Protein AF-0000000085126758 (afdb_homodimer)

Foldseek 3Di:
DDEAEEEFKAADDDPCPPPVNWDWDWFWFDDPHYIYIYTFTFAFQVRLLVLLVQLLVLLVVFQQQDPLLVLLVLQQVLLVLCLDCPRPLVVCQLPPLCGLQLWFSVLSNVLSNLQSVCSHSVNVVVLQVLQDVDSCLLNDWDADPVGFTKHKAFWSEEEEAEAQLHAPRVVQLVSLCSSSSHQYEYEAHSSHRHNVRSSLVSSCVSPVSCNSNYIYGYAPALAADPDPPDVDDSRRSSNLNVLASTQEYEYEEAPVSLVVNVVSHDPSRHYHYDHAAAEAEEEEQVQAEPVRLLVLLLLLLLLCPRSQQSDSLGHAEYEYAADHNHGLVNSLVSNVVNNLVVCVVIPQGDDDPVLVVQLVVLVVVQVVVPPQKDWDDDPPDQAIEIEGADQDARDHGSGSHYHYYYYDNDSVVHLVSPLVPQVRAEEYAYHDDPVVQVVVCVSNVVSRYQYYHHRNCSSNDHRNRARSNHRSNNSRIDMDTDHNVNVVVCQCVDPPHD/DDEAEEEFKAADDDPQPPPVNWDWDWFWFDDPHYIYIYIFTFAFQVRLLVLLVQLLVLLVVFQQQDPLLVLLVLQQVLLVLCLDCPRPLVVCQLPPLCGLQLWFSVLSNVLSNLQSVCSHSVNVVVQQVLQDVDSCLLNDWDADPVGFTKHKAFWSEEEEAEAQLHAPRVVQLVSLCSSSSHQYEYEAHSSHRHNVRSSLVSSCVSPVSCNSNYIYGYAPALAADPDPPDVPDSRRSSNLNVLASTQEYEYEEAPVSLVVNVVSHDPSRHYHYDHAAAEAEEEEQVQAEPVRLLVLLLLLLLLCPRSQQSDSLGHAEYEYAADHNHGLVNSLVSNVVNNLVVCVVIPQGDDDPVLVVQQVVLVVVQVVVPPQKDWDDDPPDQAIEIEGADQDARDHGSGSHYHYYYYDNDSVVHLVSPLVPQVRAEEYAYHDDPVVQVVVCVSNVVSRYQYYHHRNCSSRDHRNRARSNHRSNNSRIDMDTDHNVNVVVCQCVDPPHD

Secondary structure (DSSP, 8-state):
--EEEEE-SB--S-TT-STTTSEEEEEEEEETTEEEEEEEEE--HHHHHHHHHHHHHHHHHHTTTS-HHHHHHHHHHHHHHHH-TTSHHHHHHHHHHHHHH---HHHHHHHHHHHHHTTSHHHHHHHHHHH-SSGGGGTS-EE-TTSSEEEEE--SSEEEE--SSSTTTHHHHHHHHHHTT--EEEEPBTTB-SHHHHHHHHHHHH-GGGTTSEEEE--STT-SS-SSS-TT-HHHHHHHHHHHH-SEEEEES-HHHHHHHHHHS-TTSEEEEE---EEEEEE-GGG-STTHHHHHHHHHHHHHHGGGG-STT-EEEEEEESSSSS-HHHHHHHHHHHHHHHHHHSPPPPPPHHHHHHHHHHHHHHHHTGGGEEEES-TTSSSEEEEESS--------SSSEEEEEEESSGGGGHHHHHTTGGGEEEEEEES-HHHHHHHHHHHHHHT--EEE-TT-TTSPPTT--GGGS-SSGGG-EEEEE-HHHHHHHGGGSTT--/--EEEEE-SB--S-TT-STTTSEEEEEEEEETTEEEEEEEEE--HHHHHHHHHHHHHHHHHHTTTS-HHHHHHHHHHHHHHHH-TTSHHHHHHHHHHHHHH---HHHHHHHHHHHHHTTSHHHHHHHHHHH-SSGGGGTS-EE-TTSSEEEEE--SSEEEE--SSSTTTHHHHHHHHHHTT--EEEEPBTTB-SHHHHHHHHHHHH-GGGTTSEEEE--STT-SS-SSS-TT-HHHHHHHHHHHH-SEEEEES-HHHHHHHHHHS-TTSEEEEE---EEEEEE-GGG-STTHHHHHHHHHHHHHHGGGG-STT-EEEEEEESSSSS-HHHHHHHHHHHHHHHHHHSPPPPPPHHHHHHHHHHHHHHHHTGGG-EEES-TTSSSEEEEESS--------SSSEEEEEEESSGGGGHHHHHTTGGGEEEEEEES-HHHHHHHHHHHHHHT--EEE-TT-TTSPPTT--GGGS-SSGGG-EEEEE-HHHHHHHGGGSTT--

Structure (mmCIF, N/CA/C/O backbone):
data_AF-0000000085126758-model_v1
#
loop_
_entity.id
_entity.type
_entity.pdbx_description
1 polymer 'Acyl-CoA reductase'
#
loop_
_atom_site.group_PDB
_atom_site.id
_atom_site.type_symbol
_atom_site.label_atom_id
_atom_site.label_alt_id
_atom_site.label_comp_id
_atom_site.label_asym_id
_atom_site.label_entity_id
_atom_site.label_seq_id
_atom_site.pdbx_PDB_ins_code
_atom_site.Cartn_x
_atom_site.Cartn_y
_atom_site.Cartn_z
_atom_site.occupancy
_atom_site.B_iso_or_equiv
_atom_site.auth_seq_id
_atom_site.auth_comp_id
_atom_site.auth_asym_id
_atom_site.auth_atom_id
_atom_site.pdbx_PDB_model_num
ATOM 1 N N . MET A 1 1 ? 21.312 45.438 -4.441 1 60.31 1 MET A N 1
ATOM 2 C CA . MET A 1 1 ? 20.781 44.312 -3.672 1 60.31 1 MET A CA 1
ATOM 3 C C . MET A 1 1 ? 21.734 43.125 -3.729 1 60.31 1 MET A C 1
ATOM 5 O O . MET A 1 1 ? 22.234 42.781 -4.801 1 60.31 1 MET A O 1
ATOM 9 N N . ASN A 1 2 ? 22.406 42.75 -2.631 1 77.19 2 ASN A N 1
ATOM 10 C CA . ASN A 1 2 ? 23.344 41.625 -2.566 1 77.19 2 ASN A CA 1
ATOM 11 C C . ASN A 1 2 ? 22.672 40.312 -2.908 1 77.19 2 ASN A C 1
ATOM 13 O O . ASN A 1 2 ? 21.641 39.969 -2.326 1 77.19 2 ASN A O 1
ATOM 17 N N . ILE A 1 3 ? 23.109 39.781 -4.102 1 89.38 3 ILE A N 1
ATOM 18 C CA . ILE A 1 3 ? 22.578 38.5 -4.57 1 89.38 3 ILE A CA 1
ATOM 19 C C . ILE A 1 3 ? 23.391 37.344 -3.986 1 89.38 3 ILE A C 1
ATOM 21 O O . ILE A 1 3 ? 24.609 37.312 -4.145 1 89.38 3 ILE A O 1
ATOM 25 N N . GLU A 1 4 ? 22.797 36.594 -3.117 1 94.56 4 GLU A N 1
ATOM 26 C CA . GLU A 1 4 ? 23.391 35.344 -2.627 1 94.56 4 GLU A CA 1
ATOM 27 C C . GLU A 1 4 ? 23.094 34.188 -3.568 1 94.56 4 GLU A C 1
ATOM 29 O O . GLU A 1 4 ? 22.031 34.156 -4.215 1 94.56 4 GLU A O 1
ATOM 34 N N . ARG A 1 5 ? 24.078 33.312 -3.748 1 96.81 5 ARG A N 1
ATOM 35 C CA . ARG A 1 5 ? 23.922 32.156 -4.625 1 96.81 5 ARG A CA 1
ATOM 36 C C . ARG A 1 5 ? 24.203 30.875 -3.883 1 96.81 5 ARG A C 1
ATOM 38 O O . ARG A 1 5 ? 25.141 30.797 -3.078 1 96.81 5 ARG A O 1
ATOM 45 N N . ILE A 1 6 ? 23.297 29.922 -4.059 1 97.5 6 ILE A N 1
ATOM 46 C CA . ILE A 1 6 ? 23.469 28.594 -3.465 1 97.5 6 ILE A CA 1
ATOM 47 C C . ILE A 1 6 ? 23.25 27.516 -4.527 1 97.5 6 ILE A C 1
ATOM 49 O O . ILE A 1 6 ? 22.328 27.609 -5.34 1 97.5 6 ILE A O 1
ATOM 53 N N . THR A 1 7 ? 24.156 26.547 -4.609 1 97.31 7 THR A N 1
ATOM 54 C CA . THR A 1 7 ? 23.953 25.359 -5.426 1 97.31 7 THR A CA 1
ATOM 55 C C . THR A 1 7 ? 23.25 24.266 -4.617 1 97.31 7 THR A C 1
ATOM 57 O O . THR A 1 7 ? 23.781 23.797 -3.611 1 97.31 7 THR A O 1
ATOM 60 N N . ALA A 1 8 ? 22.047 23.922 -5.066 1 97.88 8 ALA A N 1
ATOM 61 C CA . ALA A 1 8 ? 21.234 22.938 -4.359 1 97.88 8 ALA A CA 1
ATOM 62 C C . ALA A 1 8 ? 21.328 21.578 -5.016 1 97.88 8 ALA A C 1
ATOM 64 O O . ALA A 1 8 ? 22 21.406 -6.039 1 97.88 8 ALA A O 1
ATOM 65 N N . GLY A 1 9 ? 20.703 20.562 -4.41 1 97.69 9 GLY A N 1
ATOM 66 C CA . GLY A 1 9 ? 20.781 19.188 -4.883 1 97.69 9 GLY A CA 1
ATOM 67 C C . GLY A 1 9 ? 21.938 18.406 -4.289 1 97.69 9 GLY A C 1
ATOM 68 O O . GLY A 1 9 ? 22.578 18.859 -3.332 1 97.69 9 GLY A O 1
ATOM 69 N N . TYR A 1 10 ? 22.125 17.234 -4.77 1 98.56 10 TYR A N 1
ATOM 70 C CA . TYR A 1 10 ? 23.219 16.359 -4.367 1 98.56 10 TYR A CA 1
ATOM 71 C C . TYR A 1 10 ? 23.484 15.289 -5.43 1 98.56 10 TYR A C 1
ATOM 73 O O . TYR A 1 10 ? 22.609 14.461 -5.711 1 98.56 10 TYR A O 1
ATOM 81 N N . LEU A 1 11 ? 24.547 15.367 -6.059 1 97.69 11 LEU A N 1
ATOM 82 C CA . LEU A 1 11 ? 24.969 14.383 -7.055 1 97.69 11 LEU A CA 1
ATOM 83 C C . LEU A 1 11 ? 26.25 13.688 -6.629 1 97.69 11 LEU A C 1
ATOM 85 O O . LEU A 1 11 ? 27.203 14.344 -6.18 1 97.69 11 LEU A O 1
ATOM 89 N N . PRO A 1 12 ? 26.219 12.375 -6.699 1 94.81 12 PRO A N 1
ATOM 90 C CA . PRO A 1 12 ? 27.484 11.68 -6.449 1 94.81 12 PRO A CA 1
ATOM 91 C C . PRO A 1 12 ? 28.547 12.008 -7.492 1 94.81 12 PRO A C 1
ATOM 93 O O . PRO A 1 12 ? 28.234 12.555 -8.555 1 94.81 12 PRO A O 1
ATOM 96 N N . GLU A 1 13 ? 29.766 11.68 -7.129 1 90.12 13 GLU A N 1
ATOM 97 C CA . GLU A 1 13 ? 30.859 11.914 -8.055 1 90.12 13 GLU A CA 1
ATOM 98 C C . GLU A 1 13 ? 30.938 10.82 -9.117 1 90.12 13 GLU A C 1
ATOM 100 O O . GLU A 1 13 ? 31.406 9.719 -8.852 1 90.12 13 GLU A O 1
ATOM 105 N N . LEU A 1 14 ? 30.469 11.125 -10.289 1 90.81 14 LEU A N 1
ATOM 106 C CA . LEU A 1 14 ? 30.438 10.227 -11.43 1 90.81 14 LEU A CA 1
ATOM 107 C C . LEU A 1 14 ? 30.719 10.984 -12.727 1 90.81 14 LEU A C 1
ATOM 109 O O . LEU A 1 14 ? 30.266 12.125 -12.891 1 90.81 14 LEU A O 1
ATOM 113 N N . PRO A 1 15 ? 31.5 10.32 -13.57 1 91.5 15 PRO A N 1
ATOM 114 C CA . PRO A 1 15 ? 31.672 10.961 -14.875 1 91.5 15 PRO A CA 1
ATOM 115 C C . PRO A 1 15 ? 30.344 11.297 -15.539 1 91.5 15 PRO A C 1
ATOM 117 O O . PRO A 1 15 ? 29.422 10.477 -15.523 1 91.5 15 PRO A O 1
ATOM 120 N N . GLY A 1 16 ? 30.25 12.531 -15.977 1 93.12 16 GLY A N 1
ATOM 121 C CA . GLY A 1 16 ? 29.031 12.969 -16.641 1 93.12 16 GLY A CA 1
ATOM 122 C C . GLY A 1 16 ? 28.094 13.727 -15.719 1 93.12 16 GLY A C 1
ATOM 123 O O . GLY A 1 16 ? 27.125 14.328 -16.172 1 93.12 16 GLY A O 1
ATOM 124 N N . LEU A 1 17 ? 28.422 13.688 -14.422 1 94.56 17 LEU A N 1
ATOM 125 C CA . LEU A 1 17 ? 27.547 14.344 -13.453 1 94.56 17 LEU A CA 1
ATOM 126 C C . LEU A 1 17 ? 28.312 15.383 -12.641 1 94.56 17 LEU A C 1
ATOM 128 O O . LEU A 1 17 ? 27.828 15.812 -11.586 1 94.56 17 LEU A O 1
ATOM 132 N N . ARG A 1 18 ? 29.578 15.695 -13.211 1 92.56 18 ARG A N 1
ATOM 133 C CA . ARG A 1 18 ? 30.328 16.781 -12.578 1 92.56 18 ARG A CA 1
ATOM 134 C C . ARG A 1 18 ? 29.625 18.125 -12.781 1 92.56 18 ARG A C 1
ATOM 136 O O . ARG A 1 18 ? 28.828 18.266 -13.703 1 92.56 18 ARG A O 1
ATOM 143 N N . GLU A 1 19 ? 29.859 19.016 -11.859 1 91.62 19 GLU A N 1
ATOM 144 C CA . GLU A 1 19 ? 29.188 20.297 -11.844 1 91.62 19 GLU A CA 1
ATOM 145 C C . GLU A 1 19 ? 29.219 20.969 -13.211 1 91.62 19 GLU A C 1
ATOM 147 O O . GLU A 1 19 ? 28.266 21.641 -13.617 1 91.62 19 GLU A O 1
ATOM 152 N N . ASP A 1 20 ? 30.297 20.75 -13.906 1 93.38 20 ASP A N 1
ATOM 153 C CA . ASP A 1 20 ? 30.453 21.406 -15.203 1 93.38 20 ASP A CA 1
ATOM 154 C C . ASP A 1 20 ? 29.844 20.562 -16.328 1 93.38 20 ASP A C 1
ATOM 156 O O . ASP A 1 20 ? 29.75 21.016 -17.469 1 93.38 20 ASP A O 1
ATOM 160 N N . GLU A 1 21 ? 29.344 19.453 -15.992 1 95.19 21 GLU A N 1
ATOM 161 C CA . GLU A 1 21 ? 28.797 18.547 -17 1 95.19 21 GLU A CA 1
ATOM 162 C C . GLU A 1 21 ? 27.266 18.5 -16.906 1 95.19 21 GLU A C 1
ATOM 164 O O . GLU A 1 21 ? 26.609 17.953 -17.781 1 95.19 21 GLU A O 1
ATOM 169 N N . VAL A 1 22 ? 26.781 19.109 -15.875 1 94.56 22 VAL A N 1
ATOM 170 C CA . VAL A 1 22 ? 25.344 19.094 -15.625 1 94.56 22 VAL A CA 1
ATOM 171 C C . VAL A 1 22 ? 24.766 20.484 -15.922 1 94.56 22 VAL A C 1
ATOM 173 O O . VAL A 1 22 ? 25.438 21.5 -15.766 1 94.56 22 VAL A O 1
ATOM 176 N N . GLN A 1 23 ? 23.547 20.469 -16.5 1 94.81 23 GLN A N 1
ATOM 177 C CA . GLN A 1 23 ? 22.828 21.719 -16.672 1 94.81 23 GLN A CA 1
ATOM 178 C C . GLN A 1 23 ? 22.219 22.203 -15.344 1 94.81 23 GLN A C 1
ATOM 180 O O . GLN A 1 23 ? 21.75 21.375 -14.539 1 94.81 23 GLN A O 1
ATOM 185 N N . TRP A 1 24 ? 22.25 23.469 -15.164 1 96 24 TRP A N 1
ATOM 186 C CA . TRP A 1 24 ? 21.703 24.062 -13.945 1 96 24 TRP A CA 1
ATOM 187 C C . TRP A 1 24 ? 20.578 25.047 -14.266 1 96 24 TRP A C 1
ATOM 189 O O . TRP A 1 24 ? 20.672 25.797 -15.242 1 96 24 TRP A O 1
ATOM 199 N N . HIS A 1 25 ? 19.484 24.969 -13.539 1 95.69 25 HIS A N 1
ATOM 200 C CA . HIS A 1 25 ? 18.391 25.938 -13.586 1 95.69 25 HIS A CA 1
ATOM 201 C C . HIS A 1 25 ? 18.391 26.828 -12.344 1 95.69 25 HIS A C 1
ATOM 203 O O . HIS A 1 25 ? 18.594 26.344 -11.227 1 95.69 25 HIS A O 1
ATOM 209 N N . VAL A 1 26 ? 18.203 28.062 -12.539 1 97.38 26 VAL A N 1
ATOM 210 C CA . VAL A 1 26 ? 18.266 28.984 -11.414 1 97.38 26 VAL A CA 1
ATOM 211 C C . VAL A 1 26 ? 16.844 29.328 -10.961 1 97.38 26 VAL A C 1
ATOM 213 O O . VAL A 1 26 ? 16.016 29.766 -11.758 1 97.38 26 VAL A O 1
ATOM 216 N N . LEU A 1 27 ? 16.578 29.109 -9.703 1 97.06 27 LEU A N 1
ATOM 217 C CA . LEU A 1 27 ? 15.344 29.516 -9.047 1 97.06 27 LEU A CA 1
ATOM 218 C C . LEU A 1 27 ? 15.555 30.781 -8.219 1 97.06 27 LEU A C 1
ATOM 220 O O . LEU A 1 27 ? 16.328 30.781 -7.254 1 97.06 27 LEU A O 1
ATOM 224 N N . PRO A 1 28 ? 14.891 31.844 -8.555 1 96.44 28 PRO A N 1
ATOM 225 C CA . PRO A 1 28 ? 15.062 33.094 -7.801 1 96.44 28 PRO A CA 1
ATOM 226 C C . PRO A 1 28 ? 14.117 33.188 -6.605 1 96.44 28 PRO A C 1
ATOM 228 O O . PRO A 1 28 ? 12.961 32.75 -6.691 1 96.44 28 PRO A O 1
ATOM 231 N N . PHE A 1 29 ? 14.695 33.781 -5.523 1 95.56 29 PHE A N 1
ATOM 232 C CA . PHE A 1 29 ? 13.914 34.062 -4.332 1 95.56 29 PHE A CA 1
ATOM 233 C C . PHE A 1 29 ? 14.242 35.469 -3.803 1 95.56 29 PHE A C 1
ATOM 235 O O . PHE A 1 29 ? 15.391 35.906 -3.896 1 95.56 29 PHE A O 1
ATOM 242 N N . GLU A 1 30 ? 13.227 36.094 -3.389 1 91.31 30 GLU A N 1
ATOM 243 C CA . GLU A 1 30 ? 13.43 37.406 -2.811 1 91.31 30 GLU A CA 1
ATOM 244 C C . GLU A 1 30 ? 12.57 37.594 -1.563 1 91.31 30 GLU A C 1
ATOM 246 O O . GLU A 1 30 ? 11.359 37.375 -1.598 1 91.31 30 GLU A O 1
ATOM 251 N N . ARG A 1 31 ? 13.32 37.969 -0.446 1 85.75 31 ARG A N 1
ATOM 252 C CA . ARG A 1 31 ? 12.625 38.25 0.809 1 85.75 31 ARG A CA 1
ATOM 253 C C . ARG A 1 31 ? 13.398 39.281 1.65 1 85.75 31 ARG A C 1
ATOM 255 O O . ARG A 1 31 ? 14.594 39.094 1.88 1 85.75 31 ARG A O 1
ATOM 262 N N . GLY A 1 32 ? 12.664 40.25 2.213 1 79.5 32 GLY A N 1
ATOM 263 C CA . GLY A 1 32 ? 13.25 41.188 3.137 1 79.5 32 GLY A CA 1
ATOM 264 C C . GLY A 1 32 ? 14.484 41.875 2.58 1 79.5 32 GLY A C 1
ATOM 265 O O . GLY A 1 32 ? 15.469 42.062 3.295 1 79.5 32 GLY A O 1
ATOM 266 N N . GLY A 1 33 ? 14.547 42.031 1.367 1 82.56 33 GLY A N 1
ATOM 267 C CA . GLY A 1 33 ? 15.664 42.75 0.764 1 82.56 33 GLY A CA 1
ATOM 268 C C . GLY A 1 33 ? 16.797 41.844 0.357 1 82.56 33 GLY A C 1
ATOM 269 O O . GLY A 1 33 ? 17.828 42.312 -0.132 1 82.56 33 GLY A O 1
ATOM 270 N N . VAL A 1 34 ? 16.641 40.625 0.625 1 89.06 34 VAL A N 1
ATOM 271 C CA . VAL A 1 34 ? 17.672 39.656 0.234 1 89.06 34 VAL A CA 1
ATOM 272 C C . VAL A 1 34 ? 17.219 38.906 -1.017 1 89.06 34 VAL A C 1
ATOM 274 O O . VAL A 1 34 ? 16.062 38.469 -1.108 1 89.06 34 VAL A O 1
ATOM 277 N N . ARG A 1 35 ? 18.094 38.844 -1.973 1 94.06 35 ARG A N 1
ATOM 278 C CA . ARG A 1 35 ? 17.859 38.062 -3.168 1 94.06 35 ARG A CA 1
ATOM 279 C C . ARG A 1 35 ? 18.719 36.812 -3.176 1 94.06 35 ARG A C 1
ATOM 281 O O . ARG A 1 35 ? 19.938 36.875 -2.994 1 94.06 35 ARG A O 1
ATOM 288 N N . LEU A 1 36 ? 18.062 35.719 -3.256 1 96.75 36 LEU A N 1
ATOM 289 C CA . LEU A 1 36 ? 18.75 34.438 -3.291 1 96.75 36 LEU A CA 1
ATOM 290 C C . LEU A 1 36 ? 18.484 33.719 -4.609 1 96.75 36 LEU A C 1
ATOM 292 O O . LEU A 1 36 ? 17.328 33.594 -5.031 1 96.75 36 LEU A O 1
ATOM 296 N N . GLU A 1 37 ? 19.562 33.344 -5.285 1 97.94 37 GLU A N 1
ATOM 297 C CA . GLU A 1 37 ? 19.469 32.5 -6.469 1 97.94 37 GLU A CA 1
ATOM 298 C C . GLU A 1 37 ? 19.938 31.062 -6.16 1 97.94 37 GLU A C 1
ATOM 300 O O . GLU A 1 37 ? 21.094 30.859 -5.77 1 97.94 37 GLU A O 1
ATOM 305 N N . VAL A 1 38 ? 19.016 30.156 -6.312 1 98.25 38 VAL A N 1
ATOM 306 C CA . VAL A 1 38 ? 19.328 28.766 -6.035 1 98.25 38 VAL A CA 1
ATOM 307 C C . VAL A 1 38 ? 19.5 28 -7.348 1 98.25 38 VAL A C 1
ATOM 309 O O . VAL A 1 38 ? 18.562 27.906 -8.141 1 98.25 38 VAL A O 1
ATOM 312 N N . SER A 1 39 ? 20.688 27.438 -7.594 1 98.12 39 SER A N 1
ATOM 313 C CA . SER A 1 39 ? 20.938 26.609 -8.766 1 98.12 39 SER A CA 1
ATOM 314 C C . SER A 1 39 ? 20.609 25.141 -8.492 1 98.12 39 SER A C 1
ATOM 316 O O . SER A 1 39 ? 21.156 24.547 -7.566 1 98.12 39 SER A O 1
ATOM 318 N N . VAL A 1 40 ? 19.688 24.578 -9.305 1 97.56 40 VAL A N 1
ATOM 319 C CA . VAL A 1 40 ? 19.281 23.188 -9.141 1 97.56 40 VAL A CA 1
ATOM 320 C C . VAL A 1 40 ? 19.688 22.375 -10.359 1 97.56 40 VAL A C 1
ATOM 322 O O . VAL A 1 40 ? 19.656 22.875 -11.484 1 97.56 40 VAL A O 1
ATOM 325 N N . PRO A 1 41 ? 20.062 21.172 -10.188 1 96.69 41 PRO A N 1
ATOM 326 C CA . PRO A 1 41 ? 20.609 20.375 -11.289 1 96.69 41 PRO A CA 1
ATOM 327 C C . PRO A 1 41 ? 19.516 19.781 -12.172 1 96.69 41 PRO A C 1
ATOM 329 O O . PRO A 1 41 ? 18.547 19.219 -11.672 1 96.69 41 PRO A O 1
ATOM 332 N N . LEU A 1 42 ? 19.688 19.906 -13.445 1 95.62 42 LEU A N 1
ATOM 333 C CA . LEU A 1 42 ? 18.844 19.328 -14.477 1 95.62 42 LEU A CA 1
ATOM 334 C C . LEU A 1 42 ? 19.594 18.25 -15.266 1 95.62 42 LEU A C 1
ATOM 336 O O . LEU A 1 42 ? 20.578 18.562 -15.938 1 95.62 42 LEU A O 1
ATOM 340 N N . LEU A 1 43 ? 19.078 17.047 -15.172 1 96.44 43 LEU A N 1
ATOM 341 C CA . LEU A 1 43 ? 19.781 15.953 -15.828 1 96.44 43 LEU A CA 1
ATOM 342 C C . LEU A 1 43 ? 19.062 15.547 -17.125 1 96.44 43 LEU A C 1
ATOM 344 O O . LEU A 1 43 ? 17.844 15.57 -17.188 1 96.44 43 LEU A O 1
ATOM 348 N N . THR A 1 44 ? 19.844 15.164 -18.109 1 95.38 44 THR A N 1
ATOM 349 C CA . THR A 1 44 ? 19.297 14.547 -19.312 1 95.38 44 THR A CA 1
ATOM 350 C C . THR A 1 44 ? 18.891 13.102 -19.031 1 95.38 44 THR A C 1
ATOM 352 O O . THR A 1 44 ? 19.188 12.555 -17.969 1 95.38 44 THR A O 1
ATOM 355 N N . GLY A 1 45 ? 18.234 12.461 -19.984 1 95.88 45 GLY A N 1
ATOM 356 C CA . GLY A 1 45 ? 17.844 11.062 -19.859 1 95.88 45 GLY A CA 1
ATOM 357 C C . GLY A 1 45 ? 19.016 10.133 -19.609 1 95.88 45 GLY A C 1
ATOM 358 O O . GLY A 1 45 ? 19.031 9.414 -18.609 1 95.88 45 GLY A O 1
ATOM 359 N N . PRO A 1 46 ? 20.031 10.219 -20.469 1 96.56 46 PRO A N 1
ATOM 360 C CA . PRO A 1 46 ? 21.188 9.352 -20.281 1 96.56 46 PRO A CA 1
ATOM 361 C C . PRO A 1 46 ? 21.906 9.586 -18.953 1 96.56 46 PRO A C 1
ATOM 363 O O . PRO A 1 46 ? 22.344 8.633 -18.312 1 96.56 46 PRO A O 1
ATOM 366 N N . GLN A 1 47 ? 22.016 10.836 -18.516 1 97.31 47 GLN A N 1
ATOM 367 C CA . GLN A 1 47 ? 22.625 11.148 -17.219 1 97.31 47 GLN A CA 1
ATOM 368 C C . GLN A 1 47 ? 21.828 10.516 -16.078 1 97.31 47 GLN A C 1
ATOM 370 O O . GLN A 1 47 ? 22.422 9.992 -15.125 1 97.31 47 GLN A O 1
ATOM 375 N N . MET A 1 48 ? 20.547 10.57 -16.219 1 97.81 48 MET A N 1
ATOM 376 C CA . MET A 1 48 ? 19.688 10.016 -15.18 1 97.81 48 MET A CA 1
ATOM 377 C C . MET A 1 48 ? 19.812 8.492 -15.117 1 97.81 48 MET A C 1
ATOM 379 O O . MET A 1 48 ? 19.859 7.914 -14.031 1 97.81 48 MET A O 1
ATOM 383 N N . HIS A 1 49 ? 19.875 7.84 -16.25 1 97.81 49 HIS A N 1
ATOM 384 C CA . HIS A 1 49 ? 20.078 6.398 -16.281 1 97.81 49 HIS A CA 1
ATOM 385 C C . HIS A 1 49 ? 21.406 6.023 -15.602 1 97.81 49 HIS A C 1
ATOM 387 O O . HIS A 1 49 ? 21.453 5.066 -14.828 1 97.81 49 HIS A O 1
ATOM 393 N N . ALA A 1 50 ? 22.406 6.785 -15.891 1 97.94 50 ALA A N 1
ATOM 394 C CA . ALA A 1 50 ? 23.703 6.543 -15.281 1 97.94 50 ALA A CA 1
ATOM 395 C C . ALA A 1 50 ? 23.656 6.75 -13.773 1 97.94 50 ALA A C 1
ATOM 397 O O . ALA A 1 50 ? 24.234 5.969 -13.016 1 97.94 50 ALA A O 1
ATOM 398 N N . LEU A 1 51 ? 22.984 7.805 -13.398 1 98.44 51 LEU A N 1
ATOM 399 C CA . LEU A 1 51 ? 22.828 8.102 -11.977 1 98.44 51 LEU A CA 1
ATOM 400 C C . LEU A 1 51 ? 22.094 6.973 -11.258 1 98.44 51 LEU A C 1
ATOM 402 O O . LEU A 1 51 ? 22.531 6.512 -10.203 1 98.44 51 LEU A O 1
ATOM 406 N N . ALA A 1 52 ? 21 6.523 -11.836 1 98.5 52 ALA A N 1
ATOM 407 C CA . ALA A 1 52 ? 20.203 5.445 -11.25 1 98.5 52 ALA A CA 1
ATOM 408 C C . ALA A 1 52 ? 21.047 4.18 -11.078 1 98.5 52 ALA A C 1
ATOM 410 O O . ALA A 1 52 ? 21.016 3.545 -10.023 1 98.5 52 ALA A O 1
ATOM 411 N N . ALA A 1 53 ? 21.781 3.852 -12.078 1 98 53 ALA A N 1
ATOM 412 C CA . ALA A 1 53 ? 22.641 2.67 -12.023 1 98 53 ALA A CA 1
ATOM 413 C C . ALA A 1 53 ? 23.688 2.809 -10.93 1 98 53 ALA A C 1
ATOM 415 O O . ALA A 1 53 ? 23.969 1.855 -10.195 1 98 53 ALA A O 1
ATOM 416 N N . HIS A 1 54 ? 24.25 3.984 -10.828 1 98.12 54 HIS A N 1
ATOM 417 C CA . HIS A 1 54 ? 25.312 4.246 -9.859 1 98.12 54 HIS A CA 1
ATOM 418 C C . HIS A 1 54 ? 24.781 4.125 -8.43 1 98.12 54 HIS A C 1
ATOM 420 O O . HIS A 1 54 ? 25.406 3.48 -7.586 1 98.12 54 HIS A O 1
ATOM 426 N N . VAL A 1 55 ? 23.656 4.738 -8.188 1 98.31 55 VAL A N 1
ATOM 427 C CA . VAL A 1 55 ? 23.047 4.746 -6.859 1 98.31 55 VAL A CA 1
ATOM 428 C C . VAL A 1 55 ? 22.703 3.32 -6.445 1 98.31 55 VAL A C 1
ATOM 430 O O . VAL A 1 55 ? 22.922 2.928 -5.297 1 98.31 55 VAL A O 1
ATOM 433 N N . ARG A 1 56 ? 22.219 2.465 -7.312 1 98 56 ARG A N 1
ATOM 434 C CA . ARG A 1 56 ? 21.875 1.073 -7.035 1 98 56 ARG A CA 1
ATOM 435 C C . ARG A 1 56 ? 23.125 0.263 -6.703 1 98 56 ARG A C 1
ATOM 437 O O . ARG A 1 56 ? 23.141 -0.502 -5.738 1 98 56 ARG A O 1
ATOM 444 N N . ARG A 1 57 ? 24.156 0.459 -7.5 1 97.38 57 ARG A N 1
ATOM 445 C CA . ARG A 1 57 ? 25.406 -0.272 -7.277 1 97.38 57 ARG A CA 1
ATOM 446 C C . ARG A 1 57 ? 26.016 0.082 -5.926 1 97.38 57 ARG A C 1
ATOM 448 O O . ARG A 1 57 ? 26.5 -0.793 -5.215 1 97.38 57 ARG A O 1
ATOM 455 N N . ALA A 1 58 ? 26 1.359 -5.637 1 97.94 58 ALA A N 1
ATOM 456 C CA . ALA A 1 58 ? 26.516 1.808 -4.352 1 97.94 58 ALA A CA 1
ATOM 457 C C . ALA A 1 58 ? 25.734 1.197 -3.193 1 97.94 58 ALA A C 1
ATOM 459 O O . ALA A 1 58 ? 26.312 0.806 -2.178 1 97.94 58 ALA A O 1
ATOM 460 N N . ALA A 1 59 ? 24.453 1.146 -3.344 1 98.19 59 ALA A N 1
ATOM 461 C CA . ALA A 1 59 ? 23.625 0.564 -2.295 1 98.19 59 ALA A CA 1
ATOM 462 C C . ALA A 1 59 ? 23.922 -0.923 -2.123 1 98.19 59 ALA A C 1
ATOM 464 O O . ALA A 1 59 ? 23.922 -1.436 -1.001 1 98.19 59 ALA A O 1
ATOM 465 N N . ASP A 1 60 ? 24.125 -1.64 -3.201 1 96.94 60 ASP A N 1
ATOM 466 C CA . ASP A 1 60 ? 24.484 -3.055 -3.135 1 96.94 60 ASP A CA 1
ATOM 467 C C . ASP A 1 60 ? 25.734 -3.27 -2.305 1 96.94 60 ASP A C 1
ATOM 469 O O . ASP A 1 60 ? 25.844 -4.25 -1.563 1 96.94 60 ASP A O 1
ATOM 473 N N . ARG A 1 61 ? 26.562 -2.32 -2.395 1 96.62 61 ARG A N 1
ATOM 474 C CA . ARG A 1 61 ? 27.859 -2.447 -1.74 1 96.62 61 ARG A CA 1
ATOM 475 C C . ARG A 1 61 ? 27.781 -2.012 -0.281 1 96.62 61 ARG A C 1
ATOM 477 O O . ARG A 1 61 ? 28.422 -2.613 0.586 1 96.62 61 ARG A O 1
ATOM 484 N N . HIS A 1 62 ? 26.969 -0.981 -0.017 1 97.5 62 HIS A N 1
ATOM 485 C CA . HIS A 1 62 ? 27.156 -0.303 1.262 1 97.5 62 HIS A CA 1
ATOM 486 C C . HIS A 1 62 ? 25.875 -0.34 2.092 1 97.5 62 HIS A C 1
ATOM 488 O O . HIS A 1 62 ? 25.922 -0.543 3.307 1 97.5 62 HIS A O 1
ATOM 494 N N . LEU A 1 63 ? 24.719 -0.188 1.497 1 98.38 63 LEU A N 1
ATOM 495 C CA . LEU A 1 63 ? 23.5 0.134 2.223 1 98.38 63 LEU A CA 1
ATOM 496 C C . LEU A 1 63 ? 22.688 -1.126 2.504 1 98.38 63 LEU A C 1
ATOM 498 O O . LEU A 1 63 ? 22.25 -1.346 3.633 1 98.38 63 LEU A O 1
ATOM 502 N N . ARG A 1 64 ? 22.531 -2.021 1.55 1 97.69 64 ARG A N 1
ATOM 503 C CA . ARG A 1 64 ? 21.609 -3.152 1.642 1 97.69 64 ARG A CA 1
ATOM 504 C C . ARG A 1 64 ? 22.078 -4.145 2.705 1 97.69 64 ARG A C 1
ATOM 506 O O . ARG A 1 64 ? 21.25 -4.809 3.338 1 97.69 64 ARG A O 1
ATOM 513 N N . ALA A 1 65 ? 23.344 -4.211 2.891 1 95.06 65 ALA A N 1
ATOM 514 C CA . ALA A 1 65 ? 23.875 -5.156 3.871 1 95.06 65 ALA A CA 1
ATOM 515 C C . ALA A 1 65 ? 24.016 -4.5 5.242 1 95.06 65 ALA A C 1
ATOM 517 O O . ALA A 1 65 ? 24.312 -5.176 6.23 1 95.06 65 ALA A O 1
ATOM 518 N N . MET A 1 66 ? 23.812 -3.209 5.34 1 97.5 66 MET A N 1
ATOM 519 C CA . MET A 1 66 ? 23.984 -2.473 6.59 1 97.5 66 MET A CA 1
ATOM 520 C C . MET A 1 66 ? 22.875 -2.811 7.582 1 97.5 66 MET A C 1
ATOM 522 O O . MET A 1 66 ? 21.688 -2.74 7.242 1 97.5 66 MET A O 1
ATOM 526 N N . PRO A 1 67 ? 23.25 -3.236 8.844 1 98 67 PRO A N 1
ATOM 527 C CA . PRO A 1 67 ? 22.188 -3.43 9.844 1 98 67 PRO A CA 1
ATOM 528 C C . PRO A 1 67 ? 21.375 -2.162 10.094 1 98 67 PRO A C 1
ATOM 530 O O . PRO A 1 67 ? 21.938 -1.06 10.102 1 98 67 PRO A O 1
ATOM 533 N N . VAL A 1 68 ? 20.125 -2.305 10.297 1 98.44 68 VAL A N 1
ATOM 534 C CA . VAL A 1 68 ? 19.25 -1.162 10.492 1 98.44 68 VAL A CA 1
ATOM 535 C C . VAL A 1 68 ? 19.719 -0.341 11.688 1 98.44 68 VAL A C 1
ATOM 537 O O . VAL A 1 68 ? 19.641 0.89 11.68 1 98.44 68 VAL A O 1
ATOM 540 N N . ALA A 1 69 ? 20.25 -0.986 12.75 1 98.38 69 ALA A N 1
ATOM 541 C CA . ALA A 1 69 ? 20.766 -0.285 13.922 1 98.38 69 ALA A CA 1
ATOM 542 C C . ALA A 1 69 ? 21.875 0.696 13.539 1 98.38 69 ALA A C 1
ATOM 544 O O . ALA A 1 69 ? 21.953 1.793 14.094 1 98.38 69 ALA A O 1
ATOM 545 N N . GLU A 1 70 ? 22.703 0.284 12.578 1 98.44 70 GLU A N 1
ATOM 546 C CA . GLU A 1 70 ? 23.781 1.157 12.109 1 98.44 70 GLU A CA 1
ATOM 547 C C . GLU A 1 70 ? 23.219 2.322 11.297 1 98.44 70 GLU A C 1
ATOM 549 O O . GLU A 1 70 ? 23.75 3.434 11.352 1 98.44 70 GLU A O 1
ATOM 554 N N . ILE A 1 71 ? 22.219 2.072 10.547 1 98.75 71 ILE A N 1
ATOM 555 C CA . ILE A 1 71 ? 21.547 3.131 9.797 1 98.75 71 ILE A CA 1
ATOM 556 C C . ILE A 1 71 ? 20.953 4.148 10.758 1 98.75 71 ILE A C 1
ATOM 558 O O . ILE A 1 71 ? 21.109 5.359 10.578 1 98.75 71 ILE A O 1
ATOM 562 N N . ILE A 1 72 ? 20.297 3.678 11.805 1 98.81 72 ILE A N 1
ATOM 563 C CA . ILE A 1 72 ? 19.719 4.547 12.828 1 98.81 72 ILE A CA 1
ATOM 564 C C . ILE A 1 72 ? 20.828 5.414 13.445 1 98.81 72 ILE A C 1
ATOM 566 O O . ILE A 1 72 ? 20.656 6.621 13.609 1 98.81 72 ILE A O 1
ATOM 570 N N . ASP A 1 73 ? 21.938 4.777 13.703 1 98.75 73 ASP A N 1
ATOM 571 C CA . ASP A 1 73 ? 23.062 5.504 14.305 1 98.75 73 ASP A CA 1
ATOM 572 C C . ASP A 1 73 ? 23.562 6.598 13.367 1 98.75 73 ASP A C 1
ATOM 574 O O . ASP A 1 73 ? 23.859 7.711 13.805 1 98.75 73 ASP A O 1
ATOM 578 N N . ALA A 1 74 ? 23.703 6.301 12.117 1 98.81 74 ALA A N 1
ATOM 579 C CA . ALA A 1 74 ? 24.156 7.277 11.133 1 98.81 74 ALA A CA 1
ATOM 580 C C . ALA A 1 74 ? 23.188 8.453 11.039 1 98.81 74 ALA A C 1
ATOM 582 O O . ALA A 1 74 ? 23.609 9.617 11.039 1 98.81 74 ALA A O 1
ATOM 583 N N . ILE A 1 75 ? 21.922 8.148 10.953 1 98.81 75 ILE A N 1
ATOM 584 C CA . ILE A 1 75 ? 20.906 9.203 10.883 1 98.81 75 ILE A CA 1
ATOM 585 C C . ILE A 1 75 ? 20.953 10.039 12.156 1 98.81 75 ILE A C 1
ATOM 587 O O . ILE A 1 75 ? 20.891 11.273 12.102 1 98.81 75 ILE A O 1
ATOM 591 N N . ASP A 1 76 ? 21.078 9.375 13.297 1 98.88 76 ASP A N 1
ATOM 592 C CA . ASP A 1 76 ? 21.109 10.062 14.586 1 98.88 76 ASP A CA 1
ATOM 593 C C . ASP A 1 76 ? 22.281 11.047 14.648 1 98.88 76 ASP A C 1
ATOM 595 O O . ASP A 1 76 ? 22.125 12.156 15.164 1 98.88 76 ASP A O 1
ATOM 599 N N . ARG A 1 77 ? 23.406 10.695 14.148 1 98.81 77 ARG A N 1
ATOM 600 C CA . ARG A 1 77 ? 24.562 11.586 14.109 1 98.81 77 ARG A CA 1
ATOM 601 C C . ARG A 1 77 ? 24.297 12.805 13.234 1 98.81 77 ARG A C 1
ATOM 603 O O . ARG A 1 77 ? 24.656 13.93 13.578 1 98.81 77 ARG A O 1
ATOM 610 N N . ALA A 1 78 ? 23.656 12.555 12.133 1 98.81 78 ALA A N 1
ATOM 611 C CA . ALA A 1 78 ? 23.281 13.664 11.258 1 98.81 78 ALA A CA 1
ATOM 612 C C . ALA A 1 78 ? 22.297 14.602 11.945 1 98.81 78 ALA A C 1
ATOM 614 O O . ALA A 1 78 ? 22.453 15.828 11.898 1 98.81 78 ALA A O 1
ATOM 615 N N . ILE A 1 79 ? 21.344 14.031 12.609 1 98.81 79 ILE A N 1
ATOM 616 C CA . ILE A 1 79 ? 20.297 14.812 13.266 1 98.81 79 ILE A CA 1
ATOM 617 C C . ILE A 1 79 ? 20.891 15.586 14.438 1 98.81 79 ILE A C 1
ATOM 619 O O . ILE A 1 79 ? 20.5 16.719 14.703 1 98.81 79 ILE A O 1
ATOM 623 N N . ALA A 1 80 ? 21.812 14.961 15.141 1 98.69 80 ALA A N 1
ATOM 624 C CA . ALA A 1 80 ? 22.5 15.648 16.234 1 98.69 80 ALA A CA 1
ATOM 625 C C . ALA A 1 80 ? 23.156 16.938 15.734 1 98.69 80 ALA A C 1
ATOM 627 O O . ALA A 1 80 ? 23.125 17.953 16.422 1 98.69 80 ALA A O 1
ATOM 628 N N . ARG A 1 81 ? 23.719 16.906 14.586 1 98.75 81 ARG A N 1
ATOM 629 C CA . ARG A 1 81 ? 24.344 18.094 14.008 1 98.75 81 ARG A CA 1
ATOM 630 C C . ARG A 1 81 ? 23.297 19.125 13.625 1 98.75 81 ARG A C 1
ATOM 632 O O . ARG A 1 81 ? 23.5 20.328 13.82 1 98.75 81 ARG A O 1
ATOM 639 N N . LEU A 1 82 ? 22.203 18.656 13.109 1 98.75 82 LEU A N 1
ATOM 640 C CA . LEU A 1 82 ? 21.141 19.578 12.727 1 98.75 82 LEU A CA 1
ATOM 641 C C . LEU A 1 82 ? 20.516 20.219 13.953 1 98.75 82 LEU A C 1
ATOM 643 O O . LEU A 1 82 ? 19.938 21.312 13.859 1 98.75 82 LEU A O 1
ATOM 647 N N . LEU A 1 83 ? 20.609 19.562 15.102 1 98.62 83 LEU A N 1
ATOM 648 C CA . LEU A 1 83 ? 20.047 20.109 16.344 1 98.62 83 LEU A CA 1
ATOM 649 C C . LEU A 1 83 ? 21.047 21.047 17.016 1 98.62 83 LEU A C 1
ATOM 651 O O . LEU A 1 83 ? 20.672 21.812 17.906 1 98.62 83 LEU A O 1
ATOM 655 N N . ASP A 1 84 ? 22.312 20.969 16.625 1 98.38 84 ASP A N 1
ATOM 656 C CA . ASP A 1 84 ? 23.344 21.891 17.109 1 98.38 84 ASP A CA 1
ATOM 657 C C . ASP A 1 84 ? 23.281 23.219 16.359 1 98.38 84 ASP A C 1
ATOM 659 O O . ASP A 1 84 ? 23.625 23.297 15.18 1 98.38 84 ASP A O 1
ATOM 663 N N . ARG A 1 85 ? 22.984 24.281 17.031 1 96.25 85 ARG A N 1
ATOM 664 C CA . ARG A 1 85 ? 22.75 25.578 16.406 1 96.25 85 ARG A CA 1
ATOM 665 C C . ARG A 1 85 ? 24.047 26.172 15.875 1 96.25 85 ARG A C 1
ATOM 667 O O . ARG A 1 85 ? 24.031 27.125 15.109 1 96.25 85 ARG A O 1
ATOM 674 N N . SER A 1 86 ? 25.141 25.609 16.25 1 97.56 86 SER A N 1
ATOM 675 C CA . SER A 1 86 ? 26.422 26.109 15.789 1 97.56 86 SER A CA 1
ATOM 676 C C . SER A 1 86 ? 26.891 25.359 14.531 1 97.56 86 SER A C 1
ATOM 678 O O . SER A 1 86 ? 27.844 25.781 13.875 1 97.56 86 SER A O 1
ATOM 680 N N . ASP A 1 87 ? 26.172 24.297 14.211 1 98.38 87 ASP A N 1
ATOM 681 C CA . ASP A 1 87 ? 26.578 23.516 13.039 1 98.38 87 ASP A CA 1
ATOM 682 C C . ASP A 1 87 ? 26.328 24.297 11.75 1 98.38 87 ASP A C 1
ATOM 684 O O . ASP A 1 87 ? 25.297 24.969 11.617 1 98.38 87 ASP A O 1
ATOM 688 N N . PRO A 1 88 ? 27.219 24.188 10.797 1 98 88 PRO A N 1
ATOM 689 C CA . PRO A 1 88 ? 27.078 24.938 9.555 1 98 88 PRO A CA 1
ATOM 690 C C . PRO A 1 88 ? 25.781 24.641 8.812 1 98 88 PRO A C 1
ATOM 692 O O . PRO A 1 88 ? 25.172 25.531 8.219 1 98 88 PRO A O 1
ATOM 695 N N . TYR A 1 89 ? 25.328 23.438 8.773 1 98.19 89 TYR A N 1
ATOM 696 C CA . TYR A 1 89 ? 24.094 23.078 8.086 1 98.19 89 TYR A CA 1
ATOM 697 C C . TYR A 1 89 ? 22.891 23.672 8.789 1 98.19 89 TYR A C 1
ATOM 699 O O . TYR A 1 89 ? 21.938 24.125 8.141 1 98.19 89 TYR A O 1
ATOM 707 N N . ARG A 1 90 ? 22.875 23.625 10.117 1 98.38 90 ARG A N 1
ATOM 708 C CA . ARG A 1 90 ? 21.797 24.25 10.883 1 98.38 90 ARG A CA 1
ATOM 709 C C . ARG A 1 90 ? 21.75 25.75 10.641 1 98.38 90 ARG A C 1
ATOM 711 O O . ARG A 1 90 ? 20.688 26.312 10.445 1 98.38 90 ARG A O 1
ATOM 718 N N . ARG A 1 91 ? 22.891 26.344 10.594 1 98.12 91 ARG A N 1
ATOM 719 C CA . ARG A 1 91 ? 22.969 27.766 10.336 1 98.12 91 ARG A CA 1
ATOM 720 C C . ARG A 1 91 ? 22.438 28.109 8.945 1 98.12 91 ARG A C 1
ATOM 722 O O . ARG A 1 91 ? 21.734 29.094 8.766 1 98.12 91 ARG A O 1
ATOM 729 N N . GLN A 1 92 ? 22.797 27.281 8 1 97.81 92 GLN A N 1
ATOM 730 C CA . GLN A 1 92 ? 22.281 27.484 6.645 1 97.81 92 GLN A CA 1
ATOM 731 C C . GLN A 1 92 ? 20.766 27.359 6.609 1 97.81 92 GLN A C 1
ATOM 733 O O . GLN A 1 92 ? 20.078 28.172 5.988 1 97.81 92 GLN A O 1
ATOM 738 N N . ALA A 1 93 ? 20.25 26.359 7.27 1 98.25 93 ALA A N 1
ATOM 739 C CA . ALA A 1 93 ? 18.812 26.125 7.289 1 98.25 93 ALA A CA 1
ATOM 740 C C . ALA A 1 93 ? 18.078 27.328 7.891 1 98.25 93 ALA A C 1
ATOM 742 O O . ALA A 1 93 ? 17.078 27.781 7.344 1 98.25 93 ALA A O 1
ATOM 743 N N . GLU A 1 94 ? 18.594 27.844 8.945 1 97.5 94 GLU A N 1
ATOM 744 C CA . GLU A 1 94 ? 17.953 28.953 9.625 1 97.5 94 GLU A CA 1
ATOM 745 C C . GLU A 1 94 ? 18.078 30.25 8.828 1 97.5 94 GLU A C 1
ATOM 747 O O . GLU A 1 94 ? 17.203 31.109 8.883 1 97.5 94 GLU A O 1
ATOM 752 N N . ALA A 1 95 ? 19.156 30.328 8.055 1 96.25 95 ALA A N 1
ATOM 753 C CA . ALA A 1 95 ? 19.406 31.531 7.281 1 96.25 95 ALA A CA 1
ATOM 754 C C . ALA A 1 95 ? 18.547 31.562 6.016 1 96.25 95 ALA A C 1
ATOM 756 O O . ALA A 1 95 ? 18.031 32.594 5.637 1 96.25 95 ALA A O 1
ATOM 757 N N . TRP A 1 96 ? 18.391 30.359 5.383 1 97.44 96 TRP A N 1
ATOM 758 C CA . TRP A 1 96 ? 17.922 30.438 3.998 1 97.44 96 TRP A CA 1
ATOM 759 C C . TRP A 1 96 ? 16.531 29.828 3.85 1 97.44 96 TRP A C 1
ATOM 761 O O . TRP A 1 96 ? 15.812 30.141 2.898 1 97.44 96 TRP A O 1
ATOM 771 N N . LEU A 1 97 ? 16.094 28.953 4.73 1 97.69 97 LEU A N 1
ATOM 772 C CA . LEU A 1 97 ? 14.758 28.375 4.598 1 97.69 97 LEU A CA 1
ATOM 773 C C . LEU A 1 97 ? 13.68 29.453 4.742 1 97.69 97 LEU A C 1
ATOM 775 O O . LEU A 1 97 ? 12.68 29.438 4.02 1 97.69 97 LEU A O 1
ATOM 779 N N . PRO A 1 98 ? 13.867 30.453 5.695 1 96.44 98 PRO A N 1
ATOM 780 C CA . PRO A 1 98 ? 12.891 31.531 5.734 1 96.44 98 PRO A CA 1
ATOM 781 C C . PRO A 1 98 ? 12.852 32.344 4.441 1 96.44 98 PRO A C 1
ATOM 783 O O . PRO A 1 98 ? 11.789 32.812 4.023 1 96.44 98 PRO A O 1
ATOM 786 N N . VAL A 1 99 ? 13.969 32.469 3.742 1 96 99 VAL A N 1
ATOM 787 C CA . VAL A 1 99 ? 14.055 33.219 2.51 1 96 99 VAL A CA 1
ATOM 788 C C . VAL A 1 99 ? 13.312 32.5 1.389 1 96 99 VAL A C 1
ATOM 790 O O . VAL A 1 99 ? 12.531 33.125 0.655 1 96 99 VAL A O 1
ATOM 793 N N . VAL A 1 100 ? 13.469 31.234 1.305 1 96.12 100 VAL A N 1
ATOM 794 C CA . VAL A 1 100 ? 12.883 30.516 0.175 1 96.12 100 VAL A CA 1
ATOM 795 C C . VAL A 1 100 ? 11.406 30.234 0.455 1 96.12 100 VAL A C 1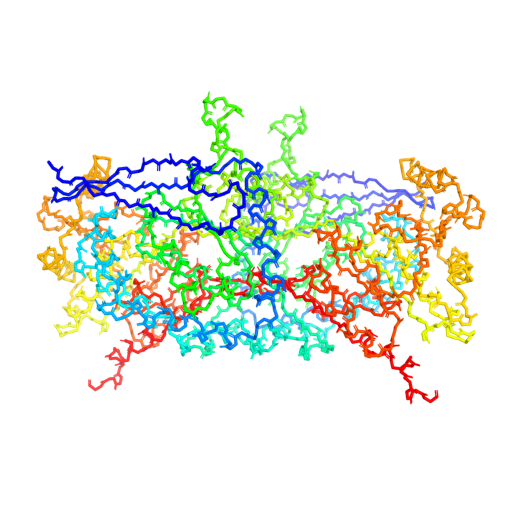
ATOM 797 O O . VAL A 1 100 ? 10.594 30.172 -0.469 1 96.12 100 VAL A O 1
ATOM 800 N N . SER A 1 101 ? 11 30.047 1.705 1 94.75 101 SER A N 1
ATOM 801 C CA . SER A 1 101 ? 9.625 29.688 2.029 1 94.75 101 SER A CA 1
ATOM 802 C C . SER A 1 101 ? 8.773 30.938 2.277 1 94.75 101 SER A C 1
ATOM 804 O O . SER A 1 101 ? 7.551 30.891 2.137 1 94.75 101 SER A O 1
ATOM 806 N N . GLY A 1 102 ? 9.43 31.984 2.75 1 94.12 102 GLY A N 1
ATOM 807 C CA . GLY A 1 102 ? 8.742 33.219 3.088 1 94.12 102 GLY A CA 1
ATOM 808 C C . GLY A 1 102 ? 8.227 33.25 4.516 1 94.12 102 GLY A C 1
ATOM 809 O O . GLY A 1 102 ? 7.699 34.25 4.977 1 94.12 102 GLY A O 1
ATOM 810 N N . TYR A 1 103 ? 8.445 32.188 5.281 1 96.56 103 TYR A N 1
ATOM 811 C CA . TYR A 1 103 ? 7.941 32.125 6.648 1 96.56 103 TYR A CA 1
ATOM 812 C C . TYR A 1 103 ? 8.812 32.938 7.59 1 96.56 103 TYR A C 1
ATOM 814 O O . TYR A 1 103 ? 9.969 33.219 7.289 1 96.56 103 TYR A O 1
ATOM 822 N N . ASP A 1 104 ? 8.211 33.281 8.672 1 96.69 104 ASP A N 1
ATOM 823 C CA . ASP A 1 104 ? 8.938 34 9.727 1 96.69 104 ASP A CA 1
ATOM 824 C C . ASP A 1 104 ? 10.141 33.156 10.195 1 96.69 104 ASP A C 1
ATOM 826 O O . ASP A 1 104 ? 10.039 31.953 10.391 1 96.69 104 ASP A O 1
ATOM 830 N N . ALA A 1 105 ? 11.266 33.812 10.375 1 96.19 105 ALA A N 1
ATOM 831 C CA . ALA A 1 105 ? 12.523 33.156 10.695 1 96.19 105 ALA A CA 1
ATOM 832 C C . ALA A 1 105 ? 12.43 32.406 12.023 1 96.19 105 ALA A C 1
ATOM 834 O O . ALA A 1 105 ? 12.938 31.281 12.156 1 96.19 105 ALA A O 1
ATOM 835 N N . ASP A 1 106 ? 11.812 33.031 12.992 1 97.25 106 ASP A N 1
ATOM 836 C CA . ASP A 1 106 ? 11.688 32.375 14.297 1 97.25 106 ASP A CA 1
ATOM 837 C C . ASP A 1 106 ? 10.734 31.188 14.234 1 97.25 106 ASP A C 1
ATOM 839 O O . ASP A 1 106 ? 10.953 30.172 14.914 1 97.25 106 ASP A O 1
ATOM 843 N N . MET A 1 107 ? 9.672 31.312 13.453 1 97.06 107 MET A N 1
ATOM 844 C CA . MET A 1 107 ? 8.758 30.188 13.234 1 97.06 107 MET A CA 1
ATOM 845 C C . MET A 1 107 ? 9.5 29 12.625 1 97.06 107 MET A C 1
ATOM 847 O O . MET A 1 107 ? 9.359 27.875 13.094 1 97.06 107 MET A O 1
ATOM 851 N N . VAL A 1 108 ? 10.352 29.25 11.617 1 97.5 108 VAL A N 1
ATOM 852 C CA . VAL A 1 108 ? 11.117 28.203 10.945 1 97.5 108 VAL A CA 1
ATOM 853 C C . VAL A 1 108 ? 12.102 27.578 11.938 1 97.5 108 VAL A C 1
ATOM 855 O O . VAL A 1 108 ? 12.18 26.359 12.047 1 97.5 108 VAL A O 1
ATOM 858 N N . ARG A 1 109 ? 12.773 28.406 12.664 1 97.62 109 ARG A N 1
ATOM 859 C CA . ARG A 1 109 ? 13.773 27.938 13.617 1 97.62 109 ARG A CA 1
ATOM 860 C C . ARG A 1 109 ? 13.148 27.016 14.656 1 97.62 109 ARG A C 1
ATOM 862 O O . ARG A 1 109 ? 13.656 25.922 14.891 1 97.62 109 ARG A O 1
ATOM 869 N N . LEU A 1 110 ? 12.062 27.422 15.25 1 96.38 110 LEU A N 1
ATOM 870 C CA . LEU A 1 110 ? 11.375 26.625 16.25 1 96.38 110 LEU A CA 1
ATOM 871 C C . LEU A 1 110 ? 10.82 25.344 15.648 1 96.38 110 LEU A C 1
ATOM 873 O O . LEU A 1 110 ? 10.914 24.281 16.25 1 96.38 110 LEU A O 1
ATOM 877 N N . GLY A 1 111 ? 10.289 25.5 14.484 1 96.69 111 GLY A N 1
ATOM 878 C CA . GLY A 1 111 ? 9.758 24.328 13.789 1 96.69 111 GLY A CA 1
ATOM 879 C C . GLY A 1 111 ? 10.812 23.297 13.484 1 96.69 111 GLY A C 1
ATOM 880 O O . GLY A 1 111 ? 10.578 22.094 13.656 1 96.69 111 GLY A O 1
ATOM 881 N N . LEU A 1 112 ? 11.969 23.719 13.023 1 98.06 112 LEU A N 1
ATOM 882 C CA . LEU A 1 112 ? 13.062 22.812 12.703 1 98.06 112 LEU A CA 1
ATOM 883 C C . LEU A 1 112 ? 13.508 22.047 13.938 1 98.06 112 LEU A C 1
ATOM 885 O O . LEU A 1 112 ? 13.719 20.828 13.875 1 98.06 112 LEU A O 1
ATOM 889 N N . THR A 1 113 ? 13.641 22.75 15.047 1 97.69 113 THR A N 1
ATOM 890 C CA . THR A 1 113 ? 14.062 22.094 16.281 1 97.69 113 THR A CA 1
ATOM 891 C C . THR A 1 113 ? 13.086 21 16.672 1 97.69 113 THR A C 1
ATOM 893 O O . THR A 1 113 ? 13.5 19.875 16.953 1 97.69 113 THR A O 1
ATOM 896 N N . GLY A 1 114 ? 11.82 21.359 16.688 1 96.19 114 GLY A N 1
ATOM 897 C CA . GLY A 1 114 ? 10.805 20.359 17 1 96.19 114 GLY A CA 1
ATOM 898 C C . GLY A 1 114 ? 10.797 19.203 16.031 1 96.19 114 GLY A C 1
ATOM 899 O O . GLY A 1 114 ? 10.711 18.047 16.453 1 96.19 114 GLY A O 1
ATOM 900 N N . PHE A 1 115 ? 10.953 19.484 14.812 1 97.25 115 PHE A N 1
ATOM 901 C CA . PHE A 1 115 ? 10.898 18.484 13.75 1 97.25 115 PHE A CA 1
ATOM 902 C C . PHE A 1 115 ? 12.094 17.531 13.836 1 97.25 115 PHE A C 1
ATOM 904 O O . PHE A 1 115 ? 11.93 16.312 13.766 1 97.25 115 PHE A O 1
ATOM 911 N N . PHE A 1 116 ? 13.297 18.047 13.992 1 98.38 116 PHE A N 1
ATOM 912 C CA . PHE A 1 116 ? 14.516 17.25 14 1 98.38 116 PHE A CA 1
ATOM 913 C C . PHE A 1 116 ? 14.523 16.312 15.195 1 98.38 116 PHE A C 1
ATOM 915 O O . PHE A 1 116 ? 15.023 15.18 15.102 1 98.38 116 PHE A O 1
ATOM 922 N N . LYS A 1 117 ? 13.93 16.688 16.297 1 97.69 117 LYS A N 1
ATOM 923 C CA . LYS A 1 117 ? 13.867 15.836 17.469 1 97.69 117 LYS A CA 1
ATOM 924 C C . LYS A 1 117 ? 13.141 14.523 17.172 1 97.69 117 LYS A C 1
ATOM 926 O O . LYS A 1 117 ? 13.422 13.5 17.797 1 97.69 117 LYS A O 1
ATOM 931 N N . THR A 1 118 ? 12.305 14.523 16.203 1 97.12 118 THR A N 1
ATOM 932 C CA . THR A 1 118 ? 11.484 13.375 15.844 1 97.12 118 THR A CA 1
ATOM 933 C C . THR A 1 118 ? 12.328 12.297 15.172 1 97.12 118 THR A C 1
ATOM 935 O O . THR A 1 118 ? 11.883 11.156 15.016 1 97.12 118 THR A O 1
ATOM 938 N N . PHE A 1 119 ? 13.586 12.617 14.844 1 98.38 119 PHE A N 1
ATOM 939 C CA . PHE A 1 119 ? 14.391 11.695 14.047 1 98.38 119 PHE A CA 1
ATOM 940 C C . PHE A 1 119 ? 15.656 11.305 14.797 1 98.38 119 PHE A C 1
ATOM 942 O O . PHE A 1 119 ? 16.641 10.867 14.188 1 98.38 119 PHE A O 1
ATOM 949 N N . ARG A 1 120 ? 15.672 11.531 16.094 1 98.38 120 ARG A N 1
ATOM 950 C CA . ARG A 1 120 ? 16.75 11.008 16.922 1 98.38 120 ARG A CA 1
ATOM 951 C C . ARG A 1 120 ? 16.625 9.492 17.078 1 98.38 120 ARG A C 1
ATOM 953 O O . ARG A 1 120 ? 15.594 8.906 16.766 1 98.38 120 ARG A O 1
ATOM 960 N N . ALA A 1 121 ? 17.641 8.844 17.594 1 98.44 121 ALA A N 1
ATOM 961 C CA . ALA A 1 121 ? 17.75 7.391 17.609 1 98.44 121 ALA A CA 1
ATOM 962 C C . ALA A 1 121 ? 16.547 6.75 18.297 1 98.44 121 ALA A C 1
ATOM 964 O O . ALA A 1 121 ? 15.961 5.793 17.781 1 98.44 121 ALA A O 1
ATOM 965 N N . ALA A 1 122 ? 16.234 7.27 19.469 1 97.62 122 ALA A N 1
ATOM 966 C CA . ALA A 1 122 ? 15.109 6.703 20.219 1 97.62 122 ALA A CA 1
ATOM 967 C C . ALA A 1 122 ? 13.82 6.773 19.406 1 97.62 122 ALA A C 1
ATOM 969 O O . ALA A 1 122 ? 13.031 5.828 19.406 1 97.62 122 ALA A O 1
ATOM 970 N N . GLN A 1 123 ? 13.57 7.891 18.75 1 97.44 123 GLN A N 1
ATOM 971 C CA . GLN A 1 123 ? 12.375 8.086 17.938 1 97.44 123 GLN A CA 1
ATOM 972 C C . GLN A 1 123 ? 12.43 7.219 16.672 1 97.44 123 GLN A C 1
ATOM 974 O O . GLN A 1 123 ? 11.406 6.688 16.234 1 97.44 123 GLN A O 1
ATOM 979 N N . LEU A 1 124 ? 13.609 7.094 16.047 1 98.56 124 LEU A N 1
ATOM 980 C CA . LEU A 1 124 ? 13.766 6.242 14.867 1 98.56 124 LEU A CA 1
ATOM 981 C C . LEU A 1 124 ? 13.422 4.793 15.195 1 98.56 124 LEU A C 1
ATOM 983 O O . LEU A 1 124 ? 12.844 4.082 14.375 1 98.56 124 LEU A O 1
ATOM 987 N N . ARG A 1 125 ? 13.797 4.348 16.391 1 97.75 125 ARG A N 1
ATOM 988 C CA . ARG A 1 125 ? 13.43 3 16.828 1 97.75 125 ARG A CA 1
ATOM 989 C C . ARG A 1 125 ? 11.922 2.855 16.969 1 97.75 125 ARG A C 1
ATOM 991 O O . ARG A 1 125 ? 11.367 1.779 16.719 1 97.75 125 ARG A O 1
ATOM 998 N N . ARG A 1 126 ? 11.242 3.949 17.297 1 96.69 126 ARG A N 1
ATOM 999 C CA . ARG A 1 126 ? 9.789 3.928 17.344 1 96.69 126 ARG A CA 1
ATOM 1000 C C . ARG A 1 126 ? 9.195 3.809 15.938 1 96.69 126 ARG A C 1
ATOM 1002 O O . ARG A 1 126 ? 8.188 3.129 15.742 1 96.69 126 ARG A O 1
ATOM 1009 N N . PHE A 1 127 ? 9.844 4.52 14.938 1 97.44 127 PHE A N 1
ATOM 1010 C CA . PHE A 1 127 ? 9.438 4.332 13.547 1 97.44 127 PHE A CA 1
ATOM 1011 C C . PHE A 1 127 ? 9.445 2.855 13.18 1 97.44 127 PHE A C 1
ATOM 1013 O O . PHE A 1 127 ? 8.461 2.34 12.641 1 97.44 127 PHE A O 1
ATOM 1020 N N . VAL A 1 128 ? 10.516 2.188 13.484 1 98.31 128 VAL A N 1
ATOM 1021 C CA . VAL A 1 128 ? 10.727 0.801 13.094 1 98.31 128 VAL A CA 1
ATOM 1022 C C . VAL A 1 128 ? 9.773 -0.11 13.859 1 98.31 128 VAL A C 1
ATOM 1024 O O . VAL A 1 128 ? 9.125 -0.978 13.273 1 98.31 128 VAL A O 1
ATOM 1027 N N . ALA A 1 129 ? 9.625 0.145 15.141 1 96.5 129 ALA A N 1
ATOM 1028 C CA . ALA A 1 129 ? 8.805 -0.709 16 1 96.5 129 ALA A CA 1
ATOM 1029 C C . ALA A 1 129 ? 7.328 -0.624 15.609 1 96.5 129 ALA A C 1
ATOM 1031 O O . ALA A 1 129 ? 6.594 -1.608 15.727 1 96.5 129 ALA A O 1
ATOM 1032 N N . GLU A 1 130 ? 6.926 0.548 15.195 1 96.31 130 GLU A N 1
ATOM 1033 C CA . GLU A 1 130 ? 5.531 0.746 14.812 1 96.31 130 GLU A CA 1
ATOM 1034 C C . GLU A 1 130 ? 5.168 -0.087 13.594 1 96.31 130 GLU A C 1
ATOM 1036 O O . GLU A 1 130 ? 4.047 -0.593 13.484 1 96.31 130 GLU A O 1
ATOM 1041 N N . ASP A 1 131 ? 6.109 -0.259 12.68 1 97.38 131 ASP A N 1
ATOM 1042 C CA . ASP A 1 131 ? 5.82 -0.919 11.414 1 97.38 131 ASP A CA 1
ATOM 1043 C C . ASP A 1 131 ? 6.219 -2.393 11.453 1 97.38 131 ASP A C 1
ATOM 1045 O O . ASP A 1 131 ? 5.633 -3.221 10.75 1 97.38 131 ASP A O 1
ATOM 1049 N N . PHE A 1 132 ? 7.227 -2.713 12.25 1 97.25 132 PHE A N 1
ATOM 1050 C CA . PHE A 1 132 ? 7.719 -4.086 12.32 1 97.25 132 PHE A CA 1
ATOM 1051 C C . PHE A 1 132 ? 7.719 -4.586 13.758 1 97.25 132 PHE A C 1
ATOM 1053 O O . PHE A 1 132 ? 8.531 -4.145 14.578 1 97.25 132 PHE A O 1
ATOM 1060 N N . ALA A 1 133 ? 6.887 -5.578 14.031 1 94.25 133 ALA A N 1
ATOM 1061 C CA . ALA A 1 133 ? 6.914 -6.195 15.352 1 94.25 133 ALA A CA 1
ATOM 1062 C C . ALA A 1 133 ? 8.281 -6.801 15.648 1 94.25 133 ALA A C 1
ATOM 1064 O O . ALA A 1 133 ? 8.742 -6.789 16.797 1 94.25 133 ALA A O 1
ATOM 1065 N N . ASN A 1 134 ? 8.906 -7.359 14.617 1 95.88 134 ASN A N 1
ATOM 1066 C CA . ASN A 1 134 ? 10.281 -7.844 14.656 1 95.88 134 ASN A CA 1
ATOM 1067 C C . ASN A 1 134 ? 11.172 -7.109 13.656 1 95.88 134 ASN A C 1
ATOM 1069 O O . ASN A 1 134 ? 11.266 -7.516 12.492 1 95.88 134 ASN A O 1
ATOM 1073 N N . PRO A 1 135 ? 11.867 -6.098 14.07 1 96.31 135 PRO A N 1
ATOM 1074 C CA . PRO A 1 135 ? 12.672 -5.285 13.156 1 96.31 135 PRO A CA 1
ATOM 1075 C C . PRO A 1 135 ? 13.773 -6.086 12.469 1 96.31 135 PRO A C 1
ATOM 1077 O O . PRO A 1 135 ? 14.32 -5.645 11.453 1 96.31 135 PRO A O 1
ATOM 1080 N N . ALA A 1 136 ? 14.125 -7.266 13.023 1 97.94 136 ALA A N 1
ATOM 1081 C CA . ALA A 1 136 ? 15.211 -8.078 12.477 1 97.94 136 ALA A CA 1
ATOM 1082 C C . ALA A 1 136 ? 14.883 -8.578 11.078 1 97.94 136 ALA A C 1
ATOM 1084 O O . ALA A 1 136 ? 15.766 -9.031 10.344 1 97.94 136 ALA A O 1
ATOM 1085 N N . VAL A 1 137 ? 13.602 -8.484 10.68 1 98.31 137 VAL A N 1
ATOM 1086 C CA . VAL A 1 137 ? 13.188 -8.898 9.344 1 98.31 137 VAL A CA 1
ATOM 1087 C C . VAL A 1 137 ? 13.852 -8.008 8.289 1 98.31 137 VAL A C 1
ATOM 1089 O O . VAL A 1 137 ? 13.93 -8.375 7.117 1 98.31 137 VAL A O 1
ATOM 1092 N N . LEU A 1 138 ? 14.273 -6.789 8.656 1 98.5 138 LEU A N 1
ATOM 1093 C CA . LEU A 1 138 ? 14.953 -5.867 7.754 1 98.5 138 LEU A CA 1
ATOM 1094 C C . LEU A 1 138 ? 16.391 -6.297 7.516 1 98.5 138 LEU A C 1
ATOM 1096 O O . LEU A 1 138 ? 17.047 -5.824 6.578 1 98.5 138 LEU A O 1
ATOM 1100 N N . ASP A 1 139 ? 16.953 -7.219 8.367 1 98.38 139 ASP A N 1
ATOM 1101 C CA . ASP A 1 139 ? 18.359 -7.566 8.328 1 98.38 139 ASP A CA 1
ATOM 1102 C C . ASP A 1 139 ? 18.562 -9.008 7.879 1 98.38 139 ASP A C 1
ATOM 1104 O O . ASP A 1 139 ? 19.656 -9.398 7.48 1 98.38 139 ASP A O 1
ATOM 1108 N N . GLY A 1 140 ? 17.547 -9.852 7.938 1 98.12 140 GLY A N 1
ATOM 1109 C CA . GLY A 1 140 ? 17.625 -11.25 7.562 1 98.12 140 GLY A CA 1
ATOM 1110 C C . GLY A 1 140 ? 16.312 -11.992 7.73 1 98.12 140 GLY A C 1
ATOM 1111 O O . GLY A 1 140 ? 15.336 -11.43 8.219 1 98.12 140 GLY A O 1
ATOM 1112 N N . PHE A 1 141 ? 16.312 -13.211 7.266 1 98.38 141 PHE A N 1
ATOM 1113 C CA . PHE A 1 141 ? 15.117 -14.031 7.41 1 98.38 141 PHE A CA 1
ATOM 1114 C C . PHE A 1 141 ? 14.828 -14.305 8.883 1 98.38 141 PHE A C 1
ATOM 1116 O O . PHE A 1 141 ? 15.727 -14.648 9.648 1 98.38 141 PHE A O 1
ATOM 1123 N N . GLN A 1 142 ? 13.641 -14.078 9.305 1 98.19 142 GLN A N 1
ATOM 1124 C CA . GLN A 1 142 ? 13.133 -14.328 10.648 1 98.19 142 GLN A CA 1
ATOM 1125 C C . GLN A 1 142 ? 11.93 -15.266 10.617 1 98.19 142 GLN A C 1
ATOM 1127 O O . GLN A 1 142 ? 11.203 -15.32 9.625 1 98.19 142 GLN A O 1
ATOM 1132 N N . PRO A 1 143 ? 11.688 -16.047 11.695 1 96.75 143 PRO A N 1
ATOM 1133 C CA . PRO A 1 143 ? 10.492 -16.891 11.734 1 96.75 143 PRO A CA 1
ATOM 1134 C C . PRO A 1 143 ? 9.203 -16.094 11.562 1 96.75 143 PRO A C 1
ATOM 1136 O O . PRO A 1 143 ? 9.055 -15.016 12.156 1 96.75 143 PRO A O 1
ATOM 1139 N N . ALA A 1 144 ? 8.328 -16.531 10.742 1 94.69 144 ALA A N 1
ATOM 1140 C CA . ALA A 1 144 ? 7.023 -15.922 10.539 1 94.69 144 ALA A CA 1
ATOM 1141 C C . ALA A 1 144 ? 5.98 -16.516 11.477 1 94.69 144 ALA A C 1
ATOM 1143 O O . ALA A 1 144 ? 6.082 -17.688 11.867 1 94.69 144 ALA A O 1
ATOM 1144 N N . PRO A 1 145 ? 4.91 -15.781 11.82 1 90.06 145 PRO A N 1
ATOM 1145 C CA . PRO A 1 145 ? 3.842 -16.312 12.672 1 90.06 145 PRO A CA 1
ATOM 1146 C C . PRO A 1 145 ? 3.16 -17.531 12.078 1 90.06 145 PRO A C 1
ATOM 1148 O O . PRO A 1 145 ? 2.777 -18.453 12.812 1 90.06 145 PRO A O 1
ATOM 1151 N N . LYS A 1 146 ? 3.002 -17.656 10.781 1 90.75 146 LYS A N 1
ATOM 1152 C CA . LYS A 1 146 ? 2.301 -18.75 10.117 1 90.75 146 LYS A CA 1
ATOM 1153 C C . LYS A 1 146 ? 3.23 -19.938 9.883 1 90.75 146 LYS A C 1
ATOM 1155 O O . LYS A 1 146 ? 2.793 -21 9.422 1 90.75 146 LYS A O 1
ATOM 1160 N N . GLY A 1 147 ? 4.484 -19.812 10.188 1 92.06 147 GLY A N 1
ATOM 1161 C CA . GLY A 1 147 ? 5.492 -20.812 9.867 1 92.06 147 GLY A CA 1
ATOM 1162 C C . GLY A 1 147 ? 6.406 -20.391 8.734 1 92.06 147 GLY A C 1
ATOM 1163 O O . GLY A 1 147 ? 6.059 -19.516 7.938 1 92.06 147 GLY A O 1
ATOM 1164 N N . GLY A 1 148 ? 7.57 -21.016 8.664 1 96.44 148 GLY A N 1
ATOM 1165 C CA . GLY A 1 148 ? 8.555 -20.578 7.688 1 96.44 148 GLY A CA 1
ATOM 1166 C C . GLY A 1 148 ? 9.344 -19.359 8.133 1 96.44 148 GLY A C 1
ATOM 1167 O O . GLY A 1 148 ? 9.57 -19.172 9.328 1 96.44 148 GLY A O 1
ATOM 1168 N N . ALA A 1 149 ? 9.82 -18.656 7.168 1 98.19 149 ALA A N 1
ATOM 1169 C CA . ALA A 1 149 ? 10.633 -17.469 7.449 1 98.19 149 ALA A CA 1
ATOM 1170 C C . ALA A 1 149 ? 10.305 -16.328 6.488 1 98.19 149 ALA A C 1
ATOM 1172 O O . ALA A 1 149 ? 9.789 -16.562 5.391 1 98.19 149 ALA A O 1
ATOM 1173 N N . VAL A 1 150 ? 10.531 -15.148 6.922 1 98.31 150 VAL A N 1
ATOM 1174 C CA . VAL A 1 150 ? 10.234 -13.984 6.102 1 98.31 150 VAL A CA 1
ATOM 1175 C C . VAL A 1 150 ? 11.359 -12.961 6.238 1 98.31 150 VAL A C 1
ATOM 1177 O O . VAL A 1 150 ? 12.047 -12.906 7.262 1 98.31 150 VAL A O 1
ATOM 1180 N N . ARG A 1 151 ? 11.562 -12.211 5.246 1 98.69 151 ARG A N 1
ATOM 1181 C CA . ARG A 1 151 ? 12.516 -11.109 5.211 1 98.69 151 ARG A CA 1
ATOM 1182 C C . ARG A 1 151 ? 11.977 -9.938 4.395 1 98.69 151 ARG A C 1
ATOM 1184 O O . ARG A 1 151 ? 11.336 -10.141 3.365 1 98.69 151 ARG A O 1
ATOM 1191 N N . ALA A 1 152 ? 12.211 -8.727 4.891 1 98.75 152 ALA A N 1
ATOM 1192 C CA . ALA A 1 152 ? 11.781 -7.512 4.207 1 98.75 152 ALA A CA 1
ATOM 1193 C C . ALA A 1 152 ? 12.898 -6.938 3.348 1 98.75 152 ALA A C 1
ATOM 1195 O O . ALA A 1 152 ? 14.031 -6.797 3.809 1 98.75 152 ALA A O 1
ATOM 1196 N N . PHE A 1 153 ? 12.602 -6.652 2.121 1 98.69 153 PHE A N 1
ATOM 1197 C CA . PHE A 1 153 ? 13.516 -5.977 1.208 1 98.69 153 PHE A CA 1
ATOM 1198 C C . PHE A 1 153 ? 12.969 -4.621 0.79 1 98.69 153 PHE A C 1
ATOM 1200 O O . PHE A 1 153 ? 11.797 -4.508 0.415 1 98.69 153 PHE A O 1
ATOM 1207 N N . GLY A 1 154 ? 13.781 -3.611 0.911 1 98.56 154 GLY A N 1
ATOM 1208 C CA . GLY A 1 154 ? 13.375 -2.303 0.427 1 98.56 154 GLY A CA 1
ATOM 1209 C C . GLY A 1 154 ? 13.352 -2.207 -1.087 1 98.56 154 GLY A C 1
ATOM 1210 O O . GLY A 1 154 ? 13.727 -3.154 -1.779 1 98.56 154 GLY A O 1
ATOM 1211 N N . PRO A 1 155 ? 12.961 -1.095 -1.603 1 98.44 155 PRO A N 1
ATOM 1212 C CA . PRO A 1 155 ? 12.93 -0.873 -3.051 1 98.44 155 PRO A CA 1
ATOM 1213 C C . PRO A 1 155 ? 14.305 -1 -3.695 1 98.44 155 PRO A C 1
ATOM 1215 O O . PRO A 1 155 ? 15.32 -0.713 -3.057 1 98.44 155 PRO A O 1
ATOM 1218 N N . ASP A 1 156 ? 14.266 -1.441 -4.957 1 98.25 156 ASP A N 1
ATOM 1219 C CA . ASP A 1 156 ? 15.492 -1.423 -5.75 1 98.25 156 ASP A CA 1
ATOM 1220 C C . ASP A 1 156 ? 15.945 0.009 -6.027 1 98.25 156 ASP A C 1
ATOM 1222 O O . ASP A 1 156 ? 17.141 0.293 -6.035 1 98.25 156 ASP A O 1
ATOM 1226 N N . LEU A 1 157 ? 15.008 0.849 -6.34 1 98.75 157 LEU A N 1
ATOM 1227 C CA . LEU A 1 157 ? 15.211 2.287 -6.469 1 98.75 157 LEU A CA 1
ATOM 1228 C C . LEU A 1 157 ? 13.961 3.057 -6.051 1 98.75 157 LEU A C 1
ATOM 1230 O O . LEU A 1 157 ? 12.898 2.885 -6.645 1 98.75 157 LEU A O 1
ATOM 1234 N N . LEU A 1 158 ? 14.141 3.883 -5.031 1 98.88 158 LEU A N 1
ATOM 1235 C CA . LEU A 1 158 ? 13.055 4.707 -4.512 1 98.88 158 LEU A CA 1
ATOM 1236 C C . LEU A 1 158 ? 13.141 6.129 -5.055 1 98.88 158 LEU A C 1
ATOM 1238 O O . LEU A 1 158 ? 14.18 6.785 -4.926 1 98.88 158 LEU A O 1
ATOM 1242 N N . MET A 1 159 ? 12.109 6.578 -5.695 1 98.81 159 MET A N 1
ATOM 1243 C CA . MET A 1 159 ? 12.016 7.969 -6.129 1 98.81 159 MET A CA 1
ATOM 1244 C C . MET A 1 159 ? 11.148 8.781 -5.172 1 98.81 159 MET A C 1
ATOM 1246 O O . MET A 1 159 ? 10.031 8.367 -4.84 1 98.81 159 MET A O 1
ATOM 1250 N N . HIS A 1 160 ? 11.68 9.883 -4.727 1 98.69 160 HIS A N 1
ATOM 1251 C CA . HIS A 1 160 ? 10.898 10.844 -3.963 1 98.69 160 HIS A CA 1
ATOM 1252 C C . HIS A 1 160 ? 10.5 12.039 -4.824 1 98.69 160 HIS A C 1
ATOM 1254 O O . HIS A 1 160 ? 11.305 12.523 -5.625 1 98.69 160 HIS A O 1
ATOM 1260 N N . SER A 1 161 ? 9.305 12.422 -4.75 1 98.06 161 SER A N 1
ATOM 1261 C CA . SER A 1 161 ? 8.836 13.719 -5.227 1 98.06 161 SER A CA 1
ATOM 1262 C C . SER A 1 161 ? 8.266 14.555 -4.082 1 98.06 161 SER A C 1
ATOM 1264 O O . SER A 1 161 ? 7.191 14.258 -3.562 1 98.06 161 SER A O 1
ATOM 1266 N N . TRP A 1 162 ? 8.969 15.633 -3.738 1 97.75 162 TRP A N 1
ATOM 1267 C CA . TRP A 1 162 ? 8.641 16.328 -2.492 1 97.75 162 TRP A CA 1
ATOM 1268 C C . TRP A 1 162 ? 7.816 17.578 -2.76 1 97.75 162 TRP A C 1
ATOM 1270 O O . TRP A 1 162 ? 7.871 18.141 -3.854 1 97.75 162 TRP A O 1
ATOM 1280 N N . ALA A 1 163 ? 7.051 17.953 -1.8 1 95.38 163 ALA A N 1
ATOM 1281 C CA . ALA A 1 163 ? 6.363 19.25 -1.752 1 95.38 163 ALA A CA 1
ATOM 1282 C C . ALA A 1 163 ? 7.191 20.281 -1.007 1 95.38 163 ALA A C 1
ATOM 1284 O O . ALA A 1 163 ? 8.109 19.938 -0.259 1 95.38 163 ALA A O 1
ATOM 1285 N N . GLY A 1 164 ? 6.867 21.547 -1.232 1 94.88 164 GLY A N 1
ATOM 1286 C CA . GLY A 1 164 ? 7.684 22.609 -0.653 1 94.88 164 GLY A CA 1
ATOM 1287 C C . GLY A 1 164 ? 6.934 23.453 0.352 1 94.88 164 GLY A C 1
ATOM 1288 O O . GLY A 1 164 ? 7.406 24.531 0.75 1 94.88 164 GLY A O 1
ATOM 1289 N N . ASN A 1 165 ? 5.762 22.969 0.798 1 93.31 165 ASN A N 1
ATOM 1290 C CA . ASN A 1 165 ? 4.895 23.797 1.633 1 93.31 165 ASN A CA 1
ATOM 1291 C C . ASN A 1 165 ? 5.367 23.812 3.084 1 93.31 165 ASN A C 1
ATOM 1293 O O . ASN A 1 165 ? 5.02 24.719 3.844 1 93.31 165 ASN A O 1
ATOM 1297 N N . VAL A 1 166 ? 6.098 22.812 3.52 1 95.31 166 VAL A N 1
ATOM 1298 C CA . VAL A 1 166 ? 6.652 22.75 4.867 1 95.31 166 VAL A CA 1
ATOM 1299 C C . VAL A 1 166 ? 8.172 22.594 4.797 1 95.31 166 VAL A C 1
ATOM 1301 O O . VAL A 1 166 ? 8.68 21.688 4.121 1 95.31 166 VAL A O 1
ATOM 1304 N N . PRO A 1 167 ? 8.867 23.484 5.5 1 96.75 167 PRO A N 1
ATOM 1305 C CA . PRO A 1 167 ? 10.328 23.391 5.484 1 96.75 167 PRO A CA 1
ATOM 1306 C C . PRO A 1 167 ? 10.844 22.031 5.961 1 96.75 167 PRO A C 1
ATOM 1308 O O . PRO A 1 167 ? 10.375 21.516 6.969 1 96.75 167 PRO A O 1
ATOM 1311 N N . ALA A 1 168 ? 11.742 21.438 5.207 1 97.69 168 ALA A N 1
ATOM 1312 C CA . ALA A 1 168 ? 12.469 20.219 5.566 1 97.69 168 ALA A CA 1
ATOM 1313 C C . ALA A 1 168 ? 11.555 19 5.5 1 97.69 168 ALA A C 1
ATOM 1315 O O . ALA A 1 168 ? 11.891 17.938 6.039 1 97.69 168 ALA A O 1
ATOM 1316 N N . LEU A 1 169 ? 10.445 19.141 4.828 1 96.56 169 LEU A N 1
ATOM 1317 C CA . LEU A 1 169 ? 9.492 18.047 4.695 1 96.56 169 LEU A CA 1
ATOM 1318 C C . LEU A 1 169 ? 10.164 16.797 4.129 1 96.56 169 LEU A C 1
ATOM 1320 O O . LEU A 1 169 ? 9.82 15.68 4.512 1 96.56 169 LEU A O 1
ATOM 1324 N N . SER A 1 170 ? 11.195 16.938 3.299 1 98.31 170 SER A N 1
ATOM 1325 C CA . SER A 1 170 ? 11.844 15.836 2.596 1 98.31 170 SER A CA 1
ATOM 1326 C C . SER A 1 170 ? 12.5 14.867 3.57 1 98.31 170 SER A C 1
ATOM 1328 O O . SER A 1 170 ? 12.719 13.695 3.244 1 98.31 170 SER A O 1
ATOM 1330 N N . LEU A 1 171 ? 12.805 15.352 4.762 1 98.5 171 LEU A N 1
ATOM 1331 C CA . LEU A 1 171 ? 13.523 14.555 5.742 1 98.5 171 LEU A CA 1
ATOM 1332 C C . LEU A 1 171 ? 12.75 13.289 6.086 1 98.5 171 LEU A C 1
ATOM 1334 O O . LEU A 1 171 ? 13.336 12.211 6.219 1 98.5 171 LEU A O 1
ATOM 1338 N N . TRP A 1 172 ? 11.453 13.422 6.188 1 98.25 172 TRP A N 1
ATOM 1339 C CA . TRP A 1 172 ? 10.617 12.32 6.652 1 98.25 172 TRP A CA 1
ATOM 1340 C C . TRP A 1 172 ? 10.742 11.109 5.73 1 98.25 172 TRP A C 1
ATOM 1342 O O . TRP A 1 172 ? 11.156 10.031 6.164 1 98.25 172 TRP A O 1
ATOM 1352 N N . SER A 1 173 ? 10.461 11.258 4.465 1 98.12 173 SER A N 1
ATOM 1353 C CA . SER A 1 173 ? 10.477 10.117 3.551 1 98.12 173 SER A CA 1
ATOM 1354 C C . SER A 1 173 ? 11.898 9.664 3.254 1 98.12 173 SER A C 1
ATOM 1356 O O . SER A 1 173 ? 12.148 8.477 3.023 1 98.12 173 SER A O 1
ATOM 1358 N N . LEU A 1 174 ? 12.922 10.586 3.281 1 98.25 174 LEU A N 1
ATOM 1359 C CA . LEU A 1 174 ? 14.312 10.195 3.098 1 98.25 174 LEU A CA 1
ATOM 1360 C C . LEU A 1 174 ? 14.758 9.227 4.188 1 98.25 174 LEU A C 1
ATOM 1362 O O . LEU A 1 174 ? 15.359 8.195 3.893 1 98.25 174 LEU A O 1
ATOM 1366 N N . VAL A 1 175 ? 14.398 9.586 5.387 1 98.62 175 VAL A N 1
ATOM 1367 C CA . VAL A 1 175 ? 14.766 8.758 6.527 1 98.62 175 VAL A CA 1
ATOM 1368 C C . VAL A 1 175 ? 14.07 7.402 6.422 1 98.62 175 VAL A C 1
ATOM 1370 O O . VAL A 1 175 ? 14.688 6.359 6.656 1 98.62 175 VAL A O 1
ATOM 1373 N N . CYS A 1 176 ? 12.82 7.402 6.055 1 98.81 176 CYS A N 1
ATOM 1374 C CA . CYS A 1 176 ? 12.078 6.152 5.91 1 98.81 176 CYS A CA 1
ATOM 1375 C C . CYS A 1 176 ? 12.719 5.262 4.848 1 98.81 176 CYS A C 1
ATOM 1377 O O . CYS A 1 176 ? 12.859 4.055 5.047 1 98.81 176 CYS A O 1
ATOM 1379 N N . GLY A 1 177 ? 13.086 5.867 3.717 1 98.81 177 GLY A N 1
ATOM 1380 C CA . GLY A 1 177 ? 13.781 5.113 2.686 1 98.81 177 GLY A CA 1
ATOM 1381 C C . GLY A 1 177 ? 15.078 4.488 3.17 1 98.81 177 GLY A C 1
ATOM 1382 O O . GLY A 1 177 ? 15.367 3.33 2.863 1 98.81 177 GLY A O 1
ATOM 1383 N N . LEU A 1 178 ? 15.836 5.238 3.939 1 98.81 178 LEU A N 1
ATOM 1384 C CA . LEU A 1 178 ? 17.094 4.742 4.473 1 98.81 178 LEU A CA 1
ATOM 1385 C C . LEU A 1 178 ? 16.859 3.58 5.43 1 98.81 178 LEU A C 1
ATOM 1387 O O . LEU A 1 178 ? 17.578 2.578 5.383 1 98.81 178 LEU A O 1
ATOM 1391 N N . LEU A 1 179 ? 15.852 3.674 6.266 1 98.81 179 LEU A N 1
ATOM 1392 C CA . LEU A 1 179 ? 15.578 2.662 7.281 1 98.81 179 LEU A CA 1
ATOM 1393 C C . LEU A 1 179 ? 15.234 1.322 6.633 1 98.81 179 LEU A C 1
ATOM 1395 O O . LEU A 1 179 ? 15.422 0.269 7.25 1 98.81 179 LEU A O 1
ATOM 1399 N N . VAL A 1 180 ? 14.742 1.349 5.418 1 98.88 180 VAL A N 1
ATOM 1400 C CA . VAL A 1 180 ? 14.438 0.095 4.738 1 98.88 180 VAL A CA 1
ATOM 1401 C C . VAL A 1 180 ? 15.516 -0.21 3.703 1 98.88 180 VAL A C 1
ATOM 1403 O O . VAL A 1 180 ? 15.32 -1.05 2.822 1 98.88 180 VAL A O 1
ATOM 1406 N N . LYS A 1 181 ? 16.594 0.591 3.73 1 98.69 181 LYS A N 1
ATOM 1407 C CA . LYS A 1 181 ? 17.828 0.324 2.979 1 98.69 181 LYS A CA 1
ATOM 1408 C C . LYS A 1 181 ? 17.609 0.546 1.484 1 98.69 181 LYS A C 1
ATOM 1410 O O . LYS A 1 181 ? 18.141 -0.205 0.659 1 98.69 181 LYS A O 1
ATOM 1415 N N . ALA A 1 182 ? 16.875 1.526 1.122 1 98.75 182 ALA A N 1
ATOM 1416 C CA . ALA A 1 182 ? 16.547 1.812 -0.273 1 98.75 182 ALA A CA 1
ATOM 1417 C C . ALA A 1 182 ? 17.484 2.873 -0.847 1 98.75 182 ALA A C 1
ATOM 1419 O O . ALA A 1 182 ? 17.594 3.973 -0.3 1 98.75 182 ALA A O 1
ATOM 1420 N N . PRO A 1 183 ? 18.203 2.58 -1.959 1 98.69 183 PRO A N 1
ATOM 1421 C CA . PRO A 1 183 ? 18.766 3.701 -2.721 1 98.69 183 PRO A CA 1
ATOM 1422 C C . PRO A 1 183 ? 17.688 4.656 -3.234 1 98.69 183 PRO A C 1
ATOM 1424 O O . PRO A 1 183 ? 16.578 4.227 -3.568 1 98.69 183 PRO A O 1
ATOM 1427 N N . ALA A 1 184 ? 18.062 5.926 -3.297 1 98.75 184 ALA A N 1
ATOM 1428 C CA . ALA A 1 184 ? 16.984 6.867 -3.572 1 98.75 184 ALA A CA 1
ATOM 1429 C C . ALA A 1 184 ? 17.469 8.031 -4.434 1 98.75 184 ALA A C 1
ATOM 1431 O O . ALA A 1 184 ? 18.641 8.438 -4.34 1 98.75 184 ALA A O 1
ATOM 1432 N N . ILE A 1 185 ? 16.641 8.477 -5.289 1 98.88 185 ILE A N 1
ATOM 1433 C CA . ILE A 1 185 ? 16.766 9.734 -6.012 1 98.88 185 ILE A CA 1
ATOM 1434 C C . ILE A 1 185 ? 15.539 10.602 -5.762 1 98.88 185 ILE A C 1
ATOM 1436 O O . ILE A 1 185 ? 14.406 10.148 -5.93 1 98.88 185 ILE A O 1
ATOM 1440 N N . GLY A 1 186 ? 15.781 11.781 -5.293 1 98.62 186 GLY A N 1
ATOM 1441 C CA . GLY A 1 186 ? 14.672 12.664 -4.961 1 98.62 186 GLY A CA 1
ATOM 1442 C C . GLY A 1 186 ? 14.602 13.891 -5.844 1 98.62 186 GLY A C 1
ATOM 1443 O O . GLY A 1 186 ? 15.633 14.461 -6.211 1 98.62 186 GLY A O 1
ATOM 1444 N N . LYS A 1 187 ? 13.43 14.312 -6.16 1 98.19 187 LYS A N 1
ATOM 1445 C CA . LYS A 1 187 ? 13.164 15.539 -6.914 1 98.19 187 LYS A CA 1
ATOM 1446 C C . LYS A 1 187 ? 12.789 16.688 -5.984 1 98.19 187 LYS A C 1
ATOM 1448 O O . LYS A 1 187 ? 11.781 16.609 -5.27 1 98.19 187 LYS A O 1
ATOM 1453 N N . LEU A 1 188 ? 13.492 17.734 -6.094 1 97.88 188 LEU A N 1
ATOM 1454 C CA . LEU A 1 188 ? 13.289 18.906 -5.254 1 97.88 188 LEU A CA 1
ATOM 1455 C C . LEU A 1 188 ? 11.992 19.625 -5.621 1 97.88 188 LEU A C 1
ATOM 1457 O O . LEU A 1 188 ? 11.633 19.688 -6.801 1 97.88 188 LEU A O 1
ATOM 1461 N N . ALA A 1 189 ? 11.375 20.125 -4.59 1 96.56 189 ALA A N 1
ATOM 1462 C CA . ALA A 1 189 ? 10.305 21.078 -4.82 1 96.56 189 ALA A CA 1
ATOM 1463 C C . ALA A 1 189 ? 10.859 22.469 -5.141 1 96.56 189 ALA A C 1
ATOM 1465 O O . ALA A 1 189 ? 11.812 22.922 -4.504 1 96.56 189 ALA A O 1
ATOM 1466 N N . SER A 1 190 ? 10.281 23.141 -6.074 1 95.44 190 SER A N 1
ATOM 1467 C CA . SER A 1 190 ? 10.742 24.469 -6.457 1 95.44 190 SER A CA 1
ATOM 1468 C C . SER A 1 190 ? 10.57 25.469 -5.312 1 95.44 190 SER A C 1
ATOM 1470 O O . SER A 1 190 ? 11.359 26.406 -5.176 1 95.44 190 SER A O 1
ATOM 1472 N N . ALA A 1 191 ? 9.617 25.219 -4.473 1 94.38 191 ALA A N 1
ATOM 1473 C CA . ALA A 1 191 ? 9.312 26.156 -3.393 1 94.38 191 ALA A CA 1
ATOM 1474 C C . ALA A 1 191 ? 10.242 25.938 -2.203 1 94.38 191 ALA A C 1
ATOM 1476 O O . ALA A 1 191 ? 10.367 26.812 -1.341 1 94.38 191 ALA A O 1
ATOM 1477 N N . GLU A 1 192 ? 10.875 24.859 -2.078 1 96.75 192 GLU A N 1
ATOM 1478 C CA . GLU A 1 192 ? 11.875 24.547 -1.065 1 96.75 192 GLU A CA 1
ATOM 1479 C C . GLU A 1 192 ? 12.961 23.641 -1.632 1 96.75 192 GLU A C 1
ATOM 1481 O O . GLU A 1 192 ? 13.016 22.438 -1.314 1 96.75 192 GLU A O 1
ATOM 1486 N N . PRO A 1 193 ? 13.938 24.172 -2.332 1 98.12 193 PRO A N 1
ATOM 1487 C CA . PRO A 1 193 ? 14.891 23.359 -3.094 1 98.12 193 PRO A CA 1
ATOM 1488 C C . PRO A 1 193 ? 16.203 23.125 -2.34 1 98.12 193 PRO A C 1
ATOM 1490 O O . PRO A 1 193 ? 17.219 22.828 -2.955 1 98.12 193 PRO A O 1
ATOM 1493 N N . LEU A 1 194 ? 16.219 23.281 -1.032 1 98.69 194 LEU A N 1
ATOM 1494 C CA . LEU A 1 194 ? 17.5 23.375 -0.356 1 98.69 194 LEU A CA 1
ATOM 1495 C C . LEU A 1 194 ? 17.719 22.172 0.561 1 98.69 194 LEU A C 1
ATOM 1497 O O . LEU A 1 194 ? 18.734 21.484 0.442 1 98.69 194 LEU A O 1
ATOM 1501 N N . PHE A 1 195 ? 16.844 21.828 1.412 1 98.75 195 PHE A N 1
ATOM 1502 C CA . PHE A 1 195 ? 17.094 21.016 2.605 1 98.75 195 PHE A CA 1
ATOM 1503 C C . PHE A 1 195 ? 17.5 19.609 2.229 1 98.75 195 PHE A C 1
ATOM 1505 O O . PHE A 1 195 ? 18.422 19.047 2.836 1 98.75 195 PHE A O 1
ATOM 1512 N N . ALA A 1 196 ? 16.844 18.969 1.297 1 98.75 196 ALA A N 1
ATOM 1513 C CA . ALA A 1 196 ? 17.156 17.578 0.946 1 98.75 196 ALA A CA 1
ATOM 1514 C C . ALA A 1 196 ? 18.609 17.422 0.554 1 98.75 196 ALA A C 1
ATOM 1516 O O . ALA A 1 196 ? 19.266 16.453 0.931 1 98.75 196 ALA A O 1
ATOM 1517 N N . GLY A 1 197 ? 19.078 18.375 -0.213 1 98.62 197 GLY A N 1
ATOM 1518 C CA . GLY A 1 197 ? 20.484 18.359 -0.582 1 98.62 197 GLY A CA 1
ATOM 1519 C C . GLY A 1 197 ? 21.422 18.5 0.607 1 98.62 197 GLY A C 1
ATOM 1520 O O . GLY A 1 197 ? 22.438 17.812 0.694 1 98.62 197 GLY A O 1
ATOM 1521 N N . TRP A 1 198 ? 21.078 19.438 1.489 1 98.62 198 TRP A N 1
ATOM 1522 C CA . TRP A 1 198 ? 21.875 19.641 2.695 1 98.62 198 TRP A CA 1
ATOM 1523 C C . TRP A 1 198 ? 21.938 18.359 3.525 1 98.62 198 TRP A C 1
ATOM 1525 O O . TRP A 1 198 ? 23 17.984 4.02 1 98.62 198 TRP A O 1
ATOM 1535 N N . PHE A 1 199 ? 20.812 17.688 3.67 1 98.69 199 PHE A N 1
ATOM 1536 C CA . PHE A 1 199 ? 20.766 16.469 4.457 1 98.69 199 PHE A CA 1
ATOM 1537 C C . PHE A 1 199 ? 21.609 15.375 3.807 1 98.69 199 PHE A C 1
ATOM 1539 O O . PHE A 1 199 ? 22.328 14.641 4.492 1 98.69 199 PHE A O 1
ATOM 1546 N N . ALA A 1 200 ? 21.5 15.258 2.496 1 98.44 200 ALA A N 1
ATOM 1547 C CA . ALA A 1 200 ? 22.297 14.258 1.779 1 98.44 200 ALA A CA 1
ATOM 1548 C C . ALA A 1 200 ? 23.781 14.484 1.992 1 98.44 200 ALA A C 1
ATOM 1550 O O . ALA A 1 200 ? 24.531 13.539 2.244 1 98.44 200 ALA A O 1
ATOM 1551 N N . ARG A 1 201 ? 24.234 15.75 1.908 1 98 201 ARG A N 1
ATOM 1552 C CA . ARG A 1 201 ? 25.641 16.078 2.125 1 98 201 ARG A CA 1
ATOM 1553 C C . ARG A 1 201 ? 26.062 15.758 3.553 1 98 201 ARG A C 1
ATOM 1555 O O . ARG A 1 201 ? 27.141 15.211 3.773 1 98 201 ARG A O 1
ATOM 1562 N N . LEU A 1 202 ? 25.203 16.125 4.445 1 98.31 202 LEU A N 1
ATOM 1563 C CA . LEU A 1 202 ? 25.484 15.867 5.855 1 98.31 202 LEU A CA 1
ATOM 1564 C C . LEU A 1 202 ? 25.625 14.367 6.113 1 98.31 202 LEU A C 1
ATOM 1566 O O . LEU A 1 202 ? 26.531 13.938 6.828 1 98.31 202 LEU A O 1
ATOM 1570 N N . LEU A 1 203 ? 24.703 13.602 5.57 1 97.94 203 LEU A N 1
ATOM 1571 C CA . LEU A 1 203 ? 24.766 12.148 5.719 1 97.94 203 LEU A CA 1
ATOM 1572 C C . LEU A 1 203 ? 26.078 11.594 5.168 1 97.94 203 LEU A C 1
ATOM 1574 O O . LEU A 1 203 ? 26.688 10.711 5.773 1 97.94 203 LEU A O 1
ATOM 1578 N N . ALA A 1 204 ? 26.469 12.109 4.023 1 97.31 204 ALA A N 1
ATOM 1579 C CA . ALA A 1 204 ? 27.734 11.688 3.408 1 97.31 204 ALA A CA 1
ATOM 1580 C C . ALA A 1 204 ? 28.922 12 4.316 1 97.31 204 ALA A C 1
ATOM 1582 O O . ALA A 1 204 ? 29.891 11.234 4.363 1 97.31 204 ALA A O 1
ATOM 1583 N N . GLU A 1 205 ? 28.859 13.117 4.996 1 97.94 205 GLU A N 1
ATOM 1584 C CA . GLU A 1 205 ? 29.922 13.508 5.902 1 97.94 205 GLU A CA 1
ATOM 1585 C C . GLU A 1 205 ? 29.984 12.594 7.121 1 97.94 205 GLU A C 1
ATOM 1587 O O . GLU A 1 205 ? 31.062 12.188 7.555 1 97.94 205 GLU A O 1
ATOM 1592 N N . VAL A 1 206 ? 28.859 12.258 7.652 1 97.75 206 VAL A N 1
ATOM 1593 C CA . VAL A 1 206 ? 28.812 11.523 8.914 1 97.75 206 VAL A CA 1
ATOM 1594 C C . VAL A 1 206 ? 29.047 10.031 8.648 1 97.75 206 VAL A C 1
ATOM 1596 O O . VAL A 1 206 ? 29.516 9.312 9.531 1 97.75 206 VAL A O 1
ATOM 1599 N N . HIS A 1 207 ? 28.641 9.547 7.523 1 97.94 207 HIS A N 1
ATOM 1600 C CA . HIS A 1 207 ? 28.812 8.156 7.137 1 97.94 207 HIS A CA 1
ATOM 1601 C C . HIS A 1 207 ? 29.125 8.031 5.648 1 97.94 207 HIS A C 1
ATOM 1603 O O . HIS A 1 207 ? 28.25 7.645 4.859 1 97.94 207 HIS A O 1
ATOM 1609 N N . PRO A 1 208 ? 30.281 8.164 5.266 1 97.31 208 PRO A N 1
ATOM 1610 C CA . PRO A 1 208 ? 30.734 8.312 3.881 1 97.31 208 PRO A CA 1
ATOM 1611 C C . PRO A 1 208 ? 30.266 7.164 2.984 1 97.31 208 PRO A C 1
ATOM 1613 O O . PRO A 1 208 ? 29.953 7.383 1.809 1 97.31 208 PRO A O 1
ATOM 1616 N N . PRO A 1 209 ? 30.062 5.957 3.479 1 95.56 209 PRO A N 1
ATOM 1617 C CA . PRO A 1 209 ? 29.609 4.883 2.594 1 95.56 209 PRO A CA 1
ATOM 1618 C C . PRO A 1 209 ? 28.219 5.137 2.023 1 95.56 209 PRO A C 1
ATOM 1620 O O . PRO A 1 209 ? 27.844 4.535 1.014 1 95.56 209 PRO A O 1
ATOM 1623 N N . LEU A 1 210 ? 27.438 6.062 2.604 1 96.69 210 LEU A N 1
ATOM 1624 C CA . LEU A 1 210 ? 26.078 6.348 2.141 1 96.69 210 LEU A CA 1
ATOM 1625 C C . LEU A 1 210 ? 26.094 7.449 1.087 1 96.69 210 LEU A C 1
ATOM 1627 O O . LEU A 1 210 ? 25.062 7.742 0.478 1 96.69 210 LEU A O 1
ATOM 1631 N N . ALA A 1 211 ? 27.266 8.031 0.786 1 96.25 211 ALA A N 1
ATOM 1632 C CA . ALA A 1 211 ? 27.375 9.211 -0.061 1 96.25 211 ALA A CA 1
ATOM 1633 C C . ALA A 1 211 ? 26.828 8.945 -1.461 1 96.25 211 ALA A C 1
ATOM 1635 O O . ALA A 1 211 ? 26.203 9.812 -2.066 1 96.25 211 ALA A O 1
ATOM 1636 N N . ASP A 1 212 ? 27.047 7.703 -1.91 1 97.31 212 ASP A N 1
ATOM 1637 C CA . ASP A 1 212 ? 26.688 7.406 -3.295 1 97.31 212 ASP A CA 1
ATOM 1638 C C . ASP A 1 212 ? 25.375 6.648 -3.375 1 97.31 212 ASP A C 1
ATOM 1640 O O . ASP A 1 212 ? 24.969 6.207 -4.453 1 97.31 212 ASP A O 1
ATOM 1644 N N . CYS A 1 213 ? 24.672 6.465 -2.227 1 98.31 213 CYS A N 1
ATOM 1645 C CA . CYS A 1 213 ? 23.453 5.664 -2.197 1 98.31 213 CYS A CA 1
ATOM 1646 C C . CYS A 1 213 ? 22.219 6.539 -2.398 1 98.31 213 CYS A C 1
ATOM 1648 O O . CYS A 1 213 ? 21.094 6.039 -2.404 1 98.31 213 CYS A O 1
ATOM 1650 N N . LEU A 1 214 ? 22.391 7.832 -2.559 1 97.81 214 LEU A N 1
ATOM 1651 C CA . LEU A 1 214 ? 21.266 8.742 -2.773 1 97.81 214 LEU A CA 1
ATOM 1652 C C . LEU A 1 214 ? 21.672 9.898 -3.688 1 97.81 214 LEU A C 1
ATOM 1654 O O . LEU A 1 214 ? 22.859 10.156 -3.871 1 97.81 214 LEU A O 1
ATOM 1658 N N . ALA A 1 215 ? 20.719 10.562 -4.277 1 98.75 215 ALA A N 1
ATOM 1659 C CA . ALA A 1 215 ? 20.891 11.766 -5.094 1 98.75 215 ALA A CA 1
ATOM 1660 C C . ALA A 1 215 ? 19.656 12.656 -5.027 1 98.75 215 ALA A C 1
ATOM 1662 O O . ALA A 1 215 ? 18.562 12.195 -4.703 1 98.75 215 ALA A O 1
ATOM 1663 N N . VAL A 1 216 ? 19.875 13.883 -5.184 1 98.75 216 VAL A N 1
ATOM 1664 C CA . VAL A 1 216 ? 18.812 14.891 -5.156 1 98.75 216 VAL A CA 1
ATOM 1665 C C . VAL A 1 216 ? 18.891 15.758 -6.41 1 98.75 216 VAL A C 1
ATOM 1667 O O . VAL A 1 216 ? 19.922 16.391 -6.672 1 98.75 216 VAL A O 1
ATOM 1670 N N . VAL A 1 217 ? 17.828 15.766 -7.164 1 98.31 217 VAL A N 1
ATOM 1671 C CA . VAL A 1 217 ? 17.797 16.438 -8.461 1 98.31 217 VAL A CA 1
ATOM 1672 C C . VAL A 1 217 ? 16.547 17.312 -8.555 1 98.31 217 VAL A C 1
ATOM 1674 O O . VAL A 1 217 ? 15.844 17.516 -7.562 1 98.31 217 VAL A O 1
ATOM 1677 N N . TRP A 1 218 ? 16.422 17.938 -9.812 1 97.25 218 TRP A N 1
ATOM 1678 C CA . TRP A 1 218 ? 15.266 18.812 -10.008 1 97.25 218 TRP A CA 1
ATOM 1679 C C . TRP A 1 218 ? 14.789 18.766 -11.461 1 97.25 218 TRP A C 1
ATOM 1681 O O . TRP A 1 218 ? 15.586 18.562 -12.375 1 97.25 218 TRP A O 1
ATOM 1691 N N . TRP A 1 219 ? 13.516 18.891 -11.648 1 95.62 219 TRP A N 1
ATOM 1692 C CA . TRP A 1 219 ? 12.867 19.297 -12.891 1 95.62 219 TRP A CA 1
ATOM 1693 C C . TRP A 1 219 ? 11.555 20.016 -12.609 1 95.62 219 TRP A C 1
ATOM 1695 O O . TRP A 1 219 ? 11.078 20.047 -11.477 1 95.62 219 TRP A O 1
ATOM 1705 N N . SER A 1 220 ? 11 20.609 -13.586 1 89.81 220 SER A N 1
ATOM 1706 C CA . SER A 1 220 ? 9.781 21.391 -13.398 1 89.81 220 SER A CA 1
ATOM 1707 C C . SER A 1 220 ? 8.547 20.484 -13.406 1 89.81 220 SER A C 1
ATOM 1709 O O . SER A 1 220 ? 8.414 19.625 -14.273 1 89.81 220 SER A O 1
ATOM 1711 N N . GLY A 1 221 ? 7.688 20.719 -12.461 1 81.12 221 GLY A N 1
ATOM 1712 C CA . GLY A 1 221 ? 6.402 20.047 -12.414 1 81.12 221 GLY A CA 1
ATOM 1713 C C . GLY A 1 221 ? 6.531 18.531 -12.328 1 81.12 221 GLY A C 1
ATOM 1714 O O . GLY A 1 221 ? 7.41 18.016 -11.633 1 81.12 221 GLY A O 1
ATOM 1715 N N . ALA A 1 222 ? 5.441 17.812 -12.852 1 72.06 222 ALA A N 1
ATOM 1716 C CA . ALA A 1 222 ? 5.414 16.359 -12.797 1 72.06 222 ALA A CA 1
ATOM 1717 C C . ALA A 1 222 ? 6.336 15.75 -13.852 1 72.06 222 ALA A C 1
ATOM 1719 O O . ALA A 1 222 ? 6.465 14.523 -13.938 1 72.06 222 ALA A O 1
ATOM 1720 N N . GLY A 1 223 ? 7.031 16.547 -14.367 1 61.19 223 GLY A N 1
ATOM 1721 C CA . GLY A 1 223 ? 7.891 16.031 -15.422 1 61.19 223 GLY A CA 1
ATOM 1722 C C . GLY A 1 223 ? 7.156 15.789 -16.734 1 61.19 223 GLY A C 1
ATOM 1723 O O . GLY A 1 223 ? 5.926 15.883 -16.781 1 61.19 223 GLY A O 1
ATOM 1724 N N . GLY A 1 224 ? 7.516 15.727 -17.859 1 54.16 224 GLY A N 1
ATOM 1725 C CA . GLY A 1 224 ? 6.945 15.352 -19.141 1 54.16 224 GLY A CA 1
ATOM 1726 C C . GLY A 1 224 ? 6.773 16.531 -20.078 1 54.16 224 GLY A C 1
ATOM 1727 O O . GLY A 1 224 ? 6.965 17.672 -19.688 1 54.16 224 GLY A O 1
ATOM 1728 N N . VAL A 1 225 ? 6.621 16.203 -21.281 1 45.41 225 VAL A N 1
ATOM 1729 C CA . VAL A 1 225 ? 6.488 17.125 -22.406 1 45.41 225 VAL A CA 1
ATOM 1730 C C . VAL A 1 225 ? 5.16 17.859 -22.312 1 45.41 225 VAL A C 1
ATOM 1732 O O . VAL A 1 225 ? 4.223 17.562 -23.062 1 45.41 225 VAL A O 1
ATOM 1735 N N . ASP A 1 226 ? 4.406 17.875 -21.297 1 40.19 226 ASP A N 1
ATOM 1736 C CA . ASP A 1 226 ? 3.164 18.578 -21.578 1 40.19 226 ASP A CA 1
ATOM 1737 C C . ASP A 1 226 ? 3.443 19.969 -22.172 1 40.19 226 ASP A C 1
ATOM 1739 O O . ASP A 1 226 ? 2.518 20.672 -22.547 1 40.19 226 ASP A O 1
ATOM 1743 N N . GLY A 1 227 ? 3.955 20.953 -21.5 1 34.41 227 GLY A N 1
ATOM 1744 C CA . GLY A 1 227 ? 3.934 22.172 -22.281 1 34.41 227 GLY A CA 1
ATOM 1745 C C . GLY A 1 227 ? 4.418 21.984 -23.703 1 34.41 227 GLY A C 1
ATOM 1746 O O . GLY A 1 227 ? 5.078 20.984 -24.016 1 34.41 227 GLY A O 1
ATOM 1747 N N . ALA A 1 228 ? 3.617 22.75 -24.75 1 32.38 228 ALA A N 1
ATOM 1748 C CA . ALA A 1 228 ? 3.908 22.984 -26.156 1 32.38 228 ALA A CA 1
ATOM 1749 C C . ALA A 1 228 ? 5.414 22.984 -26.422 1 32.38 228 ALA A C 1
ATOM 1751 O O . ALA A 1 228 ? 5.859 23.25 -27.531 1 32.38 228 ALA A O 1
ATOM 1752 N N . ASP A 1 229 ? 6.141 23.375 -25.453 1 34.44 229 ASP A N 1
ATOM 1753 C CA . ASP A 1 229 ? 7.523 23.391 -25.922 1 34.44 229 ASP A CA 1
ATOM 1754 C C . ASP A 1 229 ? 8.047 21.969 -26.125 1 34.44 229 ASP A C 1
ATOM 1756 O O . ASP A 1 229 ? 7.668 21.047 -25.391 1 34.44 229 ASP A O 1
ATOM 1760 N N . GLY A 1 230 ? 8.734 21.562 -27.188 1 33.47 230 GLY A N 1
ATOM 1761 C CA . GLY A 1 230 ? 9.25 20.438 -27.969 1 33.47 230 GLY A CA 1
ATOM 1762 C C . GLY A 1 230 ? 9.773 19.312 -27.094 1 33.47 230 GLY A C 1
ATOM 1763 O O . GLY A 1 230 ? 10.203 19.531 -25.969 1 33.47 230 GLY A O 1
ATOM 1764 N N . ALA A 1 231 ? 9.391 17.844 -27.469 1 37.38 231 ALA A N 1
ATOM 1765 C CA . ALA A 1 231 ? 10.078 16.562 -27.328 1 37.38 231 ALA A CA 1
ATOM 1766 C C . ALA A 1 231 ? 11.547 16.75 -26.953 1 37.38 231 ALA A C 1
ATOM 1768 O O . ALA A 1 231 ? 12.242 15.797 -26.609 1 37.38 231 ALA A O 1
ATOM 1769 N N . ASP A 1 232 ? 12.055 17.75 -27.234 1 39.78 232 ASP A N 1
ATOM 1770 C CA . ASP A 1 232 ? 13.477 18.062 -27.344 1 39.78 232 ASP A CA 1
ATOM 1771 C C . ASP A 1 232 ? 14.023 18.672 -26.062 1 39.78 232 ASP A C 1
ATOM 1773 O O . ASP A 1 232 ? 15.172 19.125 -26.016 1 39.78 232 ASP A O 1
ATOM 1777 N N . GLY A 1 233 ? 13.156 19.078 -24.969 1 47 233 GLY A N 1
ATOM 1778 C CA . GLY A 1 233 ? 13.883 19.891 -24 1 47 233 GLY A CA 1
ATOM 1779 C C . GLY A 1 233 ? 14.516 19.047 -22.906 1 47 233 GLY A C 1
ATOM 1780 O O . GLY A 1 233 ? 14.203 17.875 -22.75 1 47 233 GLY A O 1
ATOM 1781 N N . VAL A 1 234 ? 15.633 19.406 -22.281 1 53.12 234 VAL A N 1
ATOM 1782 C CA . VAL A 1 234 ? 16.547 18.812 -21.312 1 53.12 234 VAL A CA 1
ATOM 1783 C C . VAL A 1 234 ? 15.781 18.344 -20.094 1 53.12 234 VAL A C 1
ATOM 1785 O O . VAL A 1 234 ? 16.094 17.297 -19.516 1 53.12 234 VAL A O 1
ATOM 1788 N N . ASP A 1 235 ? 14.492 18.922 -19.781 1 60.5 235 ASP A N 1
ATOM 1789 C CA . ASP A 1 235 ? 13.805 18.672 -18.516 1 60.5 235 ASP A CA 1
ATOM 1790 C C . ASP A 1 235 ? 12.977 17.391 -18.578 1 60.5 235 ASP A C 1
ATOM 1792 O O . ASP A 1 235 ? 12.93 16.625 -17.609 1 60.5 235 ASP A O 1
ATOM 1796 N N . GLY A 1 236 ? 12.508 17.031 -19.688 1 73 236 GLY A N 1
ATOM 1797 C CA . GLY A 1 236 ? 11.594 15.914 -19.812 1 73 236 GLY A CA 1
ATOM 1798 C C . GLY A 1 236 ? 12.305 14.578 -19.906 1 73 236 GLY A C 1
ATOM 1799 O O . GLY A 1 236 ? 11.789 13.562 -19.422 1 73 236 GLY A O 1
ATOM 1800 N N . GLY A 1 237 ? 13.453 14.633 -20.312 1 87.25 237 GLY A N 1
ATOM 1801 C CA . GLY A 1 237 ? 14.172 13.383 -20.516 1 87.25 237 GLY A CA 1
ATOM 1802 C C . GLY A 1 237 ? 14.617 12.742 -19.203 1 87.25 237 GLY A C 1
ATOM 1803 O O . GLY A 1 237 ? 14.461 11.539 -19.016 1 87.25 237 GLY A O 1
ATOM 1804 N N . GLY A 1 238 ? 15.125 13.586 -18.297 1 94.25 238 GLY A N 1
ATOM 1805 C CA . GLY A 1 238 ? 15.562 13.086 -17.016 1 94.25 238 GLY A CA 1
ATOM 1806 C C . GLY A 1 238 ? 14.43 12.523 -16.172 1 94.25 238 GLY A C 1
ATOM 1807 O O . GLY A 1 238 ? 14.562 11.453 -15.578 1 94.25 238 GLY A O 1
ATOM 1808 N N . ALA A 1 239 ? 13.328 13.219 -16.156 1 96 239 ALA A N 1
ATOM 1809 C CA . ALA A 1 239 ? 12.164 12.766 -15.406 1 96 239 ALA A CA 1
ATOM 1810 C C . ALA A 1 239 ? 11.648 11.438 -15.938 1 96 239 ALA A C 1
ATOM 1812 O O . ALA A 1 239 ? 11.391 10.508 -15.164 1 96 239 ALA A O 1
ATOM 1813 N N . ALA A 1 240 ? 11.5 11.344 -17.25 1 96.19 240 ALA A N 1
ATOM 1814 C CA . ALA A 1 240 ? 10.992 10.133 -17.891 1 96.19 240 ALA A CA 1
ATOM 1815 C C . ALA A 1 240 ? 11.898 8.938 -17.578 1 96.19 240 ALA A C 1
ATOM 1817 O O . ALA A 1 240 ? 11.414 7.832 -17.328 1 96.19 240 ALA A O 1
ATOM 1818 N N . ALA A 1 241 ? 13.18 9.211 -17.594 1 97.31 241 ALA A N 1
ATOM 1819 C CA . ALA A 1 241 ? 14.148 8.148 -17.297 1 97.31 241 ALA A CA 1
ATOM 1820 C C . ALA A 1 241 ? 13.984 7.637 -15.867 1 97.31 241 ALA A C 1
ATOM 1822 O O . ALA A 1 241 ? 13.977 6.422 -15.641 1 97.31 241 ALA A O 1
ATOM 1823 N N . LEU A 1 242 ? 13.844 8.516 -14.906 1 97.88 242 LEU A N 1
ATOM 1824 C CA . LEU A 1 242 ? 13.711 8.102 -13.516 1 97.88 242 LEU A CA 1
ATOM 1825 C C . LEU A 1 242 ? 12.375 7.398 -13.289 1 97.88 242 LEU A C 1
ATOM 1827 O O . LEU A 1 242 ? 12.297 6.43 -12.531 1 97.88 242 LEU A O 1
ATOM 1831 N N . HIS A 1 243 ? 11.312 7.898 -13.969 1 97.31 243 HIS A N 1
ATOM 1832 C CA . HIS A 1 243 ? 10.008 7.25 -13.883 1 97.31 243 HIS A CA 1
ATOM 1833 C C . HIS A 1 243 ? 10.078 5.805 -14.359 1 97.31 243 HIS A C 1
ATOM 1835 O O . HIS A 1 243 ? 9.422 4.926 -13.797 1 97.31 243 HIS A O 1
ATOM 1841 N N . ALA A 1 244 ? 10.859 5.578 -15.312 1 96.5 244 ALA A N 1
ATOM 1842 C CA . ALA A 1 244 ? 11.008 4.242 -15.875 1 96.5 244 ALA A CA 1
ATOM 1843 C C . ALA A 1 244 ? 11.875 3.357 -14.992 1 96.5 244 ALA A C 1
ATOM 1845 O O . ALA A 1 244 ? 11.688 2.141 -14.945 1 96.5 244 ALA A O 1
ATOM 1846 N N . GLU A 1 245 ? 12.805 3.99 -14.266 1 97.06 245 GLU A N 1
ATOM 1847 C CA . GLU A 1 245 ? 13.805 3.256 -13.492 1 97.06 245 GLU A CA 1
ATOM 1848 C C . GLU A 1 245 ? 13.266 2.881 -12.117 1 97.06 245 GLU A C 1
ATOM 1850 O O . GLU A 1 245 ? 13.578 1.812 -11.594 1 97.06 245 GLU A O 1
ATOM 1855 N N . ALA A 1 246 ? 12.484 3.705 -11.555 1 98.38 246 ALA A N 1
ATOM 1856 C CA . ALA A 1 246 ? 12.062 3.537 -10.164 1 98.38 246 ALA A CA 1
ATOM 1857 C C . ALA A 1 246 ? 11.008 2.441 -10.047 1 98.38 246 ALA A C 1
ATOM 1859 O O . ALA A 1 246 ? 10.023 2.428 -10.789 1 98.38 246 ALA A O 1
ATOM 1860 N N . ASP A 1 247 ? 11.234 1.536 -9.102 1 98.19 247 ASP A N 1
ATOM 1861 C CA . ASP A 1 247 ? 10.219 0.516 -8.859 1 98.19 247 ASP A CA 1
ATOM 1862 C C . ASP A 1 247 ? 9.25 0.953 -7.77 1 98.19 247 ASP A C 1
ATOM 1864 O O . ASP A 1 247 ? 8.188 0.343 -7.59 1 98.19 247 ASP A O 1
ATOM 1868 N N . THR A 1 248 ? 9.555 1.979 -7 1 98.75 248 THR A N 1
ATOM 1869 C CA . THR A 1 248 ? 8.672 2.596 -6.016 1 98.75 248 THR A CA 1
ATOM 1870 C C . THR A 1 248 ? 8.781 4.117 -6.07 1 98.75 248 THR A C 1
ATOM 1872 O O . THR A 1 248 ? 9.883 4.664 -6.148 1 98.75 248 THR A O 1
ATOM 1875 N N . VAL A 1 249 ? 7.664 4.797 -6.098 1 98.75 249 VAL A N 1
ATOM 1876 C CA . VAL A 1 249 ? 7.609 6.254 -6.137 1 98.75 249 VAL A CA 1
ATOM 1877 C C . VAL A 1 249 ? 6.766 6.773 -4.973 1 98.75 249 VAL A C 1
ATOM 1879 O O . VAL A 1 249 ? 5.598 6.406 -4.836 1 98.75 249 VAL A O 1
ATOM 1882 N N . LEU A 1 250 ? 7.348 7.504 -4.094 1 98.75 250 LEU A N 1
ATOM 1883 C CA . LEU A 1 250 ? 6.672 8.219 -3.016 1 98.75 250 LEU A CA 1
ATOM 1884 C C . LEU A 1 250 ? 6.57 9.703 -3.328 1 98.75 250 LEU A C 1
ATOM 1886 O O . LEU A 1 250 ? 7.59 10.383 -3.494 1 98.75 250 LEU A O 1
ATOM 1890 N N . ALA A 1 251 ? 5.359 10.242 -3.408 1 98.25 251 ALA A N 1
ATOM 1891 C CA . ALA A 1 251 ? 5.172 11.602 -3.914 1 98.25 251 ALA A CA 1
ATOM 1892 C C . ALA A 1 251 ? 4.211 12.391 -3.027 1 98.25 251 ALA A C 1
ATOM 1894 O O . ALA A 1 251 ? 3.201 11.852 -2.566 1 98.25 251 ALA A O 1
ATOM 1895 N N . TYR A 1 252 ? 4.621 13.586 -2.787 1 97.19 252 TYR A N 1
ATOM 1896 C CA . TYR A 1 252 ? 3.77 14.578 -2.143 1 97.19 252 TYR A CA 1
ATOM 1897 C C . TYR A 1 252 ? 3.277 15.609 -3.15 1 97.19 252 TYR A C 1
ATOM 1899 O O . TYR A 1 252 ? 4.027 16.031 -4.035 1 97.19 252 TYR A O 1
ATOM 1907 N N . GLY A 1 253 ? 2.016 16.031 -3.039 1 94.31 253 GLY A N 1
ATOM 1908 C CA . GLY A 1 253 ? 1.564 17.109 -3.898 1 94.31 253 GLY A CA 1
ATOM 1909 C C . GLY A 1 253 ? 0.054 17.188 -4.023 1 94.31 253 GLY A C 1
ATOM 1910 O O . GLY A 1 253 ? -0.662 16.359 -3.461 1 94.31 253 GLY A O 1
ATOM 1911 N N . GLY A 1 254 ? -0.389 18.172 -4.773 1 93.81 254 GLY A N 1
ATOM 1912 C CA . GLY A 1 254 ? -1.812 18.25 -5.07 1 93.81 254 GLY A CA 1
ATOM 1913 C C . GLY A 1 254 ? -2.309 17.078 -5.898 1 93.81 254 GLY A C 1
ATOM 1914 O O . GLY A 1 254 ? -1.522 16.406 -6.566 1 93.81 254 GLY A O 1
ATOM 1915 N N . ASN A 1 255 ? -3.561 16.859 -5.852 1 94.44 255 ASN A N 1
ATOM 1916 C CA . ASN A 1 255 ? -4.152 15.695 -6.512 1 94.44 255 ASN A CA 1
ATOM 1917 C C . ASN A 1 255 ? -3.934 15.742 -8.023 1 94.44 255 ASN A C 1
ATOM 1919 O O . ASN A 1 255 ? -3.715 14.703 -8.648 1 94.44 255 ASN A O 1
ATOM 1923 N N . GLN A 1 256 ? -3.963 16.906 -8.578 1 93.88 256 GLN A N 1
ATOM 1924 C CA . GLN A 1 256 ? -3.736 17.031 -10.008 1 93.88 256 GLN A CA 1
ATOM 1925 C C . GLN A 1 256 ? -2.316 16.609 -10.383 1 93.88 256 GLN A C 1
ATOM 1927 O O . GLN A 1 256 ? -2.113 15.875 -11.352 1 93.88 256 GLN A O 1
ATOM 1932 N N . THR A 1 257 ? -1.393 17.109 -9.594 1 93.31 257 THR A N 1
ATOM 1933 C CA . THR A 1 257 ? 0.006 16.766 -9.812 1 93.31 257 THR A CA 1
ATOM 1934 C C . THR A 1 257 ? 0.226 15.258 -9.641 1 93.31 257 THR A C 1
ATOM 1936 O O . THR A 1 257 ? 0.907 14.625 -10.445 1 93.31 257 THR A O 1
ATOM 1939 N N . LEU A 1 258 ? -0.339 14.695 -8.625 1 96.62 258 LEU A N 1
ATOM 1940 C CA . LEU A 1 258 ? -0.188 13.273 -8.344 1 96.62 258 LEU A CA 1
ATOM 1941 C C . LEU A 1 258 ? -0.838 12.43 -9.438 1 96.62 258 LEU A C 1
ATOM 1943 O O . LEU A 1 258 ? -0.308 11.383 -9.812 1 96.62 258 LEU A O 1
ATOM 1947 N N . GLN A 1 259 ? -1.991 12.852 -9.93 1 95.81 259 GLN A N 1
ATOM 1948 C CA . GLN A 1 259 ? -2.646 12.156 -11.031 1 95.81 259 GLN A CA 1
ATOM 1949 C C . GLN A 1 259 ? -1.77 12.148 -12.273 1 95.81 259 GLN A C 1
ATOM 1951 O O . GLN A 1 259 ? -1.64 11.125 -12.945 1 95.81 259 GLN A O 1
ATOM 1956 N N . ALA A 1 260 ? -1.173 13.266 -12.578 1 94.69 260 ALA A N 1
ATOM 1957 C CA . ALA A 1 260 ? -0.286 13.383 -13.734 1 94.69 260 ALA A CA 1
ATOM 1958 C C . ALA A 1 260 ? 0.924 12.461 -13.586 1 94.69 260 ALA A C 1
ATOM 1960 O O . ALA A 1 260 ? 1.323 11.789 -14.539 1 94.69 260 ALA A O 1
ATOM 1961 N N . LEU A 1 261 ? 1.491 12.445 -12.422 1 95.81 261 LEU A N 1
ATOM 1962 C CA . LEU A 1 261 ? 2.643 11.594 -12.156 1 95.81 261 LEU A CA 1
ATOM 1963 C C . LEU A 1 261 ? 2.27 10.117 -12.297 1 95.81 261 LEU A C 1
ATOM 1965 O O . LEU A 1 261 ? 2.986 9.352 -12.945 1 95.81 261 LEU A O 1
ATOM 1969 N N . ARG A 1 262 ? 1.167 9.727 -11.68 1 96.44 262 ARG A N 1
ATOM 1970 C CA . ARG A 1 262 ? 0.701 8.352 -11.742 1 96.44 262 ARG A CA 1
ATOM 1971 C C . ARG A 1 262 ? 0.555 7.883 -13.188 1 96.44 262 ARG A C 1
ATOM 1973 O O . ARG A 1 262 ? 0.888 6.742 -13.508 1 96.44 262 ARG A O 1
ATOM 1980 N N . GLN A 1 263 ? 0.103 8.711 -14.055 1 93.75 263 GLN A N 1
ATOM 1981 C CA . GLN A 1 263 ? -0.138 8.375 -15.453 1 93.75 263 GLN A CA 1
ATOM 1982 C C . GLN A 1 263 ? 1.173 8.117 -16.188 1 93.75 263 GLN A C 1
ATOM 1984 O O . GLN A 1 263 ? 1.192 7.43 -17.219 1 93.75 263 GLN A O 1
ATOM 1989 N N . ARG A 1 264 ? 2.215 8.586 -15.648 1 93.94 264 ARG A N 1
ATOM 1990 C CA . ARG A 1 264 ? 3.504 8.469 -16.312 1 93.94 264 ARG A CA 1
ATOM 1991 C C . ARG A 1 264 ? 4.254 7.227 -15.852 1 93.94 264 ARG A C 1
ATOM 1993 O O . ARG A 1 264 ? 5.242 6.824 -16.469 1 93.94 264 ARG A O 1
ATOM 2000 N N . LEU A 1 265 ? 3.832 6.641 -14.836 1 96.62 265 LEU A N 1
ATOM 2001 C CA . LEU A 1 265 ? 4.539 5.512 -14.234 1 96.62 265 LEU A CA 1
ATOM 2002 C C . LEU A 1 265 ? 4.059 4.191 -14.836 1 96.62 265 LEU A C 1
ATOM 2004 O O . LEU A 1 265 ? 2.865 4.023 -15.102 1 96.62 265 LEU A O 1
ATOM 2008 N N . PRO A 1 266 ? 4.98 3.266 -15.039 1 95.44 266 PRO A N 1
ATOM 2009 C CA . PRO A 1 266 ? 4.527 1.909 -15.352 1 95.44 266 PRO A CA 1
ATOM 2010 C C . PRO A 1 266 ? 3.596 1.338 -14.289 1 95.44 266 PRO A C 1
ATOM 2012 O O . PRO A 1 266 ? 3.709 1.688 -13.109 1 95.44 266 PRO A O 1
ATOM 2015 N N . VAL A 1 267 ? 2.664 0.448 -14.68 1 95 267 VAL A N 1
ATOM 2016 C CA . VAL A 1 267 ? 1.696 -0.124 -13.75 1 95 267 VAL A CA 1
ATOM 2017 C C . VAL A 1 267 ? 2.416 -1.004 -12.727 1 95 267 VAL A C 1
ATOM 2019 O O . VAL A 1 267 ? 1.89 -1.269 -11.641 1 95 267 VAL A O 1
ATOM 2022 N N . THR A 1 268 ? 3.711 -1.447 -13.07 1 96 268 THR A N 1
ATOM 2023 C CA . THR A 1 268 ? 4.473 -2.314 -12.18 1 96 268 THR A CA 1
ATOM 2024 C C . THR A 1 268 ? 5.148 -1.499 -11.078 1 96 268 THR A C 1
ATOM 2026 O O . THR A 1 268 ? 5.664 -2.061 -10.109 1 96 268 THR A O 1
ATOM 2029 N N . THR A 1 269 ? 5.145 -0.138 -11.203 1 97.56 269 THR A N 1
ATOM 2030 C CA . THR A 1 269 ? 5.73 0.724 -10.188 1 97.56 269 THR A CA 1
ATOM 2031 C C . THR A 1 269 ? 4.762 0.912 -9.016 1 97.56 269 THR A C 1
ATOM 2033 O O . THR A 1 269 ? 3.59 1.231 -9.227 1 97.56 269 THR A O 1
ATOM 2036 N N . ARG A 1 270 ? 5.215 0.611 -7.832 1 97.62 270 ARG A N 1
ATOM 2037 C CA . ARG A 1 270 ? 4.418 0.932 -6.648 1 97.62 270 ARG A CA 1
ATOM 2038 C C . ARG A 1 270 ? 4.359 2.438 -6.422 1 97.62 270 ARG A C 1
ATOM 2040 O O . ARG A 1 270 ? 5.391 3.086 -6.234 1 97.62 270 ARG A O 1
ATOM 2047 N N . PHE A 1 271 ? 3.213 3 -6.527 1 98.12 271 PHE A N 1
ATOM 2048 C CA . PHE A 1 271 ? 3.006 4.438 -6.387 1 98.12 271 PHE A CA 1
ATOM 2049 C C . PHE A 1 271 ? 2.367 4.762 -5.043 1 98.12 271 PHE A C 1
ATOM 2051 O O . PHE A 1 271 ? 1.267 4.289 -4.742 1 98.12 271 PHE A O 1
ATOM 2058 N N . LEU A 1 272 ? 3.066 5.555 -4.176 1 98.31 272 LEU A N 1
ATOM 2059 C CA . LEU A 1 272 ? 2.631 5.938 -2.838 1 98.31 272 LEU A CA 1
ATOM 2060 C C . LEU A 1 272 ? 2.379 7.438 -2.752 1 98.31 272 LEU A C 1
ATOM 2062 O O . LEU A 1 272 ? 3.275 8.203 -2.387 1 98.31 272 LEU A O 1
ATOM 2066 N N . PRO A 1 273 ? 1.167 7.891 -3.062 1 97.69 273 PRO A N 1
ATOM 2067 C CA . PRO A 1 273 ? 0.838 9.32 -3.088 1 97.69 273 PRO A CA 1
ATOM 2068 C C . PRO A 1 273 ? 0.396 9.844 -1.726 1 97.69 273 PRO A C 1
ATOM 2070 O O . PRO A 1 273 ? -0.278 9.141 -0.974 1 97.69 273 PRO A O 1
ATOM 2073 N N . HIS A 1 274 ? 0.808 10.969 -1.351 1 97.38 274 HIS A N 1
ATOM 2074 C CA . HIS A 1 274 ? 0.284 11.781 -0.26 1 97.38 274 HIS A CA 1
ATOM 2075 C C . HIS A 1 274 ? -0.304 13.086 -0.782 1 97.38 274 HIS A C 1
ATOM 2077 O O . HIS A 1 274 ? 0.428 14.047 -1.021 1 97.38 274 HIS A O 1
ATOM 2083 N N . GLY A 1 275 ? -1.606 13.117 -0.918 1 95.88 275 GLY A N 1
ATOM 2084 C CA . GLY A 1 275 ? -2.305 14.234 -1.539 1 95.88 275 GLY A CA 1
ATOM 2085 C C . GLY A 1 275 ? -2.822 15.242 -0.536 1 95.88 275 GLY A C 1
ATOM 2086 O O . GLY A 1 275 ? -2.371 15.281 0.61 1 95.88 275 GLY A O 1
ATOM 2087 N N . HIS A 1 276 ? -3.717 16.047 -1.042 1 93.94 276 HIS A N 1
ATOM 2088 C CA . HIS A 1 276 ? -4.328 17.078 -0.227 1 93.94 276 HIS A CA 1
ATOM 2089 C C . HIS A 1 276 ? -5.113 16.484 0.935 1 93.94 276 HIS A C 1
ATOM 2091 O O . HIS A 1 276 ? -5.816 15.484 0.766 1 93.94 276 HIS A O 1
ATOM 2097 N N . LYS A 1 277 ? -4.961 17.125 2.115 1 96.81 277 LYS A N 1
ATOM 2098 C CA . LYS A 1 277 ? -5.668 16.656 3.305 1 96.81 277 LYS A CA 1
ATOM 2099 C C . LYS A 1 277 ? -6.32 17.812 4.047 1 96.81 277 LYS A C 1
ATOM 2101 O O . LYS A 1 277 ? -6.004 18.984 3.791 1 96.81 277 LYS A O 1
ATOM 2106 N N . LEU A 1 278 ? -7.266 17.469 4.898 1 96.56 278 LEU A N 1
ATOM 2107 C CA . LEU A 1 278 ? -8.023 18.438 5.699 1 96.56 278 LEU A CA 1
ATOM 2108 C C . LEU A 1 278 ? -7.91 18.109 7.184 1 96.56 278 LEU A C 1
ATOM 2110 O O . LEU A 1 278 ? -8.039 16.953 7.582 1 96.56 278 LEU A O 1
ATOM 2114 N N . GLY A 1 279 ? -7.609 19.141 7.961 1 98.38 279 GLY A N 1
ATOM 2115 C CA . GLY A 1 279 ? -7.641 19.031 9.414 1 98.38 279 GLY A CA 1
ATOM 2116 C C . GLY A 1 279 ? -8.719 19.891 10.055 1 98.38 279 GLY A C 1
ATOM 2117 O O . GLY A 1 279 ? -9.258 20.797 9.414 1 98.38 279 GLY A O 1
ATOM 2118 N N . PHE A 1 280 ? -9.086 19.594 11.273 1 98.88 280 PHE A N 1
ATOM 2119 C CA . PHE A 1 280 ? -10.047 20.359 12.047 1 98.88 280 PHE A CA 1
ATOM 2120 C C . PHE A 1 280 ? -9.852 20.109 13.539 1 98.88 280 PHE A C 1
ATOM 2122 O O . PHE A 1 280 ? -9.008 19.312 13.938 1 98.88 280 PHE A O 1
ATOM 2129 N N . GLY A 1 281 ? -10.523 20.906 14.336 1 98.88 281 GLY A N 1
ATOM 2130 C CA . GLY A 1 281 ? -10.461 20.734 15.781 1 98.88 281 GLY A CA 1
ATOM 2131 C C . GLY A 1 281 ? -11.828 20.594 16.422 1 98.88 281 GLY A C 1
ATOM 2132 O O . GLY A 1 281 ? -12.836 21 15.844 1 98.88 281 GLY A O 1
ATOM 2133 N N . MET A 1 282 ? -11.844 19.953 17.547 1 98.94 282 MET A N 1
ATOM 2134 C CA . MET A 1 282 ? -13.039 19.797 18.375 1 98.94 282 MET A CA 1
ATOM 2135 C C . MET A 1 282 ? -12.75 20.172 19.812 1 98.94 282 MET A C 1
ATOM 2137 O O . MET A 1 282 ? -11.773 19.703 20.406 1 98.94 282 MET A O 1
ATOM 2141 N N . VAL A 1 283 ? -13.586 21.031 20.391 1 98.88 283 VAL A N 1
ATOM 2142 C CA . VAL A 1 283 ? -13.406 21.5 21.75 1 98.88 283 VAL A CA 1
ATOM 2143 C C . VAL A 1 283 ? -14.664 21.203 22.562 1 98.88 283 VAL A C 1
ATOM 2145 O O . VAL A 1 283 ? -15.719 21.812 22.344 1 98.88 283 VAL A O 1
ATOM 2148 N N . GLY A 1 284 ? -14.523 20.375 23.547 1 98.44 284 GLY A N 1
ATOM 2149 C CA . GLY A 1 284 ? -15.641 19.984 24.375 1 98.44 284 GLY A CA 1
ATOM 2150 C C . GLY A 1 284 ? -15.922 20.953 25.5 1 98.44 284 GLY A C 1
ATOM 2151 O O . GLY A 1 284 ? -15.07 21.797 25.828 1 98.44 284 GLY A O 1
ATOM 2152 N N . ALA A 1 285 ? -17.047 20.797 26.094 1 97.38 285 ALA A N 1
ATOM 2153 C CA . ALA A 1 285 ? -17.5 21.719 27.141 1 97.38 285 ALA A CA 1
ATOM 2154 C C . ALA A 1 285 ? -16.562 21.688 28.344 1 97.38 285 ALA A C 1
ATOM 2156 O O . ALA A 1 285 ? -16.359 22.719 29 1 97.38 285 ALA A O 1
ATOM 2157 N N . GLN A 1 286 ? -15.977 20.594 28.594 1 96.12 286 GLN A N 1
ATOM 2158 C CA . GLN A 1 286 ? -15.102 20.438 29.75 1 96.12 286 GLN A CA 1
ATOM 2159 C C . GLN A 1 286 ? -13.828 21.281 29.594 1 96.12 286 GLN A C 1
ATOM 2161 O O . GLN A 1 286 ? -13.148 21.562 30.578 1 96.12 286 GLN A O 1
ATOM 2166 N N . ALA A 1 287 ? -13.531 21.688 28.375 1 97.62 287 ALA A N 1
ATOM 2167 C CA . ALA A 1 287 ? -12.328 22.469 28.094 1 97.62 287 ALA A CA 1
ATOM 2168 C C . ALA A 1 287 ? -12.648 23.969 28.031 1 97.62 287 ALA A C 1
ATOM 2170 O O . ALA A 1 287 ? -11.781 24.781 27.719 1 97.62 287 ALA A O 1
ATOM 2171 N N . LEU A 1 288 ? -13.891 24.344 28.422 1 97.5 288 LEU A N 1
ATOM 2172 C CA . LEU A 1 288 ? -14.367 25.703 28.156 1 97.5 288 LEU A CA 1
ATOM 2173 C C . LEU A 1 288 ? -14.812 26.391 29.438 1 97.5 288 LEU A C 1
ATOM 2175 O O . LEU A 1 288 ? -15.859 27.031 29.469 1 97.5 288 LEU A O 1
ATOM 2179 N N . ASP A 1 289 ? -14.156 26.172 30.438 1 94.19 289 ASP A N 1
ATOM 2180 C CA . ASP A 1 289 ? -14.359 27.062 31.578 1 94.19 289 ASP A CA 1
ATOM 2181 C C . ASP A 1 289 ? -13.406 28.25 31.547 1 94.19 289 ASP A C 1
ATOM 2183 O O . ASP A 1 289 ? -12.578 28.344 30.641 1 94.19 289 ASP A O 1
ATOM 2187 N N . THR A 1 290 ? -13.484 29.156 32.5 1 94.56 290 THR A N 1
ATOM 2188 C CA . THR A 1 290 ? -12.805 30.438 32.438 1 94.56 290 THR A CA 1
ATOM 2189 C C . THR A 1 290 ? -11.297 30.266 32.594 1 94.56 290 THR A C 1
ATOM 2191 O O . THR A 1 290 ? -10.523 31.109 32.125 1 94.56 290 THR A O 1
ATOM 2194 N N . LEU A 1 291 ? -10.883 29.203 33.188 1 93.94 291 LEU A N 1
ATOM 2195 C CA . LEU A 1 291 ? -9.461 28.953 33.375 1 93.94 291 LEU A CA 1
ATOM 2196 C C . LEU A 1 291 ? -8.867 28.234 32.156 1 93.94 291 LEU A C 1
ATOM 2198 O O . LEU A 1 291 ? -7.766 28.578 31.719 1 93.94 291 LEU A O 1
ATOM 2202 N N . LYS A 1 292 ? -9.523 27.297 31.609 1 95.94 292 LYS A N 1
ATOM 2203 C CA . LYS A 1 292 ? -8.984 26.391 30.594 1 95.94 292 LYS A CA 1
ATOM 2204 C C . LYS A 1 292 ? -9.18 26.953 29.188 1 95.94 292 LYS A C 1
ATOM 2206 O O . LYS A 1 292 ? -8.312 26.797 28.328 1 95.94 292 LYS A O 1
ATOM 2211 N N . ALA A 1 293 ? -10.25 27.609 28.922 1 97.69 293 ALA A N 1
ATOM 2212 C CA . ALA A 1 293 ? -10.648 28.047 27.578 1 97.69 293 ALA A CA 1
ATOM 2213 C C . ALA A 1 293 ? -9.578 28.938 26.953 1 97.69 293 ALA A C 1
ATOM 2215 O O . ALA A 1 293 ? -9.203 28.734 25.797 1 97.69 293 ALA A O 1
ATOM 2216 N N . PRO A 1 294 ? -9.039 29.938 27.703 1 97.94 294 PRO A N 1
ATOM 2217 C CA . PRO A 1 294 ? -7.992 30.766 27.094 1 97.94 294 PRO A CA 1
ATOM 2218 C C . PRO A 1 294 ? -6.758 29.953 26.703 1 97.94 294 PRO A C 1
ATOM 2220 O O . PRO A 1 294 ? -6.156 30.188 25.656 1 97.94 294 PRO A O 1
ATOM 2223 N N . ALA A 1 295 ? -6.414 29.031 27.547 1 98 295 ALA A N 1
ATOM 2224 C CA . ALA A 1 295 ? -5.254 28.188 27.25 1 98 295 ALA A CA 1
ATOM 2225 C C . ALA A 1 295 ? -5.488 27.344 26.016 1 98 295 ALA A C 1
ATOM 2227 O O . ALA A 1 295 ? -4.594 27.188 25.172 1 98 295 ALA A O 1
ATOM 2228 N N . VAL A 1 296 ? -6.676 26.734 25.891 1 98.56 296 VAL A N 1
ATOM 2229 C CA . VAL A 1 296 ? -7.016 25.922 24.734 1 98.56 296 VAL A CA 1
ATOM 2230 C C . VAL A 1 296 ? -7.035 26.781 23.484 1 98.56 296 VAL A C 1
ATOM 2232 O O . VAL A 1 296 ? -6.562 26.375 22.422 1 98.56 296 VAL A O 1
ATOM 2235 N N . ALA A 1 297 ? -7.562 27.969 23.562 1 98.81 297 ALA A N 1
ATOM 2236 C CA . ALA A 1 297 ? -7.594 28.891 22.438 1 98.81 297 ALA A CA 1
ATOM 2237 C C . ALA A 1 297 ? -6.184 29.25 21.984 1 98.81 297 ALA A C 1
ATOM 2239 O O . ALA A 1 297 ? -5.93 29.406 20.781 1 98.81 297 ALA A O 1
ATOM 2240 N N . ARG A 1 298 ? -5.312 29.469 22.938 1 98.56 298 ARG A N 1
ATOM 2241 C CA . ARG A 1 298 ? -3.916 29.75 22.625 1 98.56 298 ARG A CA 1
ATOM 2242 C C . ARG A 1 298 ? -3.297 28.594 21.828 1 98.56 298 ARG A C 1
ATOM 2244 O O . ARG A 1 298 ? -2.604 28.828 20.844 1 98.56 298 ARG A O 1
ATOM 2251 N N . LEU A 1 299 ? -3.523 27.391 22.266 1 98.69 299 LEU A N 1
ATOM 2252 C CA . LEU A 1 299 ? -3.014 26.203 21.578 1 98.69 299 LEU A CA 1
ATOM 2253 C C . LEU A 1 299 ? -3.631 26.078 20.188 1 98.69 299 LEU A C 1
ATOM 2255 O O . LEU A 1 299 ? -2.943 25.719 19.234 1 98.69 299 LEU A O 1
ATOM 2259 N N . ALA A 1 300 ? -4.934 26.312 20.078 1 98.88 300 ALA A N 1
ATOM 2260 C CA . ALA A 1 300 ? -5.621 26.297 18.797 1 98.88 300 ALA A CA 1
ATOM 2261 C C . ALA A 1 300 ? -5.012 27.312 17.828 1 98.88 300 ALA A C 1
ATOM 2263 O O . ALA A 1 300 ? -4.793 27 16.656 1 98.88 300 ALA A O 1
ATOM 2264 N N . ALA A 1 301 ? -4.77 28.5 18.344 1 98.81 301 ALA A N 1
ATOM 2265 C CA . ALA A 1 301 ? -4.152 29.547 17.531 1 98.81 301 ALA A CA 1
ATOM 2266 C C . ALA A 1 301 ? -2.781 29.109 17.016 1 98.81 301 ALA A C 1
ATOM 2268 O O . ALA A 1 301 ? -2.408 29.422 15.883 1 98.81 301 ALA A O 1
ATOM 2269 N N . TRP A 1 302 ? -2.076 28.453 17.891 1 98.31 302 TRP A N 1
ATOM 2270 C CA . TRP A 1 302 ? -0.767 27.938 17.516 1 98.31 302 TRP A CA 1
ATOM 2271 C C . TRP A 1 302 ? -0.877 26.984 16.312 1 98.31 302 TRP A C 1
ATOM 2273 O O . TRP A 1 302 ? -0.087 27.078 15.375 1 98.31 302 TRP A O 1
ATOM 2283 N N . ASP A 1 303 ? -1.84 26.078 16.328 1 98.56 303 ASP A N 1
ATOM 2284 C CA . ASP A 1 303 ? -2.051 25.125 15.25 1 98.56 303 ASP A CA 1
ATOM 2285 C C . ASP A 1 303 ? -2.41 25.828 13.945 1 98.56 303 ASP A C 1
ATOM 2287 O O . ASP A 1 303 ? -2.055 25.359 12.859 1 98.56 303 ASP A O 1
ATOM 2291 N N . VAL A 1 304 ? -3.094 26.922 13.984 1 98.56 304 VAL A N 1
ATOM 2292 C CA . VAL A 1 304 ? -3.494 27.688 12.805 1 98.56 304 VAL A CA 1
ATOM 2293 C C . VAL A 1 304 ? -2.297 28.453 12.258 1 98.56 304 VAL A C 1
ATOM 2295 O O . VAL A 1 304 ? -2.078 28.5 11.047 1 98.56 304 VAL A O 1
ATOM 2298 N N . MET A 1 305 ? -1.517 29.047 13.125 1 98.19 305 MET A N 1
ATOM 2299 C CA . MET A 1 305 ? -0.45 29.984 12.758 1 98.19 305 MET A CA 1
ATOM 2300 C C . MET A 1 305 ? 0.733 29.234 12.148 1 98.19 305 MET A C 1
ATOM 2302 O O . MET A 1 305 ? 1.346 29.719 11.195 1 98.19 305 MET A O 1
ATOM 2306 N N . ARG A 1 306 ? 1.004 28.031 12.664 1 97.19 306 ARG A N 1
ATOM 2307 C CA . ARG A 1 306 ? 2.205 27.312 12.242 1 97.19 306 ARG A CA 1
ATOM 2308 C C . ARG A 1 306 ? 2.23 27.125 10.727 1 97.19 306 ARG A C 1
ATOM 2310 O O . ARG A 1 306 ? 1.252 26.672 10.141 1 97.19 306 ARG A O 1
ATOM 2317 N N . TYR A 1 307 ? 3.322 27.594 10.141 1 97.31 307 TYR A N 1
ATOM 2318 C CA . TYR A 1 307 ? 3.582 27.594 8.703 1 97.31 307 TYR A C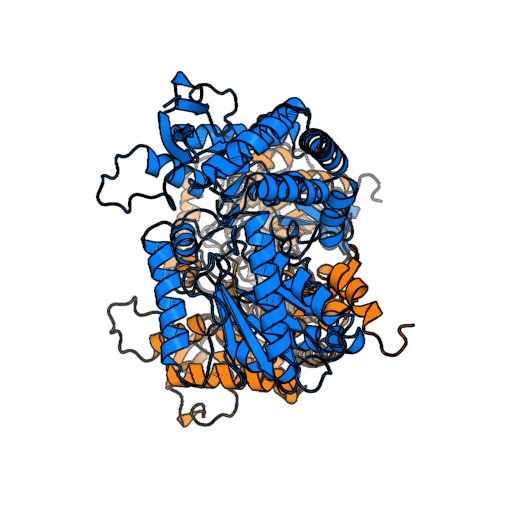A 1
ATOM 2319 C C . TYR A 1 307 ? 2.406 28.188 7.938 1 97.31 307 TYR A C 1
ATOM 2321 O O . TYR A 1 307 ? 2.041 27.703 6.871 1 97.31 307 TYR A O 1
ATOM 2329 N N . ASP A 1 308 ? 1.735 29.141 8.609 1 97.5 308 ASP A N 1
ATOM 2330 C CA . ASP A 1 308 ? 0.63 29.891 8.016 1 97.5 308 ASP A CA 1
ATOM 2331 C C . ASP A 1 308 ? -0.433 28.953 7.457 1 97.5 308 ASP A C 1
ATOM 2333 O O . ASP A 1 308 ? -0.963 29.188 6.367 1 97.5 308 ASP A O 1
ATOM 2337 N N . GLN A 1 309 ? -0.628 27.828 8.156 1 97.31 309 GLN A N 1
ATOM 2338 C CA . GLN A 1 309 ? -1.731 26.922 7.902 1 97.31 309 GLN A CA 1
ATOM 2339 C C . GLN A 1 309 ? -1.509 26.141 6.609 1 97.31 309 GLN A C 1
ATOM 2341 O O . GLN A 1 309 ? -2.463 25.641 6.004 1 97.31 309 GLN A O 1
ATOM 2346 N N . GLN A 1 310 ? -0.213 26 6.137 1 96 310 GLN A N 1
ATOM 2347 C CA . GLN A 1 310 ? 0.071 25.344 4.859 1 96 310 GLN A CA 1
ATOM 2348 C C . GLN A 1 310 ? 0.325 23.859 5.043 1 96 310 GLN A C 1
ATOM 2350 O O . GLN A 1 310 ? 0.424 23.109 4.066 1 96 310 GLN A O 1
ATOM 2355 N N . GLY A 1 311 ? 0.461 23.438 6.266 1 96.06 311 GLY A N 1
ATOM 2356 C CA . GLY A 1 311 ? 0.625 22 6.484 1 96.06 311 GLY A CA 1
ATOM 2357 C C . GLY A 1 311 ? -0.647 21.219 6.246 1 96.06 311 GLY A C 1
ATOM 2358 O O . GLY A 1 311 ? -1.748 21.703 6.512 1 96.06 311 GLY A O 1
ATOM 2359 N N . CYS A 1 312 ? -0.546 20 5.789 1 95.5 312 CYS A N 1
ATOM 2360 C CA . CYS A 1 312 ? -1.686 19.125 5.52 1 95.5 312 CYS A CA 1
ATOM 2361 C C . CYS A 1 312 ? -2.465 18.844 6.797 1 95.5 312 CYS A C 1
ATOM 2363 O O . CYS A 1 312 ? -3.639 18.469 6.742 1 95.5 312 CYS A O 1
ATOM 2365 N N . TYR A 1 313 ? -1.884 19.031 7.992 1 97.25 313 TYR A N 1
ATOM 2366 C CA . TYR A 1 313 ? -2.453 18.734 9.305 1 97.25 313 TYR A CA 1
ATOM 2367 C C . TYR A 1 313 ? -3.164 19.953 9.883 1 97.25 313 TYR A C 1
ATOM 2369 O O . TYR A 1 313 ? -3.754 19.875 10.969 1 97.25 313 TYR A O 1
ATOM 2377 N N . SER A 1 314 ? -3.129 21.094 9.281 1 98.25 314 SER A N 1
ATOM 2378 C CA . SER A 1 314 ? -3.625 22.344 9.836 1 98.25 314 SER A CA 1
ATOM 2379 C C . SER A 1 314 ? -5.148 22.359 9.898 1 98.25 314 SER A C 1
ATOM 2381 O O . SER A 1 314 ? -5.816 21.875 8.984 1 98.25 314 SER A O 1
ATOM 2383 N N . PRO A 1 315 ? -5.691 22.922 10.922 1 98.69 315 PRO A N 1
ATOM 2384 C CA . PRO A 1 315 ? -7.148 22.984 11.039 1 98.69 315 PRO A CA 1
ATOM 2385 C C . PRO A 1 315 ? -7.766 24.062 10.156 1 98.69 315 PRO A C 1
ATOM 2387 O O . PRO A 1 315 ? -7.176 25.141 9.984 1 98.69 315 PRO A O 1
ATOM 2390 N N . HIS A 1 316 ? -8.984 23.781 9.695 1 98.69 316 HIS A N 1
ATOM 2391 C CA . HIS A 1 316 ? -9.773 24.75 8.93 1 98.69 316 HIS A CA 1
ATOM 2392 C C . HIS A 1 316 ? -11.023 25.172 9.695 1 98.69 316 HIS A C 1
ATOM 2394 O O . HIS A 1 316 ? -11.578 26.234 9.438 1 98.69 316 HIS A O 1
ATOM 2400 N N . VAL A 1 317 ? -11.477 24.328 10.547 1 98.81 317 VAL A N 1
ATOM 2401 C CA . VAL A 1 317 ? -12.641 24.578 11.383 1 98.81 317 VAL A CA 1
ATOM 2402 C C . VAL A 1 317 ? -12.391 24.062 12.797 1 98.81 317 VAL A C 1
ATOM 2404 O O . VAL A 1 317 ? -11.766 23.016 12.984 1 98.81 317 VAL A O 1
ATOM 2407 N N . PHE A 1 318 ? -12.828 24.812 13.789 1 98.88 318 PHE A N 1
ATOM 2408 C CA . PHE A 1 318 ? -12.992 24.297 15.148 1 98.88 318 PHE A CA 1
ATOM 2409 C C . PHE A 1 318 ? -14.469 24.172 15.492 1 98.88 318 PHE A C 1
ATOM 2411 O O . PHE A 1 318 ? -15.211 25.156 15.477 1 98.88 318 PHE A O 1
ATOM 2418 N N . TYR A 1 319 ? -14.906 22.969 15.766 1 98.94 319 TYR A N 1
ATOM 2419 C CA . TYR A 1 319 ? -16.234 22.75 16.344 1 98.94 319 TYR A CA 1
ATOM 2420 C C . TYR A 1 319 ? -16.188 22.844 17.859 1 98.94 319 TYR A C 1
ATOM 2422 O O . TYR A 1 319 ? -15.461 22.109 18.516 1 98.94 319 TYR A O 1
ATOM 2430 N N . VAL A 1 320 ? -16.953 23.75 18.438 1 98.81 320 VAL A N 1
ATOM 2431 C CA . VAL A 1 320 ? -16.891 24.078 19.859 1 98.81 320 VAL A CA 1
ATOM 2432 C C . VAL A 1 320 ? -18.25 23.844 20.516 1 98.81 320 VAL A C 1
ATOM 2434 O O . VAL A 1 320 ? -19.266 24.375 20.062 1 98.81 320 VAL A O 1
ATOM 2437 N N . GLU A 1 321 ? -18.219 23.094 21.516 1 98.25 321 GLU A N 1
ATOM 2438 C CA . GLU A 1 321 ? -19.469 22.703 22.188 1 98.25 321 GLU A CA 1
ATOM 2439 C C . GLU A 1 321 ? -20.078 23.891 22.938 1 98.25 321 GLU A C 1
ATOM 2441 O O . GLU A 1 321 ? -19.344 24.656 23.578 1 98.25 321 GLU A O 1
ATOM 2446 N N . ARG A 1 322 ? -21.359 23.938 22.969 1 96.75 322 ARG A N 1
ATOM 2447 C CA . ARG A 1 322 ? -22.078 24.969 23.703 1 96.75 322 ARG A CA 1
ATOM 2448 C C . ARG A 1 322 ? -22.391 24.516 25.125 1 96.75 322 ARG A C 1
ATOM 2450 O O . ARG A 1 322 ? -22.188 23.344 25.469 1 96.75 322 ARG A O 1
ATOM 2457 N N . GLY A 1 323 ? -22.844 25.516 25.938 1 94.5 323 GLY A N 1
ATOM 2458 C CA . GLY A 1 323 ? -23.375 25.219 27.25 1 94.5 323 GLY A CA 1
ATOM 2459 C C . GLY A 1 323 ? -22.312 25.266 28.344 1 94.5 323 GLY A C 1
ATOM 2460 O O . GLY A 1 323 ? -22.578 24.906 29.484 1 94.5 323 GLY A O 1
ATOM 2461 N N . ALA A 1 324 ? -21.141 25.641 28 1 96.44 324 ALA A N 1
ATOM 2462 C CA . ALA A 1 324 ? -20.047 25.797 28.969 1 96.44 324 ALA A CA 1
ATOM 2463 C C . ALA A 1 324 ? -19.953 27.234 29.453 1 96.44 324 ALA A C 1
ATOM 2465 O O . ALA A 1 324 ? -20.609 28.125 28.906 1 96.44 324 ALA A O 1
ATOM 2466 N N . PRO A 1 325 ? -19.266 27.484 30.5 1 97.12 325 PRO A N 1
ATOM 2467 C CA . PRO A 1 325 ? -19.141 28.844 31 1 97.12 325 PRO A CA 1
ATOM 2468 C C . PRO A 1 325 ? -18.594 29.812 29.953 1 97.12 325 PRO A C 1
ATOM 2470 O O . PRO A 1 325 ? -19.031 30.969 29.891 1 97.12 325 PRO A O 1
ATOM 2473 N N . VAL A 1 326 ? -17.641 29.344 29.234 1 98.12 326 VAL A N 1
ATOM 2474 C CA . VAL A 1 326 ? -17.156 30.125 28.094 1 98.12 326 VAL A CA 1
ATOM 2475 C C . VAL A 1 326 ? -17.891 29.672 26.828 1 98.12 326 VAL A C 1
ATOM 2477 O O . VAL A 1 326 ? -17.828 28.5 26.438 1 98.12 326 VAL A O 1
ATOM 2480 N N . SER A 1 327 ? -18.594 30.594 26.219 1 98.12 327 SER A N 1
ATOM 2481 C CA . SER A 1 327 ? -19.375 30.266 25.031 1 98.12 327 SER A CA 1
ATOM 2482 C C . SER A 1 327 ? -18.484 30.016 23.828 1 98.12 327 SER A C 1
ATOM 2484 O O . SER A 1 327 ? -17.312 30.406 23.828 1 98.12 327 SER A O 1
ATOM 2486 N N . ALA A 1 328 ? -19.047 29.406 22.797 1 98.19 328 ALA A N 1
ATOM 2487 C CA . ALA A 1 328 ? -18.328 29.188 21.547 1 98.19 328 ALA A CA 1
ATOM 2488 C C . ALA A 1 328 ? -17.906 30.516 20.922 1 98.19 328 ALA A C 1
ATOM 2490 O O . ALA A 1 328 ? -16.797 30.625 20.391 1 98.19 328 ALA A O 1
ATOM 2491 N N . ARG A 1 329 ? -18.734 31.469 21.031 1 97.56 329 ARG A N 1
ATOM 2492 C CA . ARG A 1 329 ? -18.438 32.781 20.5 1 97.56 329 ARG A CA 1
ATOM 2493 C C . ARG A 1 329 ? -17.281 33.438 21.266 1 97.56 329 ARG A C 1
ATOM 2495 O O . ARG A 1 329 ? -16.375 34 20.656 1 97.56 329 ARG A O 1
ATOM 2502 N N . ALA A 1 330 ? -17.359 33.312 22.562 1 98.19 330 ALA A N 1
ATOM 2503 C CA . ALA A 1 330 ? -16.266 33.844 23.375 1 98.19 330 ALA A CA 1
ATOM 2504 C C . ALA A 1 330 ? -14.953 33.125 23.062 1 98.19 330 ALA A C 1
ATOM 2506 O O . ALA A 1 330 ? -13.891 33.75 23.047 1 98.19 330 ALA A O 1
ATOM 2507 N N . PHE A 1 331 ? -15.023 31.859 22.875 1 98.62 331 PHE A N 1
ATOM 2508 C CA . PHE A 1 331 ? -13.852 31.094 22.484 1 98.62 331 PHE A CA 1
ATOM 2509 C C . PHE A 1 331 ? -13.266 31.625 21.172 1 98.62 331 PHE A C 1
ATOM 2511 O O . PHE A 1 331 ? -12.055 31.781 21.047 1 98.62 331 PHE A O 1
ATOM 2518 N N . ALA A 1 332 ? -14.117 31.891 20.203 1 98.56 332 ALA A N 1
ATOM 2519 C CA . ALA A 1 332 ? -13.688 32.469 18.938 1 98.56 332 ALA A CA 1
ATOM 2520 C C . ALA A 1 332 ? -12.961 33.781 19.141 1 98.56 332 ALA A C 1
ATOM 2522 O O . ALA A 1 332 ? -11.977 34.094 18.469 1 98.56 332 ALA A O 1
ATOM 2523 N N . ASP A 1 333 ? -13.461 34.594 20.078 1 98.06 333 ASP A N 1
ATOM 2524 C CA . ASP A 1 333 ? -12.812 35.844 20.406 1 98.06 333 ASP A CA 1
ATOM 2525 C C . ASP A 1 333 ? -11.422 35.625 20.984 1 98.06 333 ASP A C 1
ATOM 2527 O O . ASP A 1 333 ? -10.477 36.344 20.656 1 98.06 333 ASP A O 1
ATOM 2531 N N . TYR A 1 334 ? -11.359 34.625 21.906 1 98.5 334 TYR A N 1
ATOM 2532 C CA . TYR A 1 334 ? -10.055 34.281 22.469 1 98.5 334 TYR A CA 1
ATOM 2533 C C . TYR A 1 334 ? -9.094 33.844 21.359 1 98.5 334 TYR A C 1
ATOM 2535 O O . TYR A 1 334 ? -7.926 34.25 21.359 1 98.5 334 TYR A O 1
ATOM 2543 N N . LEU A 1 335 ? -9.57 33 20.422 1 98.62 335 LEU A N 1
ATOM 2544 C CA . LEU A 1 335 ? -8.758 32.531 19.312 1 98.62 335 LEU A CA 1
ATOM 2545 C C . LEU A 1 335 ? -8.266 33.719 18.453 1 98.62 335 LEU A C 1
ATOM 2547 O O . LEU A 1 335 ? -7.082 33.75 18.109 1 98.62 335 LEU A O 1
ATOM 2551 N N . ALA A 1 336 ? -9.117 34.656 18.156 1 98.19 336 ALA A N 1
ATOM 2552 C CA . ALA A 1 336 ? -8.758 35.844 17.375 1 98.19 336 ALA A CA 1
ATOM 2553 C C . ALA A 1 336 ? -7.691 36.656 18.094 1 98.19 336 ALA A C 1
ATOM 2555 O O . ALA A 1 336 ? -6.73 37.125 17.469 1 98.19 336 ALA A O 1
ATOM 2556 N N . ALA A 1 337 ? -7.926 36.844 19.359 1 98.12 337 ALA A N 1
ATOM 2557 C CA . ALA A 1 337 ? -6.969 37.625 20.156 1 98.12 337 ALA A CA 1
ATOM 2558 C C . ALA A 1 337 ? -5.598 36.938 20.156 1 98.12 337 ALA A C 1
ATOM 2560 O O . ALA A 1 337 ? -4.566 37.625 20.078 1 98.12 337 ALA A O 1
ATOM 2561 N N . GLU A 1 338 ? -5.637 35.656 20.281 1 98.38 338 GLU A N 1
ATOM 2562 C CA . GLU A 1 338 ? -4.375 34.906 20.312 1 98.38 338 GLU A CA 1
ATOM 2563 C C . GLU A 1 338 ? -3.689 34.938 18.953 1 98.38 338 GLU A C 1
ATOM 2565 O O . GLU A 1 338 ? -2.459 35 18.859 1 98.38 338 GLU A O 1
ATOM 2570 N N . LEU A 1 339 ? -4.43 34.875 17.844 1 98.44 339 LEU A N 1
ATOM 2571 C CA . LEU A 1 339 ? -3.842 35 16.516 1 98.44 339 LEU A CA 1
ATOM 2572 C C . LEU A 1 339 ? -3.209 36.375 16.344 1 98.44 339 LEU A C 1
ATOM 2574 O O . LEU A 1 339 ? -2.148 36.5 15.727 1 98.44 339 LEU A O 1
ATOM 2578 N N . ALA A 1 340 ? -3.852 37.438 16.891 1 97.81 340 ALA A N 1
ATOM 2579 C CA . ALA A 1 340 ? -3.285 38.781 16.875 1 97.81 340 ALA A CA 1
ATOM 2580 C C . ALA A 1 340 ? -1.961 38.812 17.625 1 97.81 340 ALA A C 1
ATOM 2582 O O . ALA A 1 340 ? -1.006 39.469 17.188 1 97.81 340 ALA A O 1
ATOM 2583 N N . ASN A 1 341 ? -1.984 38.188 18.766 1 97.88 341 ASN A N 1
ATOM 2584 C CA . ASN A 1 341 ? -0.76 38.125 19.562 1 97.88 341 ASN A CA 1
ATOM 2585 C C . ASN A 1 341 ? 0.355 37.406 18.812 1 97.88 341 ASN A C 1
ATOM 2587 O O . ASN A 1 341 ? 1.501 37.875 18.797 1 97.88 341 ASN A O 1
ATOM 2591 N N . LEU A 1 342 ? 0.001 36.281 18.219 1 98 342 LEU A N 1
ATOM 2592 C CA . LEU A 1 342 ? 0.986 35.5 17.5 1 98 342 LEU A CA 1
ATOM 2593 C C . LEU A 1 342 ? 1.505 36.219 16.281 1 98 342 LEU A C 1
ATOM 2595 O O . LEU A 1 342 ? 2.668 36.062 15.898 1 98 342 LEU A O 1
ATOM 2599 N N . GLN A 1 343 ? 0.665 37.031 15.648 1 97.19 343 GLN A N 1
ATOM 2600 C CA . GLN A 1 343 ? 1.088 37.844 14.508 1 97.19 343 GLN A CA 1
ATOM 2601 C C . GLN A 1 343 ? 2.232 38.781 14.898 1 97.19 343 GLN A C 1
ATOM 2603 O O . GLN A 1 343 ? 3.129 39.031 14.086 1 97.19 343 GLN A O 1
ATOM 2608 N N . ARG A 1 344 ? 2.232 39.25 16.094 1 96.81 344 ARG A N 1
ATOM 2609 C CA . ARG A 1 344 ? 3.273 40.156 16.578 1 96.81 344 ARG A CA 1
ATOM 2610 C C . ARG A 1 344 ? 4.594 39.438 16.766 1 96.81 344 ARG A C 1
ATOM 2612 O O . ARG A 1 344 ? 5.664 40 16.562 1 96.81 344 ARG A O 1
ATOM 2619 N N . ARG A 1 345 ? 4.5 38.219 17.062 1 96.56 345 ARG A N 1
ATOM 2620 C CA . ARG A 1 345 ? 5.695 37.406 17.328 1 96.56 345 ARG A CA 1
ATOM 2621 C C . ARG A 1 345 ? 6.199 36.75 16.062 1 96.56 345 ARG A C 1
ATOM 2623 O O . ARG A 1 345 ? 7.406 36.625 15.844 1 96.56 345 ARG A O 1
ATOM 2630 N N . PHE A 1 346 ? 5.27 36.188 15.305 1 97.69 346 PHE A N 1
ATOM 2631 C CA . PHE A 1 346 ? 5.52 35.5 14.055 1 97.69 346 PHE A CA 1
ATOM 2632 C C . PHE A 1 346 ? 4.691 36.094 12.922 1 97.69 346 PHE A C 1
ATOM 2634 O O . PHE A 1 346 ? 3.572 35.625 12.664 1 97.69 346 PHE A O 1
ATOM 2641 N N . ALA A 1 347 ? 5.262 36.969 12.227 1 96.69 347 ALA A N 1
ATOM 2642 C CA . ALA A 1 347 ? 4.516 37.688 11.188 1 96.69 347 ALA A CA 1
ATOM 2643 C C . ALA A 1 347 ? 4.164 36.75 10.031 1 96.69 347 ALA A C 1
ATOM 2645 O O . ALA A 1 347 ? 4.992 35.938 9.602 1 96.69 347 ALA A O 1
ATOM 2646 N N . ARG A 1 348 ? 2.914 36.719 9.578 1 96.69 348 ARG A N 1
ATOM 2647 C CA . ARG A 1 348 ? 2.502 35.969 8.398 1 96.69 348 ARG A CA 1
ATOM 2648 C C . ARG A 1 348 ? 3.301 36.406 7.168 1 96.69 348 ARG A C 1
ATOM 2650 O O . ARG A 1 348 ? 3.576 37.594 6.984 1 96.69 348 ARG A O 1
ATOM 2657 N N . ARG A 1 349 ? 3.604 35.531 6.355 1 93.56 349 ARG A N 1
ATOM 2658 C CA . ARG A 1 349 ? 4.344 35.844 5.145 1 93.56 349 ARG A CA 1
ATOM 2659 C C . ARG A 1 349 ? 3.498 36.688 4.203 1 93.56 349 ARG A C 1
ATOM 2661 O O . ARG A 1 349 ? 2.27 36.594 4.199 1 93.56 349 ARG A O 1
ATOM 2668 N N . PRO A 1 350 ? 4.184 37.5 3.383 1 90.88 350 PRO A N 1
ATOM 2669 C CA . PRO A 1 350 ? 3.422 38.281 2.387 1 90.88 350 PRO A CA 1
ATOM 2670 C C . PRO A 1 350 ? 2.701 37.375 1.386 1 90.88 350 PRO A C 1
ATOM 2672 O O . PRO A 1 350 ? 3.248 36.344 0.965 1 90.88 350 PRO A O 1
ATOM 2675 N N . LEU A 1 351 ? 1.5 37.75 1.071 1 93.94 351 LEU A N 1
ATOM 2676 C CA . LEU A 1 351 ? 0.691 36.969 0.16 1 93.94 351 LEU A CA 1
ATOM 2677 C C . LEU A 1 351 ? 0.896 37.406 -1.284 1 93.94 351 LEU A C 1
ATOM 2679 O O . LEU A 1 351 ? 1.005 38.594 -1.559 1 93.94 351 LEU A O 1
ATOM 2683 N N . GLU A 1 352 ? 1.018 36.469 -2.121 1 91.75 352 GLU A N 1
ATOM 2684 C CA . GLU A 1 352 ? 0.927 36.781 -3.545 1 91.75 352 GLU A CA 1
ATOM 2685 C C . GLU A 1 352 ? -0.481 37.219 -3.924 1 91.75 352 GLU A C 1
ATOM 2687 O O . GLU A 1 352 ? -1.424 37.031 -3.152 1 91.75 352 GLU A O 1
ATOM 2692 N N . LEU A 1 353 ? -0.606 37.719 -5.129 1 94.31 353 LEU A N 1
ATOM 2693 C CA . LEU A 1 353 ? -1.861 38.312 -5.57 1 94.31 353 LEU A CA 1
ATOM 2694 C C . LEU A 1 353 ? -3 37.312 -5.504 1 94.31 353 LEU A C 1
ATOM 2696 O O . LEU A 1 353 ? -4.059 37.594 -4.934 1 94.31 353 LEU A O 1
ATOM 2700 N N . GLU A 1 354 ? -2.75 36.219 -6.008 1 94.81 354 GLU A N 1
ATOM 2701 C CA . GLU A 1 354 ? -3.795 35.188 -6.051 1 94.81 354 GLU A CA 1
ATOM 2702 C C . GLU A 1 354 ? -4.16 34.719 -4.648 1 94.81 354 GLU A C 1
ATOM 2704 O O . GLU A 1 354 ? -5.324 34.406 -4.371 1 94.81 354 GLU A O 1
ATOM 2709 N N . GLU A 1 355 ? -3.189 34.625 -3.758 1 95 355 GLU A N 1
ATOM 2710 C CA . GLU A 1 355 ? -3.408 34.219 -2.373 1 95 355 GLU A CA 1
ATOM 2711 C C . GLU A 1 355 ? -4.23 35.25 -1.616 1 95 355 GLU A C 1
ATOM 2713 O O . GLU A 1 355 ? -5.148 34.906 -0.872 1 95 355 GLU A O 1
ATOM 2718 N N . GLY A 1 356 ? -3.877 36.5 -1.861 1 95.19 356 GLY A N 1
ATOM 2719 C CA . GLY A 1 356 ? -4.648 37.562 -1.265 1 95.19 356 GLY A CA 1
ATOM 2720 C C . GLY A 1 356 ? -6.098 37.594 -1.723 1 95.19 356 GLY A C 1
ATOM 2721 O O . GLY A 1 356 ? -7.004 37.812 -0.922 1 95.19 356 GLY A O 1
ATOM 2722 N N . ALA A 1 357 ? -6.27 37.375 -2.988 1 96.56 357 ALA A N 1
ATOM 2723 C CA . ALA A 1 357 ? -7.617 37.312 -3.551 1 96.56 357 ALA A CA 1
ATOM 2724 C C . ALA A 1 357 ? -8.422 36.188 -2.934 1 96.56 357 ALA A C 1
ATOM 2726 O O . ALA A 1 357 ? -9.625 36.312 -2.705 1 96.56 357 ALA A O 1
ATOM 2727 N N . ALA A 1 358 ? -7.742 35.094 -2.68 1 96.12 358 ALA A N 1
ATOM 2728 C CA . ALA A 1 358 ? -8.422 33.938 -2.066 1 96.12 358 ALA A CA 1
ATOM 2729 C C . ALA A 1 358 ? -8.891 34.281 -0.654 1 96.12 358 ALA A C 1
ATOM 2731 O O . ALA A 1 358 ? -9.992 33.906 -0.257 1 96.12 358 ALA A O 1
ATOM 2732 N N . VAL A 1 359 ? -8.078 34.906 0.141 1 96.31 359 VAL A N 1
ATOM 2733 C CA . VAL A 1 359 ? -8.438 35.312 1.496 1 96.31 359 VAL A CA 1
ATOM 2734 C C . VAL A 1 359 ? -9.609 36.312 1.449 1 96.31 359 VAL A C 1
ATOM 2736 O O . VAL A 1 359 ? -10.57 36.156 2.209 1 96.31 359 VAL A O 1
ATOM 2739 N N . ALA A 1 360 ? -9.547 37.25 0.517 1 95.75 360 ALA A N 1
ATOM 2740 C CA . ALA A 1 360 ? -10.625 38.219 0.369 1 95.75 360 ALA A CA 1
ATOM 2741 C C . ALA A 1 360 ? -11.938 37.562 -0.014 1 95.75 360 ALA A C 1
ATOM 2743 O O . ALA A 1 360 ? -12.992 37.906 0.508 1 95.75 360 ALA A O 1
ATOM 2744 N N . ARG A 1 361 ? -11.828 36.688 -0.93 1 96.31 361 ARG A N 1
ATOM 2745 C CA . ARG A 1 361 ? -13.016 35.969 -1.362 1 96.31 361 ARG A CA 1
ATOM 2746 C C . ARG A 1 361 ? -13.633 35.188 -0.203 1 96.31 361 ARG A C 1
ATOM 2748 O O . ARG A 1 361 ? -14.859 35.156 -0.065 1 96.31 361 ARG A O 1
ATOM 2755 N N . TRP A 1 362 ? -12.82 34.531 0.586 1 95.75 362 TRP A N 1
ATOM 2756 C CA . TRP A 1 362 ? -13.305 33.812 1.745 1 95.75 362 TRP A CA 1
ATOM 2757 C C . TRP A 1 362 ? -14 34.75 2.73 1 95.75 362 TRP A C 1
ATOM 2759 O O . TRP A 1 362 ? -15.094 34.438 3.217 1 95.75 362 TRP A O 1
ATOM 2769 N N . GLN A 1 363 ? -13.453 35.875 3.004 1 95.25 363 GLN A N 1
ATOM 2770 C CA . GLN A 1 363 ? -14.047 36.844 3.904 1 95.25 363 GLN A CA 1
ATOM 2771 C C . GLN A 1 363 ? -15.391 37.344 3.379 1 95.25 363 GLN A C 1
ATOM 2773 O O . GLN A 1 363 ? -16.344 37.469 4.141 1 95.25 363 GLN A O 1
ATOM 2778 N N . GLN A 1 364 ? -15.391 37.562 2.088 1 94.5 364 GLN A N 1
ATOM 2779 C CA . GLN A 1 364 ? -16.625 38.031 1.461 1 94.5 364 GLN A CA 1
ATOM 2780 C C . GLN A 1 364 ? -17.719 36.969 1.567 1 94.5 364 GLN A C 1
ATOM 2782 O O . GLN A 1 364 ? -18.891 37.312 1.785 1 94.5 364 GLN A O 1
ATOM 2787 N N . SER A 1 365 ? -17.312 35.781 1.378 1 94.56 365 SER A N 1
ATOM 2788 C CA . SER A 1 365 ? -18.297 34.719 1.479 1 94.56 365 SER A CA 1
ATOM 2789 C C . SER A 1 365 ? -18.891 34.656 2.881 1 94.56 365 SER A C 1
ATOM 2791 O O . SER A 1 365 ? -20.078 34.344 3.039 1 94.56 365 SER A O 1
ATOM 2793 N N . VAL A 1 366 ? -18.109 34.812 3.906 1 92.81 366 VAL A N 1
ATOM 2794 C CA . VAL A 1 366 ? -18.578 34.844 5.289 1 92.81 366 VAL A CA 1
ATOM 2795 C C . VAL A 1 366 ? -19.547 36 5.492 1 92.81 366 VAL A C 1
ATOM 2797 O O . VAL A 1 366 ? -20.609 35.844 6.09 1 92.81 366 VAL A O 1
ATOM 2800 N N . GLU A 1 367 ? -19.203 37.125 4.945 1 90.38 367 GLU A N 1
ATOM 2801 C CA . GLU A 1 367 ? -20.031 38.312 5.094 1 90.38 367 GLU A CA 1
ATOM 2802 C C . GLU A 1 367 ? -21.375 38.156 4.383 1 90.38 367 GLU A C 1
ATOM 2804 O O . GLU A 1 367 ? -22.406 38.625 4.879 1 90.38 367 GLU A O 1
ATOM 2809 N N . TRP A 1 368 ? -21.312 37.531 3.246 1 90.69 368 TRP A N 1
ATOM 2810 C CA . TRP A 1 368 ? -22.516 37.375 2.424 1 90.69 368 TRP A CA 1
ATOM 2811 C C . TRP A 1 368 ? -23.469 36.375 3.055 1 90.69 368 TRP A C 1
ATOM 2813 O O . TRP A 1 368 ? -24.656 36.344 2.689 1 90.69 368 TRP A O 1
ATOM 2823 N N . SER A 1 369 ? -22.891 35.625 3.943 1 88.31 369 SER A N 1
ATOM 2824 C CA . SER A 1 369 ? -23.734 34.625 4.582 1 88.31 369 SER A CA 1
ATOM 2825 C C . SER A 1 369 ? -24.688 35.25 5.598 1 88.31 369 SER A C 1
ATOM 2827 O O . SER A 1 369 ? -25.484 34.562 6.227 1 88.31 369 SER A O 1
ATOM 2829 N N . GLY A 1 370 ? -24.672 36.594 5.762 1 81.19 370 GLY A N 1
ATOM 2830 C CA . GLY A 1 370 ? -25.562 37.312 6.648 1 81.19 370 GLY A CA 1
ATOM 2831 C C . GLY A 1 370 ? -25.359 36.969 8.109 1 81.19 370 GLY A C 1
ATOM 2832 O O . GLY A 1 370 ? -24.234 37 8.609 1 81.19 370 GLY A O 1
ATOM 2833 N N . ASP A 1 371 ? -26.484 36.656 8.695 1 77.81 371 ASP A N 1
ATOM 2834 C CA . ASP A 1 371 ? -26.469 36.406 10.133 1 77.81 371 ASP A CA 1
ATOM 2835 C C . ASP A 1 371 ? -25.969 35 10.445 1 77.81 371 ASP A C 1
ATOM 2837 O O . ASP A 1 371 ? -25.719 34.656 11.609 1 77.81 371 ASP A O 1
ATOM 2841 N N . ALA A 1 372 ? -25.688 34.281 9.508 1 84.44 372 ALA A N 1
ATOM 2842 C CA . ALA A 1 372 ? -25.281 32.875 9.703 1 84.44 372 ALA A CA 1
ATOM 2843 C C . ALA A 1 372 ? -23.828 32.781 10.18 1 84.44 372 ALA A C 1
ATOM 2845 O O . ALA A 1 372 ? -23.469 31.891 10.938 1 84.44 372 ALA A O 1
ATOM 2846 N N . GLN A 1 373 ? -23.031 33.719 9.758 1 91.62 373 GLN A N 1
ATOM 2847 C CA . GLN A 1 373 ? -21.625 33.75 10.148 1 91.62 373 GLN A CA 1
ATOM 2848 C C . GLN A 1 373 ? -21.188 35.188 10.422 1 91.62 373 GLN A C 1
ATOM 2850 O O . GLN A 1 373 ? -21.734 36.156 9.844 1 91.62 373 GLN A O 1
ATOM 2855 N N . GLN A 1 374 ? -20.266 35.344 11.266 1 94 374 GLN A N 1
ATOM 2856 C CA . GLN A 1 374 ? -19.719 36.656 11.625 1 94 374 GLN A CA 1
ATOM 2857 C C . GLN A 1 374 ? -18.188 36.656 11.523 1 94 374 GLN A C 1
ATOM 2859 O O . GLN A 1 374 ? -17.531 35.75 12.062 1 94 374 GLN A O 1
ATOM 2864 N N . LEU A 1 375 ? -17.656 37.531 10.766 1 95.19 375 LEU A N 1
ATOM 2865 C CA . LEU A 1 375 ? -16.203 37.75 10.742 1 95.19 375 LEU A CA 1
ATOM 2866 C C . LEU A 1 375 ? -15.75 38.531 11.961 1 95.19 375 LEU A C 1
ATOM 2868 O O . LEU A 1 375 ? -16.312 39.562 12.289 1 95.19 375 LEU A O 1
ATOM 2872 N N . LEU A 1 376 ? -14.758 38 12.578 1 94.81 376 LEU A N 1
ATOM 2873 C CA . LEU A 1 376 ? -14.281 38.625 13.805 1 94.81 376 LEU A CA 1
ATOM 2874 C C . LEU A 1 376 ? -13.023 39.469 13.539 1 94.81 376 LEU A C 1
ATOM 2876 O O . LEU A 1 376 ? -12.211 39.094 12.688 1 94.81 376 LEU A O 1
ATOM 2880 N N . GLY A 1 377 ? -12.852 40.531 14.281 1 85.12 377 GLY A N 1
ATOM 2881 C CA . GLY A 1 377 ? -11.648 41.344 14.18 1 85.12 377 GLY A CA 1
ATOM 2882 C C . GLY A 1 377 ? -11.641 42.25 12.961 1 85.12 377 GLY A C 1
ATOM 2883 O O . GLY A 1 377 ? -12.625 42.312 12.219 1 85.12 377 GLY A O 1
ATOM 2884 N N . PRO A 1 378 ? -10.547 42.969 12.773 1 88.25 378 PRO A N 1
ATOM 2885 C CA . PRO A 1 378 ? -10.414 43.875 11.633 1 88.25 378 PRO A CA 1
ATOM 2886 C C . PRO A 1 378 ? -10.305 43.156 10.297 1 88.25 378 PRO A C 1
ATOM 2888 O O . PRO A 1 378 ? -9.672 42.094 10.227 1 88.25 378 PRO A O 1
ATOM 2891 N N . VAL A 1 379 ? -10.82 43.719 9.336 1 82.94 379 VAL A N 1
ATOM 2892 C CA . VAL A 1 379 ? -10.891 43.094 8.016 1 82.94 379 VAL A CA 1
ATOM 2893 C C . VAL A 1 379 ? -9.492 43.031 7.406 1 82.94 379 VAL A C 1
ATOM 2895 O O . VAL A 1 379 ? -9.188 42.125 6.637 1 82.94 379 VAL A O 1
ATOM 2898 N N . ASP A 1 380 ? -8.648 43.875 7.758 1 89.44 380 ASP A N 1
ATOM 2899 C CA . ASP A 1 380 ? -7.32 43.938 7.148 1 89.44 380 ASP A CA 1
ATOM 2900 C C . ASP A 1 380 ? -6.289 43.188 8.016 1 89.44 380 ASP A C 1
ATOM 2902 O O . ASP A 1 380 ? -5.086 43.312 7.77 1 89.44 380 ASP A O 1
ATOM 2906 N N . ALA A 1 381 ? -6.742 42.531 9.031 1 93.38 381 ALA A N 1
ATOM 2907 C CA . ALA A 1 381 ? -5.832 41.75 9.875 1 93.38 381 ALA A CA 1
ATOM 2908 C C . ALA A 1 381 ? -5.172 40.625 9.086 1 93.38 381 ALA A C 1
ATOM 2910 O O . ALA A 1 381 ? -5.77 40.094 8.148 1 93.38 381 ALA A O 1
ATOM 2911 N N . PRO A 1 382 ? -3.881 40.281 9.383 1 95.88 382 PRO A N 1
ATOM 2912 C CA . PRO A 1 382 ? -3.205 39.188 8.711 1 95.88 382 PRO A CA 1
ATOM 2913 C C . PRO A 1 382 ? -3.682 37.812 9.195 1 95.88 382 PRO A C 1
ATOM 2915 O O . PRO A 1 382 ? -2.879 36.906 9.336 1 95.88 382 PRO A O 1
ATOM 2918 N N . TRP A 1 383 ? -4.883 37.781 9.688 1 97 383 TRP A N 1
ATOM 2919 C CA . TRP A 1 383 ? -5.629 36.594 10.094 1 97 383 TRP A CA 1
ATOM 2920 C C . TRP A 1 383 ? -7.133 36.844 9.945 1 97 383 TRP A C 1
ATOM 2922 O O . TRP A 1 383 ? -7.586 37.969 9.859 1 97 383 TRP A O 1
ATOM 2932 N N . SER A 1 384 ? -7.887 35.781 9.797 1 97.19 384 SER A N 1
ATOM 2933 C CA . SER A 1 384 ? -9.344 35.844 9.703 1 97.19 384 SER A CA 1
ATOM 2934 C C . SER A 1 384 ? -10.008 34.781 10.547 1 97.19 384 SER A C 1
ATOM 2936 O O . SER A 1 384 ? -9.633 33.594 10.477 1 97.19 384 SER A O 1
ATOM 2938 N N . VAL A 1 385 ? -10.906 35.156 11.414 1 98.06 385 VAL A N 1
ATOM 2939 C CA . VAL A 1 385 ? -11.695 34.219 12.203 1 98.06 385 VAL A CA 1
ATOM 2940 C C . VAL A 1 385 ? -13.188 34.438 11.945 1 98.06 385 VAL A C 1
ATOM 2942 O O . VAL A 1 385 ? -13.68 35.562 12.078 1 98.06 385 VAL A O 1
ATOM 2945 N N . ALA A 1 386 ? -13.836 33.438 11.516 1 97.81 386 ALA A N 1
ATOM 2946 C CA . ALA A 1 386 ? -15.281 33.5 11.352 1 97.81 386 ALA A CA 1
ATOM 2947 C C . ALA A 1 386 ? -15.984 32.656 12.406 1 97.81 386 ALA A C 1
ATOM 2949 O O . ALA A 1 386 ? -15.5 31.578 12.773 1 97.81 386 ALA A O 1
ATOM 2950 N N . TYR A 1 387 ? -17.078 33.094 12.914 1 98 387 TYR A N 1
ATOM 2951 C CA . TYR A 1 387 ? -17.891 32.344 13.867 1 98 387 TYR A CA 1
ATOM 2952 C C . TYR A 1 387 ? -19.266 32.062 13.305 1 98 387 TYR A C 1
ATOM 2954 O O . TYR A 1 387 ? -19.891 32.906 12.672 1 98 387 TYR A O 1
ATOM 2962 N N . SER A 1 388 ? -19.734 30.875 13.43 1 97.62 388 SER A N 1
ATOM 2963 C CA . SER A 1 388 ? -21.109 30.484 13.141 1 97.62 388 SER A CA 1
ATOM 2964 C C . SER A 1 388 ? -21.75 29.781 14.336 1 97.62 388 SER A C 1
ATOM 2966 O O . SER A 1 388 ? -21.156 28.875 14.914 1 97.62 388 SER A O 1
ATOM 2968 N N . ASP A 1 389 ? -22.969 30.203 14.602 1 95.56 389 ASP A N 1
ATOM 2969 C CA . ASP A 1 389 ? -23.703 29.578 15.703 1 95.56 389 ASP A CA 1
ATOM 2970 C C . ASP A 1 389 ? -24.562 28.422 15.203 1 95.56 389 ASP A C 1
ATOM 2972 O O . ASP A 1 389 ? -25.281 27.797 15.977 1 95.56 389 ASP A O 1
ATOM 2976 N N . SER A 1 390 ? -24.516 28.172 14 1 95.44 390 SER A N 1
ATOM 2977 C CA . SER A 1 390 ? -25.203 27.031 13.391 1 95.44 390 SER A CA 1
ATOM 2978 C C . SER A 1 390 ? -24.219 26.062 12.758 1 95.44 390 SER A C 1
ATOM 2980 O O . SER A 1 390 ? -23.141 26.453 12.328 1 95.44 390 SER A O 1
ATOM 2982 N N . LEU A 1 391 ? -24.625 24.875 12.711 1 96.31 391 LEU A N 1
ATOM 2983 C CA . LEU A 1 391 ? -23.766 23.828 12.172 1 96.31 391 LEU A CA 1
ATOM 2984 C C . LEU A 1 391 ? -23.359 24.141 10.734 1 96.31 391 LEU A C 1
ATOM 2986 O O . LEU A 1 391 ? -24.219 24.469 9.906 1 96.31 391 LEU A O 1
ATOM 2990 N N . GLN A 1 392 ? -22.078 24.172 10.477 1 95.38 392 GLN A N 1
ATOM 2991 C CA . GLN A 1 392 ? -21.5 24.359 9.148 1 95.38 392 GLN A CA 1
ATOM 2992 C C . GLN A 1 392 ? -20.688 23.141 8.734 1 95.38 392 GLN A C 1
ATOM 2994 O O . GLN A 1 392 ? -20.156 22.422 9.586 1 95.38 392 GLN A O 1
ATOM 2999 N N . PRO A 1 393 ? -20.578 22.859 7.43 1 95.44 393 PRO A N 1
ATOM 3000 C CA . PRO A 1 393 ? -19.75 21.75 6.965 1 95.44 393 PRO A CA 1
ATOM 3001 C C . PRO A 1 393 ? -18.25 22.016 7.156 1 95.44 393 PRO A C 1
ATOM 3003 O O . PRO A 1 393 ? -17.844 23.156 7.316 1 95.44 393 PRO A O 1
ATOM 3006 N N . LEU A 1 394 ? -17.469 20.906 7.273 1 97.69 394 LEU A N 1
ATOM 3007 C CA . LEU A 1 394 ? -16.016 21.047 7.148 1 97.69 394 LEU A CA 1
ATOM 3008 C C . LEU A 1 394 ? -15.633 21.438 5.723 1 97.69 394 LEU A C 1
ATOM 3010 O O . LEU A 1 394 ? -15.914 20.688 4.777 1 97.69 394 LEU A O 1
ATOM 3014 N N . ALA A 1 395 ? -15.125 22.562 5.539 1 95.69 395 ALA A N 1
ATOM 3015 C CA . ALA A 1 395 ? -14.68 23.062 4.242 1 95.69 395 ALA A CA 1
ATOM 3016 C C . ALA A 1 395 ? -13.312 23.734 4.355 1 95.69 395 ALA A C 1
ATOM 3018 O O . ALA A 1 395 ? -12.992 24.328 5.391 1 95.69 395 ALA A O 1
ATOM 3019 N N . PRO A 1 396 ? -12.555 23.594 3.301 1 95.88 396 PRO A N 1
ATOM 3020 C CA . PRO A 1 396 ? -11.281 24.312 3.305 1 95.88 396 PRO A CA 1
ATOM 3021 C C . PRO A 1 396 ? -11.461 25.828 3.439 1 95.88 396 PRO A C 1
ATOM 3023 O O . PRO A 1 396 ? -12.398 26.391 2.871 1 95.88 396 PRO A O 1
ATOM 3026 N N . THR A 1 397 ? -10.664 26.469 4.172 1 97 397 THR A N 1
ATOM 3027 C CA . THR A 1 397 ? -10.617 27.922 4.219 1 97 397 THR A CA 1
ATOM 3028 C C . THR A 1 397 ? -9.672 28.469 3.148 1 97 397 THR A C 1
ATOM 3030 O O . THR A 1 397 ? -9.43 27.812 2.135 1 97 397 THR A O 1
ATOM 3033 N N . ALA A 1 398 ? -9.219 29.703 3.318 1 96.06 398 ALA A N 1
ATOM 3034 C CA . ALA A 1 398 ? -8.305 30.312 2.354 1 96.06 398 ALA A CA 1
ATOM 3035 C C . ALA A 1 398 ? -6.848 30.031 2.732 1 96.06 398 ALA A C 1
ATOM 3037 O O . ALA A 1 398 ? -5.93 30.422 2.002 1 96.06 398 ALA A O 1
ATOM 3038 N N . LEU A 1 399 ? -6.629 29.266 3.857 1 96.44 399 LEU A N 1
ATOM 3039 C CA . LEU A 1 399 ? -5.281 29.172 4.41 1 96.44 399 LEU A CA 1
ATOM 3040 C C . LEU A 1 399 ? -4.785 30.547 4.863 1 96.44 399 LEU A C 1
ATOM 3042 O O . LEU A 1 399 ? -5.59 31.438 5.152 1 96.44 399 LEU A O 1
ATOM 3046 N N . TYR A 1 400 ? -3.529 30.625 5.293 1 97.25 400 TYR A N 1
ATOM 3047 C CA . TYR A 1 400 ? -2.93 31.891 5.695 1 97.25 400 TYR A CA 1
ATOM 3048 C C . TYR A 1 400 ? -3.623 32.438 6.93 1 97.25 400 TYR A C 1
ATOM 3050 O O . TYR A 1 400 ? -3.98 33.625 6.969 1 97.25 400 TYR A O 1
ATOM 3058 N N . ARG A 1 401 ? -3.945 31.578 7.828 1 98.06 401 ARG A N 1
ATOM 3059 C CA . ARG A 1 401 ? -4.465 31.875 9.156 1 98.06 401 ARG A CA 1
ATOM 3060 C C . ARG A 1 401 ? -5.922 32.312 9.094 1 98.06 401 ARG A C 1
ATOM 3062 O O . ARG A 1 401 ? -6.32 33.281 9.758 1 98.06 401 ARG A O 1
ATOM 3069 N N . THR A 1 402 ? -6.621 31.672 8.164 1 97.44 402 THR A N 1
ATOM 3070 C CA . THR A 1 402 ? -8.07 31.797 8.07 1 97.44 402 THR A CA 1
ATOM 3071 C C . THR A 1 402 ? -8.766 30.609 8.711 1 97.44 402 THR A C 1
ATOM 3073 O O . THR A 1 402 ? -8.508 29.453 8.328 1 97.44 402 THR A O 1
ATOM 3076 N N . ILE A 1 403 ? -9.648 30.828 9.695 1 98.31 403 ILE A N 1
ATOM 3077 C CA . ILE A 1 403 ? -10.195 29.734 10.484 1 98.31 403 ILE A CA 1
ATOM 3078 C C . ILE A 1 403 ? -11.656 30 10.805 1 98.31 403 ILE A C 1
ATOM 3080 O O . ILE A 1 403 ? -12.055 31.156 11.023 1 98.31 403 ILE A O 1
ATOM 3084 N N . ALA A 1 404 ? -12.469 28.953 10.734 1 98.38 404 ALA A N 1
ATOM 3085 C CA . ALA A 1 404 ? -13.867 29.047 11.148 1 98.38 404 ALA A CA 1
ATOM 3086 C C . ALA A 1 404 ? -14.086 28.375 12.508 1 98.38 404 ALA A C 1
ATOM 3088 O O . ALA A 1 404 ? -13.492 27.344 12.789 1 98.38 404 ALA A O 1
ATOM 3089 N N . VAL A 1 405 ? -14.844 29 13.352 1 98.75 405 VAL A N 1
ATOM 3090 C CA . VAL A 1 405 ? -15.305 28.438 14.609 1 98.75 405 VAL A CA 1
ATOM 3091 C C . VAL A 1 405 ? -16.812 28.203 14.555 1 98.75 405 VAL A C 1
ATOM 3093 O O . VAL A 1 405 ? -17.578 29.125 14.242 1 98.75 405 VAL A O 1
ATOM 3096 N N . VAL A 1 406 ? -17.234 27.031 14.805 1 98.69 406 VAL A N 1
ATOM 3097 C CA . VAL A 1 406 ? -18.641 26.641 14.695 1 98.69 406 VAL A CA 1
ATOM 3098 C C . VAL A 1 406 ? -19.141 26.109 16.031 1 98.69 406 VAL A C 1
ATOM 3100 O O . VAL A 1 406 ? -18.594 25.141 16.562 1 98.69 406 VAL A O 1
ATOM 3103 N N . GLY A 1 407 ? -20.156 26.781 16.578 1 98.31 407 GLY A N 1
ATOM 3104 C CA . GLY A 1 407 ? -20.797 26.266 17.766 1 98.31 407 GLY A CA 1
ATOM 3105 C C . GLY A 1 407 ? -21.688 25.062 17.5 1 98.31 407 GLY A C 1
ATOM 3106 O O . GLY A 1 407 ? -22.406 25.031 16.484 1 98.31 407 GLY A O 1
ATOM 3107 N N . VAL A 1 408 ? -21.562 24.031 18.328 1 98.56 408 VAL A N 1
ATOM 3108 C CA . VAL A 1 408 ? -22.406 22.859 18.219 1 98.56 408 VAL A CA 1
ATOM 3109 C C . VAL A 1 408 ? -22.969 22.5 19.594 1 98.56 408 VAL A C 1
ATOM 3111 O O . VAL A 1 408 ? -22.391 22.844 20.609 1 98.56 408 VAL A O 1
ATOM 3114 N N . ASP A 1 409 ? -24.109 21.781 19.609 1 98.12 409 ASP A N 1
ATOM 3115 C CA . ASP A 1 409 ? -24.672 21.344 20.875 1 98.12 409 ASP A CA 1
ATOM 3116 C C . ASP A 1 409 ? -23.875 20.188 21.453 1 98.12 409 ASP A C 1
ATOM 3118 O O . ASP A 1 409 ? -23.609 20.141 22.656 1 98.12 409 ASP A O 1
ATOM 3122 N N . ARG A 1 410 ? -23.641 19.219 20.625 1 96.94 410 ARG A N 1
ATOM 3123 C CA . ARG A 1 410 ? -22.766 18.094 20.938 1 96.94 410 ARG A CA 1
ATOM 3124 C C . ARG A 1 410 ? -21.688 17.938 19.859 1 96.94 410 ARG A C 1
ATOM 3126 O O . ARG A 1 410 ? -21.969 18.078 18.672 1 96.94 410 ARG A O 1
ATOM 3133 N N . LEU A 1 411 ? -20.438 17.609 20.281 1 98.31 411 LEU A N 1
ATOM 3134 C CA . LEU A 1 411 ? -19.375 17.406 19.297 1 98.31 411 LEU A CA 1
ATOM 3135 C C . LEU A 1 411 ? -19.75 16.328 18.312 1 98.31 411 LEU A C 1
ATOM 3137 O O . LEU A 1 411 ? -19.391 16.406 17.125 1 98.31 411 LEU A O 1
ATOM 3141 N N . ASP A 1 412 ? -20.516 15.305 18.703 1 97.5 412 ASP A N 1
ATOM 3142 C CA . ASP A 1 412 ? -20.969 14.219 17.844 1 97.5 412 ASP A CA 1
ATOM 3143 C C . ASP A 1 412 ? -21.75 14.766 16.656 1 97.5 412 ASP A C 1
ATOM 3145 O O . ASP A 1 412 ? -21.781 14.141 15.586 1 97.5 412 ASP A O 1
ATOM 3149 N N . ASP A 1 413 ? -22.359 15.906 16.859 1 97.81 413 ASP A N 1
ATOM 3150 C CA . ASP A 1 413 ? -23.203 16.5 15.812 1 97.81 413 ASP A CA 1
ATOM 3151 C C . ASP A 1 413 ? -22.359 16.906 14.602 1 97.81 413 ASP A C 1
ATOM 3153 O O . ASP A 1 413 ? -22.891 17.047 13.5 1 97.81 413 ASP A O 1
ATOM 3157 N N . ALA A 1 414 ? -21.047 17.062 14.789 1 98.31 414 ALA A N 1
ATOM 3158 C CA . ALA A 1 414 ? -20.172 17.5 13.703 1 98.31 414 ALA A CA 1
ATOM 3159 C C . ALA A 1 414 ? -19.719 16.312 12.859 1 98.31 414 ALA A C 1
ATOM 3161 O O . ALA A 1 414 ? -19.219 16.5 11.742 1 98.31 414 ALA A O 1
ATOM 3162 N N . VAL A 1 415 ? -19.828 15.07 13.32 1 98.38 415 VAL A N 1
ATOM 3163 C CA . VAL A 1 415 ? -19.234 13.883 12.703 1 98.38 415 VAL A CA 1
ATOM 3164 C C . VAL A 1 415 ? -19.844 13.672 11.312 1 98.38 415 VAL A C 1
ATOM 3166 O O . VAL A 1 415 ? -19.109 13.469 10.344 1 98.38 415 VAL A O 1
ATOM 3169 N N . PRO A 1 416 ? -21.188 13.805 11.125 1 97.56 416 PRO A N 1
ATOM 3170 C CA . PRO A 1 416 ? -21.734 13.578 9.789 1 97.56 416 PRO A CA 1
ATOM 3171 C C . PRO A 1 416 ? -21.25 14.594 8.766 1 97.56 416 PRO A C 1
ATOM 3173 O O . PRO A 1 416 ? -21.016 14.242 7.602 1 97.56 416 PRO A O 1
ATOM 3176 N N . VAL A 1 417 ? -21.078 15.859 9.141 1 97.38 417 VAL A N 1
ATOM 3177 C CA . VAL A 1 417 ? -20.656 16.875 8.188 1 97.38 417 VAL A CA 1
ATOM 3178 C C . VAL A 1 417 ? -19.156 16.719 7.895 1 97.38 417 VAL A C 1
ATOM 3180 O O . VAL A 1 417 ? -18.719 16.984 6.777 1 97.38 417 VAL A O 1
ATOM 3183 N N . VAL A 1 418 ? -18.391 16.25 8.867 1 98.12 418 VAL A N 1
ATOM 3184 C CA . VAL A 1 418 ? -16.984 15.945 8.648 1 98.12 418 VAL A CA 1
ATOM 3185 C C . VAL A 1 418 ? -16.859 14.766 7.688 1 98.12 418 VAL A C 1
ATOM 3187 O O . VAL A 1 418 ? -16.016 14.781 6.781 1 98.12 418 VAL A O 1
ATOM 3190 N N . ALA A 1 419 ? -17.703 13.797 7.812 1 97.56 419 ALA A N 1
ATOM 3191 C CA . ALA A 1 419 ? -17.656 12.562 7.035 1 97.56 419 ALA A CA 1
ATOM 3192 C C . ALA A 1 419 ? -17.875 12.844 5.551 1 97.56 419 ALA A C 1
ATOM 3194 O O . ALA A 1 419 ? -17.484 12.047 4.699 1 97.56 419 ALA A O 1
ATOM 3195 N N . GLU A 1 420 ? -18.484 13.992 5.25 1 97.12 420 GLU A N 1
ATOM 3196 C CA . GLU A 1 420 ? -18.719 14.359 3.855 1 97.12 420 GLU A CA 1
ATOM 3197 C C . GLU A 1 420 ? -17.391 14.617 3.133 1 97.12 420 GLU A C 1
ATOM 3199 O O . GLU A 1 420 ? -17.344 14.625 1.9 1 97.12 420 GLU A O 1
ATOM 3204 N N . GLN A 1 421 ? -16.312 14.797 3.875 1 97.19 421 GLN A N 1
ATOM 3205 C CA . GLN A 1 421 ? -14.984 15.039 3.318 1 97.19 421 GLN A CA 1
ATOM 3206 C C . GLN A 1 421 ? -14.094 13.812 3.465 1 97.19 421 GLN A C 1
ATOM 3208 O O . GLN A 1 421 ? -12.875 13.93 3.555 1 97.19 421 GLN A O 1
ATOM 3213 N N . ARG A 1 422 ? -14.617 12.664 3.459 1 96.44 422 ARG A N 1
ATOM 3214 C CA . ARG A 1 422 ? -13.961 11.414 3.809 1 96.44 422 ARG A CA 1
ATOM 3215 C C . ARG A 1 422 ? -12.641 11.258 3.07 1 96.44 422 ARG A C 1
ATOM 3217 O O . ARG A 1 422 ? -11.633 10.867 3.664 1 96.44 422 ARG A O 1
ATOM 3224 N N . GLU A 1 423 ? -12.523 11.609 1.818 1 94.25 423 GLU A N 1
ATOM 3225 C CA . GLU A 1 423 ? -11.359 11.359 0.971 1 94.25 423 GLU A CA 1
ATOM 3226 C C . GLU A 1 423 ? -10.188 12.25 1.363 1 94.25 423 GLU A C 1
ATOM 3228 O O . GLU A 1 423 ? -9.039 11.969 1.013 1 94.25 423 GLU A O 1
ATOM 3233 N N . TYR A 1 424 ? -10.453 13.297 2.188 1 96.88 424 TYR A N 1
ATOM 3234 C CA . TYR A 1 424 ? -9.422 14.305 2.439 1 96.88 424 TYR A CA 1
ATOM 3235 C C . TYR A 1 424 ? -9.094 14.391 3.926 1 96.88 424 TYR A C 1
ATOM 3237 O O . TYR A 1 424 ? -8.18 15.109 4.324 1 96.88 424 TYR A O 1
ATOM 3245 N N . LEU A 1 425 ? -9.766 13.641 4.738 1 98.25 425 LEU A N 1
ATOM 3246 C CA . LEU A 1 425 ? -9.617 13.781 6.184 1 98.25 425 LEU A CA 1
ATOM 3247 C C . LEU A 1 425 ? -8.266 13.227 6.641 1 98.25 425 LEU A C 1
ATOM 3249 O O . LEU A 1 425 ? -7.812 12.195 6.129 1 98.25 425 LEU A O 1
ATOM 3253 N N . GLN A 1 426 ? -7.648 13.875 7.578 1 98.38 426 GLN A N 1
ATOM 3254 C CA . GLN A 1 426 ? -6.402 13.383 8.156 1 98.38 426 GLN A CA 1
ATOM 3255 C C . GLN A 1 426 ? -6.367 13.625 9.664 1 98.38 426 GLN A C 1
ATOM 3257 O O . GLN A 1 426 ? -6.574 12.695 10.453 1 98.38 426 GLN A O 1
ATOM 3262 N N . THR A 1 427 ? -6.297 14.945 10.125 1 98.75 427 THR A N 1
ATOM 3263 C CA . THR A 1 427 ? -5.953 15.25 11.508 1 98.75 427 THR A CA 1
ATOM 3264 C C . THR A 1 427 ? -7.121 15.938 12.219 1 98.75 427 THR A C 1
ATOM 3266 O O . THR A 1 427 ? -7.715 16.875 11.68 1 98.75 427 THR A O 1
ATOM 3269 N N . ALA A 1 428 ? -7.457 15.469 13.359 1 98.88 428 ALA A N 1
ATOM 3270 C CA . ALA A 1 428 ? -8.383 16.125 14.281 1 98.88 428 ALA A CA 1
ATOM 3271 C C . ALA A 1 428 ? -7.695 16.469 15.594 1 98.88 428 ALA A C 1
ATOM 3273 O O . ALA A 1 428 ? -7.184 15.586 16.281 1 98.88 428 ALA A O 1
ATOM 3274 N N . GLY A 1 429 ? -7.59 17.734 15.859 1 98.88 429 GLY A N 1
ATOM 3275 C CA . GLY A 1 429 ? -7.207 18.141 17.203 1 98.88 429 GLY A CA 1
ATOM 3276 C C . GLY A 1 429 ? -8.367 18.156 18.172 1 98.88 429 GLY A C 1
ATOM 3277 O O . GLY A 1 429 ? -9.367 18.844 17.953 1 98.88 429 GLY A O 1
ATOM 3278 N N . ILE A 1 430 ? -8.234 17.453 19.328 1 98.88 430 ILE A N 1
ATOM 3279 C CA . ILE A 1 430 ? -9.398 17.312 20.203 1 98.88 430 ILE A CA 1
ATOM 3280 C C . ILE A 1 430 ? -9.039 17.719 21.625 1 98.88 430 ILE A C 1
ATOM 3282 O O . ILE A 1 430 ? -8.023 17.281 22.172 1 98.88 430 ILE A O 1
ATOM 3286 N N . ALA A 1 431 ? -9.742 18.609 22.172 1 98.75 431 ALA A N 1
ATOM 3287 C CA . ALA A 1 431 ? -9.734 18.938 23.594 1 98.75 431 ALA A CA 1
ATOM 3288 C C . ALA A 1 431 ? -11.023 18.484 24.281 1 98.75 431 ALA A C 1
ATOM 3290 O O . ALA A 1 431 ? -12.039 19.172 24.219 1 98.75 431 ALA A O 1
ATOM 3291 N N . ALA A 1 432 ? -10.992 17.359 24.891 1 98.06 432 ALA A N 1
ATOM 3292 C CA . ALA A 1 432 ? -12.133 16.734 25.547 1 98.06 432 ALA A CA 1
ATOM 3293 C C . ALA A 1 432 ? -11.68 15.766 26.641 1 98.06 432 ALA A C 1
ATOM 3295 O O . ALA A 1 432 ? -10.477 15.508 26.781 1 98.06 432 ALA A O 1
ATOM 3296 N N . SER A 1 433 ? -12.633 15.289 27.453 1 97.06 433 SER A N 1
ATOM 3297 C CA . SER A 1 433 ? -12.32 14.289 28.469 1 97.06 433 SER A CA 1
ATOM 3298 C C . SER A 1 433 ? -11.828 12.992 27.844 1 97.06 433 SER A C 1
ATOM 3300 O O . SER A 1 433 ? -12.055 12.75 26.656 1 97.06 433 SER A O 1
ATOM 3302 N N . PRO A 1 434 ? -11.102 12.172 28.594 1 97.06 434 PRO A N 1
ATOM 3303 C CA . PRO A 1 434 ? -10.602 10.906 28.062 1 97.06 434 PRO A CA 1
ATOM 3304 C C . PRO A 1 434 ? -11.711 10.039 27.453 1 97.06 434 PRO A C 1
ATOM 3306 O O . PRO A 1 434 ? -11.539 9.461 26.375 1 97.06 434 PRO A O 1
ATOM 3309 N N . GLU A 1 435 ? -12.805 9.953 28.141 1 96.69 435 GLU A N 1
ATOM 3310 C CA . GLU A 1 435 ? -13.906 9.133 27.641 1 96.69 435 GLU A CA 1
ATOM 3311 C C . GLU A 1 435 ? -14.445 9.68 26.328 1 96.69 435 GLU A C 1
ATOM 3313 O O . GLU A 1 435 ? -14.664 8.914 25.375 1 96.69 435 GLU A O 1
ATOM 3318 N N . GLN A 1 436 ? -14.625 10.969 26.281 1 97.25 436 GLN A N 1
ATOM 3319 C CA . GLN A 1 436 ? -15.125 11.602 25.062 1 97.25 436 GLN A CA 1
ATOM 3320 C C . GLN A 1 436 ? -14.109 11.484 23.938 1 97.25 436 GLN A C 1
ATOM 3322 O O . GLN A 1 436 ? -14.477 11.344 22.766 1 97.25 436 GLN A O 1
ATOM 3327 N N . LEU A 1 437 ? -12.867 11.602 24.297 1 98.31 437 LEU A N 1
ATOM 3328 C CA . LEU A 1 437 ? -11.789 11.477 23.312 1 98.31 437 LEU A CA 1
ATOM 3329 C C . LEU A 1 437 ? -11.875 10.141 22.578 1 98.31 437 LEU A C 1
ATOM 3331 O O . LEU A 1 437 ? -11.875 10.102 21.344 1 98.31 437 LEU A O 1
ATOM 3335 N N . TYR A 1 438 ? -12 9.039 23.266 1 98.06 438 TYR A N 1
ATOM 3336 C CA . TYR A 1 438 ? -12.047 7.715 22.656 1 98.06 438 TYR A CA 1
ATOM 3337 C C . TYR A 1 438 ? -13.328 7.52 21.875 1 98.06 438 TYR A C 1
ATOM 3339 O O . TYR A 1 438 ? -13.32 6.91 20.797 1 98.06 438 TYR A O 1
ATOM 3347 N N . ARG A 1 439 ? -14.414 8.016 22.422 1 97.5 439 ARG A N 1
ATOM 3348 C CA . ARG A 1 439 ? -15.68 7.93 21.703 1 97.5 439 ARG A CA 1
ATOM 3349 C C . ARG A 1 439 ? -15.602 8.648 20.359 1 97.5 439 ARG A C 1
ATOM 3351 O O . ARG A 1 439 ? -15.93 8.078 19.328 1 97.5 439 ARG A O 1
ATOM 3358 N N . LEU A 1 440 ? -15.117 9.906 20.406 1 98.56 440 LEU A N 1
ATOM 3359 C CA . LEU A 1 440 ? -14.984 10.695 19.188 1 98.56 440 LEU A CA 1
ATOM 3360 C C . LEU A 1 440 ? -14 10.039 18.219 1 98.56 440 LEU A C 1
ATOM 3362 O O . LEU A 1 440 ? -14.234 10.023 17.016 1 98.56 440 LEU A O 1
ATOM 3366 N N . ALA A 1 441 ? -12.938 9.523 18.75 1 98.69 441 ALA A N 1
ATOM 3367 C CA . ALA A 1 441 ? -11.93 8.875 17.906 1 98.69 441 ALA A CA 1
ATOM 3368 C C . ALA A 1 441 ? -12.547 7.727 17.109 1 98.69 441 ALA A C 1
ATOM 3370 O O . ALA A 1 441 ? -12.242 7.559 15.93 1 98.69 441 ALA A O 1
ATOM 3371 N N . GLY A 1 442 ? -13.367 6.934 17.781 1 98.19 442 GLY A N 1
ATOM 3372 C CA . GLY A 1 442 ? -14.047 5.848 17.094 1 98.19 442 GLY A CA 1
ATOM 3373 C C . GLY A 1 442 ? -14.922 6.328 15.945 1 98.19 442 GLY A C 1
ATOM 3374 O O . GLY A 1 442 ? -14.859 5.785 14.836 1 98.19 442 GLY A O 1
ATOM 3375 N N . LEU A 1 443 ? -15.695 7.348 16.203 1 98.25 443 LEU A N 1
ATOM 3376 C CA . LEU A 1 443 ? -16.609 7.898 15.203 1 98.25 443 LEU A CA 1
ATOM 3377 C C . LEU A 1 443 ? -15.828 8.547 14.062 1 98.25 443 LEU A C 1
ATOM 3379 O O . LEU A 1 443 ? -16.156 8.344 12.891 1 98.25 443 LEU A O 1
ATOM 3383 N N . LEU A 1 444 ? -14.82 9.281 14.422 1 98.75 444 LEU A N 1
ATOM 3384 C CA . LEU A 1 444 ? -14.031 10 13.43 1 98.75 444 LEU A CA 1
ATOM 3385 C C . LEU A 1 444 ? -13.211 9.023 12.594 1 98.75 444 LEU A C 1
ATOM 3387 O O . LEU A 1 444 ? -13.047 9.227 11.383 1 98.75 444 LEU A O 1
ATOM 3391 N N . GLY A 1 445 ? -12.617 8.016 13.219 1 98.5 445 GLY A N 1
ATOM 3392 C CA . GLY A 1 445 ? -11.938 6.977 12.453 1 98.5 445 GLY A CA 1
ATOM 3393 C C . GLY A 1 445 ? -12.828 6.32 11.414 1 98.5 445 GLY A C 1
ATOM 3394 O O . GLY A 1 445 ? -12.406 6.113 10.273 1 98.5 445 GLY A O 1
ATOM 3395 N N . ALA A 1 446 ? -14.047 6.012 11.828 1 97.69 446 ALA A N 1
ATOM 3396 C CA . ALA A 1 446 ? -15.016 5.434 10.898 1 97.69 446 ALA A CA 1
ATOM 3397 C C . ALA A 1 446 ? -15.305 6.391 9.75 1 97.69 446 ALA A C 1
ATOM 3399 O O . ALA A 1 446 ? -15.562 5.961 8.617 1 97.69 446 ALA A O 1
ATOM 3400 N N . ALA A 1 447 ? -15.188 7.668 10.023 1 97.75 447 ALA A N 1
ATOM 3401 C CA . ALA A 1 447 ? -15.477 8.695 9.023 1 97.75 447 ALA A CA 1
ATOM 3402 C C . ALA A 1 447 ? -14.297 8.875 8.07 1 97.75 447 ALA A C 1
ATOM 3404 O O . ALA A 1 447 ? -14.445 9.453 6.992 1 97.75 447 ALA A O 1
ATOM 3405 N N . GLY A 1 448 ? -13.078 8.477 8.477 1 98.06 448 GLY A N 1
ATOM 3406 C CA . GLY A 1 448 ? -11.945 8.578 7.57 1 98.06 448 GLY A CA 1
ATOM 3407 C C . GLY A 1 448 ? -10.766 9.305 8.172 1 98.06 448 GLY A C 1
ATOM 3408 O O . GLY A 1 448 ? -9.703 9.406 7.551 1 98.06 448 GLY A O 1
ATOM 3409 N N . VAL A 1 449 ? -10.922 9.836 9.398 1 98.81 449 VAL A N 1
ATOM 3410 C CA . VAL A 1 449 ? -9.82 10.531 10.062 1 98.81 449 VAL A CA 1
ATOM 3411 C C . VAL A 1 449 ? -8.719 9.531 10.414 1 98.81 449 VAL A C 1
ATOM 3413 O O . VAL A 1 449 ? -9 8.43 10.883 1 98.81 449 VAL A O 1
ATOM 3416 N N . THR A 1 450 ? -7.449 9.977 10.258 1 98.62 450 THR A N 1
ATOM 3417 C CA . THR A 1 450 ? -6.363 9.023 10.453 1 98.62 450 THR A CA 1
ATOM 3418 C C . THR A 1 450 ? -5.496 9.43 11.641 1 98.62 450 THR A C 1
ATOM 3420 O O . THR A 1 450 ? -4.715 8.625 12.148 1 98.62 450 THR A O 1
ATOM 3423 N N . ARG A 1 451 ? -5.641 10.664 12.125 1 98.75 451 ARG A N 1
ATOM 3424 C CA . ARG A 1 451 ? -4.781 11.156 13.195 1 98.75 451 ARG A CA 1
ATOM 3425 C C . ARG A 1 451 ? -5.574 12.008 14.188 1 98.75 451 ARG A C 1
ATOM 3427 O O . ARG A 1 451 ? -6.191 13 13.797 1 98.75 451 ARG A O 1
ATOM 3434 N N . ILE A 1 452 ? -5.562 11.617 15.406 1 98.81 452 ILE A N 1
ATOM 3435 C CA . ILE A 1 452 ? -6.137 12.391 16.5 1 98.81 452 ILE A CA 1
ATOM 3436 C C . ILE A 1 452 ? -5.023 12.898 17.406 1 98.81 452 ILE A C 1
ATOM 3438 O O . ILE A 1 452 ? -4.273 12.102 17.984 1 98.81 452 ILE A O 1
ATOM 3442 N N . SER A 1 453 ? -4.914 14.125 17.562 1 98.56 453 SER A N 1
ATOM 3443 C CA . SER A 1 453 ? -3.885 14.75 18.391 1 98.56 453 SER A CA 1
ATOM 3444 C C . SER A 1 453 ? -4.496 15.742 19.375 1 98.56 453 SER A C 1
ATOM 3446 O O . SER A 1 453 ? -5.695 16.016 19.328 1 98.56 453 SER A O 1
ATOM 3448 N N . ALA A 1 454 ? -3.629 16.219 20.297 1 98.56 454 ALA A N 1
ATOM 3449 C CA . ALA A 1 454 ? -4.035 17.359 21.125 1 98.56 454 ALA A CA 1
ATOM 3450 C C . ALA A 1 454 ? -4.094 18.641 20.297 1 98.56 454 ALA A C 1
ATOM 3452 O O . ALA A 1 454 ? -3.357 18.797 19.328 1 98.56 454 ALA A O 1
ATOM 3453 N N . ILE A 1 455 ? -4.996 19.5 20.641 1 98.62 455 ILE A N 1
ATOM 3454 C CA . ILE A 1 455 ? -4.902 20.859 20.141 1 98.62 455 ILE A CA 1
ATOM 3455 C C . ILE A 1 455 ? -3.578 21.484 20.578 1 98.62 455 ILE A C 1
ATOM 3457 O O . ILE A 1 455 ? -3.18 21.359 21.734 1 98.62 455 ILE A O 1
ATOM 3461 N N . GLY A 1 456 ? -2.887 22.047 19.719 1 98.19 456 GLY A N 1
ATOM 3462 C CA . GLY A 1 456 ? -1.561 22.578 19.984 1 98.19 456 GLY A CA 1
ATOM 3463 C C . GLY A 1 456 ? -0.446 21.703 19.453 1 98.19 456 GLY A C 1
ATOM 3464 O O . GLY A 1 456 ? 0.697 22.156 19.328 1 98.19 456 GLY A O 1
ATOM 3465 N N . SER A 1 457 ? -0.816 20.469 19.094 1 97.88 457 SER A N 1
ATOM 3466 C CA . SER A 1 457 ? 0.186 19.516 18.625 1 97.88 457 SER A CA 1
ATOM 3467 C C . SER A 1 457 ? -0.094 19.062 17.188 1 97.88 457 SER A C 1
ATOM 3469 O O . SER A 1 457 ? 0.53 18.125 16.688 1 97.88 457 SER A O 1
ATOM 3471 N N . MET A 1 458 ? -1.026 19.672 16.484 1 97.94 458 MET A N 1
ATOM 3472 C CA . MET A 1 458 ? -1.474 19.219 15.18 1 97.94 458 MET A CA 1
ATOM 3473 C C . MET A 1 458 ? -0.356 19.344 14.148 1 97.94 458 MET A C 1
ATOM 3475 O O . MET A 1 458 ? -0.271 18.547 13.219 1 97.94 458 MET A O 1
ATOM 3479 N N . SER A 1 459 ? 0.591 20.281 14.32 1 95.94 459 SER A N 1
ATOM 3480 C CA . SER A 1 459 ? 1.644 20.531 13.336 1 95.94 459 SER A CA 1
ATOM 3481 C C . SER A 1 459 ? 2.889 19.703 13.641 1 95.94 459 SER A C 1
ATOM 3483 O O . SER A 1 459 ? 3.936 19.906 13.023 1 95.94 459 SER A O 1
ATOM 3485 N N . MET A 1 460 ? 2.828 18.859 14.594 1 94.25 460 MET A N 1
ATOM 3486 C CA . MET A 1 460 ? 3.979 18.047 15.008 1 94.25 460 MET A CA 1
ATOM 3487 C C . MET A 1 460 ? 3.605 16.578 15.094 1 94.25 460 MET A C 1
ATOM 3489 O O . MET A 1 460 ? 3.465 16.031 16.188 1 94.25 460 MET A O 1
ATOM 3493 N N . PRO A 1 461 ? 3.541 15.969 13.953 1 94.62 461 PRO A N 1
ATOM 3494 C CA . PRO A 1 461 ? 3.25 14.531 14.016 1 94.62 461 PRO A CA 1
ATOM 3495 C C . PRO A 1 461 ? 4.289 13.758 14.82 1 94.62 461 PRO A C 1
ATOM 3497 O O . PRO A 1 461 ? 5.477 14.078 14.773 1 94.62 461 PRO A O 1
ATOM 3500 N N . GLU A 1 462 ? 3.842 12.758 15.516 1 95.25 462 GLU A N 1
ATOM 3501 C CA . GLU A 1 462 ? 4.727 11.945 16.328 1 95.25 462 GLU A CA 1
ATOM 3502 C C . GLU A 1 462 ? 5.59 11.023 15.477 1 95.25 462 GLU A C 1
ATOM 3504 O O . GLU A 1 462 ? 5.254 10.75 14.32 1 95.25 462 GLU A O 1
ATOM 3509 N N . ALA A 1 463 ? 6.684 10.594 16.094 1 95 463 ALA A N 1
ATOM 3510 C CA . ALA A 1 463 ? 7.547 9.625 15.438 1 95 463 ALA A CA 1
ATOM 3511 C C . ALA A 1 463 ? 6.781 8.344 15.102 1 95 463 ALA A C 1
ATOM 3513 O O . ALA A 1 463 ? 6.113 7.773 15.969 1 95 463 ALA A O 1
ATOM 3514 N N . GLY A 1 464 ? 6.82 7.988 13.883 1 94.88 464 GLY A N 1
ATOM 3515 C CA . GLY A 1 464 ? 6.199 6.742 13.477 1 94.88 464 GLY A CA 1
ATOM 3516 C C . GLY A 1 464 ? 4.695 6.852 13.297 1 94.88 464 GLY A C 1
ATOM 3517 O O . GLY A 1 464 ? 3.99 5.84 13.297 1 94.88 464 GLY A O 1
ATOM 3518 N N . TRP A 1 465 ? 4.168 8.07 13.289 1 95.25 465 TRP A N 1
ATOM 3519 C CA . TRP A 1 465 ? 2.725 8.156 13.086 1 95.25 465 TRP A CA 1
ATOM 3520 C C . TRP A 1 465 ? 2.324 7.527 11.758 1 95.25 465 TRP A C 1
ATOM 3522 O O . TRP A 1 465 ? 3.152 7.387 10.859 1 95.25 465 TRP A O 1
ATOM 3532 N N . HIS A 1 466 ? 1.184 7.004 11.656 1 97.25 466 HIS A N 1
ATOM 3533 C CA . HIS A 1 466 ? 0.665 6.457 10.406 1 97.25 466 HIS A CA 1
ATOM 3534 C C . HIS A 1 466 ? 0.256 7.566 9.445 1 97.25 466 HIS A C 1
ATOM 3536 O O . HIS A 1 466 ? -0.905 7.98 9.422 1 97.25 466 HIS A O 1
ATOM 3542 N N . HIS A 1 467 ? 1.164 7.965 8.617 1 97.12 467 HIS A N 1
ATOM 3543 C CA . HIS A 1 467 ? 0.941 9.055 7.676 1 97.12 467 HIS A CA 1
ATOM 3544 C C . HIS A 1 467 ? -0.219 8.742 6.734 1 97.12 467 HIS A C 1
ATOM 3546 O O . HIS A 1 467 ? -0.138 7.809 5.93 1 97.12 467 HIS A O 1
ATOM 3552 N N . ASP A 1 468 ? -1.307 9.586 6.855 1 97.38 468 ASP A N 1
ATOM 3553 C CA . ASP A 1 468 ? -2.525 9.406 6.074 1 97.38 468 ASP A CA 1
ATOM 3554 C C . ASP A 1 468 ? -3.119 8.016 6.293 1 97.38 468 ASP A C 1
ATOM 3556 O O . ASP A 1 468 ? -3.664 7.414 5.367 1 97.38 468 ASP A O 1
ATOM 3560 N N . GLY A 1 469 ? -2.857 7.453 7.457 1 98 469 GLY A N 1
ATOM 3561 C CA . GLY A 1 469 ? -3.416 6.168 7.836 1 98 469 GLY A CA 1
ATOM 3562 C C . GLY A 1 469 ? -2.602 4.992 7.332 1 98 469 GLY A C 1
ATOM 3563 O O . GLY A 1 469 ? -3.039 3.842 7.426 1 98 469 GLY A O 1
ATOM 3564 N N . ARG A 1 470 ? -1.466 5.25 6.789 1 97.88 470 ARG A N 1
ATOM 3565 C CA . ARG A 1 470 ? -0.65 4.191 6.203 1 97.88 470 ARG A CA 1
ATOM 3566 C C . ARG A 1 470 ? 0.691 4.078 6.922 1 97.88 470 ARG A C 1
ATOM 3568 O O . ARG A 1 470 ? 1.023 4.91 7.766 1 97.88 470 ARG A O 1
ATOM 3575 N N . PHE A 1 471 ? 1.445 3.076 6.562 1 97.88 471 PHE A N 1
ATOM 3576 C CA . PHE A 1 471 ? 2.717 2.779 7.211 1 97.88 471 PHE A CA 1
ATOM 3577 C C . PHE A 1 471 ? 3.869 3.465 6.488 1 97.88 471 PHE A C 1
ATOM 3579 O O . PHE A 1 471 ? 3.885 3.525 5.258 1 97.88 471 PHE A O 1
ATOM 3586 N N . ASN A 1 472 ? 4.816 3.955 7.285 1 97.69 472 ASN A N 1
ATOM 3587 C CA . ASN A 1 472 ? 5.973 4.645 6.723 1 97.69 472 ASN A CA 1
ATOM 3588 C C . ASN A 1 472 ? 6.938 3.664 6.062 1 97.69 472 ASN A C 1
ATOM 3590 O O . ASN A 1 472 ? 7.504 3.961 5.008 1 97.69 472 ASN A O 1
ATOM 3594 N N . LEU A 1 473 ? 7.094 2.516 6.719 1 98.69 473 LEU A N 1
ATOM 3595 C CA . LEU A 1 473 ? 8.133 1.588 6.281 1 98.69 473 LEU A CA 1
ATOM 3596 C C . LEU A 1 473 ? 7.52 0.379 5.586 1 98.69 473 LEU A C 1
ATOM 3598 O O . LEU A 1 473 ? 7.973 -0.019 4.508 1 98.69 473 LEU A O 1
ATOM 3602 N N . LEU A 1 474 ? 6.449 -0.152 6.094 1 98.44 474 LEU A N 1
ATOM 3603 C CA . LEU A 1 474 ? 5.836 -1.357 5.551 1 98.44 474 LEU A CA 1
ATOM 3604 C C . LEU A 1 474 ? 5.367 -1.129 4.117 1 98.44 474 LEU A C 1
ATOM 3606 O O . LEU A 1 474 ? 5.406 -2.047 3.293 1 98.44 474 LEU A O 1
ATOM 3610 N N . ASP A 1 475 ? 4.898 0.067 3.842 1 98.5 475 ASP A N 1
ATOM 3611 C CA . ASP A 1 475 ? 4.422 0.36 2.494 1 98.5 475 ASP A CA 1
ATOM 3612 C C . ASP A 1 475 ? 5.578 0.367 1.494 1 98.5 475 ASP A C 1
ATOM 3614 O O . ASP A 1 475 ? 5.359 0.283 0.284 1 98.5 475 ASP A O 1
ATOM 3618 N N . LEU A 1 476 ? 6.828 0.446 1.972 1 98.75 476 LEU A N 1
ATOM 3619 C CA . LEU A 1 476 ? 7.992 0.548 1.098 1 98.75 476 LEU A CA 1
ATOM 3620 C C . LEU A 1 476 ? 8.578 -0.83 0.809 1 98.75 476 LEU A C 1
ATOM 3622 O O . LEU A 1 476 ? 9.289 -1.011 -0.18 1 98.75 476 LEU A O 1
ATOM 3626 N N . VAL A 1 477 ? 8.273 -1.822 1.614 1 98.69 477 VAL A N 1
ATOM 3627 C CA . VAL A 1 477 ? 9.062 -3.049 1.521 1 98.69 477 VAL A CA 1
ATOM 3628 C C . VAL A 1 477 ? 8.273 -4.109 0.754 1 98.69 477 VAL A C 1
ATOM 3630 O O . VAL A 1 477 ? 7.051 -4.008 0.618 1 98.69 477 VAL A O 1
ATOM 3633 N N . ARG A 1 478 ? 8.953 -4.988 0.226 1 98.44 478 ARG A N 1
ATOM 3634 C CA . ARG A 1 478 ? 8.492 -6.262 -0.309 1 98.44 478 ARG A CA 1
ATOM 3635 C C . ARG A 1 478 ? 8.938 -7.422 0.577 1 98.44 478 ARG A C 1
ATOM 3637 O O . ARG A 1 478 ? 10.117 -7.551 0.891 1 98.44 478 ARG A O 1
ATOM 3644 N N . MET A 1 479 ? 8.031 -8.289 0.957 1 98.44 479 MET A N 1
ATOM 3645 C CA . MET A 1 479 ? 8.344 -9.453 1.784 1 98.44 479 MET A CA 1
ATOM 3646 C C . MET A 1 479 ? 8.703 -10.648 0.919 1 98.44 479 MET A C 1
ATOM 3648 O O . MET A 1 479 ? 8.031 -10.93 -0.075 1 98.44 479 MET A O 1
ATOM 3652 N N . THR A 1 480 ? 9.773 -11.258 1.221 1 98.75 480 THR A N 1
ATOM 3653 C CA . THR A 1 480 ? 10.086 -12.578 0.681 1 98.75 480 THR A CA 1
ATOM 3654 C C . THR A 1 480 ? 9.922 -13.656 1.748 1 98.75 480 THR A C 1
ATOM 3656 O O . THR A 1 480 ? 10.398 -13.5 2.875 1 98.75 480 THR A O 1
ATOM 3659 N N . GLU A 1 481 ? 9.242 -14.703 1.353 1 98.19 481 GLU A N 1
ATOM 3660 C CA . GLU A 1 481 ? 9.031 -15.719 2.379 1 98.19 481 GLU A CA 1
ATOM 3661 C C . GLU A 1 481 ? 9.508 -17.094 1.909 1 98.19 481 GLU A C 1
ATOM 3663 O O . GLU A 1 481 ? 9.43 -17.406 0.721 1 98.19 481 GLU A O 1
ATOM 3668 N N . ILE A 1 482 ? 10.094 -17.797 2.822 1 98.56 482 ILE A N 1
ATOM 3669 C CA . ILE A 1 482 ? 10.336 -19.234 2.725 1 98.56 482 ILE A CA 1
ATOM 3670 C C . ILE A 1 482 ? 9.195 -19.984 3.402 1 98.56 482 ILE A C 1
ATOM 3672 O O . ILE A 1 482 ? 9.055 -19.953 4.629 1 98.56 482 ILE A O 1
ATOM 3676 N N . GLU A 1 483 ? 8.445 -20.641 2.584 1 98 483 GLU A N 1
ATOM 3677 C CA . GLU A 1 483 ? 7.289 -21.344 3.133 1 98 483 GLU A CA 1
ATOM 3678 C C . GLU A 1 483 ? 7.715 -22.547 3.969 1 98 483 GLU A C 1
ATOM 3680 O O . GLU A 1 483 ? 8.812 -23.078 3.781 1 98 483 GLU A O 1
ATOM 3685 N N . GLN A 1 484 ? 6.812 -22.953 4.809 1 95.81 484 GLN A N 1
ATOM 3686 C CA . GLN A 1 484 ? 7.035 -24.172 5.598 1 95.81 484 GLN A CA 1
ATOM 3687 C C . GLN A 1 484 ? 7.281 -25.375 4.695 1 95.81 484 GLN A C 1
ATOM 3689 O O . GLN A 1 484 ? 8.078 -26.25 5.027 1 95.81 484 GLN A O 1
ATOM 3694 N N . SER A 1 485 ? 6.609 -25.438 3.623 1 95.62 485 SER A N 1
ATOM 3695 C CA . SER A 1 485 ? 6.781 -26.531 2.67 1 95.62 485 SER A CA 1
ATOM 3696 C C . SER A 1 485 ? 8.234 -26.641 2.219 1 95.62 485 SER A C 1
ATOM 3698 O O . SER A 1 485 ? 8.773 -27.75 2.143 1 95.62 485 SER A O 1
ATOM 3700 N N . ALA A 1 486 ? 8.852 -25.516 1.924 1 97.25 486 ALA A N 1
ATOM 3701 C CA . ALA A 1 486 ? 10.234 -25.516 1.452 1 97.25 486 ALA A CA 1
ATOM 3702 C C . ALA A 1 486 ? 11.188 -25.984 2.545 1 97.25 486 ALA A C 1
ATOM 3704 O O . ALA A 1 486 ? 12.102 -26.766 2.285 1 97.25 486 ALA A O 1
ATOM 3705 N N . GLU A 1 487 ? 10.984 -25.516 3.754 1 96.5 487 GLU A N 1
ATOM 3706 C CA . GLU A 1 487 ? 11.836 -25.922 4.867 1 96.5 487 GLU A CA 1
ATOM 3707 C C . GLU A 1 487 ? 11.727 -27.422 5.121 1 96.5 487 GLU A C 1
ATOM 3709 O O . GLU A 1 487 ? 12.734 -28.109 5.309 1 96.5 487 GLU A O 1
ATOM 3714 N N . ALA A 1 488 ? 10.5 -27.922 5.145 1 96.06 488 ALA A N 1
ATOM 3715 C CA . ALA A 1 488 ? 10.266 -29.344 5.391 1 96.06 488 ALA A CA 1
ATOM 3716 C C . ALA A 1 488 ? 10.859 -30.188 4.277 1 96.06 488 ALA A C 1
ATOM 3718 O O . ALA A 1 488 ? 11.492 -31.219 4.539 1 96.06 488 ALA A O 1
ATOM 3719 N N . ALA A 1 489 ? 10.648 -29.781 3.078 1 96.94 489 ALA A N 1
ATOM 3720 C CA . ALA A 1 489 ? 11.102 -30.547 1.923 1 96.94 489 ALA A CA 1
ATOM 3721 C C . ALA A 1 489 ? 12.617 -30.547 1.815 1 96.94 489 ALA A C 1
ATOM 3723 O O . ALA A 1 489 ? 13.203 -31.422 1.156 1 96.94 489 ALA A O 1
ATOM 3724 N N . ALA A 1 490 ? 13.266 -29.578 2.436 1 96.75 490 ALA A N 1
ATOM 3725 C CA . ALA A 1 490 ? 14.719 -29.453 2.357 1 96.75 490 ALA A CA 1
ATOM 3726 C C . ALA A 1 490 ? 15.398 -30.469 3.27 1 96.75 490 ALA A C 1
ATOM 3728 O O . ALA A 1 490 ? 16.562 -30.812 3.059 1 96.75 490 ALA A O 1
ATOM 3729 N N . GLN A 1 491 ? 14.711 -31.016 4.262 1 95.06 491 GLN A N 1
ATOM 3730 C CA . GLN A 1 491 ? 15.305 -31.812 5.332 1 95.06 491 GLN A CA 1
ATOM 3731 C C . GLN A 1 491 ? 15.922 -33.094 4.789 1 95.06 491 GLN A C 1
ATOM 3733 O O . GLN A 1 491 ? 17.047 -33.469 5.152 1 95.06 491 GLN A O 1
ATOM 3738 N N . PRO A 1 492 ? 15.25 -33.75 3.896 1 94.44 492 PRO A N 1
ATOM 3739 C CA . PRO A 1 492 ? 15.836 -34.969 3.369 1 94.44 492 PRO A CA 1
ATOM 3740 C C . PRO A 1 492 ? 17.094 -34.719 2.555 1 94.44 492 PRO A C 1
ATOM 3742 O O . PRO A 1 492 ? 17.828 -35.688 2.244 1 94.44 492 PRO A O 1
ATOM 3745 N N . PHE A 1 493 ? 17.359 -33.531 2.178 1 94.31 493 PHE A N 1
ATOM 3746 C CA . PHE A 1 493 ? 18.531 -33.219 1.354 1 94.31 493 PHE A CA 1
ATOM 3747 C C . PHE A 1 493 ? 19.688 -32.75 2.219 1 94.31 493 PHE A C 1
ATOM 3749 O O . PHE A 1 493 ? 20.766 -32.438 1.703 1 94.31 493 PHE A O 1
ATOM 3756 N N . ALA A 1 494 ? 19.469 -32.719 3.471 1 91.69 494 ALA A N 1
ATOM 3757 C CA . ALA A 1 494 ? 20.516 -32.281 4.395 1 91.69 494 ALA A CA 1
ATOM 3758 C C . ALA A 1 494 ? 21.641 -33.312 4.441 1 91.69 494 ALA A C 1
ATOM 3760 O O . ALA A 1 494 ? 21.422 -34.5 4.289 1 91.69 494 ALA A O 1
ATOM 3761 N N . PRO A 1 495 ? 22.875 -32.844 4.684 1 85.62 495 PRO A N 1
ATOM 3762 C CA . PRO A 1 495 ? 23.984 -33.812 4.801 1 85.62 495 PRO A CA 1
ATOM 3763 C C . PRO A 1 495 ? 23.828 -34.75 5.984 1 85.62 495 PRO A C 1
ATOM 3765 O O . PRO A 1 495 ? 24.453 -35.812 6.016 1 85.62 495 PRO A O 1
ATOM 3768 N N . TYR A 1 496 ? 23.078 -34.406 6.977 1 83.31 496 TYR A N 1
ATOM 3769 C CA . TYR A 1 496 ? 22.906 -35.219 8.164 1 83.31 496 TYR A CA 1
ATOM 3770 C C . TYR A 1 496 ? 21.641 -36.062 8.055 1 83.31 496 TYR A C 1
ATOM 3772 O O . TYR A 1 496 ? 21.234 -36.719 9.031 1 83.31 496 TYR A O 1
ATOM 3780 N N . ALA A 1 497 ? 21.078 -35.969 6.859 1 77.81 497 ALA A N 1
ATOM 3781 C CA . ALA A 1 497 ? 19.875 -36.75 6.664 1 77.81 497 ALA A CA 1
ATOM 3782 C C . ALA A 1 497 ? 20.188 -38.25 6.707 1 77.81 497 ALA A C 1
ATOM 3784 O O . ALA A 1 497 ? 21.266 -38.688 6.262 1 77.81 497 ALA A O 1
ATOM 3785 N N . ASP A 1 498 ? 19.344 -39.062 7.41 1 68.88 498 ASP A N 1
ATOM 3786 C CA . ASP A 1 498 ? 19.562 -40.5 7.539 1 68.88 498 ASP A CA 1
ATOM 3787 C C . ASP A 1 498 ? 19.484 -41.219 6.176 1 68.88 498 ASP A C 1
ATOM 3789 O O . ASP A 1 498 ? 18.766 -40.75 5.285 1 68.88 498 ASP A O 1
ATOM 3793 N N . MET B 1 1 ? -28.172 -30.719 -28.531 1 60.41 1 MET B N 1
ATOM 3794 C CA . MET B 1 1 ? -27.234 -30.453 -27.453 1 60.41 1 MET B CA 1
ATOM 3795 C C . MET B 1 1 ? -27.938 -29.781 -26.281 1 60.41 1 MET B C 1
ATOM 3797 O O . MET B 1 1 ? -28.719 -28.844 -26.469 1 60.41 1 MET B O 1
ATOM 3801 N N . ASN B 1 2 ? -28.094 -30.438 -25.125 1 77.12 2 ASN B N 1
ATOM 3802 C CA . ASN B 1 2 ? -28.766 -29.906 -23.938 1 77.12 2 ASN B CA 1
ATOM 3803 C C . ASN B 1 2 ? -28.047 -28.656 -23.406 1 77.12 2 ASN B C 1
ATOM 3805 O O . ASN B 1 2 ? -26.844 -28.688 -23.188 1 77.12 2 ASN B O 1
ATOM 3809 N N . ILE B 1 3 ? -28.797 -27.5 -23.547 1 89.38 3 ILE B N 1
ATOM 3810 C CA . ILE B 1 3 ? -28.266 -26.234 -23.078 1 89.38 3 ILE B CA 1
ATOM 3811 C C . ILE B 1 3 ? -28.625 -26.031 -21.609 1 89.38 3 ILE B C 1
ATOM 3813 O O . ILE B 1 3 ? -29.797 -26.078 -21.234 1 89.38 3 ILE B O 1
ATOM 3817 N N . GLU B 1 4 ? -27.625 -26.062 -20.75 1 94.44 4 GLU B N 1
ATOM 3818 C CA . GLU B 1 4 ? -27.797 -25.703 -19.359 1 94.44 4 GLU B CA 1
ATOM 3819 C C . GLU B 1 4 ? -27.656 -24.188 -19.156 1 94.44 4 GLU B C 1
ATOM 3821 O O . GLU B 1 4 ? -26.906 -23.531 -19.875 1 94.44 4 GLU B O 1
ATOM 3826 N N . ARG B 1 5 ? -28.5 -23.656 -18.281 1 96.75 5 ARG B N 1
ATOM 3827 C CA . ARG B 1 5 ? -28.469 -22.219 -18 1 96.75 5 ARG B CA 1
ATOM 3828 C C . ARG B 1 5 ? -28.266 -21.953 -16.516 1 96.75 5 ARG B C 1
ATOM 3830 O O . ARG B 1 5 ? -28.828 -22.641 -15.664 1 96.75 5 ARG B O 1
ATOM 3837 N N . ILE B 1 6 ? -27.328 -21.047 -16.234 1 97.5 6 ILE B N 1
ATOM 3838 C CA . ILE B 1 6 ? -27.062 -20.641 -14.859 1 97.5 6 ILE B CA 1
ATOM 3839 C C . ILE B 1 6 ? -27.062 -19.109 -14.766 1 97.5 6 ILE B C 1
ATOM 3841 O O . ILE B 1 6 ? -26.516 -18.422 -15.633 1 97.5 6 ILE B O 1
ATOM 3845 N N . THR B 1 7 ? -27.75 -18.562 -13.781 1 97.25 7 THR B N 1
ATOM 3846 C CA . THR B 1 7 ? -27.656 -17.141 -13.453 1 97.25 7 THR B CA 1
ATOM 3847 C C . THR B 1 7 ? -26.547 -16.891 -12.438 1 97.25 7 THR B C 1
ATOM 3849 O O . THR B 1 7 ? -26.594 -17.422 -11.32 1 97.25 7 THR B O 1
ATOM 3852 N N . ALA B 1 8 ? -25.547 -16.156 -12.875 1 97.88 8 ALA B N 1
ATOM 3853 C CA . ALA B 1 8 ? -24.391 -15.883 -12.039 1 97.88 8 ALA B CA 1
ATOM 3854 C C . ALA B 1 8 ? -24.484 -14.508 -11.375 1 97.88 8 ALA B C 1
ATOM 3856 O O . ALA B 1 8 ? -25.453 -13.773 -11.602 1 97.88 8 ALA B O 1
ATOM 3857 N N . GLY B 1 9 ? -23.531 -14.172 -10.516 1 97.69 9 GLY B N 1
ATOM 3858 C CA . GLY B 1 9 ? -23.531 -12.93 -9.758 1 97.69 9 GLY B CA 1
ATOM 3859 C C . GLY B 1 9 ? -24.266 -13.047 -8.438 1 97.69 9 GLY B C 1
ATOM 3860 O O . GLY B 1 9 ? -24.594 -14.148 -7.988 1 97.69 9 GLY B O 1
ATOM 3861 N N . TYR B 1 10 ? -24.422 -11.961 -7.789 1 98.56 10 TYR B N 1
ATOM 3862 C CA . TYR B 1 10 ? -25.141 -11.852 -6.52 1 98.56 10 TYR B CA 1
ATOM 3863 C C . TYR B 1 10 ? -25.578 -10.414 -6.266 1 98.56 10 TYR B C 1
ATOM 3865 O O . TYR B 1 10 ? -24.734 -9.516 -6.141 1 98.56 10 TYR B O 1
ATOM 3873 N N . LEU B 1 11 ? -26.797 -10.164 -6.301 1 97.62 11 LEU B N 1
ATOM 3874 C CA . LEU B 1 11 ? -27.375 -8.852 -6.016 1 97.62 11 LEU B CA 1
ATOM 3875 C C . LEU B 1 11 ? -28.281 -8.922 -4.797 1 97.62 11 LEU B C 1
ATOM 3877 O O . LEU B 1 11 ? -29.109 -9.836 -4.68 1 97.62 11 LEU B O 1
ATOM 3881 N N . PRO B 1 12 ? -28.062 -7.988 -3.891 1 94.81 12 PRO B N 1
ATOM 3882 C CA . PRO B 1 12 ? -29.016 -7.922 -2.787 1 94.81 12 PRO B CA 1
ATOM 3883 C C . PRO B 1 12 ? -30.438 -7.559 -3.25 1 94.81 12 PRO B C 1
ATOM 3885 O O . PRO B 1 12 ? -30.609 -7.094 -4.379 1 94.81 12 PRO B O 1
ATOM 3888 N N . GLU B 1 13 ? -31.359 -7.812 -2.365 1 89.94 13 GLU B N 1
ATOM 3889 C CA . GLU B 1 13 ? -32.75 -7.477 -2.672 1 89.94 13 GLU B CA 1
ATOM 3890 C C . GLU B 1 13 ? -33 -5.984 -2.471 1 89.94 13 GLU B C 1
ATOM 3892 O O . GLU B 1 13 ? -33.156 -5.523 -1.339 1 89.94 13 GLU B O 1
ATOM 3897 N N . LEU B 1 14 ? -33.031 -5.254 -3.543 1 90.81 14 LEU B N 1
ATOM 3898 C CA . LEU B 1 14 ? -33.281 -3.814 -3.566 1 90.81 14 LEU B CA 1
ATOM 3899 C C . LEU B 1 14 ? -34.125 -3.418 -4.77 1 90.81 14 LEU B C 1
ATOM 3901 O O . LEU B 1 14 ? -33.969 -3.975 -5.859 1 90.81 14 LEU B O 1
ATOM 3905 N N . PRO B 1 15 ? -35.031 -2.5 -4.48 1 91.44 15 PRO B N 1
ATOM 3906 C CA . PRO B 1 15 ? -35.781 -1.998 -5.652 1 91.44 15 PRO B CA 1
ATOM 3907 C C . PRO B 1 15 ? -34.844 -1.504 -6.754 1 91.44 15 PRO B C 1
ATOM 3909 O O . PRO B 1 15 ? -33.844 -0.817 -6.473 1 91.44 15 PRO B O 1
ATOM 3912 N N . GLY B 1 16 ? -35.094 -1.987 -7.953 1 93.12 16 GLY B N 1
ATOM 3913 C CA . GLY B 1 16 ? -34.281 -1.592 -9.094 1 93.12 16 GLY B CA 1
ATOM 3914 C C . GLY B 1 16 ? -33.219 -2.611 -9.445 1 93.12 16 GLY B C 1
ATOM 3915 O O . GLY B 1 16 ? -32.594 -2.514 -10.5 1 93.12 16 GLY B O 1
ATOM 3916 N N . LEU B 1 17 ? -33.062 -3.588 -8.547 1 94.56 17 LEU B N 1
ATOM 3917 C CA . LEU B 1 17 ? -32 -4.582 -8.781 1 94.56 17 LEU B CA 1
ATOM 3918 C C . LEU B 1 17 ? -32.594 -5.988 -8.789 1 94.56 17 LEU B C 1
ATOM 3920 O O . LEU B 1 17 ? -31.859 -6.973 -8.664 1 94.56 17 LEU B O 1
ATOM 3924 N N . ARG B 1 18 ? -34 -5.992 -8.891 1 92.56 18 ARG B N 1
ATOM 3925 C CA . ARG B 1 18 ? -34.656 -7.297 -9.047 1 92.56 18 ARG B CA 1
ATOM 3926 C C . ARG B 1 18 ? -34.312 -7.918 -10.398 1 92.56 18 ARG B C 1
ATOM 3928 O O . ARG B 1 18 ? -33.938 -7.211 -11.336 1 92.56 18 ARG B O 1
ATOM 3935 N N . GLU B 1 19 ? -34.344 -9.211 -10.438 1 91.38 19 GLU B N 1
ATOM 3936 C CA . GLU B 1 19 ? -33.938 -9.969 -11.609 1 91.38 19 GLU B CA 1
ATOM 3937 C C . GLU B 1 19 ? -34.594 -9.406 -12.883 1 91.38 19 GLU B C 1
ATOM 3939 O O . GLU B 1 19 ? -33.969 -9.398 -13.945 1 91.38 19 GLU B O 1
ATOM 3944 N N . ASP B 1 20 ? -35.781 -8.93 -12.734 1 93.19 20 ASP B N 1
ATOM 3945 C CA . ASP B 1 20 ? -36.5 -8.438 -13.914 1 93.19 20 ASP B CA 1
ATOM 3946 C C . ASP B 1 20 ? -36.188 -6.969 -14.172 1 93.19 20 ASP B C 1
ATOM 3948 O O . ASP B 1 20 ? -36.594 -6.414 -15.188 1 93.19 20 ASP B O 1
ATOM 3952 N N . GLU B 1 21 ? -35.438 -6.395 -13.344 1 95.19 21 GLU B N 1
ATOM 3953 C CA . GLU B 1 21 ? -35.125 -4.973 -13.461 1 95.19 21 GLU B CA 1
ATOM 3954 C C . GLU B 1 21 ? -33.688 -4.758 -13.922 1 95.19 21 GLU B C 1
ATOM 3956 O O . GLU B 1 21 ? -33.281 -3.637 -14.266 1 95.19 21 GLU B O 1
ATOM 3961 N N . VAL B 1 22 ? -32.969 -5.82 -13.945 1 94.56 22 VAL B N 1
ATOM 3962 C CA . VAL B 1 22 ? -31.547 -5.77 -14.305 1 94.56 22 VAL B CA 1
ATOM 3963 C C . VAL B 1 22 ? -31.344 -6.363 -15.695 1 94.56 22 VAL B C 1
ATOM 3965 O O . VAL B 1 22 ? -32.094 -7.254 -16.109 1 94.56 22 VAL B O 1
ATOM 3968 N N . GLN B 1 23 ? -30.438 -5.742 -16.453 1 94.81 23 GLN B N 1
ATOM 3969 C CA . GLN B 1 23 ? -30.031 -6.328 -17.734 1 94.81 23 GLN B CA 1
ATOM 3970 C C . GLN B 1 23 ? -29.078 -7.504 -17.531 1 94.81 23 GLN B C 1
ATOM 3972 O O . GLN B 1 23 ? -28.25 -7.484 -16.609 1 94.81 23 GLN B O 1
ATOM 3977 N N . TRP B 1 24 ? -29.266 -8.484 -18.344 1 96 24 TRP B N 1
ATOM 3978 C CA . TRP B 1 24 ? -28.422 -9.68 -18.266 1 96 24 TRP B CA 1
ATOM 3979 C C . TRP B 1 24 ? -27.672 -9.906 -19.562 1 96 24 TRP B C 1
ATOM 3981 O O . TRP B 1 24 ? -28.219 -9.703 -20.656 1 96 24 TRP B O 1
ATOM 3991 N N . HIS B 1 25 ? -26.391 -10.219 -19.484 1 95.69 25 HIS B N 1
ATOM 3992 C CA . HIS B 1 25 ? -25.562 -10.641 -20.594 1 95.69 25 HIS B CA 1
ATOM 3993 C C . HIS B 1 25 ? -25.266 -12.133 -20.531 1 95.69 25 HIS B C 1
ATOM 3995 O O . HIS B 1 25 ? -24.969 -12.664 -19.469 1 95.69 25 HIS B O 1
ATOM 4001 N N . VAL B 1 26 ? -25.359 -12.781 -21.625 1 97.38 26 VAL B N 1
ATOM 4002 C CA . VAL B 1 26 ? -25.172 -14.227 -21.625 1 97.38 26 VAL B CA 1
ATOM 4003 C C . VAL B 1 26 ? -23.766 -14.555 -22.109 1 97.38 26 VAL B C 1
ATOM 4005 O O . VAL B 1 26 ? -23.344 -14.117 -23.188 1 97.38 26 VAL B O 1
ATOM 4008 N N . LEU B 1 27 ? -23.031 -15.289 -21.312 1 97.06 27 LEU B N 1
ATOM 4009 C CA . LEU B 1 27 ? -21.719 -15.836 -21.672 1 97.06 27 LEU B CA 1
ATOM 4010 C C . LEU B 1 27 ? -21.844 -17.312 -22.047 1 97.06 27 LEU B C 1
ATOM 4012 O O . LEU B 1 27 ? -22.203 -18.141 -21.203 1 97.06 27 LEU B O 1
ATOM 4016 N N . PRO B 1 28 ? -21.516 -17.656 -23.25 1 96.38 28 PRO B N 1
ATOM 4017 C CA . PRO B 1 28 ? -21.609 -19.062 -23.656 1 96.38 28 PRO B CA 1
ATOM 4018 C C . PRO B 1 28 ? -20.328 -19.844 -23.375 1 96.38 28 PRO B C 1
ATOM 4020 O O . PRO B 1 28 ? -19.234 -19.297 -23.531 1 96.38 28 PRO B O 1
ATOM 4023 N N . PHE B 1 29 ? -20.578 -21.125 -22.969 1 95.5 29 PHE B N 1
ATOM 4024 C CA . PHE B 1 29 ? -19.484 -22.062 -22.781 1 95.5 29 PHE B CA 1
ATOM 4025 C C . PHE B 1 29 ? -19.828 -23.422 -23.375 1 95.5 29 PHE B C 1
ATOM 4027 O O . PHE B 1 29 ? -20.984 -23.828 -23.344 1 95.5 29 PHE B O 1
ATOM 4034 N N . GLU B 1 30 ? -18.844 -23.953 -23.953 1 91.25 30 GLU B N 1
ATOM 4035 C CA . GLU B 1 30 ? -19.031 -25.297 -24.5 1 91.25 30 GLU B CA 1
ATOM 4036 C C . GLU B 1 30 ? -17.844 -26.188 -24.234 1 91.25 30 GLU B C 1
ATOM 4038 O O . GLU B 1 30 ? -16.703 -25.812 -24.531 1 91.25 30 GLU B O 1
ATOM 4043 N N . ARG B 1 31 ? -18.188 -27.391 -23.609 1 85.75 31 ARG B N 1
ATOM 4044 C CA . ARG B 1 31 ? -17.156 -28.375 -23.328 1 85.75 31 ARG B CA 1
ATOM 4045 C C . ARG B 1 31 ? -17.719 -29.781 -23.297 1 85.75 31 ARG B C 1
ATOM 4047 O O . ARG B 1 31 ? -18.719 -30.047 -22.625 1 85.75 31 ARG B O 1
ATOM 4054 N N . GLY B 1 32 ? -17.016 -30.719 -23.938 1 79.31 32 GLY B N 1
ATOM 4055 C CA . GLY B 1 32 ? -17.375 -32.125 -23.891 1 79.31 32 GLY B CA 1
ATOM 4056 C C . GLY B 1 32 ? -18.828 -32.375 -24.281 1 79.31 32 GLY B C 1
ATOM 4057 O O . GLY B 1 32 ? -19.5 -33.188 -23.656 1 79.31 32 GLY B O 1
ATOM 4058 N N . GLY B 1 33 ? -19.344 -31.609 -25.078 1 82.38 33 GLY B N 1
ATOM 4059 C CA . GLY B 1 33 ? -20.703 -31.828 -25.547 1 82.38 33 GLY B CA 1
ATOM 4060 C C . GLY B 1 33 ? -21.75 -31.109 -24.703 1 82.38 33 GLY B C 1
ATOM 4061 O O . GLY B 1 33 ? -22.938 -31.234 -24.953 1 82.38 33 GLY B O 1
ATOM 4062 N N . VAL B 1 34 ? -21.297 -30.453 -23.719 1 89.06 34 VAL B N 1
ATOM 4063 C CA . VAL B 1 34 ? -22.219 -29.703 -22.859 1 89.06 34 VAL B CA 1
ATOM 4064 C C . VAL B 1 34 ? -22.125 -28.219 -23.203 1 89.06 34 VAL B C 1
ATOM 4066 O O . VAL B 1 34 ? -21.031 -27.672 -23.359 1 89.06 34 VAL B O 1
ATOM 4069 N N . ARG B 1 35 ? -23.281 -27.625 -23.422 1 94.12 35 ARG B N 1
ATOM 4070 C CA . ARG B 1 35 ? -23.344 -26.188 -23.625 1 94.12 35 ARG B CA 1
ATOM 4071 C C . ARG B 1 35 ? -23.938 -25.5 -22.391 1 94.12 35 ARG B C 1
ATOM 4073 O O . ARG B 1 35 ? -25.016 -25.875 -21.906 1 94.12 35 ARG B O 1
ATOM 4080 N N . LEU B 1 36 ? -23.188 -24.609 -21.891 1 96.75 36 LEU B N 1
ATOM 4081 C CA . LEU B 1 36 ? -23.625 -23.859 -20.719 1 96.75 36 LEU B CA 1
ATOM 4082 C C . LEU B 1 36 ? -23.719 -22.375 -21.047 1 96.75 36 LEU B C 1
ATOM 4084 O O . LEU B 1 36 ? -22.797 -21.781 -21.609 1 96.75 36 LEU B O 1
ATOM 4088 N N . GLU B 1 37 ? -24.891 -21.797 -20.781 1 97.94 37 GLU B N 1
ATOM 4089 C CA . GLU B 1 37 ? -25.094 -20.359 -20.875 1 97.94 37 GLU B CA 1
ATOM 4090 C C . GLU B 1 37 ? -25.188 -19.719 -19.5 1 97.94 37 GLU B C 1
ATOM 4092 O O . GLU B 1 37 ? -26.078 -20.062 -18.703 1 97.94 37 GLU B O 1
ATOM 4097 N N . VAL B 1 38 ? -24.234 -18.859 -19.25 1 98.25 38 VAL B N 1
ATOM 4098 C CA . VAL B 1 38 ? -24.203 -18.188 -17.953 1 98.25 38 VAL B CA 1
ATOM 4099 C C . VAL B 1 38 ? -24.688 -16.75 -18.094 1 98.25 38 VAL B C 1
ATOM 4101 O O . VAL B 1 38 ? -24.094 -15.953 -18.828 1 98.25 38 VAL B O 1
ATOM 4104 N N . SER B 1 39 ? -25.766 -16.391 -17.406 1 98.12 39 SER B N 1
ATOM 4105 C CA . SER B 1 39 ? -26.281 -15.016 -17.391 1 98.12 39 SER B CA 1
ATOM 4106 C C . SER B 1 39 ? -25.641 -14.203 -16.281 1 98.12 39 SER B C 1
ATOM 4108 O O . SER B 1 39 ? -25.703 -14.578 -15.109 1 98.12 39 SER B O 1
ATOM 4110 N N . VAL B 1 40 ? -25 -13.086 -16.656 1 97.62 40 VAL B N 1
ATOM 4111 C CA . VAL B 1 40 ? -24.328 -12.219 -15.695 1 97.62 40 VAL B CA 1
ATOM 4112 C C . VAL B 1 40 ? -25.016 -10.852 -15.664 1 97.62 40 VAL B C 1
ATOM 4114 O O . VAL B 1 40 ? -25.469 -10.359 -16.688 1 97.62 40 VAL B O 1
ATOM 4117 N N . PRO B 1 41 ? -25.109 -10.25 -14.547 1 96.69 41 PRO B N 1
ATOM 4118 C CA . PRO B 1 41 ? -25.859 -9 -14.406 1 96.69 41 PRO B CA 1
ATOM 4119 C C . PRO B 1 41 ? -25.078 -7.781 -14.883 1 96.69 41 PRO B C 1
ATOM 4121 O O . PRO B 1 41 ? -23.906 -7.617 -14.523 1 96.69 41 PRO B O 1
ATOM 4124 N N . LEU B 1 42 ? -25.719 -6.961 -15.648 1 95.62 42 LEU B N 1
ATOM 4125 C CA . LEU B 1 42 ? -25.203 -5.68 -16.125 1 95.62 42 LEU B CA 1
ATOM 4126 C C . LEU B 1 42 ? -26 -4.523 -15.531 1 95.62 42 LEU B C 1
ATOM 4128 O O . LEU B 1 42 ? -27.203 -4.391 -15.789 1 95.62 42 LEU B O 1
ATOM 4132 N N . LEU B 1 43 ? -25.297 -3.705 -14.781 1 96.5 43 LEU B N 1
ATOM 4133 C CA . LEU B 1 43 ? -26 -2.613 -14.109 1 96.5 43 LEU B CA 1
ATOM 4134 C C . LEU B 1 43 ? -25.734 -1.286 -14.812 1 96.5 43 LEU B C 1
ATOM 4136 O O . LEU B 1 43 ? -24.625 -1.048 -15.305 1 96.5 43 LEU B O 1
ATOM 4140 N N . THR B 1 44 ? -26.719 -0.438 -14.828 1 95.38 44 THR B N 1
ATOM 4141 C CA . THR B 1 44 ? -26.562 0.944 -15.258 1 95.38 44 THR B CA 1
ATOM 4142 C C . THR B 1 44 ? -25.844 1.766 -14.188 1 95.38 44 THR B C 1
ATOM 4144 O O . THR B 1 44 ? -25.656 1.292 -13.062 1 95.38 44 THR B O 1
ATOM 4147 N N . GLY B 1 45 ? -25.484 2.99 -14.5 1 95.88 45 GLY B N 1
ATOM 4148 C CA . GLY B 1 45 ? -24.844 3.891 -13.555 1 95.88 45 GLY B CA 1
ATOM 4149 C C . GLY B 1 45 ? -25.688 4.129 -12.305 1 95.88 45 GLY B C 1
ATOM 4150 O O . GLY B 1 45 ? -25.219 3.877 -11.188 1 95.88 45 GLY B O 1
ATOM 4151 N N . PRO B 1 46 ? -26.922 4.535 -12.508 1 96.62 46 PRO B N 1
ATOM 4152 C CA . PRO B 1 46 ? -27.797 4.781 -11.359 1 96.62 46 PRO B CA 1
ATOM 4153 C C . PRO B 1 46 ? -28 3.533 -10.5 1 96.62 46 PRO B C 1
ATOM 4155 O O . PRO B 1 46 ? -28.016 3.617 -9.273 1 96.62 46 PRO B O 1
ATOM 4158 N N . GLN B 1 47 ? -28.156 2.365 -11.117 1 97.31 47 GLN B N 1
ATOM 4159 C CA . GLN B 1 47 ? -28.312 1.113 -10.383 1 97.31 47 GLN B CA 1
ATOM 4160 C C . GLN B 1 47 ? -27.062 0.818 -9.539 1 97.31 47 GLN B C 1
ATOM 4162 O O . GLN B 1 47 ? -27.188 0.375 -8.391 1 97.31 47 GLN B O 1
ATOM 4167 N N . MET B 1 48 ? -25.938 1.1 -10.117 1 97.81 48 MET B N 1
ATOM 4168 C CA . MET B 1 48 ? -24.688 0.848 -9.414 1 97.81 48 MET B CA 1
ATOM 4169 C C . MET B 1 48 ? -24.547 1.785 -8.219 1 97.81 48 MET B C 1
ATOM 4171 O O . MET B 1 48 ? -24.094 1.368 -7.145 1 97.81 48 MET B O 1
ATOM 4175 N N . HIS B 1 49 ? -24.891 3.049 -8.383 1 97.88 49 HIS B N 1
ATOM 4176 C CA . HIS B 1 49 ? -24.859 3.984 -7.262 1 97.88 49 HIS B CA 1
ATOM 4177 C C . HIS B 1 49 ? -25.766 3.52 -6.125 1 97.88 49 HIS B C 1
ATOM 4179 O O . HIS B 1 49 ? -25.375 3.578 -4.957 1 97.88 49 HIS B O 1
ATOM 4185 N N . ALA B 1 50 ? -26.906 3.055 -6.492 1 97.94 50 ALA B N 1
ATOM 4186 C CA . ALA B 1 50 ? -27.859 2.557 -5.496 1 97.94 50 ALA B CA 1
ATOM 4187 C C . ALA B 1 50 ? -27.297 1.323 -4.789 1 97.94 50 ALA B C 1
ATOM 4189 O O . ALA B 1 50 ? -27.438 1.189 -3.57 1 97.94 50 ALA B O 1
ATOM 4190 N N . LEU B 1 51 ? -26.734 0.463 -5.578 1 98.44 51 LEU B N 1
ATOM 4191 C CA . LEU B 1 51 ? -26.125 -0.747 -5.027 1 98.44 51 LEU B CA 1
ATOM 4192 C C . LEU B 1 51 ? -25.016 -0.401 -4.047 1 98.44 51 LEU B C 1
ATOM 4194 O O . LEU B 1 51 ? -24.953 -0.942 -2.941 1 98.44 51 LEU B O 1
ATOM 4198 N N . ALA B 1 52 ? -24.125 0.5 -4.445 1 98.5 52 ALA B N 1
ATOM 4199 C CA . ALA B 1 52 ? -23.016 0.917 -3.6 1 98.5 52 ALA B CA 1
ATOM 4200 C C . ALA B 1 52 ? -23.516 1.49 -2.277 1 98.5 52 ALA B C 1
ATOM 4202 O O . ALA B 1 52 ? -23 1.14 -1.21 1 98.5 52 ALA B O 1
ATOM 4203 N N . ALA B 1 53 ? -24.5 2.311 -2.35 1 98 53 ALA B N 1
ATOM 4204 C CA . ALA B 1 53 ? -25.062 2.908 -1.146 1 98 53 ALA B CA 1
ATOM 4205 C C . ALA B 1 53 ? -25.672 1.84 -0.237 1 98 53 ALA B C 1
ATOM 4207 O O . ALA B 1 53 ? -25.5 1.887 0.983 1 98 53 ALA B O 1
ATOM 4208 N N . HIS B 1 54 ? -26.359 0.899 -0.84 1 98.12 54 HIS B N 1
ATOM 4209 C CA . HIS B 1 54 ? -27.016 -0.162 -0.091 1 98.12 54 HIS B CA 1
ATOM 4210 C C . HIS B 1 54 ? -26 -1.039 0.638 1 98.12 54 HIS B C 1
ATOM 4212 O O . HIS B 1 54 ? -26.172 -1.335 1.823 1 98.12 54 HIS B O 1
ATOM 4218 N N . VAL B 1 55 ? -24.984 -1.436 -0.071 1 98.31 55 VAL B N 1
ATOM 4219 C CA . VAL B 1 55 ? -23.953 -2.311 0.476 1 98.31 55 VAL B CA 1
ATOM 4220 C C . VAL B 1 55 ? -23.25 -1.613 1.636 1 98.31 55 VAL B C 1
ATOM 4222 O O . VAL B 1 55 ? -22.969 -2.23 2.668 1 98.31 55 VAL B O 1
ATOM 4225 N N . ARG B 1 56 ? -22.969 -0.329 1.585 1 98 56 ARG B N 1
ATOM 4226 C CA . ARG B 1 56 ? -22.328 0.442 2.646 1 98 56 ARG B CA 1
ATOM 4227 C C . ARG B 1 56 ? -23.219 0.525 3.877 1 98 56 ARG B C 1
ATOM 4229 O O . ARG B 1 56 ? -22.766 0.316 5.004 1 98 56 ARG B O 1
ATOM 4236 N N . ARG B 1 57 ? -24.484 0.806 3.646 1 97.38 57 ARG B N 1
ATOM 4237 C CA . ARG B 1 57 ? -25.438 0.92 4.754 1 97.38 57 ARG B CA 1
ATOM 4238 C C . ARG B 1 57 ? -25.578 -0.406 5.492 1 97.38 57 ARG B C 1
ATOM 4240 O O . ARG B 1 57 ? -25.625 -0.433 6.723 1 97.38 57 ARG B O 1
ATOM 4247 N N . ALA B 1 58 ? -25.656 -1.451 4.719 1 97.94 58 ALA B N 1
ATOM 4248 C CA . ALA B 1 58 ? -25.766 -2.777 5.324 1 97.94 58 ALA B CA 1
ATOM 4249 C C . ALA B 1 58 ? -24.531 -3.092 6.16 1 97.94 58 ALA B C 1
ATOM 4251 O O . ALA B 1 58 ? -24.641 -3.674 7.242 1 97.94 58 ALA B O 1
ATOM 4252 N N . ALA B 1 59 ? -23.391 -2.74 5.652 1 98.19 59 ALA B N 1
ATOM 4253 C CA . ALA B 1 59 ? -22.156 -2.986 6.391 1 98.19 59 ALA B CA 1
ATOM 4254 C C . ALA B 1 59 ? -22.125 -2.182 7.688 1 98.19 59 ALA B C 1
ATOM 4256 O O . ALA B 1 59 ? -21.656 -2.67 8.719 1 98.19 59 ALA B O 1
ATOM 4257 N N . ASP B 1 60 ? -22.578 -0.957 7.668 1 96.94 60 ASP B N 1
ATOM 4258 C CA . ASP B 1 60 ? -22.656 -0.131 8.867 1 96.94 60 ASP B CA 1
ATOM 4259 C C . ASP B 1 60 ? -23.484 -0.81 9.953 1 96.94 60 ASP B C 1
ATOM 4261 O O . ASP B 1 60 ? -23.141 -0.73 11.141 1 96.94 60 ASP B O 1
ATOM 4265 N N . ARG B 1 61 ? -24.422 -1.51 9.508 1 96.56 61 ARG B N 1
ATOM 4266 C CA . ARG B 1 61 ? -25.359 -2.125 10.438 1 96.56 61 ARG B CA 1
ATOM 4267 C C . ARG B 1 61 ? -24.844 -3.471 10.93 1 96.56 61 ARG B C 1
ATOM 4269 O O . ARG B 1 61 ? -25.016 -3.816 12.102 1 96.56 61 ARG B O 1
ATOM 4276 N N . HIS B 1 62 ? -24.172 -4.199 10.031 1 97.44 62 HIS B N 1
ATOM 4277 C CA . HIS B 1 62 ? -24 -5.613 10.328 1 97.44 62 HIS B CA 1
ATOM 4278 C C . HIS B 1 62 ? -22.531 -5.988 10.383 1 97.44 62 HIS B C 1
ATOM 4280 O O . HIS B 1 62 ? -22.109 -6.781 11.234 1 97.44 62 HIS B O 1
ATOM 4286 N N . LEU B 1 63 ? -21.703 -5.449 9.539 1 98.31 63 LEU B N 1
ATOM 4287 C CA . LEU B 1 63 ? -20.375 -5.988 9.281 1 98.31 63 LEU B CA 1
ATOM 4288 C C . LEU B 1 63 ? -19.312 -5.227 10.078 1 98.31 63 LEU B C 1
ATOM 4290 O O . LEU B 1 63 ? -18.469 -5.836 10.742 1 98.31 63 LEU B O 1
ATOM 4294 N N . ARG B 1 64 ? -19.359 -3.908 10.125 1 97.69 64 ARG B N 1
ATOM 4295 C CA . ARG B 1 64 ? -18.297 -3.076 10.68 1 97.69 64 ARG B CA 1
ATOM 4296 C C . ARG B 1 64 ? -18.172 -3.271 12.188 1 97.69 64 ARG B C 1
ATOM 4298 O O . ARG B 1 64 ? -17.078 -3.162 12.75 1 97.69 64 ARG B O 1
ATOM 4305 N N . ALA B 1 65 ? -19.266 -3.578 12.789 1 95 65 ALA B N 1
ATOM 4306 C CA . ALA B 1 65 ? -19.25 -3.756 14.242 1 95 65 ALA B CA 1
ATOM 4307 C C . ALA B 1 65 ? -19 -5.219 14.609 1 95 65 ALA B C 1
ATOM 4309 O O . ALA B 1 65 ? -18.812 -5.543 15.781 1 95 65 ALA B O 1
ATOM 4310 N N . MET B 1 66 ? -18.984 -6.109 13.648 1 97.44 66 MET B N 1
ATOM 4311 C CA . MET B 1 66 ? -18.828 -7.539 13.898 1 97.44 66 MET B CA 1
ATOM 4312 C C . MET B 1 66 ? -17.391 -7.859 14.328 1 97.44 66 MET B C 1
ATOM 4314 O O . MET B 1 66 ? -16.438 -7.461 13.664 1 97.44 66 MET B O 1
ATOM 4318 N N . PRO B 1 67 ? -17.219 -8.57 15.5 1 98 67 PRO B N 1
ATOM 4319 C CA . PRO B 1 67 ? -15.859 -9 15.844 1 98 67 PRO B CA 1
ATOM 4320 C C . PRO B 1 67 ? -15.227 -9.883 14.773 1 98 67 PRO B C 1
ATOM 4322 O O . PRO B 1 67 ? -15.914 -10.711 14.164 1 98 67 PRO B O 1
ATOM 4325 N N . VAL B 1 68 ? -13.984 -9.734 14.555 1 98.38 68 VAL B N 1
ATOM 4326 C CA . VAL B 1 68 ? -13.289 -10.492 13.516 1 98.38 68 VAL B CA 1
ATOM 4327 C C . VAL B 1 68 ? -13.438 -11.984 13.773 1 98.38 68 VAL B C 1
ATOM 4329 O O . VAL B 1 68 ? -13.57 -12.781 12.836 1 98.38 68 VAL B O 1
ATOM 4332 N N . ALA B 1 69 ? -13.445 -12.422 15.055 1 98.38 69 ALA B N 1
ATOM 4333 C CA . ALA B 1 69 ? -13.617 -13.828 15.406 1 98.38 69 ALA B CA 1
ATOM 4334 C C . ALA B 1 69 ? -14.93 -14.375 14.859 1 98.38 69 ALA B C 1
ATOM 4336 O O . ALA B 1 69 ? -14.992 -15.523 14.406 1 98.38 69 ALA B O 1
ATOM 4337 N N . GLU B 1 70 ? -15.969 -13.539 14.898 1 98.38 70 GLU B N 1
ATOM 4338 C CA . GLU B 1 70 ? -17.266 -13.945 14.367 1 98.38 70 GLU B CA 1
ATOM 4339 C C . GLU B 1 70 ? -17.234 -14.031 12.844 1 98.38 70 GLU B C 1
ATOM 4341 O O . GLU B 1 70 ? -17.891 -14.891 12.258 1 98.38 70 GLU B O 1
ATOM 4346 N N . ILE B 1 71 ? -16.547 -13.156 12.242 1 98.75 71 ILE B N 1
ATOM 4347 C CA . ILE B 1 71 ? -16.375 -13.195 10.797 1 98.75 71 ILE B CA 1
ATOM 4348 C C . ILE B 1 71 ? -15.648 -14.477 10.391 1 98.75 71 ILE B C 1
ATOM 4350 O O . ILE B 1 71 ? -16.062 -15.172 9.461 1 98.75 71 ILE B O 1
ATOM 4354 N N . ILE B 1 72 ? -14.586 -14.82 11.109 1 98.81 72 ILE B N 1
ATOM 4355 C CA . ILE B 1 72 ? -13.836 -16.047 10.867 1 98.81 72 ILE B CA 1
ATOM 4356 C C . ILE B 1 72 ? -14.773 -17.25 10.977 1 98.81 72 ILE B C 1
ATOM 4358 O O . ILE B 1 72 ? -14.758 -18.141 10.125 1 98.81 72 ILE B O 1
ATOM 4362 N N . ASP B 1 73 ? -15.609 -17.203 11.984 1 98.75 73 ASP B N 1
ATOM 4363 C CA . ASP B 1 73 ? -16.547 -18.297 12.203 1 98.75 73 ASP B CA 1
ATOM 4364 C C . ASP B 1 73 ? -17.531 -18.422 11.039 1 98.75 73 ASP B C 1
ATOM 4366 O O . ASP B 1 73 ? -17.828 -19.531 10.586 1 98.75 73 ASP B O 1
ATOM 4370 N N . ALA B 1 74 ? -18.047 -17.344 10.578 1 98.75 74 ALA B N 1
ATOM 4371 C CA . ALA B 1 74 ? -18.984 -17.344 9.461 1 98.75 74 ALA B CA 1
ATOM 4372 C C . ALA B 1 74 ? -18.328 -17.891 8.195 1 98.75 74 ALA B C 1
ATOM 4374 O O . ALA B 1 74 ? -18.906 -18.719 7.5 1 98.75 74 ALA B O 1
ATOM 4375 N N . ILE B 1 75 ? -17.125 -17.422 7.918 1 98.81 75 ILE B N 1
ATOM 4376 C CA . ILE B 1 75 ? -16.406 -17.891 6.746 1 98.81 75 ILE B CA 1
ATOM 4377 C C . ILE B 1 75 ? -16.125 -19.391 6.887 1 98.81 75 ILE B C 1
ATOM 4379 O O . ILE B 1 75 ? -16.297 -20.156 5.93 1 98.81 75 ILE B O 1
ATOM 4383 N N . ASP B 1 76 ? -15.711 -19.797 8.086 1 98.88 76 ASP B N 1
ATOM 4384 C CA . ASP B 1 76 ? -15.406 -21.203 8.344 1 98.88 76 ASP B CA 1
ATOM 4385 C C . ASP B 1 76 ? -16.609 -22.094 8.07 1 98.88 76 ASP B C 1
ATOM 4387 O O . ASP B 1 76 ? -16.484 -23.188 7.504 1 98.88 76 ASP B O 1
ATOM 4391 N N . ARG B 1 77 ? -17.781 -21.688 8.438 1 98.75 77 ARG B N 1
ATOM 4392 C CA . ARG B 1 77 ? -19 -22.438 8.172 1 98.75 77 ARG B CA 1
ATOM 4393 C C . ARG B 1 77 ? -19.266 -22.547 6.676 1 98.75 77 ARG B C 1
ATOM 4395 O O . ARG B 1 77 ? -19.672 -23.609 6.188 1 98.75 77 ARG B O 1
ATOM 4402 N N . ALA B 1 78 ? -19.031 -21.469 5.996 1 98.81 78 ALA B N 1
ATOM 4403 C CA . ALA B 1 78 ? -19.188 -21.5 4.543 1 98.81 78 ALA B CA 1
ATOM 4404 C C . ALA B 1 78 ? -18.188 -22.469 3.904 1 98.81 78 ALA B C 1
ATOM 4406 O O . ALA B 1 78 ? -18.562 -23.266 3.041 1 98.81 78 ALA B O 1
ATOM 4407 N N . ILE B 1 79 ? -16.984 -22.422 4.367 1 98.81 79 ILE B N 1
ATOM 4408 C CA . ILE B 1 79 ? -15.914 -23.234 3.803 1 98.81 79 ILE B CA 1
ATOM 4409 C C . ILE B 1 79 ? -16.172 -24.703 4.125 1 98.81 79 ILE B C 1
ATOM 4411 O O . ILE B 1 79 ? -15.906 -25.578 3.301 1 98.81 79 ILE B O 1
ATOM 4415 N N . ALA B 1 80 ? -16.672 -24.953 5.316 1 98.69 80 ALA B N 1
ATOM 4416 C CA . ALA B 1 80 ? -17.016 -26.328 5.688 1 98.69 80 ALA B CA 1
ATOM 4417 C C . ALA B 1 80 ? -18.016 -26.922 4.703 1 98.69 80 ALA B C 1
ATOM 4419 O O . ALA B 1 80 ? -17.922 -28.094 4.332 1 98.69 80 ALA B O 1
ATOM 4420 N N . ARG B 1 81 ? -18.938 -26.156 4.246 1 98.75 81 ARG B N 1
ATOM 4421 C CA . ARG B 1 81 ? -19.906 -26.625 3.266 1 98.75 81 ARG B CA 1
ATOM 4422 C C . ARG B 1 81 ? -19.25 -26.844 1.908 1 98.75 81 ARG B C 1
ATOM 4424 O O . ARG B 1 81 ? -19.562 -27.812 1.219 1 98.75 81 ARG B O 1
ATOM 4431 N N . LEU B 1 82 ? -18.359 -25.984 1.575 1 98.75 82 LEU B N 1
ATOM 4432 C CA . LEU B 1 82 ? -17.656 -26.141 0.301 1 98.75 82 LEU B CA 1
ATOM 4433 C C . LEU B 1 82 ? -16.75 -27.359 0.315 1 98.75 82 LEU B C 1
ATOM 4435 O O . LEU B 1 82 ? -16.453 -27.922 -0.739 1 98.75 82 LEU B O 1
ATOM 4439 N N . LEU B 1 83 ? -16.312 -27.781 1.502 1 98.62 83 LEU B N 1
ATOM 4440 C CA . LEU B 1 83 ? -15.453 -28.953 1.63 1 98.62 83 LEU B CA 1
ATOM 4441 C C . LEU B 1 83 ? -16.281 -30.234 1.68 1 98.62 83 LEU B C 1
ATOM 4443 O O . LEU B 1 83 ? -15.742 -31.328 1.507 1 98.62 83 LEU B O 1
ATOM 4447 N N . ASP B 1 84 ? -17.594 -30.094 1.947 1 98.31 84 ASP B N 1
ATOM 4448 C CA . ASP B 1 84 ? -18.516 -31.234 1.92 1 98.31 84 ASP B CA 1
ATOM 4449 C C . ASP B 1 84 ? -18.938 -31.562 0.49 1 98.31 84 ASP B C 1
ATOM 4451 O O . ASP B 1 84 ? -19.688 -30.797 -0.13 1 98.31 84 ASP B O 1
ATOM 4455 N N . ARG B 1 85 ? -18.609 -32.688 0.011 1 96.12 85 ARG B N 1
ATOM 4456 C CA . ARG B 1 85 ? -18.828 -33.062 -1.385 1 96.12 85 ARG B CA 1
ATOM 4457 C C . ARG B 1 85 ? -20.312 -33.281 -1.666 1 96.12 85 ARG B C 1
ATOM 4459 O O . ARG B 1 85 ? -20.719 -33.375 -2.826 1 96.12 85 ARG B O 1
ATOM 4466 N N . SER B 1 86 ? -21.078 -33.375 -0.651 1 97.56 86 SER B N 1
ATOM 4467 C CA . SER B 1 86 ? -22.516 -33.562 -0.83 1 97.56 86 SER B CA 1
ATOM 4468 C C . SER B 1 86 ? -23.266 -32.25 -0.85 1 97.56 86 SER B C 1
ATOM 4470 O O . SER B 1 86 ? -24.438 -32.188 -1.197 1 97.56 86 SER B O 1
ATOM 4472 N N . ASP B 1 87 ? -22.547 -31.172 -0.501 1 98.31 87 ASP B N 1
ATOM 4473 C CA . ASP B 1 87 ? -23.203 -29.875 -0.478 1 98.31 87 ASP B CA 1
ATOM 4474 C C . ASP B 1 87 ? -23.562 -29.406 -1.889 1 98.31 87 ASP B C 1
ATOM 4476 O O . ASP B 1 87 ? -22.766 -29.578 -2.822 1 98.31 87 ASP B O 1
ATOM 4480 N N . PRO B 1 88 ? -24.703 -28.766 -2.043 1 98 88 PRO B N 1
ATOM 4481 C CA . PRO B 1 88 ? -25.141 -28.344 -3.373 1 98 88 PRO B CA 1
ATOM 4482 C C . PRO B 1 88 ? -24.156 -27.375 -4.039 1 98 88 PRO B C 1
ATOM 4484 O O . PRO B 1 88 ? -23.953 -27.438 -5.254 1 98 88 PRO B O 1
ATOM 4487 N N . TYR B 1 89 ? -23.562 -26.5 -3.334 1 98.12 89 TYR B N 1
ATOM 4488 C CA . TYR B 1 89 ? -22.609 -25.547 -3.916 1 98.12 89 TYR B CA 1
ATOM 4489 C C . TYR B 1 89 ? -21.344 -26.25 -4.363 1 98.12 89 TYR B C 1
ATOM 4491 O O . TYR B 1 89 ? -20.781 -25.922 -5.41 1 98.12 89 TYR B O 1
ATOM 4499 N N . ARG B 1 90 ? -20.859 -27.188 -3.564 1 98.38 90 ARG B N 1
ATOM 4500 C CA . ARG B 1 90 ? -19.688 -27.984 -3.955 1 98.38 90 ARG B CA 1
ATOM 4501 C C . ARG B 1 90 ? -19.984 -28.797 -5.215 1 98.38 90 ARG B C 1
ATOM 4503 O O . ARG B 1 90 ? -19.172 -28.859 -6.129 1 98.38 90 ARG B O 1
ATOM 4510 N N . ARG B 1 91 ? -21.141 -29.344 -5.273 1 98.12 91 ARG B N 1
ATOM 4511 C CA . ARG B 1 91 ? -21.547 -30.109 -6.445 1 98.12 91 ARG B CA 1
ATOM 4512 C C . ARG B 1 91 ? -21.609 -29.219 -7.688 1 98.12 91 ARG B C 1
ATOM 4514 O O . ARG B 1 91 ? -21.188 -29.641 -8.766 1 98.12 91 ARG B O 1
ATOM 4521 N N . GLN B 1 92 ? -22.141 -28.047 -7.508 1 97.81 92 GLN B N 1
ATOM 4522 C CA . GLN B 1 92 ? -22.188 -27.109 -8.617 1 97.81 92 GLN B CA 1
ATOM 4523 C C . GLN B 1 92 ? -20.781 -26.734 -9.086 1 97.81 92 GLN B C 1
ATOM 4525 O O . GLN B 1 92 ? -20.5 -26.719 -10.289 1 97.81 92 GLN B O 1
ATOM 4530 N N . ALA B 1 93 ? -19.906 -26.484 -8.156 1 98.19 93 ALA B N 1
ATOM 4531 C CA . ALA B 1 93 ? -18.547 -26.109 -8.492 1 98.19 93 ALA B CA 1
ATOM 4532 C C . ALA B 1 93 ? -17.844 -27.219 -9.273 1 98.19 93 ALA B C 1
ATOM 4534 O O . ALA B 1 93 ? -17.188 -26.953 -10.289 1 98.19 93 ALA B O 1
ATOM 4535 N N . GLU B 1 94 ? -18.031 -28.422 -8.859 1 97.44 94 GLU B N 1
ATOM 4536 C CA . GLU B 1 94 ? -17.375 -29.547 -9.508 1 97.44 94 GLU B CA 1
ATOM 4537 C C . GLU B 1 94 ? -17.984 -29.828 -10.875 1 97.44 94 GLU B C 1
ATOM 4539 O O . GLU B 1 94 ? -17.297 -30.297 -11.781 1 97.44 94 GLU B O 1
ATOM 4544 N N . ALA B 1 95 ? -19.281 -29.5 -10.984 1 96.19 95 ALA B N 1
ATOM 4545 C CA . ALA B 1 95 ? -19.969 -29.781 -12.242 1 96.19 95 ALA B CA 1
ATOM 4546 C C . ALA B 1 95 ? -19.641 -28.719 -13.297 1 96.19 95 ALA B C 1
ATOM 4548 O O . ALA B 1 95 ? -19.469 -29.047 -14.469 1 96.19 95 ALA B O 1
ATOM 4549 N N . TRP B 1 96 ? -19.516 -27.438 -12.852 1 97.44 96 TRP B N 1
ATOM 4550 C CA . TRP B 1 96 ? -19.609 -26.406 -13.867 1 97.44 96 TRP B CA 1
ATOM 4551 C C . TRP B 1 96 ? -18.281 -25.656 -14 1 97.44 96 TRP B C 1
ATOM 4553 O O . TRP B 1 96 ? -18.016 -25.047 -15.039 1 97.44 96 TRP B O 1
ATOM 4563 N N . LEU B 1 97 ? -17.406 -25.641 -13.008 1 97.62 97 LEU B N 1
ATOM 4564 C CA . LEU B 1 97 ? -16.141 -24.953 -13.133 1 97.62 97 LEU B CA 1
ATOM 4565 C C . LEU B 1 97 ? -15.273 -25.578 -14.219 1 97.62 97 LEU B C 1
ATOM 4567 O O . LEU B 1 97 ? -14.609 -24.875 -14.984 1 97.62 97 LEU B O 1
ATOM 4571 N N . PRO B 1 98 ? -15.266 -26.969 -14.336 1 96.44 98 PRO B N 1
ATOM 4572 C CA . PRO B 1 98 ? -14.531 -27.562 -15.461 1 96.44 98 PRO B CA 1
ATOM 4573 C C . PRO B 1 98 ? -15.094 -27.141 -16.812 1 96.44 98 PRO B C 1
ATOM 4575 O O . PRO B 1 98 ? -14.344 -26.969 -17.781 1 96.44 98 PRO B O 1
ATOM 4578 N N . VAL B 1 99 ? -16.391 -26.891 -16.891 1 95.94 99 VAL B N 1
ATOM 4579 C CA . VAL B 1 99 ? -17.031 -26.516 -18.156 1 95.94 99 VAL B CA 1
ATOM 4580 C C . VAL B 1 99 ? -16.625 -25.094 -18.531 1 95.94 99 VAL B C 1
ATOM 4582 O O . VAL B 1 99 ? -16.266 -24.828 -19.688 1 95.94 99 VAL B O 1
ATOM 4585 N N . VAL B 1 100 ? -16.594 -24.219 -17.594 1 96.06 100 VAL B N 1
ATOM 4586 C CA . VAL B 1 100 ? -16.344 -22.812 -17.938 1 96.06 100 VAL B CA 1
ATOM 4587 C C . VAL B 1 100 ? -14.844 -22.594 -18.094 1 96.06 100 VAL B C 1
ATOM 4589 O O . VAL B 1 100 ? -14.414 -21.734 -18.875 1 96.06 100 VAL B O 1
ATOM 4592 N N . SER B 1 101 ? -13.992 -23.328 -17.359 1 94.62 101 SER B N 1
ATOM 4593 C CA . SER B 1 101 ? -12.555 -23.094 -17.406 1 94.62 101 SER B CA 1
ATOM 4594 C C . SER B 1 101 ? -11.891 -23.953 -18.484 1 94.62 101 SER B C 1
ATOM 4596 O O . SER B 1 101 ? -10.812 -23.625 -18.969 1 94.62 101 SER B O 1
ATOM 4598 N N . GLY B 1 102 ? -12.5 -25.109 -18.75 1 94.06 102 GLY B N 1
ATOM 4599 C CA . GLY B 1 102 ? -11.938 -26.062 -19.703 1 94.06 102 GLY B CA 1
ATOM 4600 C C . GLY B 1 102 ? -10.969 -27.031 -19.078 1 94.06 102 GLY B C 1
ATOM 4601 O O . GLY B 1 102 ? -10.492 -27.953 -19.734 1 94.06 102 GLY B O 1
ATOM 4602 N N . TYR B 1 103 ? -10.711 -26.938 -17.781 1 96.56 103 TYR B N 1
ATOM 4603 C CA . TYR B 1 103 ? -9.75 -27.812 -17.109 1 96.56 103 TYR B CA 1
ATOM 4604 C C . TYR B 1 103 ? -10.352 -29.188 -16.859 1 96.56 103 TYR B C 1
ATOM 4606 O O . TYR B 1 103 ? -11.57 -29.344 -16.828 1 96.56 103 TYR B O 1
ATOM 4614 N N . ASP B 1 104 ? -9.477 -30.094 -16.703 1 96.62 104 ASP B N 1
ATOM 4615 C CA . ASP B 1 104 ? -9.883 -31.453 -16.328 1 96.62 104 ASP B CA 1
ATOM 4616 C C . ASP B 1 104 ? -10.688 -31.453 -15.031 1 96.62 104 ASP B C 1
ATOM 4618 O O . ASP B 1 104 ? -10.32 -30.781 -14.07 1 96.62 104 ASP B O 1
ATOM 4622 N N . ALA B 1 105 ? -11.758 -32.219 -15 1 96.12 105 ALA B N 1
ATOM 4623 C CA . ALA B 1 105 ? -12.688 -32.188 -13.875 1 96.12 105 ALA B CA 1
ATOM 4624 C C . ALA B 1 105 ? -12.008 -32.656 -12.594 1 96.12 105 ALA B C 1
ATOM 4626 O O . ALA B 1 105 ? -12.242 -32.125 -11.516 1 96.12 105 ALA B O 1
ATOM 4627 N N . ASP B 1 106 ? -11.195 -33.688 -12.703 1 97.19 106 ASP B N 1
ATOM 4628 C CA . ASP B 1 106 ? -10.508 -34.188 -11.523 1 97.19 106 ASP 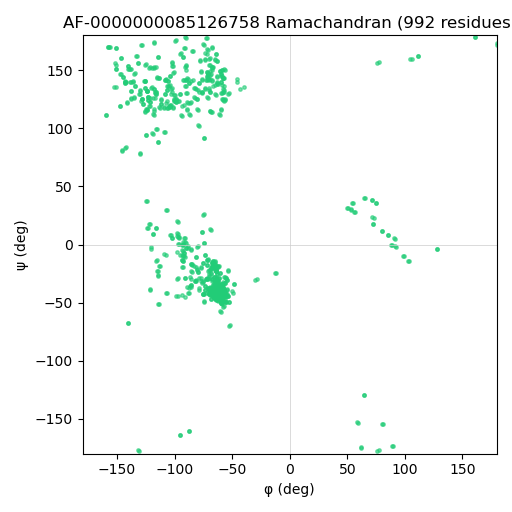B CA 1
ATOM 4629 C C . ASP B 1 106 ? -9.461 -33.188 -11.023 1 97.19 106 ASP B C 1
ATOM 4631 O O . ASP B 1 106 ? -9.25 -33.062 -9.82 1 97.19 106 ASP B O 1
ATOM 4635 N N . MET B 1 107 ? -8.781 -32.531 -11.945 1 97.06 107 MET B N 1
ATOM 4636 C CA . MET B 1 107 ? -7.844 -31.469 -11.578 1 97.06 107 MET B CA 1
ATOM 4637 C C . MET B 1 107 ? -8.539 -30.375 -10.797 1 97.06 107 MET B C 1
ATOM 4639 O O . MET B 1 107 ? -8.055 -29.953 -9.742 1 97.06 107 MET B O 1
ATOM 4643 N N . VAL B 1 108 ? -9.734 -29.938 -11.258 1 97.5 108 VAL B N 1
ATOM 4644 C CA . VAL B 1 108 ? -10.5 -28.891 -10.602 1 97.5 108 VAL B CA 1
ATOM 4645 C C . VAL B 1 108 ? -10.945 -29.359 -9.219 1 97.5 108 VAL B C 1
ATOM 4647 O O . VAL B 1 108 ? -10.781 -28.641 -8.227 1 97.5 108 VAL B O 1
ATOM 4650 N N . ARG B 1 109 ? -11.438 -30.547 -9.172 1 97.56 109 ARG B N 1
ATOM 4651 C CA . ARG B 1 109 ? -11.938 -31.109 -7.918 1 97.56 109 ARG B CA 1
ATOM 4652 C C . ARG B 1 109 ? -10.844 -31.141 -6.859 1 97.56 109 ARG B C 1
ATOM 4654 O O . ARG B 1 109 ? -11.039 -30.688 -5.734 1 97.56 109 ARG B O 1
ATOM 4661 N N . LEU B 1 110 ? -9.695 -31.688 -7.207 1 96.31 110 LEU B N 1
ATOM 4662 C CA . LEU B 1 110 ? -8.578 -31.781 -6.281 1 96.31 110 LEU B CA 1
ATOM 4663 C C . LEU B 1 110 ? -8.07 -30.391 -5.891 1 96.31 110 LEU B C 1
ATOM 4665 O O . LEU B 1 110 ? -7.77 -30.141 -4.719 1 96.31 110 LEU B O 1
ATOM 4669 N N . GLY B 1 111 ? -8.031 -29.547 -6.871 1 96.75 111 GLY B N 1
ATOM 4670 C CA . GLY B 1 111 ? -7.598 -28.188 -6.613 1 96.75 111 GLY B CA 1
ATOM 4671 C C . GLY B 1 111 ? -8.508 -27.453 -5.652 1 96.75 111 GLY B C 1
ATOM 4672 O O . GLY B 1 111 ? -8.031 -26.75 -4.758 1 96.75 111 GLY B O 1
ATOM 4673 N N . LEU B 1 112 ? -9.797 -27.594 -5.816 1 98 112 LEU B N 1
ATOM 4674 C CA . LEU B 1 112 ? -10.773 -26.938 -4.949 1 98 112 LEU B CA 1
ATOM 4675 C C . LEU B 1 112 ? -10.617 -27.406 -3.508 1 98 112 LEU B C 1
ATOM 4677 O O . LEU B 1 112 ? -10.633 -26.594 -2.582 1 98 112 LEU B O 1
ATOM 4681 N N . THR B 1 113 ? -10.453 -28.703 -3.338 1 97.62 113 THR B N 1
ATOM 4682 C CA . THR B 1 113 ? -10.297 -29.234 -1.993 1 97.62 113 THR B CA 1
ATOM 4683 C C . THR B 1 113 ? -9.078 -28.641 -1.304 1 97.62 113 THR B C 1
ATOM 4685 O O . THR B 1 113 ? -9.172 -28.172 -0.168 1 97.62 113 THR B O 1
ATOM 4688 N N . GLY B 1 114 ? -7.961 -28.688 -2.018 1 96.19 114 GLY B N 1
ATOM 4689 C CA . GLY B 1 114 ? -6.758 -28.078 -1.463 1 96.19 114 GLY B CA 1
ATOM 4690 C C . GLY B 1 114 ? -6.906 -26.609 -1.172 1 96.19 114 GLY B C 1
ATOM 4691 O O . GLY B 1 114 ? -6.484 -26.125 -0.116 1 96.19 114 GLY B O 1
ATOM 4692 N N . PHE B 1 115 ? -7.535 -25.922 -2.037 1 97.25 115 PHE B N 1
ATOM 4693 C CA . PHE B 1 115 ? -7.695 -24.484 -1.942 1 97.25 115 PHE B CA 1
ATOM 4694 C C . PHE B 1 115 ? -8.609 -24.109 -0.779 1 97.25 115 PHE B C 1
ATOM 4696 O O . PHE B 1 115 ? -8.289 -23.219 0.012 1 97.25 115 PHE B O 1
ATOM 4703 N N . PHE B 1 116 ? -9.742 -24.766 -0.633 1 98.38 116 PHE B N 1
ATOM 4704 C CA . PHE B 1 116 ? -10.719 -24.438 0.394 1 98.38 116 PHE B CA 1
ATOM 4705 C C . PHE B 1 116 ? -10.156 -24.688 1.785 1 98.38 116 PHE B C 1
ATOM 4707 O O . PHE B 1 116 ? -10.461 -23.953 2.729 1 98.38 116 PHE B O 1
ATOM 4714 N N . LYS B 1 117 ? -9.281 -25.656 1.928 1 97.69 117 LYS B N 1
ATOM 4715 C CA . LYS B 1 117 ? -8.672 -25.953 3.219 1 97.69 117 LYS B CA 1
ATOM 4716 C C . LYS B 1 117 ? -7.887 -24.75 3.742 1 97.69 117 LYS B C 1
ATOM 4718 O O . LYS B 1 117 ? -7.754 -24.562 4.953 1 97.69 117 LYS B O 1
ATOM 4723 N N . THR B 1 118 ? -7.457 -23.891 2.877 1 97.12 118 THR B N 1
ATOM 4724 C CA . THR B 1 118 ? -6.641 -22.734 3.217 1 97.12 118 THR B CA 1
ATOM 4725 C C . THR B 1 118 ? -7.48 -21.672 3.908 1 97.12 118 THR B C 1
ATOM 4727 O O . THR B 1 118 ? -6.941 -20.719 4.488 1 97.12 118 THR B O 1
ATOM 4730 N N . PHE B 1 119 ? -8.805 -21.844 3.939 1 98.38 119 PHE B N 1
ATOM 4731 C CA . PHE B 1 119 ? -9.672 -20.781 4.438 1 98.38 119 PHE B CA 1
ATOM 4732 C C . PHE B 1 119 ? -10.508 -21.281 5.613 1 98.38 119 PHE B C 1
ATOM 4734 O O . PHE B 1 119 ? -11.547 -20.703 5.934 1 98.38 119 PHE B O 1
ATOM 4741 N N . ARG B 1 120 ? -10.102 -22.375 6.199 1 98.38 120 ARG B N 1
ATOM 4742 C CA . ARG B 1 120 ? -10.703 -22.812 7.453 1 98.38 120 ARG B CA 1
ATOM 4743 C C . ARG B 1 120 ? -10.289 -21.906 8.609 1 98.38 120 ARG B C 1
ATOM 4745 O O . ARG B 1 120 ? -9.352 -21.125 8.477 1 98.38 120 ARG B O 1
ATOM 4752 N N . ALA B 1 121 ? -10.938 -22.016 9.727 1 98.44 121 ALA B N 1
ATOM 4753 C CA . ALA B 1 121 ? -10.797 -21.094 10.852 1 98.44 121 ALA B CA 1
ATOM 4754 C C . ALA B 1 121 ? -9.336 -20.984 11.289 1 98.44 121 ALA B C 1
ATOM 4756 O O . ALA B 1 121 ? -8.828 -19.875 11.477 1 98.44 121 ALA B O 1
ATOM 4757 N N . ALA B 1 122 ? -8.711 -22.125 11.484 1 97.56 122 ALA B N 1
ATOM 4758 C CA . ALA B 1 122 ? -7.32 -22.109 11.93 1 97.56 122 ALA B CA 1
ATOM 4759 C C . ALA B 1 122 ? -6.434 -21.359 10.953 1 97.56 122 ALA B C 1
ATOM 4761 O O . ALA B 1 122 ? -5.551 -20.594 11.359 1 97.56 122 ALA B O 1
ATOM 4762 N N . GLN B 1 123 ? -6.625 -21.578 9.656 1 97.44 123 GLN B N 1
ATOM 4763 C CA . GLN B 1 123 ? -5.848 -20.906 8.617 1 97.44 123 GLN B CA 1
ATOM 4764 C C . GLN B 1 123 ? -6.199 -19.422 8.539 1 97.44 123 GLN B C 1
ATOM 4766 O O . GLN B 1 123 ? -5.328 -18.578 8.312 1 97.44 123 GLN B O 1
ATOM 4771 N N . LEU B 1 124 ? -7.496 -19.062 8.688 1 98.5 124 LEU B N 1
ATOM 4772 C CA . LEU B 1 124 ? -7.914 -17.672 8.68 1 98.5 124 LEU B CA 1
ATOM 4773 C C . LEU B 1 124 ? -7.246 -16.906 9.812 1 98.5 124 LEU B C 1
ATOM 4775 O O . LEU B 1 124 ? -6.891 -15.727 9.648 1 98.5 124 LEU B O 1
ATOM 4779 N N . ARG B 1 125 ? -7.086 -17.547 10.969 1 97.69 125 ARG B N 1
ATOM 4780 C CA . ARG B 1 125 ? -6.375 -16.906 12.078 1 97.69 125 ARG B CA 1
ATOM 4781 C C . ARG B 1 125 ? -4.914 -16.656 11.727 1 97.69 125 ARG B C 1
ATOM 4783 O O . ARG B 1 125 ? -4.32 -15.68 12.172 1 97.69 125 ARG B O 1
ATOM 4790 N N . ARG B 1 126 ? -4.355 -17.516 10.867 1 96.62 126 ARG B N 1
ATOM 4791 C CA . ARG B 1 126 ? -2.994 -17.297 10.391 1 96.62 126 ARG B CA 1
ATOM 4792 C C . ARG B 1 126 ? -2.93 -16.094 9.453 1 96.62 126 ARG B C 1
ATOM 4794 O O . ARG B 1 126 ? -1.958 -15.336 9.469 1 96.62 126 ARG B O 1
ATOM 4801 N N . PHE B 1 127 ? -4.004 -15.93 8.578 1 97.38 127 PHE B N 1
ATOM 4802 C CA . PHE B 1 127 ? -4.094 -14.727 7.766 1 97.38 127 PHE B CA 1
ATOM 4803 C C . PHE B 1 127 ? -3.988 -13.477 8.633 1 97.38 127 PHE B C 1
ATOM 4805 O O . PHE B 1 127 ? -3.189 -12.578 8.352 1 97.38 127 PHE B O 1
ATOM 4812 N N . VAL B 1 128 ? -4.754 -13.438 9.688 1 98.31 128 VAL B N 1
ATOM 4813 C CA . VAL B 1 128 ? -4.859 -12.266 10.555 1 98.31 128 VAL B CA 1
ATOM 4814 C C . VAL B 1 128 ? -3.561 -12.078 11.328 1 98.31 128 VAL B C 1
ATOM 4816 O O . VAL B 1 128 ? -3.027 -10.969 11.391 1 98.31 128 VAL B O 1
ATOM 4819 N N . ALA B 1 129 ? -3.004 -13.164 11.828 1 96.44 129 ALA B N 1
ATOM 4820 C CA . ALA B 1 129 ? -1.806 -13.094 12.664 1 96.44 129 ALA B CA 1
ATOM 4821 C C . ALA B 1 129 ? -0.601 -12.617 11.852 1 96.44 129 ALA B C 1
ATOM 4823 O O . ALA B 1 129 ? 0.276 -11.93 12.375 1 96.44 129 ALA B O 1
ATOM 4824 N N . GLU B 1 130 ? -0.57 -13.023 10.609 1 96.25 130 GLU B N 1
ATOM 4825 C CA . GLU B 1 130 ? 0.546 -12.648 9.75 1 96.25 130 GLU B CA 1
ATOM 4826 C C . GLU B 1 130 ? 0.581 -11.141 9.516 1 96.25 130 GLU B C 1
ATOM 4828 O O . GLU B 1 130 ? 1.656 -10.547 9.438 1 96.25 130 GLU B O 1
ATOM 4833 N N . ASP B 1 131 ? -0.58 -10.523 9.438 1 97.31 131 ASP B N 1
ATOM 4834 C CA . ASP B 1 131 ? -0.654 -9.109 9.07 1 97.31 131 ASP B CA 1
ATOM 4835 C C . ASP B 1 131 ? -0.767 -8.227 10.312 1 97.31 131 ASP B C 1
ATOM 4837 O O . ASP B 1 131 ? -0.35 -7.066 10.297 1 97.31 131 ASP B O 1
ATOM 4841 N N . PHE B 1 132 ? -1.349 -8.766 11.383 1 97.25 132 PHE B N 1
ATOM 4842 C CA . PHE B 1 132 ? -1.548 -7.984 12.602 1 97.25 132 PHE B CA 1
ATOM 4843 C C . PHE B 1 132 ? -0.95 -8.703 13.805 1 97.25 132 PHE B C 1
ATOM 4845 O O . PHE B 1 132 ? -1.476 -9.734 14.242 1 97.25 132 PHE B O 1
ATOM 4852 N N . ALA B 1 133 ? 0.068 -8.109 14.391 1 94.19 133 ALA B N 1
ATOM 4853 C CA . ALA B 1 133 ? 0.62 -8.672 15.617 1 94.19 133 ALA B CA 1
ATOM 4854 C C . ALA B 1 133 ? -0.434 -8.711 16.719 1 94.19 133 ALA B C 1
ATOM 4856 O O . ALA B 1 133 ? -0.447 -9.633 17.547 1 94.19 133 ALA B O 1
ATOM 4857 N N . ASN B 1 134 ? -1.289 -7.703 16.75 1 95.81 134 ASN B N 1
ATOM 4858 C CA . ASN B 1 134 ? -2.459 -7.648 17.625 1 95.81 134 ASN B CA 1
ATOM 4859 C C . ASN B 1 134 ? -3.752 -7.539 16.828 1 95.81 134 ASN B C 1
ATOM 4861 O O . ASN B 1 134 ? -4.184 -6.438 16.484 1 95.81 134 ASN B O 1
ATOM 4865 N N . PRO B 1 135 ? -4.418 -8.625 16.578 1 96.25 135 PRO B N 1
ATOM 4866 C CA . PRO B 1 135 ? -5.617 -8.625 15.734 1 96.25 135 PRO B CA 1
ATOM 4867 C C . PRO B 1 135 ? -6.742 -7.77 16.312 1 96.25 135 PRO B C 1
ATOM 4869 O O . PRO B 1 135 ? -7.68 -7.41 15.602 1 96.25 135 PRO B O 1
ATOM 4872 N N . ALA B 1 136 ? -6.668 -7.453 17.625 1 97.94 136 ALA B N 1
ATOM 4873 C CA . ALA B 1 136 ? -7.727 -6.703 18.297 1 97.94 136 ALA B CA 1
ATOM 4874 C C . ALA B 1 136 ? -7.84 -5.289 17.719 1 97.94 136 ALA B C 1
ATOM 4876 O O . ALA B 1 136 ? -8.836 -4.602 17.953 1 97.94 136 ALA B O 1
ATOM 4877 N N . VAL B 1 137 ? -6.816 -4.844 16.969 1 98.31 137 VAL B N 1
ATOM 4878 C CA . VAL B 1 137 ? -6.848 -3.52 16.359 1 98.31 137 VAL B CA 1
ATOM 4879 C C . VAL B 1 137 ? -7.977 -3.453 15.328 1 98.31 137 VAL B C 1
ATOM 4881 O O . VAL B 1 137 ? -8.414 -2.363 14.945 1 98.31 137 VAL B O 1
ATOM 4884 N N . LEU B 1 138 ? -8.438 -4.602 14.797 1 98.5 138 LEU B N 1
ATOM 4885 C CA . LEU B 1 138 ? -9.539 -4.656 13.836 1 98.5 138 LEU B CA 1
ATOM 4886 C C . LEU B 1 138 ? -10.875 -4.434 14.531 1 98.5 138 LEU B C 1
ATOM 4888 O O . LEU B 1 138 ? -11.883 -4.164 13.875 1 98.5 138 LEU B O 1
ATOM 4892 N N . ASP B 1 139 ? -10.93 -4.547 15.898 1 98.38 139 ASP B N 1
ATOM 4893 C CA . ASP B 1 139 ? -12.188 -4.523 16.641 1 98.38 139 ASP B CA 1
ATOM 4894 C C . ASP B 1 139 ? -12.289 -3.273 17.5 1 98.38 139 ASP B C 1
ATOM 4896 O O . ASP B 1 139 ? -13.383 -2.912 17.953 1 98.38 139 ASP B O 1
ATOM 4900 N N . GLY B 1 140 ? -11.195 -2.596 17.781 1 98.19 140 GLY B N 1
ATOM 4901 C CA . GLY B 1 140 ? -11.172 -1.41 18.625 1 98.19 140 GLY B CA 1
ATOM 4902 C C . GLY B 1 140 ? -9.789 -0.827 18.797 1 98.19 140 GLY B C 1
ATOM 4903 O O . GLY B 1 140 ? -8.805 -1.395 18.328 1 98.19 140 GLY B O 1
ATOM 4904 N N . PHE B 1 141 ? -9.75 0.318 19.406 1 98.38 141 PHE B N 1
ATOM 4905 C CA . PHE B 1 141 ? -8.469 0.955 19.672 1 98.38 141 PHE B CA 1
ATOM 4906 C C . PHE B 1 141 ? -7.629 0.107 20.625 1 98.38 141 PHE B C 1
ATOM 4908 O O . PHE B 1 141 ? -8.133 -0.386 21.641 1 98.38 141 PHE B O 1
ATOM 4915 N N . GLN B 1 142 ? -6.43 -0.16 20.281 1 98.19 142 GLN B N 1
ATOM 4916 C CA . GLN B 1 142 ? -5.441 -0.896 21.062 1 98.19 142 GLN B CA 1
ATOM 4917 C C . GLN B 1 142 ? -4.191 -0.054 21.312 1 98.19 142 GLN B C 1
ATOM 4919 O O . GLN B 1 142 ? -3.869 0.829 20.5 1 98.19 142 GLN B O 1
ATOM 4924 N N . PRO B 1 143 ? -3.451 -0.294 22.406 1 96.81 143 PRO B N 1
ATOM 4925 C CA . PRO B 1 143 ? -2.199 0.436 22.625 1 96.81 143 PRO B CA 1
ATOM 4926 C C . PRO B 1 143 ? -1.205 0.248 21.484 1 96.81 143 PRO B C 1
ATOM 4928 O O . PRO B 1 143 ? -1.044 -0.866 20.969 1 96.81 143 PRO B O 1
ATOM 4931 N N . ALA B 1 144 ? -0.614 1.291 21.016 1 94.88 144 ALA B N 1
ATOM 4932 C CA . ALA B 1 144 ? 0.415 1.252 19.984 1 94.88 144 ALA B CA 1
ATOM 4933 C C . ALA B 1 144 ? 1.807 1.133 20.594 1 94.88 144 ALA B C 1
ATOM 4935 O O . ALA B 1 144 ? 2.043 1.601 21.719 1 94.88 144 ALA B O 1
ATOM 4936 N N . PRO B 1 145 ? 2.781 0.574 19.875 1 90.5 145 PRO B N 1
ATOM 4937 C CA . PRO B 1 145 ? 4.156 0.471 20.375 1 90.5 145 PRO B CA 1
ATOM 4938 C C . PRO B 1 145 ? 4.773 1.832 20.688 1 90.5 145 PRO B C 1
ATOM 4940 O O . PRO B 1 145 ? 5.539 1.962 21.641 1 90.5 145 PRO B O 1
ATOM 4943 N N . LYS B 1 146 ? 4.477 2.891 19.969 1 91.19 146 LYS B N 1
ATOM 4944 C CA . LYS B 1 146 ? 5.059 4.219 20.141 1 91.19 146 LYS B CA 1
ATOM 4945 C C . LYS B 1 146 ? 4.312 5.016 21.203 1 91.19 146 LYS B C 1
ATOM 4947 O O . LYS B 1 146 ? 4.715 6.129 21.547 1 91.19 146 LYS B O 1
ATOM 4952 N N . GLY B 1 147 ? 3.26 4.488 21.75 1 92.38 147 GLY B N 1
ATOM 4953 C CA . GLY B 1 147 ? 2.379 5.211 22.656 1 92.38 147 GLY B CA 1
ATOM 4954 C C . GLY B 1 147 ? 1.068 5.625 22.016 1 92.38 147 GLY B C 1
ATOM 4955 O O . GLY B 1 147 ? 0.97 5.699 20.781 1 92.38 147 GLY B O 1
ATOM 4956 N N . GLY B 1 148 ? 0.074 5.891 22.828 1 96.56 148 GLY B N 1
ATOM 4957 C CA . GLY B 1 148 ? -1.25 6.16 22.297 1 96.56 148 GLY B CA 1
ATOM 4958 C C . GLY B 1 148 ? -2.02 4.902 21.938 1 96.56 148 GLY B C 1
ATOM 4959 O O . GLY B 1 148 ? -1.833 3.857 22.562 1 96.56 148 GLY B O 1
ATOM 4960 N N . ALA B 1 149 ? -2.916 5.07 21.031 1 98.25 149 ALA B N 1
ATOM 4961 C CA . ALA B 1 149 ? -3.76 3.949 20.625 1 98.25 149 ALA B CA 1
ATOM 4962 C C . ALA B 1 149 ? -3.986 3.959 19.109 1 98.25 149 ALA B C 1
ATOM 4964 O O . ALA B 1 149 ? -3.865 5 18.469 1 98.25 149 ALA B O 1
ATOM 4965 N N . VAL B 1 150 ? -4.23 2.816 18.578 1 98.38 150 VAL B N 1
ATOM 4966 C CA . VAL B 1 150 ? -4.449 2.691 17.141 1 98.38 150 VAL B CA 1
ATOM 4967 C C . VAL B 1 150 ? -5.605 1.729 16.875 1 98.38 150 VAL B C 1
ATOM 4969 O O . VAL B 1 150 ? -5.875 0.834 17.672 1 98.38 150 VAL B O 1
ATOM 4972 N N . ARG B 1 151 ? -6.266 1.931 15.82 1 98.69 151 ARG B N 1
ATOM 4973 C CA . ARG B 1 151 ? -7.344 1.071 15.336 1 98.69 151 ARG B CA 1
ATOM 4974 C C . ARG B 1 151 ? -7.328 0.983 13.812 1 98.69 151 ARG B C 1
ATOM 4976 O O . ARG B 1 151 ? -7.066 1.977 13.125 1 98.69 151 ARG B O 1
ATOM 4983 N N . ALA B 1 152 ? -7.566 -0.222 13.297 1 98.75 152 ALA B N 1
ATOM 4984 C CA . ALA B 1 152 ? -7.613 -0.453 11.859 1 98.75 152 ALA B CA 1
ATOM 4985 C C . ALA B 1 152 ? -9.047 -0.387 11.336 1 98.75 152 ALA B C 1
ATOM 4987 O O . ALA B 1 152 ? -9.945 -1.002 11.906 1 98.75 152 ALA B O 1
ATOM 4988 N N . PHE B 1 153 ? -9.25 0.375 10.312 1 98.69 153 PHE B N 1
ATOM 4989 C CA . PHE B 1 153 ? -10.531 0.447 9.609 1 98.69 153 PHE B CA 1
ATOM 4990 C C . PHE B 1 153 ? -10.391 -0.053 8.18 1 98.69 153 PHE B C 1
ATOM 4992 O O . PHE B 1 153 ? -9.469 0.34 7.465 1 98.69 153 PHE B O 1
ATOM 4999 N N . GLY B 1 154 ? -11.273 -0.946 7.801 1 98.56 154 GLY B N 1
ATOM 5000 C CA . GLY B 1 154 ? -11.289 -1.387 6.414 1 98.56 154 GLY B CA 1
ATOM 5001 C C . GLY B 1 154 ? -11.828 -0.34 5.457 1 98.56 154 GLY B C 1
ATOM 5002 O O . GLY B 1 154 ? -12.266 0.73 5.887 1 98.56 154 GLY B O 1
ATOM 5003 N N . PRO B 1 155 ? -11.828 -0.63 4.207 1 98.44 155 PRO B N 1
ATOM 5004 C CA . PRO B 1 155 ? -12.352 0.288 3.193 1 98.44 155 PRO B CA 1
ATOM 5005 C C . PRO B 1 155 ? -13.828 0.615 3.404 1 98.44 155 PRO B C 1
ATOM 5007 O O . PRO B 1 155 ? -14.578 -0.211 3.93 1 98.44 155 PRO B O 1
ATOM 5010 N N . ASP B 1 156 ? -14.172 1.838 2.979 1 98.31 156 ASP B N 1
ATOM 5011 C CA . ASP B 1 156 ? -15.586 2.201 2.945 1 98.31 156 ASP B CA 1
ATOM 5012 C C . ASP B 1 156 ? -16.344 1.382 1.898 1 98.31 156 ASP B C 1
ATOM 5014 O O . ASP B 1 156 ? -17.484 0.998 2.113 1 98.31 156 ASP B O 1
ATOM 5018 N N . LEU B 1 157 ? -15.727 1.211 0.771 1 98.75 157 LEU B N 1
ATOM 5019 C CA . LEU B 1 157 ? -16.203 0.321 -0.282 1 98.75 157 LEU B CA 1
ATOM 5020 C C . LEU B 1 157 ? -15.031 -0.285 -1.051 1 98.75 157 LEU B C 1
ATOM 5022 O O . LEU B 1 157 ? -14.234 0.44 -1.651 1 98.75 157 LEU B O 1
ATOM 5026 N N . LEU B 1 158 ? -14.969 -1.612 -0.996 1 98.88 158 LEU B N 1
ATOM 5027 C CA . LEU B 1 158 ? -13.914 -2.357 -1.685 1 98.88 158 LEU B CA 1
ATOM 5028 C C . LEU B 1 158 ? -14.422 -2.908 -3.012 1 98.88 158 LEU B C 1
ATOM 5030 O O . LEU B 1 158 ? -15.438 -3.607 -3.051 1 98.88 158 LEU B O 1
ATOM 5034 N N . MET B 1 159 ? -13.781 -2.562 -4.086 1 98.81 159 MET B N 1
ATOM 5035 C CA . MET B 1 159 ? -14.078 -3.152 -5.387 1 98.81 159 MET B CA 1
ATOM 5036 C C . MET B 1 159 ? -13.07 -4.242 -5.734 1 98.81 159 MET B C 1
ATOM 5038 O O . MET B 1 159 ? -11.859 -4.027 -5.637 1 98.81 159 MET B O 1
ATOM 5042 N N . HIS B 1 160 ? -13.586 -5.387 -6.094 1 98.69 160 HIS B N 1
ATOM 5043 C CA . HIS B 1 160 ? -12.758 -6.453 -6.637 1 98.69 160 HIS B CA 1
ATOM 5044 C C . HIS B 1 160 ? -12.891 -6.543 -8.156 1 98.69 160 HIS B C 1
ATOM 5046 O O . HIS B 1 160 ? -13.992 -6.406 -8.688 1 98.69 160 HIS B O 1
ATOM 5052 N N . SER B 1 161 ? -11.828 -6.664 -8.82 1 98.06 161 SER B N 1
ATOM 5053 C CA . SER B 1 161 ? -11.781 -7.098 -10.211 1 98.06 161 SER B CA 1
ATOM 5054 C C . SER B 1 161 ? -10.984 -8.391 -10.359 1 98.06 161 SER B C 1
ATOM 5056 O O . SER B 1 161 ? -9.758 -8.391 -10.219 1 98.06 161 SER B O 1
ATOM 5058 N N . TRP B 1 162 ? -11.688 -9.469 -10.711 1 97.69 162 TRP B N 1
ATOM 5059 C CA . TRP B 1 162 ? -11.062 -10.781 -10.602 1 97.69 162 TRP B CA 1
ATOM 5060 C C . TRP B 1 162 ? -10.602 -11.281 -11.969 1 97.69 162 TRP B C 1
ATOM 5062 O O . TRP B 1 162 ? -11.141 -10.867 -13 1 97.69 162 TRP B O 1
ATOM 5072 N N . ALA B 1 163 ? -9.617 -12.117 -11.961 1 95.38 163 ALA B N 1
ATOM 5073 C CA . ALA B 1 163 ? -9.18 -12.883 -13.117 1 95.38 163 ALA B CA 1
ATOM 5074 C C . ALA B 1 163 ? -9.852 -14.258 -13.156 1 95.38 163 ALA B C 1
ATOM 5076 O O . ALA B 1 163 ? -10.375 -14.727 -12.141 1 95.38 163 ALA B O 1
ATOM 5077 N N . GLY B 1 164 ? -9.836 -14.875 -14.328 1 94.81 164 GLY B N 1
ATOM 5078 C CA . GLY B 1 164 ? -10.555 -16.125 -14.477 1 94.81 164 GLY B CA 1
ATOM 5079 C C . GLY B 1 164 ? -9.648 -17.297 -14.789 1 94.81 164 GLY B C 1
ATOM 5080 O O . GLY B 1 164 ? -10.117 -18.375 -15.164 1 94.81 164 GLY B O 1
ATOM 5081 N N . ASN B 1 165 ? -8.328 -17.109 -14.594 1 93.38 165 ASN B N 1
ATOM 5082 C CA . ASN B 1 165 ? -7.375 -18.125 -15.023 1 93.38 165 ASN B CA 1
ATOM 5083 C C . ASN B 1 165 ? -7.289 -19.281 -14.031 1 93.38 165 ASN B C 1
ATOM 5085 O O . ASN B 1 165 ? -6.852 -20.375 -14.375 1 93.38 165 ASN B O 1
ATOM 5089 N N . VAL B 1 166 ? -7.645 -19.062 -12.773 1 95.38 166 VAL B N 1
ATOM 5090 C CA . VAL B 1 166 ? -7.66 -20.094 -11.742 1 95.38 166 VAL B CA 1
ATOM 5091 C C . VAL B 1 166 ? -9.055 -20.188 -11.133 1 95.38 166 VAL B C 1
ATOM 5093 O O . VAL B 1 166 ? -9.617 -19.188 -10.688 1 95.38 166 VAL B O 1
ATOM 5096 N N . PRO B 1 167 ? -9.594 -21.406 -11.117 1 96.69 167 PRO B N 1
ATOM 5097 C CA . PRO B 1 167 ? -10.93 -21.578 -10.539 1 96.69 167 PRO B CA 1
ATOM 5098 C C . PRO B 1 167 ? -11.008 -21.109 -9.086 1 96.69 167 PRO B C 1
ATOM 5100 O O . PRO B 1 167 ? -10.125 -21.422 -8.281 1 96.69 167 PRO B O 1
ATOM 5103 N N . ALA B 1 168 ? -12 -20.312 -8.766 1 97.69 168 ALA B N 1
ATOM 5104 C CA . ALA B 1 168 ? -12.344 -19.891 -7.406 1 97.69 168 ALA B CA 1
ATOM 5105 C C . ALA B 1 168 ? -11.328 -18.891 -6.875 1 97.69 168 ALA B C 1
ATOM 5107 O O . ALA B 1 168 ? -11.258 -18.641 -5.668 1 97.69 168 ALA B O 1
ATOM 5108 N N . LEU B 1 169 ? -10.57 -18.312 -7.773 1 96.5 169 LEU B N 1
ATOM 5109 C CA . LEU B 1 169 ? -9.555 -17.328 -7.395 1 96.5 169 LEU B CA 1
ATOM 5110 C C . LEU B 1 169 ? -10.164 -16.203 -6.57 1 96.5 169 LEU B C 1
ATOM 5112 O O . LEU B 1 169 ? -9.531 -15.68 -5.648 1 96.5 169 LEU B O 1
ATOM 5116 N N . SER B 1 170 ? -11.438 -15.844 -6.777 1 98.31 170 SER B N 1
ATOM 5117 C CA . SER B 1 170 ? -12.109 -14.711 -6.148 1 98.31 170 SER B CA 1
ATOM 5118 C C . SER B 1 170 ? -12.203 -14.891 -4.641 1 98.31 170 SER B C 1
ATOM 5120 O O . SER B 1 170 ? -12.336 -13.914 -3.898 1 98.31 170 SER B O 1
ATOM 5122 N N . LEU B 1 171 ? -12.133 -16.141 -4.199 1 98.5 171 LEU B N 1
ATOM 5123 C CA . LEU B 1 171 ? -12.312 -16.438 -2.783 1 98.5 171 LEU B CA 1
ATOM 5124 C C . LEU B 1 171 ? -11.273 -15.727 -1.935 1 98.5 171 LEU B C 1
ATOM 5126 O O . LEU B 1 171 ? -11.586 -15.211 -0.861 1 98.5 171 LEU B O 1
ATOM 5130 N N . TRP B 1 172 ? -10.07 -15.688 -2.432 1 98.25 172 TRP B N 1
ATOM 5131 C CA . TRP B 1 172 ? -8.953 -15.156 -1.656 1 98.25 172 TRP B CA 1
ATOM 5132 C C . TRP B 1 172 ? -9.203 -13.703 -1.261 1 98.25 172 TRP B C 1
ATOM 5134 O O . TRP B 1 172 ? -9.25 -13.383 -0.072 1 98.25 172 TRP B O 1
ATOM 5144 N N . SER B 1 173 ? -9.414 -12.828 -2.203 1 98.12 173 SER B N 1
ATOM 5145 C CA . SER B 1 173 ? -9.57 -11.406 -1.896 1 98.12 173 SER B CA 1
ATOM 5146 C C . SER B 1 173 ? -10.914 -11.125 -1.229 1 98.12 173 SER B C 1
ATOM 5148 O O . SER B 1 173 ? -11.023 -10.219 -0.407 1 98.12 173 SER B O 1
ATOM 5150 N N . LEU B 1 174 ? -11.984 -11.922 -1.518 1 98.25 174 LEU B N 1
ATOM 5151 C CA . LEU B 1 174 ? -13.273 -11.766 -0.847 1 98.25 174 LEU B CA 1
ATOM 5152 C C . LEU B 1 174 ? -13.133 -11.992 0.655 1 98.25 174 LEU B C 1
ATOM 5154 O O . LEU B 1 174 ? -13.617 -11.195 1.456 1 98.25 174 LEU B O 1
ATOM 5158 N N . VAL B 1 175 ? -12.438 -13.047 0.953 1 98.62 175 VAL B N 1
ATOM 5159 C CA . VAL B 1 175 ? -12.227 -13.391 2.354 1 98.62 175 VAL B CA 1
ATOM 5160 C C . VAL B 1 175 ? -11.406 -12.305 3.037 1 98.62 175 VAL B C 1
ATOM 5162 O O . VAL B 1 175 ? -11.719 -11.891 4.156 1 98.62 175 VAL B O 1
ATOM 5165 N N . CYS B 1 176 ? -10.375 -11.836 2.385 1 98.81 176 CYS B N 1
ATOM 5166 C CA . CYS B 1 176 ? -9.547 -10.781 2.953 1 98.81 176 CYS B CA 1
ATOM 5167 C C . CYS B 1 176 ? -10.367 -9.523 3.213 1 98.81 176 CYS B C 1
ATOM 5169 O O . CYS B 1 176 ? -10.227 -8.891 4.262 1 98.81 176 CYS B O 1
ATOM 5171 N N . GLY B 1 177 ? -11.211 -9.156 2.25 1 98.81 177 GLY B N 1
ATOM 5172 C CA . GLY B 1 177 ? -12.094 -8.016 2.449 1 98.81 177 GLY B CA 1
ATOM 5173 C C . GLY B 1 177 ? -13.008 -8.172 3.648 1 98.81 177 GLY B C 1
ATOM 5174 O O . GLY B 1 177 ? -13.195 -7.227 4.418 1 98.81 177 GLY B O 1
ATOM 5175 N N . LEU B 1 178 ? -13.555 -9.352 3.814 1 98.81 178 LEU B N 1
ATOM 5176 C CA . LEU B 1 178 ? -14.445 -9.617 4.938 1 98.81 178 LEU B CA 1
ATOM 5177 C C . LEU B 1 178 ? -13.703 -9.516 6.262 1 98.81 178 LEU B C 1
ATOM 5179 O O . LEU B 1 178 ? -14.211 -8.938 7.223 1 98.81 178 LEU B O 1
ATOM 5183 N N . LEU B 1 179 ? -12.477 -10.023 6.316 1 98.81 179 LEU B N 1
ATOM 5184 C CA . LEU B 1 179 ? -11.695 -10.055 7.547 1 98.81 179 LEU B CA 1
ATOM 5185 C C . LEU B 1 179 ? -11.398 -8.641 8.031 1 98.81 179 LEU B C 1
ATOM 5187 O O . LEU B 1 179 ? -11.18 -8.422 9.227 1 98.81 179 LEU B O 1
ATOM 5191 N N . VAL B 1 180 ? -11.383 -7.68 7.133 1 98.88 180 VAL B N 1
ATOM 5192 C CA . VAL B 1 180 ? -11.133 -6.305 7.547 1 98.88 180 VAL B CA 1
ATOM 5193 C C . VAL B 1 180 ? -12.445 -5.52 7.555 1 98.88 180 VAL B C 1
ATOM 5195 O O . VAL B 1 180 ? -12.438 -4.289 7.586 1 98.88 180 VAL B O 1
ATOM 5198 N N . LYS B 1 181 ? -13.562 -6.25 7.367 1 98.75 181 LYS B N 1
ATOM 5199 C CA . LYS B 1 181 ? -14.906 -5.723 7.562 1 98.75 181 LYS B CA 1
ATOM 5200 C C . LYS B 1 181 ? -15.281 -4.738 6.457 1 98.75 181 LYS B C 1
ATOM 5202 O O . LYS B 1 181 ? -15.93 -3.723 6.715 1 98.75 181 LYS B O 1
ATOM 5207 N N . ALA B 1 182 ? -14.891 -5 5.27 1 98.81 182 ALA B N 1
ATOM 5208 C CA . ALA B 1 182 ? -15.141 -4.117 4.133 1 98.81 182 ALA B CA 1
ATOM 5209 C C . ALA B 1 182 ? -16.375 -4.551 3.357 1 98.81 182 ALA B C 1
ATOM 5211 O O . ALA B 1 182 ? -16.469 -5.695 2.908 1 98.81 182 ALA B O 1
ATOM 5212 N N . PRO B 1 183 ? -17.391 -3.666 3.18 1 98.69 183 PRO B N 1
ATOM 5213 C CA . PRO B 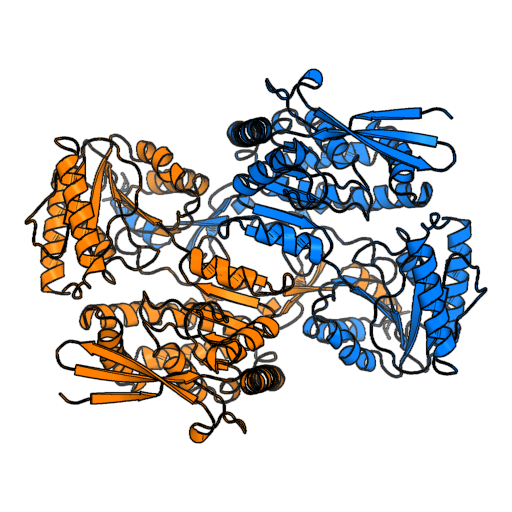1 183 ? -18.359 -3.941 2.117 1 98.69 183 PRO B CA 1
ATOM 5214 C C . PRO B 1 183 ? -17.719 -4.02 0.735 1 98.69 183 PRO B C 1
ATOM 5216 O O . PRO B 1 183 ? -16.75 -3.301 0.459 1 98.69 183 PRO B O 1
ATOM 5219 N N . ALA B 1 184 ? -18.297 -4.883 -0.094 1 98.75 184 ALA B N 1
ATOM 5220 C CA . ALA B 1 184 ? -17.547 -5.125 -1.328 1 98.75 184 ALA B CA 1
ATOM 5221 C C . ALA B 1 184 ? -18.5 -5.344 -2.504 1 98.75 184 ALA B C 1
ATOM 5223 O O . ALA B 1 184 ? -19.594 -5.883 -2.334 1 98.75 184 ALA B O 1
ATOM 5224 N N . ILE B 1 185 ? -18.109 -4.871 -3.625 1 98.88 185 ILE B N 1
ATOM 5225 C CA . ILE B 1 185 ? -18.703 -5.195 -4.922 1 98.88 185 ILE B CA 1
ATOM 5226 C C . ILE B 1 185 ? -17.625 -5.746 -5.852 1 98.88 185 ILE B C 1
ATOM 5228 O O . ILE B 1 185 ? -16.562 -5.133 -6.023 1 98.88 185 ILE B O 1
ATOM 5232 N N . GLY B 1 186 ? -17.859 -6.906 -6.355 1 98.69 186 GLY B N 1
ATOM 5233 C CA . GLY B 1 186 ? -16.875 -7.547 -7.199 1 98.69 186 GLY B CA 1
ATOM 5234 C C . GLY B 1 186 ? -17.328 -7.707 -8.641 1 98.69 186 GLY B C 1
ATOM 5235 O O . GLY B 1 186 ? -18.5 -7.984 -8.898 1 98.69 186 GLY B O 1
ATOM 5236 N N . LYS B 1 187 ? -16.438 -7.566 -9.555 1 98.19 187 LYS B N 1
ATOM 5237 C CA . LYS B 1 187 ? -16.656 -7.777 -10.977 1 98.19 187 LYS B CA 1
ATOM 5238 C C . LYS B 1 187 ? -16.172 -9.156 -11.414 1 98.19 187 LYS B C 1
ATOM 5240 O O . LYS B 1 187 ? -14.984 -9.469 -11.305 1 98.19 187 LYS B O 1
ATOM 5245 N N . LEU B 1 188 ? -17.031 -9.875 -12 1 97.88 188 LEU B N 1
ATOM 5246 C CA . LEU B 1 188 ? -16.734 -11.234 -12.445 1 97.88 188 LEU B CA 1
ATOM 5247 C C . LEU B 1 188 ? -15.797 -11.227 -13.641 1 97.88 188 LEU B C 1
ATOM 5249 O O . LEU B 1 188 ? -15.891 -10.352 -14.508 1 97.88 188 LEU B O 1
ATOM 5253 N N . ALA B 1 189 ? -14.945 -12.219 -13.625 1 96.56 189 ALA B N 1
ATOM 5254 C CA . ALA B 1 189 ? -14.195 -12.508 -14.852 1 96.56 189 ALA B CA 1
ATOM 5255 C C . ALA B 1 189 ? -15.055 -13.273 -15.852 1 96.56 189 ALA B C 1
ATOM 5257 O O . ALA B 1 189 ? -15.773 -14.203 -15.477 1 96.56 189 ALA B O 1
ATOM 5258 N N . SER B 1 190 ? -14.969 -12.938 -17.094 1 95.5 190 SER B N 1
ATOM 5259 C CA . SER B 1 190 ? -15.742 -13.617 -18.125 1 95.5 190 SER B CA 1
ATOM 5260 C C . SER B 1 190 ? -15.344 -15.086 -18.234 1 95.5 190 SER B C 1
ATOM 5262 O O . SER B 1 190 ? -16.172 -15.938 -18.562 1 95.5 190 SER B O 1
ATOM 5264 N N . ALA B 1 191 ? -14.133 -15.375 -17.922 1 94.38 191 ALA B N 1
ATOM 5265 C CA . ALA B 1 191 ? -13.617 -16.734 -18.078 1 94.38 191 ALA B CA 1
ATOM 5266 C C . ALA B 1 191 ? -14.016 -17.625 -16.906 1 94.38 191 ALA B C 1
ATOM 5268 O O . ALA B 1 191 ? -13.953 -18.844 -17 1 94.38 191 ALA B O 1
ATOM 5269 N N . GLU B 1 192 ? -14.375 -17.094 -15.812 1 96.69 192 GLU B N 1
ATOM 5270 C CA . GLU B 1 192 ? -14.875 -17.797 -14.633 1 96.69 192 GLU B CA 1
ATOM 5271 C C . GLU B 1 192 ? -15.93 -16.969 -13.906 1 96.69 192 GLU B C 1
ATOM 5273 O O . GLU B 1 192 ? -15.672 -16.422 -12.836 1 96.69 192 GLU B O 1
ATOM 5278 N N . PRO B 1 193 ? -17.156 -16.969 -14.359 1 98.12 193 PRO B N 1
ATOM 5279 C CA . PRO B 1 193 ? -18.172 -16.031 -13.867 1 98.12 193 PRO B CA 1
ATOM 5280 C C . PRO B 1 193 ? -19.062 -16.641 -12.797 1 98.12 193 PRO B C 1
ATOM 5282 O O . PRO B 1 193 ? -20.172 -16.156 -12.555 1 98.12 193 PRO B O 1
ATOM 5285 N N . LEU B 1 194 ? -18.641 -17.719 -12.148 1 98.69 194 LEU B N 1
ATOM 5286 C CA . LEU B 1 194 ? -19.609 -18.484 -11.367 1 98.69 194 LEU B CA 1
ATOM 5287 C C . LEU B 1 194 ? -19.281 -18.391 -9.875 1 98.69 194 LEU B C 1
ATOM 5289 O O . LEU B 1 194 ? -20.141 -18.016 -9.07 1 98.69 194 LEU B O 1
ATOM 5293 N N . PHE B 1 195 ? -18.109 -18.641 -9.445 1 98.75 195 PHE B N 1
ATOM 5294 C CA . PHE B 1 195 ? -17.781 -19.016 -8.078 1 98.75 195 PHE B CA 1
ATOM 5295 C C . PHE B 1 195 ? -18.062 -17.875 -7.113 1 98.75 195 PHE B C 1
ATOM 5297 O O . PHE B 1 195 ? -18.594 -18.094 -6.02 1 98.75 195 PHE B O 1
ATOM 5304 N N . ALA B 1 196 ? -17.672 -16.656 -7.426 1 98.75 196 ALA B N 1
ATOM 5305 C CA . ALA B 1 196 ? -17.859 -15.539 -6.508 1 98.75 196 ALA B CA 1
ATOM 5306 C C . ALA B 1 196 ? -19.312 -15.391 -6.098 1 98.75 196 ALA B C 1
ATOM 5308 O O . ALA B 1 196 ? -19.625 -15.133 -4.934 1 98.75 196 ALA B O 1
ATOM 5309 N N . GLY B 1 197 ? -20.172 -15.539 -7.07 1 98.62 197 GLY B N 1
ATOM 5310 C CA . GLY B 1 197 ? -21.594 -15.484 -6.766 1 98.62 197 GLY B CA 1
ATOM 5311 C C . GLY B 1 197 ? -22.047 -16.609 -5.848 1 98.62 197 GLY B C 1
ATOM 5312 O O . GLY B 1 197 ? -22.844 -16.375 -4.93 1 98.62 197 GLY B O 1
ATOM 5313 N N . TRP B 1 198 ? -21.578 -17.812 -6.141 1 98.62 198 TRP B N 1
ATOM 5314 C CA . TRP B 1 198 ? -21.922 -18.953 -5.297 1 98.62 198 TRP B CA 1
ATOM 5315 C C . TRP B 1 198 ? -21.469 -18.719 -3.861 1 98.62 198 TRP B C 1
ATOM 5317 O O . TRP B 1 198 ? -22.203 -19 -2.916 1 98.62 198 TRP B O 1
ATOM 5327 N N . PHE B 1 199 ? -20.281 -18.203 -3.689 1 98.62 199 PHE B N 1
ATOM 5328 C CA . PHE B 1 199 ? -19.75 -17.969 -2.348 1 98.62 199 PHE B CA 1
ATOM 5329 C C . PHE B 1 199 ? -20.578 -16.906 -1.629 1 98.62 199 PHE B C 1
ATOM 5331 O O . PHE B 1 199 ? -20.875 -17.047 -0.439 1 98.62 199 PHE B O 1
ATOM 5338 N N . ALA B 1 200 ? -20.922 -15.852 -2.344 1 98.44 200 ALA B N 1
ATOM 5339 C CA . ALA B 1 200 ? -21.734 -14.797 -1.749 1 98.44 200 ALA B CA 1
ATOM 5340 C C . ALA B 1 200 ? -23.078 -15.352 -1.263 1 98.44 200 ALA B C 1
ATOM 5342 O O . ALA B 1 200 ? -23.516 -15.031 -0.156 1 98.44 200 ALA B O 1
ATOM 5343 N N . ARG B 1 201 ? -23.719 -16.203 -2.068 1 97.94 201 ARG B N 1
ATOM 5344 C CA . ARG B 1 201 ? -24.984 -16.812 -1.688 1 97.94 201 ARG B CA 1
ATOM 5345 C C . ARG B 1 201 ? -24.812 -17.719 -0.466 1 97.94 201 ARG B C 1
ATOM 5347 O O . ARG B 1 201 ? -25.641 -17.688 0.447 1 97.94 201 ARG B O 1
ATOM 5354 N N . LEU B 1 202 ? -23.781 -18.469 -0.528 1 98.25 202 LEU B N 1
ATOM 5355 C CA . LEU B 1 202 ? -23.484 -19.375 0.581 1 98.25 202 LEU B CA 1
ATOM 5356 C C . LEU B 1 202 ? -23.266 -18.594 1.875 1 98.25 202 LEU B C 1
ATOM 5358 O O . LEU B 1 202 ? -23.781 -18.984 2.928 1 98.25 202 LEU B O 1
ATOM 5362 N N . LEU B 1 203 ? -22.5 -17.547 1.797 1 97.88 203 LEU B N 1
ATOM 5363 C CA . LEU B 1 203 ? -22.266 -16.703 2.963 1 97.88 203 LEU B CA 1
ATOM 5364 C C . LEU B 1 203 ? -23.578 -16.141 3.514 1 97.88 203 LEU B C 1
ATOM 5366 O O . LEU B 1 203 ? -23.766 -16.109 4.73 1 97.88 203 LEU B O 1
ATOM 5370 N N . ALA B 1 204 ? -24.438 -15.711 2.617 1 97.25 204 ALA B N 1
ATOM 5371 C CA . ALA B 1 204 ? -25.75 -15.195 3.012 1 97.25 204 ALA B CA 1
ATOM 5372 C C . ALA B 1 204 ? -26.562 -16.25 3.736 1 97.25 204 ALA B C 1
ATOM 5374 O O . ALA B 1 204 ? -27.312 -15.945 4.66 1 97.25 204 ALA B O 1
ATOM 5375 N N . GLU B 1 205 ? -26.438 -17.484 3.287 1 97.88 205 GLU B N 1
ATOM 5376 C CA . GLU B 1 205 ? -27.172 -18.578 3.908 1 97.88 205 GLU B CA 1
ATOM 5377 C C . GLU B 1 205 ? -26.641 -18.875 5.309 1 97.88 205 GLU B C 1
ATOM 5379 O O . GLU B 1 205 ? -27.422 -19.094 6.238 1 97.88 205 GLU B O 1
ATOM 5384 N N . VAL B 1 206 ? -25.359 -18.859 5.465 1 97.69 206 VAL B N 1
ATOM 5385 C CA . VAL B 1 206 ? -24.75 -19.297 6.719 1 97.69 206 VAL B CA 1
ATOM 5386 C C . VAL B 1 206 ? -24.812 -18.156 7.738 1 97.69 206 VAL B C 1
ATOM 5388 O O . VAL B 1 206 ? -24.844 -18.406 8.945 1 97.69 206 VAL B O 1
ATOM 5391 N N . HIS B 1 207 ? -24.766 -16.938 7.293 1 97.94 207 HIS B N 1
ATOM 5392 C CA . HIS B 1 207 ? -24.828 -15.758 8.148 1 97.94 207 HIS B CA 1
ATOM 5393 C C . HIS B 1 207 ? -25.625 -14.641 7.488 1 97.94 207 HIS B C 1
ATOM 5395 O O . HIS B 1 207 ? -25.047 -13.672 6.992 1 97.94 207 HIS B O 1
ATOM 5401 N N . PRO B 1 208 ? -26.859 -14.648 7.578 1 97.25 208 PRO B N 1
ATOM 5402 C CA . PRO B 1 208 ? -27.781 -13.797 6.828 1 97.25 208 PRO B CA 1
ATOM 5403 C C . PRO B 1 208 ? -27.484 -12.312 6.977 1 97.25 208 PRO B C 1
ATOM 5405 O O . PRO B 1 208 ? -27.656 -11.539 6.027 1 97.25 208 PRO B O 1
ATOM 5408 N N . PRO B 1 209 ? -26.922 -11.844 8.078 1 95.44 209 PRO B N 1
ATOM 5409 C CA . PRO B 1 209 ? -26.641 -10.406 8.188 1 95.44 209 PRO B CA 1
ATOM 5410 C C . PRO B 1 209 ? -25.609 -9.93 7.172 1 95.44 209 PRO B C 1
ATOM 5412 O O . PRO B 1 209 ? -25.516 -8.734 6.891 1 95.44 209 PRO B O 1
ATOM 5415 N N . LEU B 1 210 ? -24.828 -10.836 6.566 1 96.62 210 LEU B N 1
ATOM 5416 C CA . LEU B 1 210 ? -23.797 -10.461 5.605 1 96.62 210 LEU B CA 1
ATOM 5417 C C . LEU B 1 210 ? -24.359 -10.422 4.188 1 96.62 210 LEU B C 1
ATOM 5419 O O . LEU B 1 210 ? -23.672 -10 3.254 1 96.62 210 LEU B O 1
ATOM 5423 N N . ALA B 1 211 ? -25.641 -10.773 4.008 1 96.06 211 ALA B N 1
ATOM 5424 C CA . ALA B 1 211 ? -26.25 -10.953 2.691 1 96.06 211 ALA B CA 1
ATOM 5425 C C . ALA B 1 211 ? -26.203 -9.664 1.886 1 96.06 211 ALA B C 1
ATOM 5427 O O . ALA B 1 211 ? -25.984 -9.688 0.673 1 96.06 211 ALA B O 1
ATOM 5428 N N . ASP B 1 212 ? -26.344 -8.547 2.604 1 97.25 212 ASP B N 1
ATOM 5429 C CA . ASP B 1 212 ? -26.469 -7.281 1.896 1 97.25 212 ASP B CA 1
ATOM 5430 C C . ASP B 1 212 ? -25.156 -6.504 1.931 1 97.25 212 ASP B C 1
ATOM 5432 O O . ASP B 1 212 ? -25.094 -5.355 1.483 1 97.25 212 ASP B O 1
ATOM 5436 N N . CYS B 1 213 ? -24.062 -7.109 2.484 1 98.25 213 CYS B N 1
ATOM 5437 C CA . CYS B 1 213 ? -22.812 -6.402 2.654 1 98.25 213 CYS B CA 1
ATOM 5438 C C . CYS B 1 213 ? -21.891 -6.629 1.458 1 98.25 213 CYS B C 1
ATOM 5440 O O . CYS B 1 213 ? -20.766 -6.109 1.419 1 98.25 213 CYS B O 1
ATOM 5442 N N . LEU B 1 214 ? -22.312 -7.395 0.484 1 97.81 214 LEU B N 1
ATOM 5443 C CA . LEU B 1 214 ? -21.516 -7.66 -0.706 1 97.81 214 LEU B CA 1
ATOM 5444 C C . LEU B 1 214 ? -22.406 -7.816 -1.936 1 97.81 214 LEU B C 1
ATOM 5446 O O . LEU B 1 214 ? -23.609 -8.055 -1.811 1 97.81 214 LEU B O 1
ATOM 5450 N N . ALA B 1 215 ? -21.844 -7.664 -3.111 1 98.75 215 ALA B N 1
ATOM 5451 C CA . ALA B 1 215 ? -22.5 -7.887 -4.398 1 98.75 215 ALA B CA 1
ATOM 5452 C C . ALA B 1 215 ? -21.484 -8.32 -5.457 1 98.75 215 ALA B C 1
ATOM 5454 O O . ALA B 1 215 ? -20.281 -8.07 -5.316 1 98.75 215 ALA B O 1
ATOM 5455 N N . VAL B 1 216 ? -21.938 -9.055 -6.371 1 98.75 216 VAL B N 1
ATOM 5456 C CA . VAL B 1 216 ? -21.125 -9.562 -7.465 1 98.75 216 VAL B CA 1
ATOM 5457 C C . VAL B 1 216 ? -21.781 -9.234 -8.805 1 98.75 216 VAL B C 1
ATOM 5459 O O . VAL B 1 216 ? -22.922 -9.625 -9.055 1 98.75 216 VAL B O 1
ATOM 5462 N N . VAL B 1 217 ? -21.078 -8.516 -9.625 1 98.31 217 VAL B N 1
ATOM 5463 C CA . VAL B 1 217 ? -21.609 -8 -10.883 1 98.31 217 VAL B CA 1
ATOM 5464 C C . VAL B 1 217 ? -20.641 -8.305 -12.023 1 98.31 217 VAL B C 1
ATOM 5466 O O . VAL B 1 217 ? -19.688 -9.055 -11.844 1 98.31 217 VAL B O 1
ATOM 5469 N N . TRP B 1 218 ? -21.078 -7.777 -13.258 1 97.25 218 TRP B N 1
ATOM 5470 C CA . TRP B 1 218 ? -20.234 -8.023 -14.422 1 97.25 218 TRP B CA 1
ATOM 5471 C C . TRP B 1 218 ? -20.297 -6.852 -15.398 1 97.25 218 TRP B C 1
ATOM 5473 O O . TRP B 1 218 ? -21.328 -6.176 -15.5 1 97.25 218 TRP B O 1
ATOM 5483 N N . TRP B 1 219 ? -19.219 -6.586 -16.062 1 95.56 219 TRP B N 1
ATOM 5484 C CA . TRP B 1 219 ? -19.141 -5.836 -17.297 1 95.56 219 TRP B CA 1
ATOM 5485 C C . TRP B 1 219 ? -17.953 -6.301 -18.141 1 95.56 219 TRP B C 1
ATOM 5487 O O . TRP B 1 219 ? -17.109 -7.074 -17.656 1 95.56 219 TRP B O 1
ATOM 5497 N N . SER B 1 220 ? -17.875 -5.891 -19.344 1 89.81 220 SER B N 1
ATOM 5498 C CA . SER B 1 220 ? -16.812 -6.344 -20.234 1 89.81 220 SER B CA 1
ATOM 5499 C C . SER B 1 220 ? -15.539 -5.539 -20.016 1 89.81 220 SER B C 1
ATOM 5501 O O . SER B 1 220 ? -15.578 -4.309 -19.953 1 89.81 220 SER B O 1
ATOM 5503 N N . GLY B 1 221 ? -14.438 -6.242 -19.938 1 81.31 221 GLY B N 1
ATOM 5504 C CA . GLY B 1 221 ? -13.133 -5.613 -19.859 1 81.31 221 GLY B CA 1
ATOM 5505 C C . GLY B 1 221 ? -12.969 -4.691 -18.672 1 81.31 221 GLY B C 1
ATOM 5506 O O . GLY B 1 221 ? -13.445 -5 -17.578 1 81.31 221 GLY B O 1
ATOM 5507 N N . ALA B 1 222 ? -12.047 -3.648 -18.844 1 72.06 222 ALA B N 1
ATOM 5508 C CA . ALA B 1 222 ? -11.766 -2.713 -17.75 1 72.06 222 ALA B CA 1
ATOM 5509 C C . ALA B 1 222 ? -12.898 -1.694 -17.594 1 72.06 222 ALA B C 1
ATOM 5511 O O . ALA B 1 222 ? -12.852 -0.839 -16.719 1 72.06 222 ALA B O 1
ATOM 5512 N N . GLY B 1 223 ? -13.844 -1.978 -18.234 1 61.5 223 GLY B N 1
ATOM 5513 C CA . GLY B 1 223 ? -14.93 -1.014 -18.172 1 61.5 223 GLY B CA 1
ATOM 5514 C C . GLY B 1 223 ? -14.68 0.229 -19 1 61.5 223 GLY B C 1
ATOM 5515 O O . GLY B 1 223 ? -13.586 0.419 -19.531 1 61.5 223 GLY B O 1
ATOM 5516 N N . GLY B 1 224 ? -15.398 1.02 -19.484 1 54.59 224 GLY B N 1
ATOM 5517 C CA . GLY B 1 224 ? -15.273 2.303 -20.156 1 54.59 224 GLY B CA 1
ATOM 5518 C C . GLY B 1 224 ? -15.633 2.244 -21.625 1 54.59 224 GLY B C 1
ATOM 5519 O O . GLY B 1 224 ? -15.844 1.161 -22.172 1 54.59 224 GLY B O 1
ATOM 5520 N N . VAL B 1 225 ? -15.875 3.344 -22.156 1 45.94 225 VAL B N 1
ATOM 5521 C CA . VAL B 1 225 ? -16.312 3.576 -23.516 1 45.94 225 VAL B CA 1
ATOM 5522 C C . VAL B 1 225 ? -15.164 3.25 -24.484 1 45.94 225 VAL B C 1
ATOM 5524 O O . VAL B 1 225 ? -14.539 4.152 -25.047 1 45.94 225 VAL B O 1
ATOM 5527 N N . ASP B 1 226 ? -14.125 2.615 -24.141 1 40.44 226 ASP B N 1
ATOM 5528 C CA . ASP B 1 226 ? -13.188 2.559 -25.266 1 40.44 226 ASP B CA 1
ATOM 5529 C C . ASP B 1 226 ? -13.867 2.012 -26.516 1 40.44 226 ASP B C 1
ATOM 5531 O O . ASP B 1 226 ? -13.266 1.967 -27.594 1 40.44 226 ASP B O 1
ATOM 5535 N N . GLY B 1 227 ? -14.227 0.765 -26.641 1 34.59 227 GLY B N 1
ATOM 5536 C CA . GLY B 1 227 ? -14.68 0.472 -28 1 34.59 227 GLY B CA 1
ATOM 5537 C C . GLY B 1 227 ? -15.633 1.512 -28.547 1 34.59 227 GLY B C 1
ATOM 5538 O O . GLY B 1 227 ? -16.219 2.295 -27.781 1 34.59 227 GLY B O 1
ATOM 5539 N N . ALA B 1 228 ? -15.469 1.827 -30.031 1 32.44 228 ALA B N 1
ATOM 5540 C CA . ALA B 1 228 ? -16.328 2.598 -30.922 1 32.44 228 ALA B CA 1
ATOM 5541 C C . ALA B 1 228 ? -17.781 2.512 -30.5 1 32.44 228 ALA B C 1
ATOM 5543 O O . ALA B 1 228 ? -18.672 3.037 -31.188 1 32.44 228 ALA B O 1
ATOM 5544 N N . ASP B 1 229 ? -18.141 1.421 -29.922 1 34.38 229 ASP B N 1
ATOM 5545 C CA . ASP B 1 229 ? -19.578 1.521 -29.656 1 34.38 229 ASP B CA 1
ATOM 5546 C C . ASP B 1 229 ? -19.859 2.557 -28.562 1 34.38 229 ASP B C 1
ATOM 5548 O O . ASP B 1 229 ? -19.078 2.713 -27.625 1 34.38 229 ASP B O 1
ATOM 5552 N N . GLY B 1 230 ? -20.781 3.502 -28.609 1 33.16 230 GLY B N 1
ATOM 5553 C CA . GLY B 1 230 ? -21.297 4.758 -28.094 1 33.16 230 GLY B CA 1
ATOM 5554 C C . GLY B 1 230 ? -21.266 4.844 -26.594 1 33.16 230 GLY B C 1
ATOM 5555 O O . GLY B 1 230 ? -21.281 3.818 -25.906 1 33.16 230 GLY B O 1
ATOM 5556 N N . ALA B 1 231 ? -20.734 6.102 -25.953 1 38.53 231 ALA B N 1
ATOM 5557 C CA . ALA B 1 231 ? -21.062 6.75 -24.688 1 38.53 231 ALA B CA 1
ATOM 5558 C C . ALA B 1 231 ? -22.328 6.168 -24.094 1 38.53 231 ALA B C 1
ATOM 5560 O O . ALA B 1 231 ? -22.625 6.395 -22.906 1 38.53 231 ALA B O 1
ATOM 5561 N N . ASP B 1 232 ? -23.062 5.68 -24.781 1 40.12 232 ASP B N 1
ATOM 5562 C CA . ASP B 1 232 ? -24.484 5.41 -24.594 1 40.12 232 ASP B CA 1
ATOM 5563 C C . ASP B 1 232 ? -24.719 3.971 -24.141 1 40.12 232 ASP B C 1
ATOM 5565 O O . ASP B 1 232 ? -25.859 3.518 -24.031 1 40.12 232 ASP B O 1
ATOM 5569 N N . GLY B 1 233 ? -23.594 3.027 -24.094 1 47.19 233 GLY B N 1
ATOM 5570 C CA . GLY B 1 233 ? -24.109 1.69 -23.844 1 47.19 233 GLY B CA 1
ATOM 5571 C C . GLY B 1 233 ? -24.172 1.347 -22.359 1 47.19 233 GLY B C 1
ATOM 5572 O O . GLY B 1 233 ? -23.625 2.066 -21.531 1 47.19 233 GLY B O 1
ATOM 5573 N N . VAL B 1 234 ? -25.031 0.482 -21.891 1 53.03 234 VAL B N 1
ATOM 5574 C CA . VAL B 1 234 ? -25.438 0.033 -20.562 1 53.03 234 VAL B CA 1
ATOM 5575 C C . VAL B 1 234 ? -24.219 -0.417 -19.766 1 53.03 234 VAL B C 1
ATOM 5577 O O . VAL B 1 234 ? -24.125 -0.194 -18.562 1 53.03 234 VAL B O 1
ATOM 5580 N N . ASP B 1 235 ? -23 -0.808 -20.484 1 60.06 235 ASP B N 1
ATOM 5581 C CA . ASP B 1 235 ? -21.875 -1.458 -19.812 1 60.06 235 ASP B CA 1
ATOM 5582 C C . ASP B 1 235 ? -20.922 -0.426 -19.203 1 60.06 235 ASP B C 1
ATOM 5584 O O . ASP B 1 235 ? -20.391 -0.631 -18.109 1 60.06 235 ASP B O 1
ATOM 5588 N N . GLY B 1 236 ? -20.859 0.705 -19.75 1 72.56 236 GLY B N 1
ATOM 5589 C CA . GLY B 1 236 ? -19.875 1.689 -19.312 1 72.56 236 GLY B CA 1
ATOM 5590 C C . GLY B 1 236 ? -20.328 2.521 -18.141 1 72.56 236 GLY B C 1
ATOM 5591 O O . GLY B 1 236 ? -19.516 2.924 -17.297 1 72.56 236 GLY B O 1
ATOM 5592 N N . GLY B 1 237 ? -21.547 2.594 -18 1 87.12 237 GLY B N 1
ATOM 5593 C CA . GLY B 1 237 ? -22.078 3.443 -16.953 1 87.12 237 GLY B CA 1
ATOM 5594 C C . GLY B 1 237 ? -21.922 2.842 -15.562 1 87.12 237 GLY B C 1
ATOM 5595 O O . GLY B 1 237 ? -21.516 3.529 -14.625 1 87.12 237 GLY B O 1
ATOM 5596 N N . GLY B 1 238 ? -22.203 1.536 -15.477 1 94.12 238 GLY B N 1
ATOM 5597 C CA . GLY B 1 238 ? -22.062 0.845 -14.203 1 94.12 238 GLY B CA 1
ATOM 5598 C C . GLY B 1 238 ? -20.625 0.79 -13.703 1 94.12 238 GLY B C 1
ATOM 5599 O O . GLY B 1 238 ? -20.359 1.044 -12.523 1 94.12 238 GLY B O 1
ATOM 5600 N N . ALA B 1 239 ? -19.719 0.505 -14.594 1 96 239 ALA B N 1
ATOM 5601 C CA . ALA B 1 239 ? -18.312 0.441 -14.242 1 96 239 ALA B CA 1
ATOM 5602 C C . ALA B 1 239 ? -17.797 1.796 -13.758 1 96 239 ALA B C 1
ATOM 5604 O O . ALA B 1 239 ? -17.141 1.884 -12.719 1 96 239 ALA B O 1
ATOM 5605 N N . ALA B 1 240 ? -18.125 2.844 -14.508 1 96.19 240 ALA B N 1
ATOM 5606 C CA . ALA B 1 240 ? -17.688 4.191 -14.164 1 96.19 240 ALA B CA 1
ATOM 5607 C C . ALA B 1 240 ? -18.219 4.609 -12.789 1 96.19 240 ALA B C 1
ATOM 5609 O O . ALA B 1 240 ? -17.5 5.23 -12.008 1 96.19 240 ALA B O 1
ATOM 5610 N N . ALA B 1 241 ? -19.438 4.23 -12.531 1 97.31 241 ALA B N 1
ATOM 5611 C CA . ALA B 1 241 ? -20.047 4.555 -11.25 1 97.31 241 ALA B CA 1
ATOM 5612 C C . ALA B 1 241 ? -19.312 3.881 -10.102 1 97.31 241 ALA B C 1
ATOM 5614 O O . ALA B 1 241 ? -19.016 4.516 -9.086 1 97.31 241 ALA B O 1
ATOM 5615 N N . LEU B 1 242 ? -18.984 2.615 -10.234 1 97.88 242 LEU B N 1
ATOM 5616 C CA . LEU B 1 242 ? -18.297 1.896 -9.172 1 97.88 242 LEU B CA 1
ATOM 5617 C C . LEU B 1 242 ? -16.875 2.412 -9 1 97.88 242 LEU B C 1
ATOM 5619 O O . LEU B 1 242 ? -16.375 2.512 -7.875 1 97.88 242 LEU B O 1
ATOM 5623 N N . HIS B 1 243 ? -16.219 2.758 -10.141 1 97.31 243 HIS B N 1
ATOM 5624 C CA . HIS B 1 243 ? -14.875 3.34 -10.078 1 97.31 243 HIS B CA 1
ATOM 5625 C C . HIS B 1 243 ? -14.875 4.633 -9.273 1 97.31 243 HIS B C 1
ATOM 5627 O O . HIS B 1 243 ? -13.93 4.91 -8.531 1 97.31 243 HIS B O 1
ATOM 5633 N N . ALA B 1 244 ? -15.906 5.34 -9.375 1 96.56 244 ALA B N 1
ATOM 5634 C CA . ALA B 1 244 ? -16.016 6.617 -8.672 1 96.56 244 ALA B CA 1
ATOM 5635 C C . ALA B 1 244 ? -16.359 6.406 -7.203 1 96.56 244 ALA B C 1
ATOM 5637 O O . ALA B 1 244 ? -15.977 7.207 -6.348 1 96.56 244 ALA B O 1
ATOM 5638 N N . GLU B 1 245 ? -17.062 5.297 -6.918 1 97.19 245 GLU B N 1
ATOM 5639 C CA . GLU B 1 245 ? -17.594 5.051 -5.578 1 97.19 245 GLU B CA 1
ATOM 5640 C C . GLU B 1 245 ? -16.547 4.379 -4.691 1 97.19 245 GLU B C 1
ATOM 5642 O O . GLU B 1 245 ? -16.469 4.645 -3.49 1 97.19 245 GLU B O 1
ATOM 5647 N N . ALA B 1 246 ? -15.75 3.557 -5.246 1 98.38 246 ALA B N 1
ATOM 5648 C CA . ALA B 1 246 ? -14.836 2.723 -4.469 1 98.38 246 ALA B CA 1
ATOM 5649 C C . ALA B 1 246 ? -13.648 3.533 -3.971 1 98.38 246 ALA B C 1
ATOM 5651 O O . ALA B 1 246 ? -13.016 4.266 -4.742 1 98.38 246 ALA B O 1
ATOM 5652 N N . ASP B 1 247 ? -13.359 3.4 -2.678 1 98.19 247 ASP B N 1
ATOM 5653 C CA . ASP B 1 247 ? -12.172 4.07 -2.156 1 98.19 247 ASP B CA 1
ATOM 5654 C C . ASP B 1 247 ? -10.961 3.143 -2.189 1 98.19 247 ASP B C 1
ATOM 5656 O O . ASP B 1 247 ? -9.82 3.592 -2.018 1 98.19 247 ASP B O 1
ATOM 5660 N N . THR B 1 248 ? -11.141 1.856 -2.383 1 98.75 248 THR B N 1
ATOM 5661 C CA . THR B 1 248 ? -10.078 0.875 -2.578 1 98.75 248 THR B CA 1
ATOM 5662 C C . THR B 1 248 ? -10.445 -0.11 -3.684 1 98.75 248 THR B C 1
ATOM 5664 O O . THR B 1 248 ? -11.578 -0.593 -3.736 1 98.75 248 THR B O 1
ATOM 5667 N N . VAL B 1 249 ? -9.539 -0.355 -4.602 1 98.75 249 VAL B N 1
ATOM 5668 C CA . VAL B 1 249 ? -9.742 -1.281 -5.707 1 98.75 249 VAL B CA 1
ATOM 5669 C C . VAL B 1 249 ? -8.641 -2.334 -5.715 1 98.75 249 VAL B C 1
ATOM 5671 O O . VAL B 1 249 ? -7.453 -2 -5.781 1 98.75 249 VAL B O 1
ATOM 5674 N N . LEU B 1 250 ? -8.984 -3.561 -5.527 1 98.75 250 LEU B N 1
ATOM 5675 C CA . LEU B 1 250 ? -8.094 -4.711 -5.664 1 98.75 250 LEU B CA 1
ATOM 5676 C C . LEU B 1 250 ? -8.359 -5.445 -6.977 1 98.75 250 LEU B C 1
ATOM 5678 O O . LEU B 1 250 ? -9.469 -5.941 -7.203 1 98.75 250 LEU B O 1
ATOM 5682 N N . ALA B 1 251 ? -7.355 -5.539 -7.852 1 98.25 251 ALA B N 1
ATOM 5683 C CA . ALA B 1 251 ? -7.586 -6.039 -9.203 1 98.25 251 ALA B CA 1
ATOM 5684 C C . ALA B 1 251 ? -6.52 -7.047 -9.609 1 98.25 251 ALA B C 1
ATOM 5686 O O . ALA B 1 251 ? -5.336 -6.863 -9.305 1 98.25 251 ALA B O 1
ATOM 5687 N N . TYR B 1 252 ? -7.008 -8.086 -10.203 1 97.12 252 TYR B N 1
ATOM 5688 C CA . TYR B 1 252 ? -6.156 -9.07 -10.859 1 97.12 252 TYR B CA 1
ATOM 5689 C C . TYR B 1 252 ? -6.234 -8.938 -12.375 1 97.12 252 TYR B C 1
ATOM 5691 O O . TYR B 1 252 ? -7.312 -8.695 -12.93 1 97.12 252 TYR B O 1
ATOM 5699 N N . GLY B 1 253 ? -5.098 -9.086 -13.062 1 94.31 253 GLY B N 1
ATOM 5700 C CA . GLY B 1 253 ? -5.168 -9.094 -14.516 1 94.31 253 GLY B CA 1
ATOM 5701 C C . GLY B 1 253 ? -3.838 -8.797 -15.18 1 94.31 253 GLY B C 1
ATOM 5702 O O . GLY B 1 253 ? -2.844 -8.531 -14.5 1 94.31 253 GLY B O 1
ATOM 5703 N N . GLY B 1 254 ? -3.867 -8.828 -16.5 1 93.62 254 GLY B N 1
ATOM 5704 C CA . GLY B 1 254 ? -2.68 -8.422 -17.234 1 93.62 254 GLY B CA 1
ATOM 5705 C C . GLY B 1 254 ? -2.326 -6.961 -17.047 1 93.62 254 GLY B C 1
ATOM 5706 O O . GLY B 1 254 ? -3.176 -6.16 -16.656 1 93.62 254 GLY B O 1
ATOM 5707 N N . ASN B 1 255 ? -1.121 -6.648 -17.297 1 94.25 255 ASN B N 1
ATOM 5708 C CA . ASN B 1 255 ? -0.623 -5.301 -17.031 1 94.25 255 ASN B CA 1
ATOM 5709 C C . ASN B 1 255 ? -1.369 -4.262 -17.859 1 94.25 255 ASN B C 1
ATOM 5711 O O . ASN B 1 255 ? -1.627 -3.152 -17.391 1 94.25 255 ASN B O 1
ATOM 5715 N N . GLN B 1 256 ? -1.741 -4.613 -19.047 1 93.69 256 GLN B N 1
ATOM 5716 C CA . GLN B 1 256 ? -2.482 -3.678 -19.891 1 93.69 256 GLN B CA 1
ATOM 5717 C C . GLN B 1 256 ? -3.852 -3.367 -19.297 1 93.69 256 GLN B C 1
ATOM 5719 O O . GLN B 1 256 ? -4.266 -2.207 -19.25 1 93.69 256 GLN B O 1
ATOM 5724 N N . THR B 1 257 ? -4.5 -4.43 -18.875 1 93.19 257 THR B N 1
ATOM 5725 C CA . THR B 1 257 ? -5.809 -4.27 -18.25 1 93.19 257 THR B CA 1
ATOM 5726 C C . THR B 1 257 ? -5.695 -3.449 -16.969 1 93.19 257 THR B C 1
ATOM 5728 O O . THR B 1 257 ? -6.508 -2.551 -16.719 1 93.19 257 THR B O 1
ATOM 5731 N N . LEU B 1 258 ? -4.723 -3.721 -16.172 1 96.56 258 LEU B N 1
ATOM 5732 C CA . LEU B 1 258 ? -4.52 -3.014 -14.914 1 96.56 258 LEU B CA 1
ATOM 5733 C C . LEU B 1 258 ? -4.176 -1.548 -15.156 1 96.56 258 LEU B C 1
ATOM 5735 O O . LEU B 1 258 ? -4.625 -0.667 -14.422 1 96.56 258 LEU B O 1
ATOM 5739 N N . GLN B 1 259 ? -3.371 -1.278 -16.172 1 95.75 259 GLN B N 1
ATOM 5740 C CA . GLN B 1 259 ? -3.049 0.099 -16.531 1 95.75 259 GLN B CA 1
ATOM 5741 C C . GLN B 1 259 ? -4.301 0.869 -16.938 1 95.75 259 GLN B C 1
ATOM 5743 O O . GLN B 1 259 ? -4.488 2.018 -16.531 1 95.75 259 GLN B O 1
ATOM 5748 N N . ALA B 1 260 ? -5.141 0.25 -17.719 1 94.62 260 ALA B N 1
ATOM 5749 C CA . ALA B 1 260 ? -6.387 0.874 -18.141 1 94.62 260 ALA B CA 1
ATOM 5750 C C . ALA B 1 260 ? -7.293 1.174 -16.953 1 94.62 260 ALA B C 1
ATOM 5752 O O . ALA B 1 260 ? -7.891 2.25 -16.875 1 94.62 260 ALA B O 1
ATOM 5753 N N . LEU B 1 261 ? -7.395 0.235 -16.062 1 95.75 261 LEU B N 1
ATOM 5754 C CA . LEU B 1 261 ? -8.211 0.416 -14.867 1 95.75 261 LEU B CA 1
ATOM 5755 C C . LEU B 1 261 ? -7.676 1.557 -14.016 1 95.75 261 LEU B C 1
ATOM 5757 O O . LEU B 1 261 ? -8.438 2.42 -13.57 1 95.75 261 LEU B O 1
ATOM 5761 N N . ARG B 1 262 ? -6.375 1.55 -13.766 1 96.44 262 ARG B N 1
ATOM 5762 C CA . ARG B 1 262 ? -5.738 2.586 -12.961 1 96.44 262 ARG B CA 1
ATOM 5763 C C . ARG B 1 262 ? -6.047 3.975 -13.508 1 96.44 262 ARG B C 1
ATOM 5765 O O . ARG B 1 262 ? -6.281 4.914 -12.742 1 96.44 262 ARG B O 1
ATOM 5772 N N . GLN B 1 263 ? -6.078 4.133 -14.789 1 93.75 263 GLN B N 1
ATOM 5773 C CA . GLN B 1 263 ? -6.305 5.418 -15.445 1 93.75 263 GLN B CA 1
ATOM 5774 C C . GLN B 1 263 ? -7.73 5.906 -15.211 1 93.75 263 GLN B C 1
ATOM 5776 O O . GLN B 1 263 ? -8 7.105 -15.297 1 93.75 263 GLN B O 1
ATOM 5781 N N . ARG B 1 264 ? -8.57 5.027 -14.867 1 93.94 264 ARG B N 1
ATOM 5782 C CA . ARG B 1 264 ? -9.984 5.383 -14.711 1 93.94 264 ARG B CA 1
ATOM 5783 C C . ARG B 1 264 ? -10.297 5.742 -13.258 1 93.94 264 ARG B C 1
ATOM 5785 O O . ARG B 1 264 ? -11.359 6.293 -12.969 1 93.94 264 ARG B O 1
ATOM 5792 N N . LEU B 1 265 ? -9.445 5.453 -12.391 1 96.62 265 LEU B N 1
ATOM 5793 C CA . LEU B 1 265 ? -9.688 5.645 -10.961 1 96.62 265 LEU B CA 1
ATOM 5794 C C . LEU B 1 265 ? -9.242 7.031 -10.516 1 96.62 265 LEU B C 1
ATOM 5796 O O . LEU B 1 265 ? -8.219 7.535 -10.977 1 96.62 265 LEU B O 1
ATOM 5800 N N . PRO B 1 266 ? -10.008 7.648 -9.625 1 95.5 266 PRO B N 1
ATOM 5801 C CA . PRO B 1 266 ? -9.484 8.852 -8.984 1 95.5 266 PRO B CA 1
ATOM 5802 C C . PRO B 1 266 ? -8.148 8.602 -8.273 1 95.5 266 PRO B C 1
ATOM 5804 O O . PRO B 1 266 ? -7.891 7.492 -7.812 1 95.5 266 PRO B O 1
ATOM 5807 N N . VAL B 1 267 ? -7.293 9.625 -8.18 1 95.06 267 VAL B N 1
ATOM 5808 C CA . VAL B 1 267 ? -5.973 9.484 -7.57 1 95.06 267 VAL B CA 1
ATOM 5809 C C . VAL B 1 267 ? -6.125 9.203 -6.078 1 95.06 267 VAL B C 1
ATOM 5811 O O . VAL B 1 267 ? -5.211 8.664 -5.445 1 95.06 267 VAL B O 1
ATOM 5814 N N . THR B 1 268 ? -7.359 9.531 -5.488 1 96.06 268 THR B N 1
ATOM 5815 C CA . THR B 1 268 ? -7.598 9.328 -4.066 1 96.06 268 THR B CA 1
ATOM 5816 C C . THR B 1 268 ? -7.965 7.871 -3.781 1 96.06 268 THR B C 1
ATOM 5818 O O . THR B 1 268 ? -8 7.449 -2.625 1 96.06 268 THR B O 1
ATOM 5821 N N . THR B 1 269 ? -8.234 7.062 -4.852 1 97.62 269 THR B N 1
ATOM 5822 C CA . THR B 1 269 ? -8.555 5.648 -4.68 1 97.62 269 THR B CA 1
ATOM 5823 C C . THR B 1 269 ? -7.281 4.832 -4.488 1 97.62 269 THR B C 1
ATOM 5825 O O . THR B 1 269 ? -6.328 4.961 -5.262 1 97.62 269 THR B O 1
ATOM 5828 N N . ARG B 1 270 ? -7.223 4.09 -3.416 1 97.62 270 ARG B N 1
ATOM 5829 C CA . ARG B 1 270 ? -6.121 3.145 -3.25 1 97.62 270 ARG B CA 1
ATOM 5830 C C . ARG B 1 270 ? -6.234 1.992 -4.242 1 97.62 270 ARG B C 1
ATOM 5832 O O . ARG B 1 270 ? -7.227 1.259 -4.242 1 97.62 270 ARG B O 1
ATOM 5839 N N . PHE B 1 271 ? -5.309 1.896 -5.129 1 98.12 271 PHE B N 1
ATOM 5840 C CA . PHE B 1 271 ? -5.305 0.875 -6.168 1 98.12 271 PHE B CA 1
ATOM 5841 C C . PHE B 1 271 ? -4.289 -0.217 -5.852 1 98.12 271 PHE B C 1
ATOM 5843 O O . PHE B 1 271 ? -3.094 0.058 -5.723 1 98.12 271 PHE B O 1
ATOM 5850 N N . LEU B 1 272 ? -4.758 -1.499 -5.684 1 98.31 272 LEU B N 1
ATOM 5851 C CA . LEU B 1 272 ? -3.941 -2.658 -5.336 1 98.31 272 LEU B CA 1
ATOM 5852 C C . LEU B 1 272 ? -3.928 -3.672 -6.477 1 98.31 272 LEU B C 1
ATOM 5854 O O . LEU B 1 272 ? -4.746 -4.594 -6.504 1 98.31 272 LEU B O 1
ATOM 5858 N N . PRO B 1 273 ? -2.994 -3.545 -7.422 1 97.69 273 PRO B N 1
ATOM 5859 C CA . PRO B 1 273 ? -2.936 -4.414 -8.602 1 97.69 273 PRO B CA 1
ATOM 5860 C C . PRO B 1 273 ? -2.127 -5.688 -8.352 1 97.69 273 PRO B C 1
ATOM 5862 O O . PRO B 1 273 ? -1.122 -5.656 -7.641 1 97.69 273 PRO B O 1
ATOM 5865 N N . HIS B 1 274 ? -2.553 -6.77 -8.812 1 97.31 274 HIS B N 1
ATOM 5866 C CA . HIS B 1 274 ? -1.815 -8.023 -8.961 1 97.31 274 HIS B CA 1
ATOM 5867 C C . HIS B 1 274 ? -1.678 -8.406 -10.43 1 97.31 274 HIS B C 1
ATOM 5869 O O . HIS B 1 274 ? -2.598 -8.992 -11.016 1 97.31 274 HIS B O 1
ATOM 5875 N N . GLY B 1 275 ? -0.528 -8.109 -11 1 95.88 275 GLY B N 1
ATOM 5876 C CA . GLY B 1 275 ? -0.293 -8.281 -12.422 1 95.88 275 GLY B CA 1
ATOM 5877 C C . GLY B 1 275 ? 0.37 -9.602 -12.766 1 95.88 275 GLY B C 1
ATOM 5878 O O . GLY B 1 275 ? 0.362 -10.539 -11.953 1 95.88 275 GLY B O 1
ATOM 5879 N N . HIS B 1 276 ? 0.884 -9.617 -13.961 1 94 276 HIS B N 1
ATOM 5880 C CA . HIS B 1 276 ? 1.563 -10.805 -14.469 1 94 276 HIS B CA 1
ATOM 5881 C C . HIS B 1 276 ? 2.799 -11.133 -13.633 1 94 276 HIS B C 1
ATOM 5883 O O . HIS B 1 276 ? 3.551 -10.227 -13.25 1 94 276 HIS B O 1
ATOM 5889 N N . LYS B 1 277 ? 2.969 -12.43 -13.359 1 96.81 277 LYS B N 1
ATOM 5890 C CA . LYS B 1 277 ? 4.121 -12.883 -12.586 1 96.81 277 LYS B CA 1
ATOM 5891 C C . LYS B 1 277 ? 4.797 -14.078 -13.242 1 96.81 277 LYS B C 1
ATOM 5893 O O . LYS B 1 277 ? 4.223 -14.711 -14.133 1 96.81 277 LYS B O 1
ATOM 5898 N N . LEU B 1 278 ? 6.02 -14.32 -12.836 1 96.56 278 LEU B N 1
ATOM 5899 C CA . LEU B 1 278 ? 6.84 -15.414 -13.344 1 96.56 278 LEU B CA 1
ATOM 5900 C C . LEU B 1 278 ? 7.32 -16.297 -12.203 1 96.56 278 LEU B C 1
ATOM 5902 O O . LEU B 1 278 ? 7.777 -15.805 -11.172 1 96.56 278 LEU B O 1
ATOM 5906 N N . GLY B 1 279 ? 7.148 -17.609 -12.398 1 98.38 279 GLY B N 1
ATOM 5907 C CA . GLY B 1 279 ? 7.711 -18.594 -11.484 1 98.38 279 GLY B CA 1
ATOM 5908 C C . GLY B 1 279 ? 8.789 -19.453 -12.125 1 98.38 279 GLY B C 1
ATOM 5909 O O . GLY B 1 279 ? 8.906 -19.5 -13.352 1 98.38 279 GLY B O 1
ATOM 5910 N N . PHE B 1 280 ? 9.609 -20.094 -11.336 1 98.88 280 PHE B N 1
ATOM 5911 C CA . PHE B 1 280 ? 10.648 -21.016 -11.789 1 98.88 280 PHE B CA 1
ATOM 5912 C C . PHE B 1 280 ? 11.039 -21.969 -10.672 1 98.88 280 PHE B C 1
ATOM 5914 O O . PHE B 1 280 ? 10.539 -21.875 -9.555 1 98.88 280 PHE B O 1
ATOM 5921 N N . GLY B 1 281 ? 11.812 -22.969 -11.031 1 98.88 281 GLY B N 1
ATOM 5922 C CA . GLY B 1 281 ? 12.305 -23.922 -10.047 1 98.88 281 GLY B CA 1
ATOM 5923 C C . GLY B 1 281 ? 13.812 -24.062 -10.055 1 98.88 281 GLY B C 1
ATOM 5924 O O . GLY B 1 281 ? 14.469 -23.734 -11.047 1 98.88 281 GLY B O 1
ATOM 5925 N N . MET B 1 282 ? 14.328 -24.469 -8.938 1 98.94 282 MET B N 1
ATOM 5926 C CA . MET B 1 282 ? 15.75 -24.781 -8.781 1 98.94 282 MET B CA 1
ATOM 5927 C C . MET B 1 282 ? 15.938 -26.125 -8.109 1 98.94 282 MET B C 1
ATOM 5929 O O . MET B 1 282 ? 15.328 -26.406 -7.078 1 98.94 282 MET B O 1
ATOM 5933 N N . VAL B 1 283 ? 16.766 -26.969 -8.703 1 98.88 283 VAL B N 1
ATOM 5934 C CA . VAL B 1 283 ? 17.016 -28.312 -8.195 1 98.88 283 VAL B CA 1
ATOM 5935 C C . VAL B 1 283 ? 18.516 -28.5 -7.957 1 98.88 283 VAL B C 1
ATOM 5937 O O . VAL B 1 283 ? 19.297 -28.562 -8.906 1 98.88 283 VAL B O 1
ATOM 5940 N N . GLY B 1 284 ? 18.859 -28.688 -6.723 1 98.44 284 GLY B N 1
ATOM 5941 C CA . GLY B 1 284 ? 20.266 -28.859 -6.348 1 98.44 284 GLY B CA 1
ATOM 5942 C C . GLY B 1 284 ? 20.75 -30.281 -6.508 1 98.44 284 GLY B C 1
ATOM 5943 O O . GLY B 1 284 ? 19.953 -31.219 -6.633 1 98.44 284 GLY B O 1
ATOM 5944 N N . ALA B 1 285 ? 22.016 -30.438 -6.449 1 97.31 285 ALA B N 1
ATOM 5945 C CA . ALA B 1 285 ? 22.672 -31.734 -6.676 1 97.31 285 ALA B CA 1
ATOM 5946 C C . ALA B 1 285 ? 22.234 -32.75 -5.633 1 97.31 285 ALA B C 1
ATOM 5948 O O . ALA B 1 285 ? 22.125 -33.938 -5.93 1 97.31 285 ALA B O 1
ATOM 5949 N N . GLN B 1 286 ? 21.969 -32.312 -4.473 1 96.12 286 GLN B N 1
ATOM 5950 C CA . GLN B 1 286 ? 21.594 -33.188 -3.379 1 96.12 286 GLN B CA 1
ATOM 5951 C C . GLN B 1 286 ? 20.234 -33.844 -3.627 1 96.12 286 GLN B C 1
ATOM 5953 O O . GLN B 1 286 ? 19.906 -34.844 -3.025 1 96.12 286 GLN B O 1
ATOM 5958 N N . ALA B 1 287 ? 19.453 -33.281 -4.531 1 97.62 287 ALA B N 1
ATOM 5959 C CA . ALA B 1 287 ? 18.125 -33.781 -4.844 1 97.62 287 ALA B CA 1
ATOM 5960 C C . ALA B 1 287 ? 18.156 -34.656 -6.086 1 97.62 287 ALA B C 1
ATOM 5962 O O . ALA B 1 287 ? 17.109 -35.125 -6.555 1 97.62 287 ALA B O 1
ATOM 5963 N N . LEU B 1 288 ? 19.375 -35 -6.578 1 97.5 288 LEU B N 1
ATOM 5964 C CA . LEU B 1 288 ? 19.484 -35.625 -7.898 1 97.5 288 LEU B CA 1
ATOM 5965 C C . LEU B 1 288 ? 20.234 -36.938 -7.816 1 97.5 288 LEU B C 1
ATOM 5967 O O . LEU B 1 288 ? 21.094 -37.219 -8.648 1 97.5 288 LEU B O 1
ATOM 5971 N N . ASP B 1 289 ? 20.031 -37.625 -6.836 1 94.19 289 ASP B N 1
ATOM 5972 C CA . ASP B 1 289 ? 20.484 -39.031 -6.887 1 94.19 289 ASP B CA 1
ATOM 5973 C C . ASP B 1 289 ? 19.391 -39.938 -7.445 1 94.19 289 ASP B C 1
ATOM 5975 O O . ASP B 1 289 ? 18.297 -39.469 -7.75 1 94.19 289 ASP B O 1
ATOM 5979 N N . THR B 1 290 ? 19.656 -41.219 -7.59 1 94.5 290 THR B N 1
ATOM 5980 C CA . THR B 1 290 ? 18.797 -42.125 -8.328 1 94.5 290 THR B CA 1
ATOM 5981 C C . THR B 1 290 ? 17.5 -42.375 -7.578 1 94.5 290 THR B C 1
ATOM 5983 O O . THR B 1 290 ? 16.484 -42.719 -8.188 1 94.5 290 THR B O 1
ATOM 5986 N N . LEU B 1 291 ? 17.5 -42.156 -6.297 1 93.88 291 LEU B N 1
ATOM 5987 C CA . LEU B 1 291 ? 16.297 -42.375 -5.496 1 93.88 291 LEU B CA 1
ATOM 5988 C C . LEU B 1 291 ? 15.438 -41.125 -5.465 1 93.88 291 LEU B C 1
ATOM 5990 O O . LEU B 1 291 ? 14.211 -41.219 -5.59 1 93.88 291 LEU B O 1
ATOM 5994 N N . LYS B 1 292 ? 16 -40 -5.324 1 95.94 292 LYS B N 1
ATOM 5995 C CA . LYS B 1 292 ? 15.297 -38.719 -5.062 1 95.94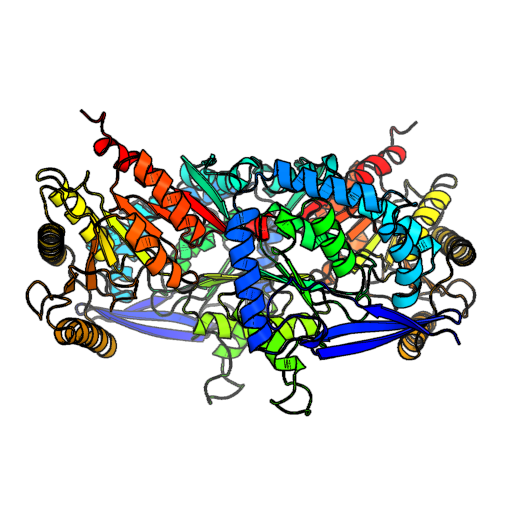 292 LYS B CA 1
ATOM 5996 C C . LYS B 1 292 ? 14.883 -38.062 -6.363 1 95.94 292 LYS B C 1
ATOM 5998 O O . LYS B 1 292 ? 13.812 -37.438 -6.441 1 95.94 292 LYS B O 1
ATOM 6003 N N . ALA B 1 293 ? 15.664 -38.125 -7.387 1 97.69 293 ALA B N 1
ATOM 6004 C CA . ALA B 1 293 ? 15.484 -37.344 -8.617 1 97.69 293 ALA B CA 1
ATOM 6005 C C . ALA B 1 293 ? 14.125 -37.656 -9.258 1 97.69 293 ALA B C 1
ATOM 6007 O O . ALA B 1 293 ? 13.398 -36.719 -9.641 1 97.69 293 ALA B O 1
ATOM 6008 N N . PRO B 1 294 ? 13.734 -38.969 -9.367 1 97.94 294 PRO B N 1
ATOM 6009 C CA . PRO B 1 294 ? 12.414 -39.219 -9.945 1 97.94 294 PRO B CA 1
ATOM 6010 C C . PRO B 1 294 ? 11.273 -38.594 -9.133 1 97.94 294 PRO B C 1
ATOM 6012 O O . PRO B 1 294 ? 10.305 -38.094 -9.703 1 97.94 294 PRO B O 1
ATOM 6015 N N . ALA B 1 295 ? 11.406 -38.656 -7.855 1 97.94 295 ALA B N 1
ATOM 6016 C CA . ALA B 1 295 ? 10.383 -38.094 -6.996 1 97.94 295 ALA B CA 1
ATOM 6017 C C . ALA B 1 295 ? 10.297 -36.562 -7.176 1 97.94 295 ALA B C 1
ATOM 6019 O O . ALA B 1 295 ? 9.195 -36 -7.227 1 97.94 295 ALA B O 1
ATOM 6020 N N . VAL B 1 296 ? 11.445 -35.906 -7.219 1 98.56 296 VAL B N 1
ATOM 6021 C CA . VAL B 1 296 ? 11.484 -34.469 -7.418 1 98.56 296 VAL B CA 1
ATOM 6022 C C . VAL B 1 296 ? 10.906 -34.094 -8.789 1 98.56 296 VAL B C 1
ATOM 6024 O O . VAL B 1 296 ? 10.156 -33.125 -8.93 1 98.56 296 VAL B O 1
ATOM 6027 N N . ALA B 1 297 ? 11.227 -34.875 -9.789 1 98.81 297 ALA B N 1
ATOM 6028 C CA . ALA B 1 297 ? 10.695 -34.656 -11.133 1 98.81 297 ALA B CA 1
ATOM 6029 C C . ALA B 1 297 ? 9.18 -34.781 -11.156 1 98.81 297 ALA B C 1
ATOM 6031 O O . ALA B 1 297 ? 8.492 -34.062 -11.867 1 98.81 297 ALA B O 1
ATOM 6032 N N . ARG B 1 298 ? 8.68 -35.781 -10.445 1 98.56 298 ARG B N 1
ATOM 6033 C CA . ARG B 1 298 ? 7.238 -35.969 -10.336 1 98.56 298 ARG B 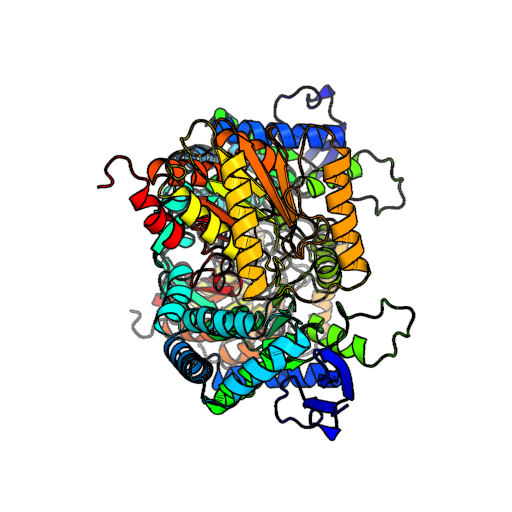CA 1
ATOM 6034 C C . ARG B 1 298 ? 6.574 -34.719 -9.734 1 98.56 298 ARG B C 1
ATOM 6036 O O . ARG B 1 298 ? 5.543 -34.25 -10.234 1 98.56 298 ARG B O 1
ATOM 6043 N N . LEU B 1 299 ? 7.133 -34.188 -8.68 1 98.69 299 LEU B N 1
ATOM 6044 C CA . LEU B 1 299 ? 6.617 -33 -8.031 1 98.69 299 LEU B CA 1
ATOM 6045 C C . LEU B 1 299 ? 6.711 -31.797 -8.961 1 98.69 299 LEU B C 1
ATOM 6047 O O . LEU B 1 299 ? 5.797 -30.969 -9.008 1 98.69 299 LEU B O 1
ATOM 6051 N N . ALA B 1 300 ? 7.828 -31.672 -9.672 1 98.88 300 ALA B N 1
ATOM 6052 C CA . ALA B 1 300 ? 8 -30.594 -10.648 1 98.88 300 ALA B CA 1
ATOM 6053 C C . ALA B 1 300 ? 6.93 -30.656 -11.727 1 98.88 300 ALA B C 1
ATOM 6055 O O . ALA B 1 300 ? 6.355 -29.641 -12.102 1 98.88 300 ALA B O 1
ATOM 6056 N N . ALA B 1 301 ? 6.699 -31.859 -12.227 1 98.81 301 ALA B N 1
ATOM 6057 C CA . ALA B 1 301 ? 5.668 -32.062 -13.242 1 98.81 301 ALA B CA 1
ATOM 6058 C C . ALA B 1 301 ? 4.297 -31.625 -12.727 1 98.81 301 ALA B C 1
ATOM 6060 O O . ALA B 1 301 ? 3.502 -31.047 -13.477 1 98.81 301 ALA B O 1
ATOM 6061 N N . TRP B 1 302 ? 4.07 -31.953 -11.492 1 98.31 302 TRP B N 1
ATOM 6062 C CA . TRP B 1 302 ? 2.818 -31.547 -10.852 1 98.31 302 TRP B CA 1
ATOM 6063 C C . TRP B 1 302 ? 2.646 -30.031 -10.891 1 98.31 302 TRP B C 1
ATOM 6065 O O . TRP B 1 302 ? 1.568 -29.531 -11.219 1 98.31 302 TRP B O 1
ATOM 6075 N N . ASP B 1 303 ? 3.684 -29.281 -10.57 1 98.56 303 ASP B N 1
ATOM 6076 C CA . ASP B 1 303 ? 3.646 -27.812 -10.562 1 98.56 303 ASP B CA 1
ATOM 6077 C C . ASP B 1 303 ? 3.396 -27.266 -11.969 1 98.56 303 ASP B C 1
ATOM 6079 O O . ASP B 1 303 ? 2.756 -26.234 -12.125 1 98.56 303 ASP B O 1
ATOM 6083 N N . VAL B 1 304 ? 3.861 -27.906 -12.992 1 98.56 304 VAL B N 1
ATOM 6084 C CA . VAL B 1 304 ? 3.684 -27.484 -14.375 1 98.56 304 VAL B CA 1
ATOM 6085 C C . VAL B 1 304 ? 2.26 -27.781 -14.836 1 98.56 304 VAL B C 1
ATOM 6087 O O . VAL B 1 304 ? 1.615 -26.953 -15.477 1 98.56 304 VAL B O 1
ATOM 6090 N N . MET B 1 305 ? 1.757 -28.953 -14.484 1 98.19 305 MET B N 1
ATOM 6091 C CA . MET B 1 305 ? 0.493 -29.469 -15 1 98.19 305 MET B CA 1
ATOM 6092 C C . MET B 1 305 ? -0.69 -28.734 -14.383 1 98.19 305 MET B C 1
ATOM 6094 O O . MET B 1 305 ? -1.675 -28.453 -15.07 1 98.19 305 MET B O 1
ATOM 6098 N N . ARG B 1 306 ? -0.559 -28.359 -13.109 1 97.19 306 ARG B N 1
ATOM 6099 C CA . ARG B 1 306 ? -1.694 -27.766 -12.398 1 97.19 306 ARG B CA 1
ATOM 6100 C C . ARG B 1 306 ? -2.229 -26.547 -13.133 1 97.19 306 ARG B C 1
ATOM 6102 O O . ARG B 1 306 ? -1.463 -25.641 -13.492 1 97.19 306 ARG B O 1
ATOM 6109 N N . TYR B 1 307 ? -3.514 -26.609 -13.414 1 97.31 307 TYR B N 1
ATOM 6110 C CA . TYR B 1 307 ? -4.266 -25.594 -14.164 1 97.31 307 TYR B CA 1
ATOM 6111 C C . TYR B 1 307 ? -3.551 -25.234 -15.461 1 97.31 307 TYR B C 1
ATOM 6113 O O . TYR B 1 307 ? -3.514 -24.062 -15.844 1 97.31 307 TYR B O 1
ATOM 6121 N N . ASP B 1 308 ? -2.848 -26.234 -16 1 97.5 308 ASP B N 1
ATOM 6122 C CA . ASP B 1 308 ? -2.164 -26.109 -17.297 1 97.5 308 ASP B CA 1
ATOM 6123 C C . ASP B 1 308 ? -1.231 -24.906 -17.297 1 97.5 308 ASP B C 1
ATOM 6125 O O . ASP B 1 308 ? -1.173 -24.156 -18.297 1 97.5 308 ASP B O 1
ATOM 6129 N N . GLN B 1 309 ? -0.624 -24.656 -16.156 1 97.25 309 GLN B N 1
ATOM 6130 C CA . GLN B 1 309 ? 0.449 -23.672 -16.016 1 97.25 309 GLN B CA 1
ATOM 6131 C C . GLN B 1 309 ? -0.093 -22.25 -16.125 1 97.25 309 GLN B C 1
ATOM 6133 O O . GLN B 1 309 ? 0.647 -21.312 -16.453 1 97.25 309 GLN B O 1
ATOM 6138 N N . GLN B 1 310 ? -1.433 -22.031 -15.836 1 96 310 GLN B N 1
ATOM 6139 C CA . GLN B 1 310 ? -2.045 -20.719 -16 1 96 310 GLN B CA 1
ATOM 6140 C C . GLN B 1 310 ? -1.966 -19.906 -14.711 1 96 310 GLN B C 1
ATOM 6142 O O . GLN B 1 310 ? -2.281 -18.703 -14.703 1 96 310 GLN B O 1
ATOM 6147 N N . GLY B 1 311 ? -1.585 -20.531 -13.641 1 96.06 311 GLY B N 1
ATOM 6148 C CA . GLY B 1 311 ? -1.422 -19.781 -12.414 1 96.06 311 GLY B CA 1
ATOM 6149 C C . GLY B 1 311 ? -0.206 -18.875 -12.422 1 96.06 311 GLY B C 1
ATOM 6150 O O . GLY B 1 311 ? 0.82 -19.203 -13.016 1 96.06 311 GLY B O 1
ATOM 6151 N N . CYS B 1 312 ? -0.263 -17.766 -11.758 1 95.5 312 CYS B N 1
ATOM 6152 C CA . CYS B 1 312 ? 0.831 -16.797 -11.688 1 95.5 312 CYS B CA 1
ATOM 6153 C C . CYS B 1 312 ? 2.053 -17.406 -11.016 1 95.5 312 CYS B C 1
ATOM 6155 O O . CYS B 1 312 ? 3.172 -16.922 -11.195 1 95.5 312 CYS B O 1
ATOM 6157 N N . TYR B 1 313 ? 1.905 -18.516 -10.258 1 97.25 313 TYR B N 1
ATOM 6158 C CA . TYR B 1 313 ? 2.945 -19.172 -9.477 1 97.25 313 TYR B CA 1
ATOM 6159 C C . TYR B 1 313 ? 3.609 -20.281 -10.281 1 97.25 313 TYR B C 1
ATOM 6161 O O . TYR B 1 313 ? 4.551 -20.938 -9.805 1 97.25 313 TYR B O 1
ATOM 6169 N N . SER B 1 314 ? 3.176 -20.609 -11.461 1 98.19 314 SER B N 1
ATOM 6170 C CA . SER B 1 314 ? 3.623 -21.766 -12.234 1 98.19 314 SER B CA 1
ATOM 6171 C C . SER B 1 314 ? 5.043 -21.562 -12.75 1 98.19 314 SER B C 1
ATOM 6173 O O . SER B 1 314 ? 5.41 -20.469 -13.164 1 98.19 314 SER B O 1
ATOM 6175 N N . PRO B 1 315 ? 5.812 -22.609 -12.75 1 98.69 315 PRO B N 1
ATOM 6176 C CA . PRO B 1 315 ? 7.188 -22.484 -13.25 1 98.69 315 PRO B CA 1
ATOM 6177 C C . PRO B 1 315 ? 7.262 -22.453 -14.773 1 98.69 315 PRO B C 1
ATOM 6179 O O . PRO B 1 315 ? 6.477 -23.125 -15.445 1 98.69 315 PRO B O 1
ATOM 6182 N N . HIS B 1 316 ? 8.266 -21.734 -15.281 1 98.69 316 HIS B N 1
ATOM 6183 C CA . HIS B 1 316 ? 8.555 -21.672 -16.703 1 98.69 316 HIS B CA 1
ATOM 6184 C C . HIS B 1 316 ? 9.906 -22.312 -17.016 1 98.69 316 HIS B C 1
ATOM 6186 O O . HIS B 1 316 ? 10.148 -22.734 -18.156 1 98.69 316 HIS B O 1
ATOM 6192 N N . VAL B 1 317 ? 10.773 -22.297 -16.078 1 98.75 317 VAL B N 1
ATOM 6193 C CA . VAL B 1 317 ? 12.102 -22.875 -16.188 1 98.75 317 VAL B CA 1
ATOM 6194 C C . VAL B 1 317 ? 12.461 -23.625 -14.906 1 98.75 317 VAL B C 1
ATOM 6196 O O . VAL B 1 317 ? 12.117 -23.172 -13.805 1 98.75 317 VAL B O 1
ATOM 6199 N N . PHE B 1 318 ? 13.102 -24.766 -15.023 1 98.88 318 PHE B N 1
ATOM 6200 C CA . PHE B 1 318 ? 13.82 -25.391 -13.922 1 98.88 318 PHE B CA 1
ATOM 6201 C C . PHE B 1 318 ? 15.328 -25.312 -14.148 1 98.88 318 PHE B C 1
ATOM 6203 O O . PHE B 1 318 ? 15.836 -25.844 -15.141 1 98.88 318 PHE B O 1
ATOM 6210 N N . TYR B 1 319 ? 16.016 -24.641 -13.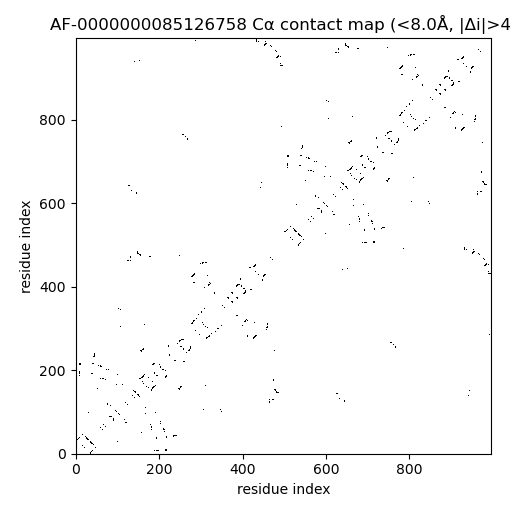281 1 98.94 319 TYR B N 1
ATOM 6211 C CA . TYR B 1 319 ? 17.469 -24.703 -13.25 1 98.94 319 TYR B CA 1
ATOM 6212 C C . TYR B 1 319 ? 17.953 -25.891 -12.43 1 98.94 319 TYR B C 1
ATOM 6214 O O . TYR B 1 319 ? 17.656 -26 -11.242 1 98.94 319 TYR B O 1
ATOM 6222 N N . VAL B 1 320 ? 18.734 -26.781 -13.016 1 98.81 320 VAL B N 1
ATOM 6223 C CA . VAL B 1 320 ? 19.109 -28.047 -12.406 1 98.81 320 VAL B CA 1
ATOM 6224 C C . VAL B 1 320 ? 20.641 -28.141 -12.344 1 98.81 320 VAL B C 1
ATOM 6226 O O . VAL B 1 320 ? 21.312 -28 -13.367 1 98.81 320 VAL B O 1
ATOM 6229 N N . GLU B 1 321 ? 21.094 -28.391 -11.195 1 98.25 321 GLU B N 1
ATOM 6230 C CA . GLU B 1 321 ? 22.547 -28.422 -10.984 1 98.25 321 GLU B CA 1
ATOM 6231 C C . GLU B 1 321 ? 23.172 -29.656 -11.617 1 98.25 321 GLU B C 1
ATOM 6233 O O . GLU B 1 321 ? 22.609 -30.75 -11.555 1 98.25 321 GLU B O 1
ATOM 6238 N N . ARG B 1 322 ? 24.359 -29.484 -12.109 1 96.75 322 ARG B N 1
ATOM 6239 C CA . ARG B 1 322 ? 25.109 -30.594 -12.703 1 96.75 322 ARG B CA 1
ATOM 6240 C C . ARG B 1 322 ? 25.984 -31.281 -11.656 1 96.75 322 ARG B C 1
ATOM 6242 O O . ARG B 1 322 ? 26.109 -30.797 -10.523 1 96.75 322 ARG B O 1
ATOM 6249 N N . GLY B 1 323 ? 26.516 -32.438 -12.086 1 94.44 323 GLY B N 1
ATOM 6250 C CA . GLY B 1 323 ? 27.516 -33.125 -11.281 1 94.44 323 GLY B CA 1
ATOM 6251 C C . GLY B 1 323 ? 26.922 -34.125 -10.312 1 94.44 323 GLY B C 1
ATOM 6252 O O . GLY B 1 323 ? 27.641 -34.688 -9.477 1 94.44 323 GLY B O 1
ATOM 6253 N N . ALA B 1 324 ? 25.672 -34.344 -10.359 1 96.38 324 ALA B N 1
ATOM 6254 C CA . ALA B 1 324 ? 24.984 -35.312 -9.516 1 96.38 324 ALA B CA 1
ATOM 6255 C C . ALA B 1 324 ? 24.828 -36.656 -10.25 1 96.38 324 ALA B C 1
ATOM 6257 O O . ALA B 1 324 ? 25.094 -36.719 -11.453 1 96.38 324 ALA B O 1
ATOM 6258 N N . PRO B 1 325 ? 24.547 -37.688 -9.578 1 97.06 325 PRO B N 1
ATOM 6259 C CA . PRO B 1 325 ? 24.375 -38.969 -10.234 1 97.06 325 PRO B CA 1
ATOM 6260 C C . PRO B 1 325 ? 23.344 -38.938 -11.367 1 97.06 325 PRO B C 1
ATOM 6262 O O . PRO B 1 325 ? 23.531 -39.594 -12.406 1 97.06 325 PRO B O 1
ATOM 6265 N N . VAL B 1 326 ? 22.281 -38.281 -11.102 1 98.12 326 VAL B N 1
ATOM 6266 C CA . VAL B 1 326 ? 21.297 -38.031 -12.164 1 98.12 326 VAL B CA 1
ATOM 6267 C C . VAL B 1 326 ? 21.594 -36.688 -12.836 1 98.12 326 VAL B C 1
ATOM 6269 O O . VAL B 1 326 ? 21.594 -35.625 -12.172 1 98.12 326 VAL B O 1
ATOM 6272 N N . SER B 1 327 ? 21.859 -36.719 -14.117 1 98.06 327 SER B N 1
ATOM 6273 C CA . SER B 1 327 ? 22.219 -35.5 -14.844 1 98.06 327 SER B CA 1
ATOM 6274 C C . SER B 1 327 ? 21 -34.625 -15.039 1 98.06 327 SER B C 1
ATOM 6276 O O . SER B 1 327 ? 19.859 -35.062 -14.906 1 98.06 327 SER B O 1
ATOM 6278 N N . ALA B 1 328 ? 21.266 -33.375 -15.391 1 98.12 328 ALA B N 1
ATOM 6279 C CA . ALA B 1 328 ? 20.188 -32.438 -15.695 1 98.12 328 ALA B CA 1
ATOM 6280 C C . ALA B 1 328 ? 19.359 -32.906 -16.875 1 98.12 328 ALA B C 1
ATOM 6282 O O . ALA B 1 328 ? 18.141 -32.781 -16.875 1 98.12 328 ALA B O 1
ATOM 6283 N N . ARG B 1 329 ? 20.016 -33.469 -17.812 1 97.5 329 ARG B N 1
ATOM 6284 C CA . ARG B 1 329 ? 19.328 -34.031 -18.984 1 97.5 329 ARG B CA 1
ATOM 6285 C C . ARG B 1 329 ? 18.422 -35.188 -18.594 1 97.5 329 ARG B C 1
ATOM 6287 O O . ARG B 1 329 ? 17.281 -35.281 -19.047 1 97.5 329 ARG B O 1
ATOM 6294 N N . ALA B 1 330 ? 18.984 -36.062 -17.797 1 98.19 330 ALA B N 1
ATOM 6295 C CA . ALA B 1 330 ? 18.188 -37.188 -17.312 1 98.19 330 ALA B CA 1
ATOM 6296 C C . ALA B 1 330 ? 16.984 -36.688 -16.5 1 98.19 330 ALA B C 1
ATOM 6298 O O . ALA B 1 330 ? 15.898 -37.281 -16.578 1 98.19 330 ALA B O 1
ATOM 6299 N N . PHE B 1 331 ? 17.188 -35.719 -15.695 1 98.62 331 PHE B N 1
ATOM 6300 C CA . PHE B 1 331 ? 16.094 -35.094 -14.953 1 98.62 331 PHE B CA 1
ATOM 6301 C C . PHE B 1 331 ? 15.008 -34.594 -15.898 1 98.62 331 PHE B C 1
ATOM 6303 O O . PHE B 1 331 ? 13.82 -34.781 -15.641 1 98.62 331 PHE B O 1
ATOM 6310 N N . ALA B 1 332 ? 15.391 -33.906 -16.953 1 98.5 332 ALA B N 1
ATOM 6311 C CA . ALA B 1 332 ? 14.445 -33.438 -17.953 1 98.5 332 ALA B CA 1
ATOM 6312 C C . ALA B 1 332 ? 13.641 -34.594 -18.547 1 98.5 332 ALA B C 1
ATOM 6314 O O . ALA B 1 332 ? 12.445 -34.438 -18.812 1 98.5 332 ALA B O 1
ATOM 6315 N N . ASP B 1 333 ? 14.305 -35.719 -18.766 1 98.06 333 ASP B N 1
ATOM 6316 C CA . ASP B 1 333 ? 13.625 -36.906 -19.266 1 98.06 333 ASP B CA 1
ATOM 6317 C C . ASP B 1 333 ? 12.586 -37.406 -18.266 1 98.06 333 ASP B C 1
ATOM 6319 O O . ASP B 1 333 ? 11.484 -37.812 -18.656 1 98.06 333 ASP B O 1
ATOM 6323 N N . TYR B 1 334 ? 13.023 -37.438 -16.969 1 98.44 334 TYR B N 1
ATOM 6324 C CA . TYR B 1 334 ? 12.078 -37.812 -15.938 1 98.44 334 TYR B CA 1
ATOM 6325 C C . TYR B 1 334 ? 10.867 -36.875 -15.93 1 98.44 334 TYR B C 1
ATOM 6327 O O . TYR B 1 334 ? 9.727 -37.344 -15.82 1 98.44 334 TYR B O 1
ATOM 6335 N N . LEU B 1 335 ? 11.109 -35.562 -16.031 1 98.62 335 LEU B N 1
ATOM 6336 C CA . LEU B 1 335 ? 10.039 -34.562 -16.031 1 98.62 335 LEU B CA 1
ATOM 6337 C C . LEU B 1 335 ? 9.094 -34.812 -17.203 1 98.62 335 LEU B C 1
ATOM 6339 O O . LEU B 1 335 ? 7.871 -34.781 -17.031 1 98.62 335 LEU B O 1
ATOM 6343 N N . ALA B 1 336 ? 9.609 -35.062 -18.375 1 98.19 336 ALA B N 1
ATOM 6344 C CA . ALA B 1 336 ? 8.812 -35.344 -19.562 1 98.19 336 ALA B CA 1
ATOM 6345 C C . ALA B 1 336 ? 7.949 -36.594 -19.375 1 98.19 336 ALA B C 1
ATOM 6347 O O . ALA B 1 336 ? 6.77 -36.594 -19.734 1 98.19 336 ALA B O 1
ATOM 6348 N N . ALA B 1 337 ? 8.594 -37.594 -18.859 1 98.12 337 ALA B N 1
ATOM 6349 C CA . ALA B 1 337 ? 7.871 -38.844 -18.609 1 98.12 337 ALA B CA 1
ATOM 6350 C C . ALA B 1 337 ? 6.727 -38.625 -17.625 1 98.12 337 ALA B C 1
ATOM 6352 O O . ALA B 1 337 ? 5.637 -39.188 -17.797 1 98.12 337 ALA B O 1
ATOM 6353 N N . GLU B 1 338 ? 7.016 -37.875 -16.625 1 98.38 338 GLU B N 1
ATOM 6354 C CA . GLU B 1 338 ? 5.988 -37.594 -15.625 1 98.38 338 GLU B CA 1
ATOM 6355 C C . GLU B 1 338 ? 4.863 -36.75 -16.188 1 98.38 338 GLU B C 1
ATOM 6357 O O . GLU B 1 338 ? 3.697 -36.906 -15.836 1 98.38 338 GLU B O 1
ATOM 6362 N N . LEU B 1 339 ? 5.16 -35.781 -17.047 1 98.38 339 LEU B N 1
ATOM 6363 C CA . LEU B 1 339 ? 4.121 -35 -17.703 1 98.38 339 LEU B CA 1
ATOM 6364 C C . LEU B 1 339 ? 3.248 -35.875 -18.578 1 98.38 339 LEU B C 1
ATOM 6366 O O . LEU B 1 339 ? 2.031 -35.688 -18.656 1 98.38 339 LEU B O 1
ATOM 6370 N N . ALA B 1 340 ? 3.869 -36.875 -19.25 1 97.75 340 ALA B N 1
ATOM 6371 C CA . ALA B 1 340 ? 3.121 -37.844 -20.047 1 97.75 340 ALA B CA 1
ATOM 6372 C C . ALA B 1 340 ? 2.166 -38.625 -19.172 1 97.75 340 ALA B C 1
ATOM 6374 O O . ALA B 1 340 ? 1.022 -38.906 -19.562 1 97.75 340 ALA B O 1
ATOM 6375 N N . ASN B 1 341 ? 2.689 -39.062 -18.062 1 97.81 341 ASN B N 1
ATOM 6376 C CA . ASN B 1 341 ? 1.857 -39.781 -17.125 1 97.81 341 ASN B CA 1
ATOM 6377 C C . ASN B 1 341 ? 0.683 -38.938 -16.625 1 97.81 341 ASN B C 1
ATOM 6379 O O . ASN B 1 341 ? -0.448 -39.438 -16.562 1 97.81 341 ASN B O 1
ATOM 6383 N N . LEU B 1 342 ? 0.983 -37.719 -16.281 1 97.94 342 LEU B N 1
ATOM 6384 C CA . LEU B 1 342 ? -0.043 -36.844 -15.75 1 97.94 342 LEU B CA 1
ATOM 6385 C C . LEU B 1 342 ? -1.081 -36.5 -16.812 1 97.94 342 LEU B C 1
ATOM 6387 O O . LEU B 1 342 ? -2.26 -36.312 -16.5 1 97.94 342 LEU B O 1
ATOM 6391 N N . GLN B 1 343 ? -0.666 -36.438 -18.078 1 97.12 343 GLN B N 1
ATOM 6392 C CA . GLN B 1 343 ? -1.596 -36.219 -19.172 1 97.12 343 GLN B CA 1
ATOM 6393 C C . GLN B 1 343 ? -2.664 -37.312 -19.219 1 97.12 343 GLN B C 1
ATOM 6395 O O . GLN B 1 343 ? -3.816 -37.031 -19.562 1 97.12 343 GLN B O 1
ATOM 6400 N N . ARG B 1 344 ? -2.314 -38.5 -18.891 1 96.81 344 ARG B N 1
ATOM 6401 C CA . ARG B 1 344 ? -3.248 -39.625 -18.891 1 96.81 344 ARG B CA 1
ATOM 6402 C C . ARG B 1 344 ? -4.273 -39.5 -17.766 1 96.81 344 ARG B C 1
ATOM 6404 O O . ARG B 1 344 ? -5.426 -39.906 -17.922 1 96.81 344 ARG B O 1
ATOM 6411 N N . ARG B 1 345 ? -3.881 -38.875 -16.75 1 96.56 345 ARG B N 1
ATOM 6412 C CA . ARG B 1 345 ? -4.754 -38.75 -15.586 1 96.56 345 ARG B CA 1
ATOM 6413 C C . ARG B 1 345 ? -5.555 -37.438 -15.648 1 96.56 345 ARG B C 1
ATOM 6415 O O . ARG B 1 345 ? -6.73 -37.438 -15.266 1 96.56 345 ARG B O 1
ATOM 6422 N N . PHE B 1 346 ? -4.879 -36.375 -16.016 1 97.69 346 PHE B N 1
ATOM 6423 C CA . PHE B 1 346 ? -5.434 -35.031 -16.141 1 97.69 346 PHE B CA 1
ATOM 6424 C C . PHE B 1 346 ? -5.176 -34.469 -17.531 1 97.69 346 PHE B C 1
ATOM 6426 O O . PHE B 1 346 ? -4.16 -33.812 -17.75 1 97.69 346 PHE B O 1
ATOM 6433 N N . ALA B 1 347 ? -6.094 -34.625 -18.375 1 96.56 347 ALA B N 1
ATOM 6434 C CA . ALA B 1 347 ? -5.895 -34.219 -19.766 1 96.56 347 ALA B CA 1
ATOM 6435 C C . ALA B 1 347 ? -5.832 -32.688 -19.891 1 96.56 347 ALA B C 1
ATOM 6437 O O . ALA B 1 347 ? -6.613 -31.984 -19.25 1 96.56 347 ALA B O 1
ATOM 6438 N N . ARG B 1 348 ? -4.844 -32.156 -20.578 1 96.56 348 ARG B N 1
ATOM 6439 C CA . ARG B 1 348 ? -4.766 -30.719 -20.859 1 96.56 348 ARG B CA 1
ATOM 6440 C C . ARG B 1 348 ? -6.008 -30.234 -21.609 1 96.56 348 ARG B C 1
ATOM 6442 O O . ARG B 1 348 ? -6.523 -30.938 -22.484 1 96.56 348 ARG B O 1
ATOM 6449 N N . ARG B 1 349 ? -6.43 -29.109 -21.312 1 93.44 349 ARG B N 1
ATOM 6450 C CA . ARG B 1 349 ? -7.602 -28.562 -22 1 93.44 349 ARG B CA 1
ATOM 6451 C C . ARG B 1 349 ? -7.297 -28.297 -23.469 1 93.44 349 ARG B C 1
ATOM 6453 O O . ARG B 1 349 ? -6.152 -28.016 -23.828 1 93.44 349 ARG B O 1
ATOM 6460 N N . PRO B 1 350 ? -8.344 -28.344 -24.297 1 90.62 350 PRO B N 1
ATOM 6461 C CA . PRO B 1 350 ? -8.125 -28 -25.703 1 90.62 350 PRO B CA 1
ATOM 6462 C C . PRO B 1 350 ? -7.672 -26.547 -25.875 1 90.62 350 PRO B C 1
ATOM 6464 O O . PRO B 1 350 ? -8.148 -25.656 -25.172 1 90.62 350 PRO B O 1
ATOM 6467 N N . LEU B 1 351 ? -6.75 -26.391 -26.781 1 93.88 351 LEU B N 1
ATOM 6468 C CA . LEU B 1 351 ? -6.195 -25.062 -27.016 1 93.88 351 LEU B CA 1
ATOM 6469 C C . LEU B 1 351 ? -6.977 -24.328 -28.094 1 93.88 351 LEU B C 1
ATOM 6471 O O . LEU B 1 351 ? -7.375 -24.922 -29.094 1 93.88 351 LEU B O 1
ATOM 6475 N N . GLU B 1 352 ? -7.227 -23.109 -27.844 1 91.69 352 GLU B N 1
ATOM 6476 C CA . GLU B 1 352 ? -7.703 -22.25 -28.922 1 91.69 352 GLU B CA 1
ATOM 6477 C C . GLU B 1 352 ? -6.621 -22.031 -29.984 1 91.69 352 GLU B C 1
ATOM 6479 O O . GLU B 1 352 ? -5.445 -22.328 -29.734 1 91.69 352 GLU B O 1
ATOM 6484 N N . LEU B 1 353 ? -7.016 -21.453 -31.094 1 94.25 353 LEU B N 1
ATOM 6485 C CA . LEU B 1 353 ? -6.117 -21.312 -32.25 1 94.25 353 LEU B CA 1
ATOM 6486 C C . LEU B 1 353 ? -4.879 -20.516 -31.859 1 94.25 353 LEU B C 1
ATOM 6488 O O . LEU B 1 353 ? -3.752 -20.938 -32.125 1 94.25 353 LEU B O 1
ATOM 6492 N N . GLU B 1 354 ? -5.117 -19.453 -31.266 1 94.75 354 GLU B N 1
ATOM 6493 C CA . GLU B 1 354 ? -4.004 -18.578 -30.906 1 94.75 354 GLU B CA 1
ATOM 6494 C C . GLU B 1 354 ? -3.088 -19.234 -29.875 1 94.75 354 GLU B C 1
ATOM 6496 O O . GLU B 1 354 ? -1.871 -19.047 -29.922 1 94.75 354 GLU B O 1
ATOM 6501 N N . GLU B 1 355 ? -3.646 -20 -28.953 1 94.94 355 GLU B N 1
ATOM 6502 C CA . GLU B 1 355 ? -2.885 -20.703 -27.938 1 94.94 355 GLU B CA 1
ATOM 6503 C C . GLU B 1 355 ? -2.031 -21.812 -28.547 1 94.94 355 GLU B C 1
ATOM 6505 O O . GLU B 1 355 ? -0.862 -21.969 -28.188 1 94.94 355 GLU B O 1
ATOM 6510 N N . GLY B 1 356 ? -2.641 -22.5 -29.469 1 95.06 356 GLY B N 1
ATOM 6511 C CA . GLY B 1 356 ? -1.896 -23.531 -30.188 1 95.06 356 GLY B CA 1
ATOM 6512 C C . GLY B 1 356 ? -0.736 -22.969 -30.984 1 95.06 356 GLY B C 1
ATOM 6513 O O . GLY B 1 356 ? 0.344 -23.562 -31.016 1 95.06 356 GLY B O 1
ATOM 6514 N N . ALA B 1 357 ? -0.992 -21.859 -31.609 1 96.5 357 ALA B N 1
ATOM 6515 C CA . ALA B 1 357 ? 0.053 -21.188 -32.375 1 96.5 357 ALA B CA 1
ATOM 6516 C C . ALA B 1 357 ? 1.205 -20.75 -31.484 1 96.5 357 ALA B C 1
ATOM 6518 O O . ALA B 1 357 ? 2.371 -20.812 -31.875 1 96.5 357 ALA B O 1
ATOM 6519 N N . ALA B 1 358 ? 0.847 -20.328 -30.297 1 96 358 ALA B N 1
ATOM 6520 C CA . ALA B 1 358 ? 1.874 -19.922 -29.344 1 96 358 ALA B CA 1
ATOM 6521 C C . ALA B 1 358 ? 2.756 -21.094 -28.938 1 96 358 ALA B C 1
ATOM 6523 O O . ALA B 1 358 ? 3.977 -20.953 -28.828 1 96 358 ALA B O 1
ATOM 6524 N N . VAL B 1 359 ? 2.191 -22.234 -28.656 1 96.19 359 VAL B N 1
ATOM 6525 C CA . VAL B 1 359 ? 2.936 -23.438 -28.297 1 96.19 359 VAL B CA 1
ATOM 6526 C C . VAL B 1 359 ? 3.842 -23.844 -29.453 1 96.19 359 VAL B C 1
ATOM 6528 O O . VAL B 1 359 ? 5.02 -24.141 -29.25 1 96.19 359 VAL B O 1
ATOM 6531 N N . ALA B 1 360 ? 3.293 -23.812 -30.656 1 95.62 360 ALA B N 1
ATOM 6532 C CA . ALA B 1 360 ? 4.066 -24.172 -31.844 1 95.62 360 ALA B CA 1
ATOM 6533 C C . ALA B 1 360 ? 5.246 -23.219 -32.031 1 95.62 360 ALA B C 1
ATOM 6535 O O . ALA B 1 360 ? 6.352 -23.656 -32.375 1 95.62 360 ALA B O 1
ATOM 6536 N N . ARG B 1 361 ? 4.953 -22 -31.891 1 96.25 361 ARG B N 1
ATOM 6537 C CA . ARG B 1 361 ? 6.012 -21 -32.031 1 96.25 361 ARG B CA 1
ATOM 6538 C C . ARG B 1 361 ? 7.125 -21.234 -31.016 1 96.25 361 ARG B C 1
ATOM 6540 O O . ARG B 1 361 ? 8.305 -21.094 -31.344 1 96.25 361 ARG B O 1
ATOM 6547 N N . TRP B 1 362 ? 6.758 -21.531 -29.797 1 95.62 362 TRP B N 1
ATOM 6548 C CA . TRP B 1 362 ? 7.746 -21.797 -28.766 1 95.62 362 TRP B CA 1
ATOM 6549 C C . TRP B 1 362 ? 8.586 -23.031 -29.125 1 95.62 362 TRP B C 1
ATOM 6551 O O . TRP B 1 362 ? 9.812 -23 -29.016 1 95.62 362 TRP B O 1
ATOM 6561 N N . GLN B 1 363 ? 7.996 -24.062 -29.609 1 95.12 363 GLN B N 1
ATOM 6562 C CA . GLN B 1 363 ? 8.695 -25.281 -30.016 1 95.12 363 GLN B CA 1
ATOM 6563 C C . GLN B 1 363 ? 9.664 -25 -31.156 1 95.12 363 GLN B C 1
ATOM 6565 O O . GLN B 1 363 ? 10.797 -25.484 -31.156 1 95.12 363 GLN B O 1
ATOM 6570 N N . GLN B 1 364 ? 9.172 -24.188 -32.062 1 94.31 364 GLN B N 1
ATOM 6571 C CA . GLN B 1 364 ? 10 -23.844 -33.188 1 94.31 364 GLN B CA 1
ATOM 6572 C C . GLN B 1 364 ? 11.227 -23.047 -32.75 1 94.31 364 GLN B C 1
ATOM 6574 O O . GLN B 1 364 ? 12.32 -23.234 -33.281 1 94.31 364 GLN B O 1
ATOM 6579 N N . SER B 1 365 ? 10.969 -22.188 -31.859 1 94.44 365 SER B N 1
ATOM 6580 C CA . SER B 1 365 ? 12.086 -21.391 -31.359 1 94.44 365 SER B CA 1
ATOM 6581 C C . SER B 1 365 ? 13.148 -22.266 -30.703 1 94.44 365 SER B C 1
ATOM 6583 O O . SER B 1 365 ? 14.344 -22 -30.828 1 94.44 365 SER B O 1
ATOM 6585 N N . VAL B 1 366 ? 12.766 -23.266 -29.953 1 92.75 366 VAL B N 1
ATOM 6586 C CA . VAL B 1 366 ? 13.688 -24.219 -29.344 1 92.75 366 VAL B CA 1
ATOM 6587 C C . VAL B 1 366 ? 14.453 -24.969 -30.422 1 92.75 366 VAL B C 1
ATOM 6589 O O . VAL B 1 366 ? 15.672 -25.125 -30.328 1 92.75 366 VAL B O 1
ATOM 6592 N N . GLU B 1 367 ? 13.766 -25.375 -31.438 1 90.25 367 GLU B N 1
ATOM 6593 C CA . GLU B 1 367 ? 14.375 -26.141 -32.531 1 90.25 367 GLU B CA 1
ATOM 6594 C C . GLU B 1 367 ? 15.383 -25.297 -33.312 1 90.25 367 GLU B C 1
ATOM 6596 O O . GLU B 1 367 ? 16.438 -25.797 -33.719 1 90.25 367 GLU B O 1
ATOM 6601 N N . TRP B 1 368 ? 15.023 -24.062 -33.469 1 90.5 368 TRP B N 1
ATOM 6602 C CA . TRP B 1 368 ? 15.859 -23.156 -34.25 1 90.5 368 TRP B CA 1
ATOM 6603 C C . TRP B 1 368 ? 17.141 -22.797 -33.5 1 90.5 368 TRP B C 1
ATOM 6605 O O . TRP B 1 368 ? 18.094 -22.297 -34.094 1 90.5 368 TRP B O 1
ATOM 6615 N N . SER B 1 369 ? 17.047 -23.047 -32.25 1 88 369 SER B N 1
ATOM 6616 C CA . SER B 1 369 ? 18.219 -22.719 -31.438 1 88 369 SER B CA 1
ATOM 6617 C C . SER B 1 369 ? 19.344 -23.719 -31.656 1 88 369 SER B C 1
ATOM 6619 O O . SER B 1 369 ? 20.422 -23.578 -31.062 1 88 369 SER B O 1
ATOM 6621 N N . GLY B 1 370 ? 19.172 -24.719 -32.531 1 80.75 370 GLY B N 1
ATOM 6622 C CA . GLY B 1 370 ? 20.203 -25.688 -32.875 1 80.75 370 GLY B CA 1
ATOM 6623 C C . GLY B 1 370 ? 20.594 -26.562 -31.688 1 80.75 370 GLY B C 1
ATOM 6624 O O . GLY B 1 370 ? 19.734 -27.141 -31.016 1 80.75 370 GLY B O 1
ATOM 6625 N N . ASP B 1 371 ? 21.875 -26.594 -31.516 1 77.44 371 ASP B N 1
ATOM 6626 C CA . ASP B 1 371 ? 22.422 -27.484 -30.5 1 77.44 371 ASP B CA 1
ATOM 6627 C C . ASP B 1 371 ? 22.297 -26.859 -29.109 1 77.44 371 ASP B C 1
ATOM 6629 O O . ASP B 1 371 ? 22.531 -27.531 -28.109 1 77.44 371 ASP B O 1
ATOM 6633 N N . ALA B 1 372 ? 21.828 -25.734 -29.016 1 84.12 372 ALA B N 1
ATOM 6634 C CA . ALA B 1 372 ? 21.734 -25.031 -27.75 1 84.12 372 ALA B CA 1
ATOM 6635 C C . ALA B 1 372 ? 20.594 -25.562 -26.891 1 84.12 372 ALA B C 1
ATOM 6637 O O . ALA B 1 372 ? 20.688 -25.578 -25.656 1 84.12 372 ALA B O 1
ATOM 6638 N N . GLN B 1 373 ? 19.562 -25.984 -27.516 1 91.31 373 GLN B N 1
ATOM 6639 C CA . GLN B 1 373 ? 18.406 -26.547 -26.828 1 91.31 373 GLN B CA 1
ATOM 6640 C C . GLN B 1 373 ? 17.859 -27.766 -27.578 1 91.31 373 GLN B C 1
ATOM 6642 O O . GLN B 1 373 ? 18 -27.875 -28.797 1 91.31 373 GLN B O 1
ATOM 6647 N N . GLN B 1 374 ? 17.297 -28.625 -26.859 1 93.88 374 GLN B N 1
ATOM 6648 C CA . GLN B 1 374 ? 16.703 -29.844 -27.406 1 93.88 374 GLN B CA 1
ATOM 6649 C C . GLN B 1 374 ? 15.258 -30.016 -26.922 1 93.88 374 GLN B C 1
ATOM 6651 O O . GLN B 1 374 ? 14.992 -29.938 -25.719 1 93.88 374 GLN B O 1
ATOM 6656 N N . LEU B 1 375 ? 14.352 -30.156 -27.828 1 95.06 375 LEU B N 1
ATOM 6657 C CA . LEU B 1 375 ? 12.977 -30.5 -27.469 1 95.06 375 LEU B CA 1
ATOM 6658 C C . LEU B 1 375 ? 12.859 -32 -27.172 1 95.06 375 LEU B C 1
ATOM 6660 O O . LEU B 1 375 ? 13.32 -32.844 -27.953 1 95.06 375 LEU B O 1
ATOM 6664 N N . LEU B 1 376 ? 12.25 -32.281 -26.078 1 94.62 376 LEU B N 1
ATOM 6665 C CA . LEU B 1 376 ? 12.148 -33.656 -25.656 1 94.62 376 LEU B CA 1
ATOM 6666 C C . LEU B 1 376 ? 10.766 -34.219 -25.969 1 94.62 376 LEU B C 1
ATOM 6668 O O . LEU B 1 376 ? 9.766 -33.5 -25.922 1 94.62 376 LEU B O 1
ATOM 6672 N N . GLY B 1 377 ? 10.695 -35.531 -26.266 1 84.62 377 GLY B N 1
ATOM 6673 C CA . GLY B 1 377 ? 9.422 -36.188 -26.5 1 84.62 377 GLY B CA 1
ATOM 6674 C C . GLY B 1 377 ? 8.836 -35.875 -27.859 1 84.62 377 GLY B C 1
ATOM 6675 O O . GLY B 1 377 ? 9.461 -35.219 -28.688 1 84.62 377 GLY B O 1
ATOM 6676 N N . PRO B 1 378 ? 7.637 -36.406 -28.109 1 87.81 378 PRO B N 1
ATOM 6677 C CA . PRO B 1 378 ? 6.957 -36.188 -29.391 1 87.81 378 PRO B CA 1
ATOM 6678 C C . PRO B 1 378 ? 6.504 -34.75 -29.578 1 87.81 378 PRO B C 1
ATOM 6680 O O . PRO B 1 378 ? 6.078 -34.094 -28.625 1 87.81 378 PRO B O 1
ATOM 6683 N N . VAL B 1 379 ? 6.539 -34.344 -30.75 1 82.56 379 VAL B N 1
ATOM 6684 C CA . VAL B 1 379 ? 6.234 -32.969 -31.078 1 82.56 379 VAL B CA 1
ATOM 6685 C C . VAL B 1 379 ? 4.742 -32.688 -30.891 1 82.56 379 VAL B C 1
ATOM 6687 O O . VAL B 1 379 ? 4.344 -31.578 -30.562 1 82.56 379 VAL B O 1
ATOM 6690 N N . ASP B 1 380 ? 3.957 -33.656 -30.984 1 89 380 ASP B N 1
ATOM 6691 C CA . ASP B 1 380 ? 2.514 -33.469 -30.906 1 89 380 ASP B CA 1
ATOM 6692 C C . ASP B 1 380 ? 1.997 -33.781 -29.5 1 89 380 ASP B C 1
ATOM 6694 O O . ASP B 1 380 ? 0.787 -33.875 -29.281 1 89 380 ASP B O 1
ATOM 6698 N N . ALA B 1 381 ? 2.881 -34 -28.594 1 93.12 381 ALA B N 1
ATOM 6699 C CA . ALA B 1 381 ? 2.477 -34.25 -27.203 1 93.12 381 ALA B CA 1
ATOM 6700 C C . ALA B 1 381 ? 1.777 -33.031 -26.609 1 93.12 381 ALA B C 1
ATOM 6702 O O . ALA B 1 381 ? 2.084 -31.906 -26.969 1 93.12 381 ALA B O 1
ATOM 6703 N N . PRO B 1 382 ? 0.752 -33.25 -25.734 1 95.75 382 PRO B N 1
ATOM 6704 C CA . PRO B 1 382 ? 0.074 -32.125 -25.062 1 95.75 382 PRO B CA 1
ATOM 6705 C C . PRO B 1 382 ? 0.913 -31.516 -23.953 1 95.75 382 PRO B C 1
ATOM 6707 O O . PRO B 1 382 ? 0.377 -31.141 -22.906 1 95.75 382 PRO B O 1
ATOM 6710 N N . TRP B 1 383 ? 2.191 -31.641 -24.062 1 96.88 383 TRP B N 1
ATOM 6711 C CA . TRP B 1 383 ? 3.223 -31.047 -23.234 1 96.88 383 TRP B CA 1
ATOM 6712 C C . TRP B 1 383 ? 4.512 -30.828 -24.016 1 96.88 383 TRP B C 1
ATOM 6714 O O . TRP B 1 383 ? 4.707 -31.453 -25.062 1 96.88 383 TRP B O 1
ATOM 6724 N N . SER B 1 384 ? 5.324 -29.891 -23.609 1 97.06 384 SER B N 1
ATOM 6725 C CA . SER B 1 384 ? 6.613 -29.641 -24.234 1 97.06 384 SER B CA 1
ATOM 6726 C C . SER B 1 384 ? 7.707 -29.438 -23.203 1 97.06 384 SER B C 1
ATOM 6728 O O . SER B 1 384 ? 7.531 -28.656 -22.25 1 97.06 384 SER B O 1
ATOM 6730 N N . VAL B 1 385 ? 8.773 -30.172 -23.297 1 98 385 VAL B N 1
ATOM 6731 C CA . VAL B 1 385 ? 9.938 -30 -22.438 1 98 385 VAL B CA 1
ATOM 6732 C C . VAL B 1 385 ? 11.172 -29.719 -23.281 1 98 385 VAL B C 1
ATOM 6734 O O . VAL B 1 385 ? 11.492 -30.469 -24.203 1 98 385 VAL B O 1
ATOM 6737 N N . ALA B 1 386 ? 11.789 -28.641 -23.031 1 97.75 386 ALA B N 1
ATOM 6738 C CA . ALA B 1 386 ? 13.055 -28.312 -23.672 1 97.75 386 ALA B CA 1
ATOM 6739 C C . ALA B 1 386 ? 14.211 -28.406 -22.688 1 97.75 386 ALA B C 1
ATOM 6741 O O . ALA B 1 386 ? 14.078 -28.062 -21.516 1 97.75 386 ALA B O 1
ATOM 6742 N N . TYR B 1 387 ? 15.328 -28.891 -23.125 1 97.94 387 TYR B N 1
ATOM 6743 C CA . TYR B 1 387 ? 16.531 -28.953 -22.312 1 97.94 387 TYR B CA 1
ATOM 6744 C C . TYR B 1 387 ? 17.656 -28.125 -22.906 1 97.94 387 TYR B C 1
ATOM 6746 O O . TYR B 1 387 ? 17.859 -28.125 -24.125 1 97.94 387 TYR B O 1
ATOM 6754 N N . SER B 1 388 ? 18.312 -27.359 -22.141 1 97.56 388 SER B N 1
ATOM 6755 C CA . SER B 1 388 ? 19.531 -26.656 -22.516 1 97.56 388 SER B CA 1
ATOM 6756 C C . SER B 1 388 ? 20.672 -26.969 -21.531 1 97.56 388 SER B C 1
ATOM 6758 O O . SER B 1 388 ? 20.484 -26.875 -20.312 1 97.56 388 SER B O 1
ATOM 6760 N N . ASP B 1 389 ? 21.828 -27.25 -22.125 1 95.44 389 ASP B N 1
ATOM 6761 C CA . ASP B 1 389 ? 22.984 -27.516 -21.297 1 95.44 389 ASP B CA 1
ATOM 6762 C C . ASP B 1 389 ? 23.797 -26.234 -21.047 1 95.44 389 ASP B C 1
ATOM 6764 O O . ASP B 1 389 ? 24.844 -26.281 -20.391 1 95.44 389 ASP B O 1
ATOM 6768 N N . SER B 1 390 ? 23.359 -25.188 -21.531 1 95.38 390 SER B N 1
ATOM 6769 C CA . SER B 1 390 ? 23.969 -23.891 -21.297 1 95.38 390 SER B CA 1
ATOM 6770 C C . SER B 1 390 ? 22.984 -22.938 -20.609 1 95.38 390 SER B C 1
ATOM 6772 O O . SER B 1 390 ? 21.766 -23.062 -20.766 1 95.38 390 SER B O 1
ATOM 6774 N N . LEU B 1 391 ? 23.547 -22.062 -19.891 1 96.25 391 LEU B N 1
ATOM 6775 C CA . LEU B 1 391 ? 22.734 -21.125 -19.141 1 96.25 391 LEU B CA 1
ATOM 6776 C C . LEU B 1 391 ? 21.797 -20.344 -20.047 1 96.25 391 LEU B C 1
ATOM 6778 O O . LEU B 1 391 ? 22.219 -19.812 -21.078 1 96.25 391 LEU B O 1
ATOM 6782 N N . GLN B 1 392 ? 20.516 -20.391 -19.781 1 95.38 392 GLN B N 1
ATOM 6783 C CA . GLN B 1 392 ? 19.484 -19.625 -20.484 1 95.38 392 GLN B CA 1
ATOM 6784 C C . GLN B 1 392 ? 18.797 -18.641 -19.531 1 95.38 392 GLN B C 1
ATOM 6786 O O . GLN B 1 392 ? 18.734 -18.875 -18.328 1 95.38 392 GLN B O 1
ATOM 6791 N N . PRO B 1 393 ? 18.266 -17.531 -20.062 1 95.44 393 PRO B N 1
ATOM 6792 C CA . PRO B 1 393 ? 17.516 -16.594 -19.219 1 95.44 393 PRO B CA 1
ATOM 6793 C C . PRO B 1 393 ? 16.172 -17.156 -18.766 1 95.44 393 PRO B C 1
ATOM 6795 O O . PRO B 1 393 ? 15.664 -18.109 -19.359 1 95.44 393 PRO B O 1
ATOM 6798 N N . LEU B 1 394 ? 15.672 -16.641 -17.609 1 97.62 394 LEU B N 1
ATOM 6799 C CA . LEU B 1 394 ? 14.273 -16.891 -17.266 1 97.62 394 LEU B CA 1
ATOM 6800 C C . LEU B 1 394 ? 13.344 -16.156 -18.234 1 97.62 394 LEU B C 1
ATOM 6802 O O . LEU B 1 394 ? 13.383 -14.93 -18.344 1 97.62 394 LEU B O 1
ATOM 6806 N N . ALA B 1 395 ? 12.633 -16.859 -18.984 1 95.69 395 ALA B N 1
ATOM 6807 C CA . ALA B 1 395 ? 11.672 -16.312 -19.938 1 95.69 395 ALA B CA 1
ATOM 6808 C C . ALA B 1 395 ? 10.344 -17.062 -19.875 1 95.69 395 ALA B C 1
ATOM 6810 O O . ALA B 1 395 ? 10.32 -18.266 -19.594 1 95.69 395 ALA B O 1
ATOM 6811 N N . PRO B 1 396 ? 9.297 -16.328 -20.125 1 95.88 396 PRO B N 1
ATOM 6812 C CA . PRO B 1 396 ? 8.008 -17.031 -20.203 1 95.88 396 PRO B CA 1
ATOM 6813 C C . PRO B 1 396 ? 7.973 -18.094 -21.297 1 95.88 396 PRO B C 1
ATOM 6815 O O . PRO B 1 396 ? 8.539 -17.891 -22.375 1 95.88 396 PRO B O 1
ATOM 6818 N N . THR B 1 397 ? 7.398 -19.188 -21.047 1 96.94 397 THR B N 1
ATOM 6819 C CA . THR B 1 397 ? 7.129 -20.188 -22.062 1 96.94 397 THR B CA 1
ATOM 6820 C C . THR B 1 397 ? 5.793 -19.922 -22.75 1 96.94 397 THR B C 1
ATOM 6822 O O . THR B 1 397 ? 5.324 -18.781 -22.781 1 96.94 397 THR B O 1
ATOM 6825 N N . ALA B 1 398 ? 5.223 -20.938 -23.406 1 95.94 398 ALA B N 1
ATOM 6826 C CA . ALA B 1 398 ? 3.938 -20.766 -24.078 1 95.94 398 ALA B CA 1
ATOM 6827 C C . ALA B 1 398 ? 2.779 -21.109 -23.141 1 95.94 398 ALA B C 1
ATOM 6829 O O . ALA B 1 398 ? 1.612 -20.969 -23.516 1 95.94 398 ALA B O 1
ATOM 6830 N N . LEU B 1 399 ? 3.111 -21.469 -21.844 1 96.44 399 LEU B N 1
ATOM 6831 C CA . LEU B 1 399 ? 2.084 -22.047 -20.969 1 96.44 399 LEU B CA 1
ATOM 6832 C C . LEU B 1 399 ? 1.565 -23.359 -21.531 1 96.44 399 LEU B C 1
ATOM 6834 O O . LEU B 1 399 ? 2.264 -24.031 -22.297 1 96.44 399 LEU B O 1
ATOM 6838 N N . TYR B 1 400 ? 0.551 -23.922 -20.891 1 97.19 400 TYR B N 1
ATOM 6839 C CA . TYR B 1 400 ? -0.064 -25.156 -21.375 1 97.19 400 TYR B CA 1
ATOM 6840 C C . TYR B 1 400 ? 0.923 -26.312 -21.312 1 97.19 400 TYR B C 1
ATOM 6842 O O . TYR B 1 400 ? 1.073 -27.062 -22.281 1 97.19 400 TYR B O 1
ATOM 6850 N N . ARG B 1 401 ? 1.685 -26.344 -20.266 1 98.06 401 ARG B N 1
ATOM 6851 C CA . ARG B 1 401 ? 2.586 -27.438 -19.906 1 98.06 401 ARG B CA 1
ATOM 6852 C C . ARG B 1 401 ? 3.83 -27.438 -20.781 1 98.06 401 ARG B C 1
ATOM 6854 O O . ARG B 1 401 ? 4.277 -28.484 -21.234 1 98.06 401 ARG B O 1
ATOM 6861 N N . THR B 1 402 ? 4.25 -26.219 -21.094 1 97.38 402 THR B N 1
ATOM 6862 C CA . THR B 1 402 ? 5.531 -26 -21.766 1 97.38 402 THR B CA 1
ATOM 6863 C C . THR B 1 402 ? 6.594 -25.562 -20.766 1 97.38 402 THR B C 1
ATOM 6865 O O . THR B 1 402 ? 6.414 -24.562 -20.047 1 97.38 402 THR B O 1
ATOM 6868 N N . ILE B 1 403 ? 7.711 -26.281 -20.672 1 98.31 403 ILE B N 1
ATOM 6869 C CA . ILE B 1 403 ? 8.672 -26.031 -19.609 1 98.31 403 ILE B CA 1
ATOM 6870 C C . ILE B 1 403 ? 10.094 -26.203 -20.141 1 98.31 403 ILE B C 1
ATOM 6872 O O . ILE B 1 403 ? 10.344 -27.062 -21 1 98.31 403 ILE B O 1
ATOM 6876 N N . ALA B 1 404 ? 10.984 -25.344 -19.703 1 98.38 404 ALA B N 1
ATOM 6877 C CA . ALA B 1 404 ? 12.406 -25.453 -20.031 1 98.38 404 ALA B CA 1
ATOM 6878 C C . ALA B 1 404 ? 13.195 -25.969 -18.828 1 98.38 404 ALA B C 1
ATOM 6880 O O . ALA B 1 404 ? 12.93 -25.594 -17.688 1 98.38 404 ALA B O 1
ATOM 6881 N N . VAL B 1 405 ? 14.102 -26.891 -19.078 1 98.69 405 VAL B N 1
ATOM 6882 C CA . VAL B 1 405 ? 15.07 -27.359 -18.094 1 98.69 405 VAL B CA 1
ATOM 6883 C C . VAL B 1 405 ? 16.469 -26.906 -18.5 1 98.69 405 VAL B C 1
ATOM 6885 O O . VAL B 1 405 ? 16.906 -27.156 -19.625 1 98.69 405 VAL B O 1
ATOM 6888 N N . VAL B 1 406 ? 17.141 -26.234 -17.625 1 98.69 406 VAL B N 1
ATOM 6889 C CA . VAL B 1 406 ? 18.453 -25.672 -17.906 1 98.69 406 VAL B CA 1
ATOM 6890 C C . VAL B 1 406 ? 19.484 -26.219 -16.922 1 98.69 406 VAL B C 1
ATOM 6892 O O . VAL B 1 406 ? 19.328 -26.062 -15.711 1 98.69 406 VAL B O 1
ATOM 6895 N N . GLY B 1 407 ? 20.484 -26.891 -17.469 1 98.31 407 GLY B N 1
ATOM 6896 C CA . GLY B 1 407 ? 21.594 -27.312 -16.625 1 98.31 407 GLY B CA 1
ATOM 6897 C C . GLY B 1 407 ? 22.516 -26.172 -16.219 1 98.31 407 GLY B C 1
ATOM 6898 O O . GLY B 1 407 ? 22.812 -25.297 -17.031 1 98.31 407 GLY B O 1
ATOM 6899 N N . VAL B 1 408 ? 22.875 -26.125 -14.945 1 98.56 408 VAL B N 1
ATOM 6900 C CA . VAL B 1 408 ? 23.812 -25.125 -14.445 1 98.56 408 VAL B CA 1
ATOM 6901 C C . VAL B 1 408 ? 24.875 -25.797 -13.594 1 98.56 408 VAL B C 1
ATOM 6903 O O . VAL B 1 408 ? 24.656 -26.875 -13.031 1 98.56 408 VAL B O 1
ATOM 6906 N N . ASP B 1 409 ? 26.047 -25.172 -13.461 1 98.12 409 ASP B N 1
ATOM 6907 C CA . ASP B 1 409 ? 27.094 -25.719 -12.602 1 98.12 409 ASP B CA 1
ATOM 6908 C C . ASP B 1 409 ? 26.75 -25.5 -11.125 1 98.12 409 ASP B C 1
ATOM 6910 O O . ASP B 1 409 ? 26.938 -26.406 -10.305 1 98.12 409 ASP B O 1
ATOM 6914 N N . ARG B 1 410 ? 26.391 -24.297 -10.82 1 97 410 ARG B N 1
ATOM 6915 C CA . ARG B 1 410 ? 25.875 -23.938 -9.508 1 97 410 ARG B CA 1
ATOM 6916 C C . ARG B 1 410 ? 24.531 -23.219 -9.633 1 97 410 ARG B C 1
ATOM 6918 O O . ARG B 1 410 ? 24.328 -22.391 -10.531 1 97 410 ARG B O 1
ATOM 6925 N N . LEU B 1 411 ? 23.594 -23.516 -8.711 1 98.31 411 LEU B N 1
ATOM 6926 C CA . LEU B 1 411 ? 22.297 -22.844 -8.742 1 98.31 411 LEU B CA 1
ATOM 6927 C C . LEU B 1 411 ? 22.469 -21.328 -8.664 1 98.31 411 LEU B C 1
ATOM 6929 O O . LEU B 1 411 ? 21.703 -20.578 -9.281 1 98.31 411 LEU B O 1
ATOM 6933 N N . ASP B 1 412 ? 23.469 -20.812 -7.957 1 97.56 412 ASP B N 1
ATOM 6934 C CA . ASP B 1 412 ? 23.766 -19.391 -7.824 1 97.56 412 ASP B CA 1
ATOM 6935 C C . ASP B 1 412 ? 23.969 -18.75 -9.195 1 97.56 412 ASP B C 1
ATOM 6937 O O . ASP B 1 412 ? 23.719 -17.562 -9.367 1 97.56 412 ASP B O 1
ATOM 6941 N N . ASP B 1 413 ? 24.406 -19.547 -10.133 1 97.81 413 ASP B N 1
ATOM 6942 C CA . ASP B 1 413 ? 24.719 -19.031 -11.461 1 97.81 413 ASP B CA 1
ATOM 6943 C C . ASP B 1 413 ? 23.453 -18.547 -12.164 1 97.81 413 ASP B C 1
ATOM 6945 O O . ASP B 1 413 ? 23.516 -17.75 -13.102 1 97.81 413 ASP B O 1
ATOM 6949 N N . ALA B 1 414 ? 22.281 -19.016 -11.711 1 98.31 414 ALA B N 1
ATOM 6950 C CA . ALA B 1 414 ? 21.016 -18.656 -12.344 1 98.31 414 ALA B CA 1
ATOM 6951 C C . ALA B 1 414 ? 20.5 -17.328 -11.805 1 98.31 414 ALA B C 1
ATOM 6953 O O . ALA B 1 414 ? 19.609 -16.703 -12.406 1 98.31 414 ALA B O 1
ATOM 6954 N N . VAL B 1 415 ? 20.969 -16.828 -10.664 1 98.38 415 VAL B N 1
ATOM 6955 C CA . VAL B 1 415 ? 20.406 -15.688 -9.945 1 98.38 415 VAL B CA 1
ATOM 6956 C C . VAL B 1 415 ? 20.484 -14.43 -10.805 1 98.38 415 VAL B C 1
ATOM 6958 O O . VAL B 1 415 ? 19.5 -13.703 -10.961 1 98.38 415 VAL B O 1
ATOM 6961 N N . PRO B 1 416 ? 21.641 -14.156 -11.492 1 97.62 416 PRO B N 1
ATOM 6962 C CA . PRO B 1 416 ? 21.719 -12.938 -12.297 1 97.62 416 PRO B CA 1
ATOM 6963 C C . PRO B 1 416 ? 20.734 -12.938 -13.461 1 97.62 416 PRO B C 1
ATOM 6965 O O . PRO B 1 416 ? 20.156 -11.891 -13.797 1 97.62 416 PRO B O 1
ATOM 6968 N N . VAL B 1 417 ? 20.5 -14.078 -14.109 1 97.31 417 VAL B N 1
ATOM 6969 C CA . VAL B 1 417 ? 19.594 -14.117 -15.258 1 97.31 417 VAL B CA 1
ATOM 6970 C C . VAL B 1 417 ? 18.156 -14.039 -14.781 1 97.31 417 VAL B C 1
ATOM 6972 O O . VAL B 1 417 ? 17.297 -13.477 -15.461 1 97.31 417 VAL B O 1
ATOM 6975 N N . VAL B 1 418 ? 17.859 -14.586 -13.609 1 98.12 418 VAL B N 1
ATOM 6976 C CA . VAL B 1 418 ? 16.547 -14.453 -13 1 98.12 418 VAL B CA 1
ATOM 6977 C C . VAL B 1 418 ? 16.281 -12.992 -12.648 1 98.12 418 VAL B C 1
ATOM 6979 O O . VAL B 1 418 ? 15.18 -12.477 -12.891 1 98.12 418 VAL B O 1
ATOM 6982 N N . ALA B 1 419 ? 17.266 -12.297 -12.164 1 97.62 419 ALA B N 1
ATOM 6983 C CA . ALA B 1 419 ? 17.156 -10.922 -11.695 1 97.62 419 ALA B CA 1
ATOM 6984 C C . ALA B 1 419 ? 16.781 -9.984 -12.844 1 97.62 419 ALA B C 1
ATOM 6986 O O . ALA B 1 419 ? 16.25 -8.891 -12.609 1 97.62 419 ALA B O 1
ATOM 6987 N N . GLU B 1 420 ? 17.031 -10.422 -14.078 1 97.12 420 GLU B N 1
ATOM 6988 C CA . GLU B 1 420 ? 16.688 -9.609 -15.234 1 97.12 420 GLU B CA 1
ATOM 6989 C C . GLU B 1 420 ? 15.172 -9.469 -15.375 1 97.12 420 GLU B C 1
ATOM 6991 O O . GLU B 1 420 ? 14.688 -8.578 -16.078 1 97.12 420 GLU B O 1
ATOM 6996 N N . GLN B 1 421 ? 14.422 -10.305 -14.688 1 97.19 421 GLN B N 1
ATOM 6997 C CA . GLN B 1 421 ? 12.961 -10.273 -14.719 1 97.19 421 GLN B CA 1
ATOM 6998 C C . GLN B 1 421 ? 12.398 -9.719 -13.414 1 97.19 421 GLN B C 1
ATOM 7000 O O . GLN B 1 421 ? 11.281 -10.078 -13.016 1 97.19 421 GLN B O 1
ATOM 7005 N N . ARG B 1 422 ? 13.062 -8.883 -12.766 1 96.44 422 ARG B N 1
ATOM 7006 C CA . ARG B 1 422 ? 12.789 -8.414 -11.406 1 96.44 422 ARG B CA 1
ATOM 7007 C C . ARG B 1 422 ? 11.328 -8 -11.258 1 96.44 422 ARG B C 1
ATOM 7009 O O . ARG B 1 422 ? 10.68 -8.344 -10.266 1 96.44 422 ARG B O 1
ATOM 7016 N N . GLU B 1 423 ? 10.719 -7.332 -12.195 1 94.31 423 GLU B N 1
ATOM 7017 C CA . GLU B 1 423 ? 9.391 -6.738 -12.086 1 94.31 423 GLU B CA 1
ATOM 7018 C C . GLU B 1 423 ? 8.305 -7.809 -12.094 1 94.31 423 GLU B C 1
ATOM 7020 O O . GLU B 1 423 ? 7.168 -7.555 -11.688 1 94.31 423 GLU B O 1
ATOM 7025 N N . TYR B 1 424 ? 8.664 -9.055 -12.477 1 96.88 424 TYR B N 1
ATOM 7026 C CA . TYR B 1 424 ? 7.645 -10.078 -12.703 1 96.88 424 TYR B CA 1
ATOM 7027 C C . TYR B 1 424 ? 7.859 -11.273 -11.781 1 96.88 424 TYR B C 1
ATOM 7029 O O . TYR B 1 424 ? 7.043 -12.195 -11.75 1 96.88 424 TYR B O 1
ATOM 7037 N N . LEU B 1 425 ? 8.898 -11.266 -11.008 1 98.25 425 LEU B N 1
ATOM 7038 C CA . LEU B 1 425 ? 9.242 -12.438 -10.211 1 98.25 425 LEU B CA 1
ATOM 7039 C C . LEU B 1 425 ? 8.266 -12.625 -9.062 1 98.25 425 LEU B C 1
ATOM 7041 O O . LEU B 1 425 ? 7.832 -11.648 -8.445 1 98.25 425 LEU B O 1
ATOM 7045 N N . GLN B 1 426 ? 7.922 -13.844 -8.766 1 98.38 426 GLN B N 1
ATOM 7046 C CA . GLN B 1 426 ? 7.062 -14.148 -7.633 1 98.38 426 GLN B CA 1
ATOM 7047 C C . GLN B 1 426 ? 7.527 -15.414 -6.918 1 98.38 426 GLN B C 1
ATOM 7049 O O . GLN B 1 426 ? 8.156 -15.344 -5.863 1 98.38 426 GLN B O 1
ATOM 7054 N N . THR B 1 427 ? 7.41 -16.641 -7.598 1 98.75 427 THR B N 1
ATOM 7055 C CA . THR B 1 427 ? 7.539 -17.906 -6.895 1 98.75 427 THR B CA 1
ATOM 7056 C C . THR B 1 427 ? 8.75 -18.688 -7.402 1 98.75 427 THR B C 1
ATOM 7058 O O . THR B 1 427 ? 8.953 -18.812 -8.609 1 98.75 427 THR B O 1
ATOM 7061 N N . ALA B 1 428 ? 9.547 -19.156 -6.52 1 98.88 428 ALA B N 1
ATOM 7062 C CA . ALA B 1 428 ? 10.609 -20.109 -6.801 1 98.88 428 ALA B CA 1
ATOM 7063 C C . ALA B 1 428 ? 10.391 -21.422 -6.039 1 98.88 428 ALA B C 1
ATOM 7065 O O . ALA B 1 428 ? 10.312 -21.422 -4.809 1 98.88 428 ALA B O 1
ATOM 7066 N N . GLY B 1 429 ? 10.195 -22.469 -6.77 1 98.88 429 GLY B N 1
ATOM 7067 C CA . GLY B 1 429 ? 10.25 -23.781 -6.152 1 98.88 429 GLY B CA 1
ATOM 7068 C C . GLY B 1 429 ? 11.664 -24.312 -6.012 1 98.88 429 GLY B C 1
ATOM 7069 O O . GLY B 1 429 ? 12.391 -24.438 -7 1 98.88 429 GLY B O 1
ATOM 7070 N N . ILE B 1 430 ? 12.07 -24.719 -4.785 1 98.88 430 ILE B N 1
ATOM 7071 C CA . ILE B 1 430 ? 13.477 -25.062 -4.59 1 98.88 430 ILE B CA 1
ATOM 7072 C C . ILE B 1 430 ? 13.578 -26.438 -3.941 1 98.88 430 ILE B C 1
ATOM 7074 O O . ILE B 1 430 ? 12.906 -26.719 -2.941 1 98.88 430 ILE B O 1
ATOM 7078 N N . ALA B 1 431 ? 14.273 -27.312 -4.516 1 98.75 431 ALA B N 1
ATOM 7079 C CA . ALA B 1 431 ? 14.719 -28.578 -3.936 1 98.75 431 ALA B CA 1
ATOM 7080 C C . ALA B 1 431 ? 16.219 -28.562 -3.666 1 98.75 431 ALA B C 1
ATOM 7082 O O . ALA B 1 431 ? 17.031 -28.812 -4.566 1 98.75 431 ALA B O 1
ATOM 7083 N N . ALA B 1 432 ? 16.594 -28.281 -2.477 1 98.06 432 ALA B N 1
ATOM 7084 C CA . ALA B 1 432 ? 17.984 -28.156 -2.045 1 98.06 432 ALA B CA 1
ATOM 7085 C C . ALA B 1 432 ? 18.109 -28.375 -0.54 1 98.06 432 ALA B C 1
ATOM 7087 O O . ALA B 1 432 ? 17.109 -28.516 0.162 1 98.06 432 ALA B O 1
ATOM 7088 N N . SER B 1 433 ? 19.359 -28.5 -0.055 1 97.06 433 SER B N 1
ATOM 7089 C CA . SER B 1 433 ? 19.594 -28.641 1.377 1 97.06 433 SER B CA 1
ATOM 7090 C C . SER B 1 433 ? 19.141 -27.406 2.137 1 97.06 433 SER B C 1
ATOM 7092 O O . SER B 1 433 ? 18.969 -26.344 1.546 1 97.06 433 SER B O 1
ATOM 7094 N N . PRO B 1 434 ? 18.875 -27.531 3.432 1 97.06 434 PRO B N 1
ATOM 7095 C CA . PRO B 1 434 ? 18.438 -26.375 4.227 1 97.06 434 PRO B CA 1
ATOM 7096 C C . PRO B 1 434 ? 19.391 -25.188 4.113 1 97.06 434 PRO B C 1
ATOM 7098 O O . PRO B 1 434 ? 18.938 -24.047 3.971 1 97.06 434 PRO B O 1
ATOM 7101 N N . GLU B 1 435 ? 20.656 -25.453 4.184 1 96.69 435 GLU B N 1
ATOM 7102 C CA . GLU B 1 435 ? 21.625 -24.359 4.098 1 96.69 435 GLU B CA 1
ATOM 7103 C C . GLU B 1 435 ? 21.562 -23.672 2.74 1 96.69 435 GLU B C 1
ATOM 7105 O O . GLU B 1 435 ? 21.547 -22.438 2.67 1 96.69 435 GLU B O 1
ATOM 7110 N N . GLN B 1 436 ? 21.484 -24.469 1.71 1 97.19 436 GLN B N 1
ATOM 7111 C CA . GLN B 1 436 ? 21.406 -23.906 0.365 1 97.19 436 GLN B CA 1
ATOM 7112 C C . GLN B 1 436 ? 20.094 -23.172 0.155 1 97.19 436 GLN B C 1
ATOM 7114 O O . GLN B 1 436 ? 20.047 -22.156 -0.55 1 97.19 436 GLN B O 1
ATOM 7119 N N . LEU B 1 437 ? 19.047 -23.719 0.721 1 98.31 437 LEU B N 1
ATOM 7120 C CA . LEU B 1 437 ? 17.734 -23.094 0.634 1 98.31 437 LEU B CA 1
ATOM 7121 C C . LEU B 1 437 ? 17.781 -21.656 1.154 1 98.31 437 LEU B C 1
ATOM 7123 O O . LEU B 1 437 ? 17.344 -20.734 0.466 1 98.31 437 LEU B O 1
ATOM 7127 N N . TYR B 1 438 ? 18.328 -21.406 2.314 1 98 438 TYR B N 1
ATOM 7128 C CA . TYR B 1 438 ? 18.375 -20.078 2.92 1 98 438 TYR B CA 1
ATOM 7129 C C . TYR B 1 438 ? 19.297 -19.156 2.141 1 98 438 TYR B C 1
ATOM 7131 O O . TYR B 1 438 ? 19 -17.969 1.969 1 98 438 TYR B O 1
ATOM 7139 N N . ARG B 1 439 ? 20.406 -19.719 1.708 1 97.44 439 ARG B N 1
ATOM 7140 C CA . ARG B 1 439 ? 21.328 -18.938 0.901 1 97.44 439 ARG B CA 1
ATOM 7141 C C . ARG B 1 439 ? 20.656 -18.438 -0.375 1 97.44 439 ARG B C 1
ATOM 7143 O O . ARG B 1 439 ? 20.688 -17.25 -0.675 1 97.44 439 ARG B O 1
ATOM 7150 N N . LEU B 1 440 ? 20.016 -19.375 -1.093 1 98.56 440 LEU B N 1
ATOM 7151 C CA . LEU B 1 440 ? 19.328 -19.031 -2.33 1 98.56 440 LEU B CA 1
ATOM 7152 C C . LEU B 1 440 ? 18.188 -18.047 -2.059 1 98.56 440 LEU B C 1
ATOM 7154 O O . LEU B 1 440 ? 17.969 -17.109 -2.832 1 98.56 440 LEU B O 1
ATOM 7158 N N . ALA B 1 441 ? 17.484 -18.281 -0.99 1 98.69 441 ALA B N 1
ATOM 7159 C CA . ALA B 1 441 ? 16.359 -17.391 -0.644 1 98.69 441 ALA B CA 1
ATOM 7160 C C . ALA B 1 441 ? 16.828 -15.953 -0.487 1 98.69 441 ALA B C 1
ATOM 7162 O O . ALA B 1 441 ? 16.156 -15.023 -0.942 1 98.69 441 ALA B O 1
ATOM 7163 N N . GLY B 1 442 ? 17.953 -15.781 0.194 1 98.19 442 GLY B N 1
ATOM 7164 C CA . GLY B 1 442 ? 18.516 -14.445 0.345 1 98.19 442 GLY B CA 1
ATOM 7165 C C . GLY B 1 442 ? 18.844 -13.773 -0.98 1 98.19 442 GLY B C 1
ATOM 7166 O O . GLY B 1 442 ? 18.469 -12.617 -1.203 1 98.19 442 GLY B O 1
ATOM 7167 N N . LEU B 1 443 ? 19.469 -14.508 -1.861 1 98.25 443 LEU B N 1
ATOM 7168 C CA . LEU B 1 443 ? 19.859 -13.992 -3.168 1 98.25 443 LEU B CA 1
ATOM 7169 C C . LEU B 1 443 ? 18.641 -13.719 -4.031 1 98.25 443 LEU B C 1
ATOM 7171 O O . LEU B 1 443 ? 18.562 -12.672 -4.684 1 98.25 443 LEU B O 1
ATOM 7175 N N . LEU B 1 444 ? 17.719 -14.641 -3.998 1 98.75 444 LEU B N 1
ATOM 7176 C CA . LEU B 1 444 ? 16.516 -14.516 -4.816 1 98.75 444 LEU B CA 1
ATOM 7177 C C . LEU B 1 444 ? 15.617 -13.391 -4.301 1 98.75 444 LEU B C 1
ATOM 7179 O O . LEU B 1 444 ? 15.008 -12.664 -5.09 1 98.75 444 LEU B O 1
ATOM 7183 N N . GLY B 1 445 ? 15.461 -13.281 -2.984 1 98.56 445 GLY B N 1
ATOM 7184 C CA . GLY B 1 445 ? 14.742 -12.148 -2.422 1 98.56 445 GLY B CA 1
ATOM 7185 C C . GLY B 1 445 ? 15.297 -10.805 -2.861 1 98.56 445 GLY B C 1
ATOM 7186 O O . GLY B 1 445 ? 14.539 -9.898 -3.221 1 98.56 445 GLY B O 1
ATOM 7187 N N . ALA B 1 446 ? 16.625 -10.695 -2.832 1 97.75 446 ALA B N 1
ATOM 7188 C CA . ALA B 1 446 ? 17.266 -9.477 -3.291 1 97.75 446 ALA B CA 1
ATOM 7189 C C . ALA B 1 446 ? 16.969 -9.211 -4.766 1 97.75 446 ALA B C 1
ATOM 7191 O O . ALA B 1 446 ? 16.875 -8.062 -5.191 1 97.75 446 ALA B O 1
ATOM 7192 N N . ALA B 1 447 ? 16.75 -10.289 -5.496 1 97.81 447 ALA B N 1
ATOM 7193 C CA . ALA B 1 447 ? 16.484 -10.18 -6.93 1 97.81 447 ALA B CA 1
ATOM 7194 C C . ALA B 1 447 ? 15.031 -9.805 -7.195 1 97.81 447 ALA B C 1
ATOM 7196 O O . ALA B 1 447 ? 14.688 -9.375 -8.297 1 97.81 447 ALA B O 1
ATOM 7197 N N . GLY B 1 448 ? 14.125 -10.039 -6.234 1 98.06 448 GLY B N 1
ATOM 7198 C CA . GLY B 1 448 ? 12.742 -9.625 -6.434 1 98.06 448 GLY B CA 1
ATOM 7199 C C . GLY B 1 448 ? 11.75 -10.75 -6.199 1 98.06 448 GLY B C 1
ATOM 7200 O O . GLY B 1 448 ? 10.539 -10.531 -6.262 1 98.06 448 GLY B O 1
ATOM 7201 N N . VAL B 1 449 ? 12.242 -11.969 -5.93 1 98.81 449 VAL B N 1
ATOM 7202 C CA . VAL B 1 449 ? 11.359 -13.094 -5.66 1 98.81 449 VAL B CA 1
ATOM 7203 C C . VAL B 1 449 ? 10.633 -12.875 -4.332 1 98.81 449 VAL B C 1
ATOM 7205 O O . VAL B 1 449 ? 11.242 -12.445 -3.352 1 98.81 449 VAL B O 1
ATOM 7208 N N . THR B 1 450 ? 9.336 -13.258 -4.297 1 98.62 450 THR B N 1
ATOM 7209 C CA . THR B 1 450 ? 8.562 -12.953 -3.096 1 98.62 450 THR B CA 1
ATOM 7210 C C . THR B 1 450 ? 8.125 -14.234 -2.395 1 98.62 450 THR B C 1
ATOM 7212 O O . THR B 1 450 ? 7.727 -14.211 -1.229 1 98.62 450 THR B O 1
ATOM 7215 N N . ARG B 1 451 ? 8.234 -15.375 -3.061 1 98.75 451 ARG B N 1
ATOM 7216 C CA . ARG B 1 451 ? 7.742 -16.625 -2.494 1 98.75 451 ARG B CA 1
ATOM 7217 C C . ARG B 1 451 ? 8.68 -17.781 -2.828 1 98.75 451 ARG B C 1
ATOM 7219 O O . ARG B 1 451 ? 8.945 -18.062 -4 1 98.75 451 ARG B O 1
ATOM 7226 N N . ILE B 1 452 ? 9.164 -18.422 -1.835 1 98.81 452 ILE B N 1
ATOM 7227 C CA . ILE B 1 452 ? 9.953 -19.641 -1.978 1 98.81 452 ILE B CA 1
ATOM 7228 C C . ILE B 1 452 ? 9.172 -20.828 -1.419 1 98.81 452 ILE B C 1
ATOM 7230 O O . ILE B 1 452 ? 8.82 -20.844 -0.238 1 98.81 452 ILE B O 1
ATOM 7234 N N . SER B 1 453 ? 8.922 -21.766 -2.193 1 98.56 453 SER B N 1
ATOM 7235 C CA . SER B 1 453 ? 8.172 -22.953 -1.805 1 98.56 453 SER B CA 1
ATOM 7236 C C . SER B 1 453 ? 8.922 -24.234 -2.174 1 98.56 453 SER B C 1
ATOM 7238 O O . SER B 1 453 ? 9.961 -24.172 -2.832 1 98.56 453 SER B O 1
ATOM 7240 N N . ALA B 1 454 ? 8.375 -25.375 -1.683 1 98.5 454 ALA B N 1
ATOM 7241 C CA . ALA B 1 454 ? 8.852 -26.656 -2.184 1 98.5 454 ALA B CA 1
ATOM 7242 C C . ALA B 1 454 ? 8.398 -26.891 -3.621 1 98.5 454 ALA B C 1
ATOM 7244 O O . ALA B 1 454 ? 7.348 -26.391 -4.035 1 98.5 454 ALA B O 1
ATOM 7245 N N . ILE B 1 455 ? 9.203 -27.562 -4.367 1 98.62 455 ILE B N 1
ATOM 7246 C CA . ILE B 1 455 ? 8.711 -28.109 -5.625 1 98.62 455 ILE B CA 1
ATOM 7247 C C . ILE B 1 455 ? 7.555 -29.062 -5.355 1 98.62 455 ILE B C 1
ATOM 7249 O O . ILE B 1 455 ? 7.625 -29.891 -4.449 1 98.62 455 ILE B O 1
ATOM 7253 N N . GLY B 1 456 ? 6.523 -28.922 -6.004 1 98.19 456 GLY B N 1
ATOM 7254 C CA . GLY B 1 456 ? 5.312 -29.688 -5.77 1 98.19 456 GLY B CA 1
ATOM 7255 C C . GLY B 1 456 ? 4.238 -28.906 -5.047 1 98.19 456 GLY B C 1
ATOM 7256 O O . GLY B 1 456 ? 3.07 -29.297 -5.035 1 98.19 456 GLY B O 1
ATOM 7257 N N . SER B 1 457 ? 4.656 -27.75 -4.477 1 97.88 457 SER B N 1
ATOM 7258 C CA . SER B 1 457 ? 3.727 -26.953 -3.693 1 97.88 457 SER B CA 1
ATOM 7259 C C . SER B 1 457 ? 3.545 -25.562 -4.305 1 97.88 457 SER B C 1
ATOM 7261 O O . SER B 1 457 ? 2.941 -24.688 -3.689 1 97.88 457 SER B O 1
ATOM 7263 N N . MET B 1 458 ? 4.051 -25.297 -5.484 1 97.94 458 MET B N 1
ATOM 7264 C CA . MET B 1 458 ? 4.07 -23.953 -6.07 1 97.94 458 MET B CA 1
ATOM 7265 C C . MET B 1 458 ? 2.656 -23.469 -6.363 1 97.94 458 MET B C 1
ATOM 7267 O O . MET B 1 458 ? 2.377 -22.281 -6.277 1 97.94 458 MET B O 1
ATOM 7271 N N . SER B 1 459 ? 1.689 -24.375 -6.621 1 95.94 459 SER B N 1
ATOM 7272 C CA . SER B 1 459 ? 0.332 -24 -6.996 1 95.94 459 SER B CA 1
ATOM 7273 C C . SER B 1 459 ? -0.568 -23.875 -5.77 1 95.94 459 SER B C 1
ATOM 7275 O O . SER B 1 459 ? -1.783 -23.719 -5.898 1 95.94 459 SER B O 1
ATOM 7277 N N . MET B 1 460 ? -0.038 -24 -4.609 1 94.25 460 MET B N 1
ATOM 7278 C CA . MET B 1 460 ? -0.816 -23.953 -3.375 1 94.25 460 MET B CA 1
ATOM 7279 C C . MET B 1 460 ? -0.197 -22.984 -2.375 1 94.25 460 MET B C 1
ATOM 7281 O O . MET B 1 460 ? 0.428 -23.406 -1.4 1 94.25 460 MET B O 1
ATOM 7285 N N . PRO B 1 461 ? -0.455 -21.75 -2.613 1 94.56 461 PRO B N 1
ATOM 7286 C CA . PRO B 1 461 ? 0.072 -20.797 -1.631 1 94.56 461 PRO B CA 1
ATOM 7287 C C . PRO B 1 461 ? -0.463 -21.047 -0.223 1 94.56 461 PRO B C 1
ATOM 7289 O O . PRO B 1 461 ? -1.622 -21.438 -0.058 1 94.56 461 PRO B O 1
ATOM 7292 N N . GLU B 1 462 ? 0.367 -20.812 0.745 1 95.12 462 GLU B N 1
ATOM 7293 C CA . GLU B 1 462 ? -0.016 -21.016 2.139 1 95.12 462 GLU B CA 1
ATOM 7294 C C . GLU B 1 462 ? -0.969 -19.922 2.613 1 95.12 462 GLU B C 1
ATOM 7296 O O . GLU B 1 462 ? -1.025 -18.844 2.023 1 95.12 462 GLU B O 1
ATOM 7301 N N . ALA B 1 463 ? -1.688 -20.281 3.678 1 94.94 463 ALA B N 1
ATOM 7302 C CA . ALA B 1 463 ? -2.559 -19.297 4.312 1 94.94 463 ALA B CA 1
ATOM 7303 C C . ALA B 1 463 ? -1.762 -18.078 4.777 1 94.94 463 ALA B C 1
ATOM 7305 O O . ALA B 1 463 ? -0.743 -18.219 5.461 1 94.94 463 ALA B O 1
ATOM 7306 N N . GLY B 1 464 ? -2.17 -16.953 4.344 1 94.69 464 GLY B N 1
ATOM 7307 C CA . GLY B 1 464 ? -1.539 -15.727 4.797 1 94.69 464 GLY B CA 1
ATOM 7308 C C . GLY B 1 464 ? -0.24 -15.422 4.074 1 94.69 464 GLY B C 1
ATOM 7309 O O . GLY B 1 464 ? 0.578 -14.633 4.562 1 94.69 464 GLY B O 1
ATOM 7310 N N . TRP B 1 465 ? 0.041 -16.141 2.99 1 95.06 465 TRP B N 1
ATOM 7311 C CA . TRP B 1 465 ? 1.282 -15.812 2.295 1 95.06 465 TRP B CA 1
ATOM 7312 C C . TRP B 1 465 ? 1.289 -14.352 1.846 1 95.06 465 TRP B C 1
ATOM 7314 O O . TRP B 1 465 ? 0.232 -13.727 1.724 1 95.06 465 TRP B O 1
ATOM 7324 N N . HIS B 1 466 ? 2.383 -13.742 1.766 1 97.19 466 HIS B N 1
ATOM 7325 C CA . HIS B 1 466 ? 2.508 -12.383 1.261 1 97.19 466 HIS B CA 1
ATOM 7326 C C . HIS B 1 466 ? 2.359 -12.344 -0.257 1 97.19 466 HIS B C 1
ATOM 7328 O O . HIS B 1 466 ? 3.352 -12.406 -0.985 1 97.19 466 HIS B O 1
ATOM 7334 N N . HIS B 1 467 ? 1.172 -12.148 -0.693 1 97.06 467 HIS B N 1
ATOM 7335 C CA . HIS B 1 467 ? 0.858 -12.133 -2.117 1 97.06 467 HIS B CA 1
ATOM 7336 C C . HIS B 1 467 ? 1.642 -11.047 -2.848 1 97.06 467 HIS B C 1
ATOM 7338 O O . HIS B 1 467 ? 1.435 -9.859 -2.602 1 97.06 467 HIS B O 1
ATOM 7344 N N . ASP B 1 468 ? 2.539 -11.523 -3.803 1 97.31 468 ASP B N 1
ATOM 7345 C CA . ASP B 1 468 ? 3.412 -10.633 -4.559 1 97.31 468 ASP B CA 1
ATOM 7346 C C . ASP B 1 468 ? 4.266 -9.773 -3.627 1 97.31 468 ASP B C 1
ATOM 7348 O O . ASP B 1 468 ? 4.539 -8.609 -3.92 1 97.31 468 ASP B O 1
ATOM 7352 N N . GLY B 1 469 ? 4.531 -10.297 -2.441 1 98 469 GLY B N 1
ATOM 7353 C CA . GLY B 1 469 ? 5.395 -9.633 -1.478 1 98 469 GLY B CA 1
ATOM 7354 C C . GLY B 1 469 ? 4.66 -8.617 -0.619 1 98 469 GLY B C 1
ATOM 7355 O O . GLY B 1 469 ? 5.285 -7.855 0.123 1 98 469 GLY B O 1
ATOM 7356 N N . ARG B 1 470 ? 3.379 -8.578 -0.721 1 97.88 470 ARG B N 1
ATOM 7357 C CA . ARG B 1 470 ? 2.598 -7.586 0.01 1 97.88 470 ARG B CA 1
ATOM 7358 C C . ARG B 1 470 ? 1.636 -8.258 0.985 1 97.88 470 ARG B C 1
ATOM 7360 O O . ARG B 1 470 ? 1.509 -9.484 0.995 1 97.88 470 ARG B O 1
ATOM 7367 N N . PHE B 1 471 ? 0.969 -7.453 1.771 1 97.88 471 PHE B N 1
ATOM 7368 C CA . PHE B 1 471 ? 0.081 -7.945 2.818 1 97.88 471 PHE B CA 1
ATOM 7369 C C . PHE B 1 471 ? -1.349 -8.062 2.305 1 97.88 471 PHE B C 1
ATOM 7371 O O . PHE B 1 471 ? -1.815 -7.207 1.551 1 97.88 471 PHE B O 1
ATOM 7378 N N . ASN B 1 472 ? -2.021 -9.133 2.754 1 97.62 472 ASN B N 1
ATOM 7379 C CA . ASN B 1 472 ? -3.4 -9.367 2.342 1 97.62 472 ASN B CA 1
ATOM 7380 C C . ASN B 1 472 ? -4.363 -8.398 3.02 1 97.62 472 ASN B C 1
ATOM 7382 O O . ASN B 1 472 ? -5.305 -7.91 2.391 1 97.62 472 ASN B O 1
ATOM 7386 N N . LEU B 1 473 ? -4.074 -8.148 4.305 1 98.62 473 LEU B N 1
ATOM 7387 C CA . LEU B 1 473 ? -5.031 -7.387 5.098 1 98.62 473 LEU B CA 1
ATOM 7388 C C . LEU B 1 473 ? -4.516 -5.977 5.359 1 98.62 473 LEU B C 1
ATOM 7390 O O . LEU B 1 473 ? -5.25 -5 5.191 1 98.62 473 LEU B O 1
ATOM 7394 N N . LEU B 1 474 ? -3.26 -5.82 5.664 1 98.44 474 LEU B N 1
ATOM 7395 C CA . LEU B 1 474 ? -2.688 -4.527 6.012 1 98.44 474 LEU B CA 1
ATOM 7396 C C . LEU B 1 474 ? -2.809 -3.549 4.848 1 98.44 474 LEU B C 1
ATOM 7398 O O . LEU B 1 474 ? -2.984 -2.346 5.055 1 98.44 474 LEU B O 1
ATOM 7402 N N . ASP B 1 475 ? -2.668 -4.059 3.645 1 98.5 475 ASP B N 1
ATOM 7403 C CA . ASP B 1 475 ? -2.76 -3.186 2.479 1 98.5 475 ASP B CA 1
ATOM 7404 C C . ASP B 1 475 ? -4.18 -2.65 2.303 1 98.5 475 ASP B C 1
ATOM 7406 O O . ASP B 1 475 ? -4.395 -1.67 1.585 1 98.5 475 ASP B O 1
ATOM 7410 N N . LEU B 1 476 ? -5.172 -3.26 2.963 1 98.75 476 LEU B N 1
ATOM 7411 C CA . LEU B 1 476 ? -6.57 -2.879 2.797 1 98.75 476 LEU B CA 1
ATOM 7412 C C . LEU B 1 476 ? -6.984 -1.852 3.844 1 98.75 476 LEU B C 1
ATOM 7414 O O . LEU B 1 476 ? -7.961 -1.126 3.656 1 98.75 476 LEU B O 1
ATOM 7418 N N . VAL B 1 477 ? -6.254 -1.734 4.934 1 98.69 477 VAL B N 1
ATOM 7419 C CA . VAL B 1 477 ? -6.805 -0.987 6.059 1 98.69 477 VAL B CA 1
ATOM 7420 C C . VAL B 1 477 ? -6.18 0.405 6.113 1 98.69 477 VAL B C 1
ATOM 7422 O O . VAL B 1 477 ? -5.121 0.64 5.52 1 98.69 477 VAL B O 1
ATOM 7425 N N . ARG B 1 478 ? -6.84 1.26 6.691 1 98.44 478 ARG B N 1
ATOM 7426 C CA . ARG B 1 478 ? -6.398 2.57 7.152 1 98.44 478 ARG B CA 1
ATOM 7427 C C . ARG B 1 478 ? -6.301 2.615 8.672 1 98.44 478 ARG B C 1
ATOM 7429 O O . ARG B 1 478 ? -7.258 2.279 9.375 1 98.44 478 ARG B O 1
ATOM 7436 N N . MET B 1 479 ? -5.188 3.057 9.203 1 98.5 479 MET B N 1
ATOM 7437 C CA . MET B 1 479 ? -4.992 3.168 10.641 1 98.5 479 MET B CA 1
ATOM 7438 C C . MET B 1 479 ? -5.438 4.535 11.148 1 98.5 479 MET B C 1
ATOM 7440 O O . MET B 1 479 ? -5.121 5.559 10.539 1 98.5 479 MET B O 1
ATOM 7444 N N . THR B 1 480 ? -6.207 4.543 12.141 1 98.75 480 THR B N 1
ATOM 7445 C CA . THR B 1 480 ? -6.477 5.754 12.906 1 98.75 480 THR B CA 1
ATOM 7446 C C . THR B 1 480 ? -5.762 5.711 14.258 1 98.75 480 THR B C 1
ATOM 7448 O O . THR B 1 480 ? -5.816 4.703 14.961 1 98.75 480 THR B O 1
ATOM 7451 N N . GLU B 1 481 ? -5.109 6.812 14.555 1 98.19 481 GLU B N 1
ATOM 7452 C CA . GLU B 1 481 ? -4.375 6.77 15.812 1 98.19 481 GLU B CA 1
ATOM 7453 C C . GLU B 1 481 ? -4.758 7.938 16.719 1 98.19 481 GLU B C 1
ATOM 7455 O O . GLU B 1 481 ? -5.051 9.031 16.234 1 98.19 481 GLU B O 1
ATOM 7460 N N . ILE B 1 482 ? -4.848 7.641 17.969 1 98.62 482 ILE B N 1
ATOM 7461 C CA . ILE B 1 482 ? -4.863 8.617 19.062 1 98.62 482 ILE B CA 1
ATOM 7462 C C . ILE B 1 482 ? -3.449 8.812 19.594 1 98.62 482 ILE B C 1
ATOM 7464 O O . ILE B 1 482 ? -2.891 7.914 20.234 1 98.62 482 ILE B O 1
ATOM 7468 N N . GLU B 1 483 ? -2.947 9.961 19.328 1 98.06 483 GLU B N 1
ATOM 7469 C CA . GLU B 1 483 ? -1.571 10.219 19.75 1 98.06 483 GLU B CA 1
ATOM 7470 C C . GLU B 1 483 ? -1.465 10.328 21.266 1 98.06 483 GLU B C 1
ATOM 7472 O O . GLU B 1 483 ? -2.451 10.625 21.938 1 98.06 483 GLU B O 1
ATOM 7477 N N . GLN B 1 484 ? -0.261 10.148 21.734 1 96 484 GLN B N 1
ATOM 7478 C CA . GLN B 1 484 ? 0.018 10.344 23.156 1 96 484 GLN B CA 1
ATOM 7479 C C . GLN B 1 484 ? -0.336 11.758 23.609 1 96 484 GLN B C 1
ATOM 7481 O O . GLN B 1 484 ? -0.81 11.961 24.734 1 96 484 GLN B O 1
ATOM 7486 N N . SER B 1 485 ? -0.094 12.68 22.781 1 95.81 485 SER B N 1
ATOM 7487 C CA . SER B 1 485 ? -0.414 14.07 23.078 1 95.81 485 SER B CA 1
ATOM 7488 C C . SER B 1 485 ? -1.891 14.234 23.422 1 95.81 485 SER B C 1
ATOM 7490 O O . SER B 1 485 ? -2.238 14.93 24.391 1 95.81 485 SER B O 1
ATOM 7492 N N . ALA B 1 486 ? -2.752 13.609 22.656 1 97.38 486 ALA B N 1
ATOM 7493 C CA . ALA B 1 486 ? -4.191 13.711 22.875 1 97.38 486 ALA B CA 1
ATOM 7494 C C . ALA B 1 486 ? -4.598 13.062 24.203 1 97.38 486 ALA B C 1
ATOM 7496 O O . ALA B 1 486 ? -5.402 13.625 24.953 1 97.38 486 ALA B O 1
ATOM 7497 N N . GLU B 1 487 ? -4.059 11.914 24.484 1 96.56 487 GLU B N 1
ATOM 7498 C CA . GLU B 1 487 ? -4.371 11.227 25.734 1 96.56 487 GLU B CA 1
ATOM 7499 C C . GLU B 1 487 ? -3.934 12.055 26.938 1 96.56 487 GLU B C 1
ATOM 7501 O O . GLU B 1 487 ? -4.688 12.195 27.906 1 96.56 487 GLU B O 1
ATOM 7506 N N . ALA B 1 488 ? -2.723 12.562 26.875 1 96.12 488 ALA B N 1
ATOM 7507 C CA . ALA B 1 488 ? -2.186 13.359 27.969 1 96.12 488 ALA B CA 1
ATOM 7508 C C . ALA B 1 488 ? -2.988 14.648 28.156 1 96.12 488 ALA B C 1
ATOM 7510 O O . ALA B 1 488 ? -3.305 15.023 29.297 1 96.12 488 ALA B O 1
ATOM 7511 N N . ALA B 1 489 ? -3.299 15.281 27.094 1 97.06 489 ALA B N 1
ATOM 7512 C CA . ALA B 1 489 ? -3.994 16.562 27.141 1 97.06 489 ALA B CA 1
ATOM 7513 C C . ALA B 1 489 ? -5.43 16.391 27.625 1 97.06 489 ALA B C 1
ATOM 7515 O O . ALA B 1 489 ? -6.059 17.344 28.094 1 97.06 489 ALA B O 1
ATOM 7516 N N . ALA B 1 490 ? -5.961 15.188 27.5 1 96.88 490 ALA B N 1
ATOM 7517 C CA . ALA B 1 490 ? -7.348 14.922 27.891 1 96.88 490 ALA B CA 1
ATOM 7518 C C . ALA B 1 490 ? -7.48 14.812 29.406 1 96.88 490 ALA B C 1
ATOM 7520 O O . ALA B 1 490 ? -8.57 15.008 29.953 1 96.88 490 ALA B O 1
ATOM 7521 N N . GLN B 1 491 ? -6.402 14.57 30.141 1 95.19 491 GLN B N 1
ATOM 7522 C CA . GLN B 1 491 ? -6.438 14.211 31.547 1 95.19 491 GLN B CA 1
ATOM 7523 C C . GLN B 1 491 ? -6.988 15.352 32.406 1 95.19 491 GLN B C 1
ATOM 7525 O O . GLN B 1 491 ? -7.828 15.141 33.281 1 95.19 491 GLN B O 1
ATOM 7530 N N . PRO B 1 492 ? -6.562 16.562 32.094 1 94.62 492 PRO B N 1
ATOM 7531 C CA . PRO B 1 492 ? -7.09 17.656 32.906 1 94.62 492 PRO B CA 1
ATOM 7532 C C . PRO B 1 492 ? -8.586 17.875 32.719 1 94.62 492 PRO B C 1
ATOM 7534 O O . PRO B 1 492 ? -9.219 18.609 33.469 1 94.62 492 PRO B O 1
ATOM 7537 N N . PHE B 1 493 ? -9.172 17.312 31.719 1 94.56 493 PHE B N 1
ATOM 7538 C CA . PHE B 1 493 ? -10.594 17.516 31.422 1 94.56 493 PHE B CA 1
ATOM 7539 C C . PHE B 1 493 ? -11.43 16.375 32 1 94.56 493 PHE B C 1
ATOM 7541 O O . PHE B 1 493 ? -12.648 16.375 31.859 1 94.56 493 PHE B O 1
ATOM 7548 N N . ALA B 1 494 ? -10.766 15.484 32.625 1 92.12 494 ALA B N 1
ATOM 7549 C CA . ALA B 1 494 ? -11.469 14.344 33.219 1 92.12 494 ALA B CA 1
ATOM 7550 C C . ALA B 1 494 ? -12.336 14.789 34.375 1 92.12 494 ALA B C 1
ATOM 7552 O O . ALA B 1 494 ? -11.984 15.734 35.094 1 92.12 494 ALA B O 1
ATOM 7553 N N . PRO B 1 495 ? -13.438 14.094 34.625 1 86 495 PRO B N 1
ATOM 7554 C CA . PRO B 1 495 ? -14.273 14.445 35.781 1 86 495 PRO B CA 1
ATOM 7555 C C . PRO B 1 495 ? -13.555 14.234 37.094 1 86 495 PRO B C 1
ATOM 7557 O O . PRO B 1 495 ? -13.953 14.805 38.125 1 86 495 PRO B O 1
ATOM 7560 N N . TYR B 1 496 ? -12.562 13.414 37.156 1 83.75 496 TYR B N 1
ATOM 7561 C CA . TYR B 1 496 ? -11.852 13.117 38.375 1 83.75 496 TYR B CA 1
ATOM 7562 C C . TYR B 1 496 ? -10.594 13.977 38.5 1 83.75 496 TYR B C 1
ATOM 7564 O O . TYR B 1 496 ? -9.758 13.742 39.375 1 83.75 496 TYR B O 1
ATOM 7572 N N . ALA B 1 497 ? -10.516 14.867 37.531 1 78.69 497 ALA B N 1
ATOM 7573 C CA . ALA B 1 497 ? -9.352 15.75 37.562 1 78.69 497 ALA B CA 1
ATOM 7574 C C . ALA B 1 497 ? -9.391 16.641 38.812 1 78.69 497 ALA B C 1
ATOM 7576 O O . ALA B 1 497 ? -10.461 17.062 39.25 1 78.69 497 ALA B O 1
ATOM 7577 N N . ASP B 1 498 ? -8.234 16.844 39.531 1 69.5 498 ASP B N 1
ATOM 7578 C CA . ASP B 1 498 ? -8.156 17.656 40.719 1 69.5 498 ASP B CA 1
ATOM 7579 C C . ASP B 1 498 ? -8.492 19.109 40.438 1 69.5 498 ASP B C 1
ATOM 7581 O O . ASP B 1 498 ? -8.25 19.594 39.312 1 69.5 498 ASP B O 1
#

pLDDT: mean 94.93, std 9.37, range [32.38, 98.94]

Organism: Delftia acidovorans (strain DSM 14801 / SPH-1) (NCBI:txid398578)

Sequence (996 aa):
MNIERITAGYLPELPGLREDEVQWHVLPFERGGVRLEVSVPLLTGPQMHALAAHVRRAADRHLRAMPVAEIIDAIDRA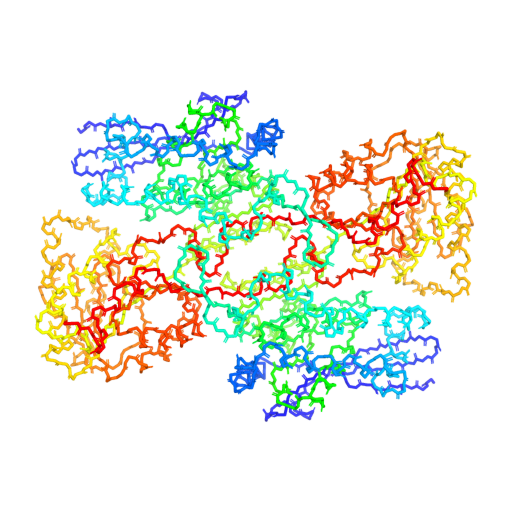IARLLDRSDPYRRQAEAWLPVVSGYDADMVRLGLTGFFKTFRAAQLRRFVAEDFANPAVLDGFQPAPKGGAVRAFGPDLLMHSWAGNVPALSLWSLVCGLLVKAPAIGKLASAEPLFAGWFARLLAEVHPPLADCLAVVWWSGAGGVDGADGADGVDGGGAAALHAEADTVLAYGGNQTLQALRQRLPVTTRFLPHGHKLGFGMVGAQALDTLKAPAVARLAAWDVMRYDQQGCYSPHVFYVERGAPVSARAFADYLAAELANLQRRFARRPLELEEGAAVARWQQSVEWSGDAQQLLGPVDAPWSVAYSDSLQPLAPTALYRTIAVVGVDRLDDAVPVVAEQREYLQTAGIAASPEQLYRLAGLLGAAGVTRISAIGSMSMPEAGWHHDGRFNLLDLVRMTEIEQSAEAAAQPFAPYADMNIERITAGYLPELPGLREDEVQWHVLPFERGGVRLEVSVPLLTGPQMHALAAHVRRAADRHLRAMPVAEIIDAIDRAIARLLDRSDPYRRQAEAWLPVVSGYDADMVRLGLTGFFKTFRAAQLRRFVAEDFANPAVLDGFQPAPKGGAVRAFGPDLLMHSWAGNVPALSLWSLVCGLLVKAPAIGKLASAEPLFAGWFARLLAEVHPPLADCLAVVWWSGAGGVDGADGADGVDGGGAAALHAEADTVLAYGGNQTLQALRQRLPVTTRFLPHGHKLGFGMVGAQALDTLKAPAVARLAAWDVMRYDQQGCYSPHVFYVERGAPVSARAFADYLAAELANLQRRFARRPLELEEGAAVARWQQSVEWSGDAQQLLGPVDAPWSVAYSDSLQPLAPTALYRTIAVVGVDRLDDAVPVVAEQREYLQTAGIAASPEQLYRLAGLLGAAGVTRISAIGSMSMPEAGWHHDGRFNLLDLVRMTEIEQSAEAAAQPFAPYAD

Solvent-accessible surface area (backbone atoms only — not comparable to full-atom values): 49292 Å² total; per-residue (Å²): 123,69,72,46,78,45,82,34,32,35,70,43,96,42,94,68,49,42,78,89,59,42,47,69,47,76,47,80,34,70,42,98,76,39,34,39,38,37,32,32,39,38,42,38,30,69,51,33,50,52,49,53,52,46,19,38,53,34,16,66,73,44,39,58,76,46,49,53,70,58,49,40,50,44,47,23,55,39,38,53,40,55,67,32,76,82,30,69,67,28,44,48,48,52,62,45,50,27,43,54,61,44,45,33,51,67,53,50,45,54,47,48,52,60,54,49,58,41,47,29,49,75,31,43,51,27,34,44,45,56,59,26,93,59,60,59,23,65,67,37,74,33,79,38,84,69,50,35,28,29,26,44,38,36,36,72,26,31,32,38,35,41,50,33,66,44,90,61,52,50,51,59,61,52,51,38,36,48,65,46,37,24,17,34,42,30,35,42,15,88,47,46,50,45,51,61,17,53,51,51,52,42,39,23,69,71,37,55,70,53,38,40,19,39,35,30,36,38,56,70,81,72,41,54,65,67,62,90,63,60,97,75,48,60,53,30,36,18,42,53,36,48,42,71,64,29,47,26,38,41,35,41,39,50,57,69,51,47,42,56,38,57,73,65,37,55,76,82,34,48,76,48,76,46,56,64,47,40,16,28,32,39,37,33,40,67,39,16,35,87,77,46,28,58,56,50,21,44,24,44,27,48,27,26,48,50,72,37,28,51,47,53,37,24,46,23,36,34,42,23,19,42,92,26,85,38,39,38,68,55,46,47,50,44,25,48,52,36,41,55,55,42,39,74,76,42,48,69,50,88,68,52,72,70,53,46,50,40,41,51,51,47,52,48,52,38,56,70,49,47,90,54,27,44,72,49,79,59,87,84,46,87,43,41,37,32,40,20,78,47,85,67,68,70,55,84,56,54,38,56,31,27,37,36,33,27,25,32,80,44,71,73,72,50,48,68,43,46,35,74,41,33,91,28,38,24,28,37,19,40,39,30,24,55,70,54,44,55,55,48,47,55,56,39,36,74,36,37,33,15,36,33,25,14,56,52,42,42,83,55,79,58,48,49,50,44,65,85,11,36,54,72,49,57,74,53,38,37,34,24,31,39,33,48,56,22,58,60,63,6,47,76,33,30,92,81,40,133,121,68,72,46,77,45,80,33,31,36,70,43,94,42,94,68,50,41,80,89,58,42,47,70,46,74,47,80,34,69,44,97,75,40,34,36,39,37,32,33,41,38,42,38,31,70,52,33,50,51,48,53,53,46,18,38,54,35,16,67,73,44,39,58,77,48,48,53,70,57,49,40,49,46,46,22,54,36,35,52,42,53,68,32,77,82,30,69,67,28,43,47,47,55,64,44,49,26,41,53,60,44,45,31,50,66,54,50,45,54,48,49,53,61,53,47,60,42,48,29,49,75,31,43,50,27,34,45,44,55,59,27,94,58,61,60,23,65,69,39,75,33,79,37,84,68,50,36,28,29,25,44,38,37,36,73,26,31,32,40,35,41,50,34,66,44,89,62,52,51,52,60,60,52,50,37,35,49,67,46,37,24,17,34,43,31,32,43,16,89,47,45,49,46,49,62,17,54,51,52,53,43,39,21,70,71,38,56,71,51,39,42,18,39,36,28,36,37,56,70,82,71,40,52,61,68,63,92,63,58,94,77,47,61,54,28,35,17,41,52,36,46,41,70,63,29,46,26,38,41,35,42,40,49,56,68,52,47,40,56,38,57,71,65,38,55,75,84,32,48,74,48,77,46,56,64,46,39,16,27,31,38,38,34,39,67,40,17,33,86,77,46,27,59,56,50,21,44,24,44,27,48,29,26,48,51,71,37,28,52,46,53,37,23,45,23,38,33,42,24,19,42,91,26,85,37,38,37,66,56,45,47,52,42,25,48,52,36,42,55,54,42,40,74,75,43,47,70,51,87,67,53,71,71,52,46,50,40,41,50,51,48,53,47,52,37,56,71,49,47,90,54,27,44,72,50,79,59,88,82,46,87,42,41,37,33,40,22,78,48,85,68,68,71,54,84,54,55,36,57,31,29,36,36,32,27,25,33,80,44,72,73,72,48,49,68,43,45,36,73,42,33,92,28,36,24,27,35,20,41,39,29,24,55,70,54,44,55,53,48,47,55,55,39,35,75,35,39,30,16,36,33,27,15,56,53,40,42,83,55,78,58,50,51,50,44,63,86,12,35,57,72,50,57,74,52,37,37,34,21,32,40,34,47,56,21,59,60,63,7,45,76,32,29,91,81,40,132

InterPro domains:
  IPR008670 Long-chain-fatty-acyl-CoA reductase, LuxC [PF05893] (65-478)
  IPR008670 Long-chain-fatty-acyl-CoA reductase, LuxC [PIRSF009414] (59-492)
  IPR008670 Long-chain-fatty-acyl-CoA reductase, LuxC [cd07080] (42-480)
  IPR016161 Aldehyde/histidinol dehydrogenase [SSF53720] (38-449)

Radius of gyration: 30.18 Å; Cα contacts (8 Å, |Δi|>4): 2204; chains: 2; bounding box: 68×87×75 Å

Nearest PDB structures (foldseek):
  7xc6-assembly1_A  TM=9.015E-01  e=3.684E-24  Photobacterium phosphoreum
  4h7n-assembly1_D  TM=7.381E-01  e=1.243E-15  Trichormus variabilis ATCC 29413
  5mz8-assembly1_D  TM=7.415E-01  e=9.168E-16  Physcomitrium patens
  1uxn-assembly1_A  TM=7.233E-01  e=6.845E-14  Thermoproteus tenax
  4x0u-assembly2_C-2  TM=6.801E-01  e=7.341E-15  Homo sapiens